Protein AF-A0A5J4KBD7-F1 (afdb_monomer)

InterPro domains:
  IPR021720 Malectin domain [PF11721] (4-125)
  IPR021720 Malectin domain [PF11721] (151-284)
  IPR039155 Malectin [PTHR13460] (153-305)
  IPR059186 Exo-beta-1,3-glucanase [cd23669] (326-865)
  IPR060344 Exo-beta-1,3-glucanase-like domain [PF27525] (569-764)

Sequence (866 aa):
MAPFIADSYYSGGTTASTSNAIDTSGVTNPAPQAVYQSNRYGNFTYTIPNLTAGAAYTVRLHFAETYWNAAGKRVFNVSINGQQVLTNFDIYAAAGGANKAVVKEFSVTASTSGTLTIQFSTVVDNAQVNGLEILPPAGGTPIPTPVAGAVQINAGGPAVAPFIADSYYSGGTTASTSNAIDTSGVTNPAPQAVYQSNRYGNFTYTIPNLTAGAAYTVRLHFAETYWNAAGKRVFNVSINGQQVLTNFDIYAAAGGANKAVVKEFSVTASTSGTLTIQFSTVVDNAQVNGLEILPAAGGTPTPTPTSAPSPTPTPTGTPPAGTPNFGPNVYIFDPSMPSSTIQSTLDAIYSQQQTNQFGTNRYALLFKPGTYNVTVNVGFYTQVLGLGRSPDDVVINGAVNLDAAWMNGNATQNFWRGAENLKIIPSGGWNKWAAAQASPLHRVDIQGNLLLWDGGWASGGFLADSLVTGQTQSGSQQQWFSRNDQLGSWNGGVWNMVFVGVNGAPPPSFPNPPETVVNQTPVIREKPFLYIDQSGNYYVFVPALRSNSQGTTWANGTPAGTSIPISQFYIAHPGDSVATINNALAQGLNLLFTPGVYQLNGTINITRPNTVVLGLGLATLVPQNGVIPMTVADVDGVSIAGLLFDAGPVNSPVLLQVGPSGSSQDHTSNPTVLSDVFFRIGGAGPGQATQSLVINSNNVIGDDLWLWRADHGSGVGWTVNPAANGLVVNGNNVTMYGLFVEHYQQYEVIWNGNGGRTYFFQNEMPYDPPNQAAWMNGSTRGYAAYKVADSVTSHEAWGVGSYCYFNVDPSIVADRAFEVPDTAGVTFHDLVTVSLGGVGTIQHIINNTGGPSNSTTTNAYLVSYP

pLDDT: mean 91.99, std 14.31, range [23.14, 99.0]

Structure (mmCIF, N/CA/C/O backbone):
data_AF-A0A5J4KBD7-F1
#
_entry.id   AF-A0A5J4KBD7-F1
#
loop_
_atom_site.group_PDB
_atom_site.id
_atom_site.type_symbol
_atom_site.label_atom_id
_atom_site.label_alt_id
_atom_site.label_comp_id
_atom_site.label_asym_id
_atom_site.label_entity_id
_atom_site.label_seq_id
_atom_site.pdbx_PDB_ins_code
_atom_site.Cartn_x
_atom_site.Cartn_y
_atom_site.Cartn_z
_atom_site.occupancy
_atom_site.B_iso_or_equiv
_atom_site.auth_seq_id
_atom_site.auth_comp_id
_atom_site.auth_asym_id
_atom_site.auth_atom_id
_atom_site.pdbx_PDB_model_num
ATOM 1 N N . MET A 1 1 ? 28.787 -18.179 13.562 1.00 33.94 1 MET A N 1
ATOM 2 C CA . MET A 1 1 ? 30.127 -18.459 14.144 1.00 33.94 1 MET A CA 1
ATOM 3 C C . MET A 1 1 ? 30.200 -19.925 14.567 1.00 33.94 1 MET A C 1
ATOM 5 O O . MET A 1 1 ? 29.158 -20.568 14.585 1.00 33.94 1 MET A O 1
ATOM 9 N N . ALA A 1 2 ? 31.388 -20.473 14.844 1.00 35.00 2 ALA A N 1
ATOM 10 C CA . ALA A 1 2 ? 31.528 -21.865 15.294 1.00 35.00 2 ALA A CA 1
ATOM 11 C C . ALA A 1 2 ? 31.010 -22.047 16.743 1.00 35.00 2 ALA A C 1
ATOM 13 O O . ALA A 1 2 ? 31.164 -21.122 17.538 1.00 35.00 2 ALA A O 1
ATOM 14 N N . PRO A 1 3 ? 30.426 -23.207 17.110 1.00 62.59 3 PRO A N 1
ATOM 15 C CA . PRO A 1 3 ? 29.710 -23.388 18.383 1.00 62.59 3 PRO A CA 1
ATOM 16 C C . PRO A 1 3 ? 30.587 -23.553 19.642 1.00 62.59 3 PRO A C 1
ATOM 18 O O . PRO A 1 3 ? 30.052 -23.803 20.716 1.00 62.59 3 PRO A O 1
ATOM 21 N N . PHE A 1 4 ? 31.913 -23.413 19.540 1.00 71.62 4 PHE A N 1
ATOM 22 C CA . PHE A 1 4 ? 32.844 -23.532 20.669 1.00 71.62 4 PHE A CA 1
ATOM 23 C C . PHE A 1 4 ? 33.536 -22.193 20.946 1.00 71.62 4 PHE A C 1
ATOM 25 O O . PHE A 1 4 ? 33.925 -21.483 20.019 1.00 71.62 4 PHE A O 1
ATOM 32 N N . ILE A 1 5 ? 33.718 -21.881 22.230 1.00 79.38 5 ILE A N 1
ATOM 33 C CA . ILE A 1 5 ? 34.446 -20.703 22.722 1.00 79.38 5 ILE A CA 1
ATOM 34 C C . ILE A 1 5 ? 35.782 -21.113 23.356 1.00 79.38 5 ILE A C 1
ATOM 36 O O . ILE A 1 5 ? 36.006 -22.291 23.632 1.00 79.38 5 ILE A O 1
ATOM 40 N N . ALA A 1 6 ? 36.661 -20.138 23.606 1.00 82.12 6 ALA A N 1
ATOM 41 C CA . ALA A 1 6 ? 37.846 -20.354 24.433 1.00 82.12 6 ALA A CA 1
ATOM 42 C C . ALA A 1 6 ? 37.442 -20.830 25.839 1.00 82.12 6 ALA A C 1
ATOM 44 O O . ALA A 1 6 ? 36.416 -20.405 26.378 1.00 82.12 6 ALA A O 1
ATOM 45 N N . ASP A 1 7 ? 38.244 -21.718 26.422 1.00 84.00 7 ASP A N 1
ATOM 46 C CA . ASP A 1 7 ? 37.901 -22.350 27.685 1.00 84.00 7 ASP A CA 1
ATOM 47 C C . ASP A 1 7 ? 37.984 -21.372 28.868 1.00 84.00 7 ASP A C 1
ATOM 49 O O . ASP A 1 7 ? 38.777 -20.431 28.892 1.00 84.00 7 ASP A O 1
ATOM 53 N N . SER A 1 8 ? 37.126 -21.579 29.863 1.00 83.00 8 SER A N 1
ATOM 54 C CA . SER A 1 8 ? 37.000 -20.717 31.039 1.00 83.00 8 SER A CA 1
ATOM 55 C C . SER A 1 8 ? 36.609 -21.549 32.264 1.00 83.00 8 SER A C 1
ATOM 57 O O . SER A 1 8 ? 36.413 -22.759 32.163 1.00 83.00 8 SER A O 1
ATOM 59 N N . TYR A 1 9 ? 36.561 -20.927 33.446 1.00 89.62 9 TYR A N 1
ATOM 60 C CA . TYR A 1 9 ? 36.293 -21.599 34.731 1.00 89.62 9 TYR A CA 1
ATOM 61 C C . TYR A 1 9 ? 37.299 -22.704 35.118 1.00 89.62 9 TYR A C 1
ATOM 63 O O . TYR A 1 9 ? 36.990 -23.570 35.938 1.00 89.62 9 TYR A O 1
ATOM 71 N N . TYR A 1 10 ? 38.510 -22.675 34.554 1.00 94.81 10 TYR A N 1
ATOM 72 C CA . TYR A 1 10 ? 39.599 -23.584 34.908 1.00 94.81 10 TYR A CA 1
ATOM 73 C C . TYR A 1 10 ? 40.487 -23.041 36.036 1.00 94.81 10 TYR A C 1
ATOM 75 O O . TYR A 1 10 ? 40.627 -21.835 36.238 1.00 94.81 10 TYR A O 1
ATOM 83 N N . SER A 1 11 ? 41.170 -23.957 36.714 1.00 95.25 11 SER A N 1
ATOM 84 C CA . SER A 1 11 ? 42.335 -23.701 37.555 1.00 95.25 11 SER A CA 1
ATOM 85 C C . SER A 1 11 ? 43.431 -24.710 37.215 1.00 95.25 11 SER A C 1
ATOM 87 O O . SER A 1 11 ? 43.167 -25.910 37.101 1.00 95.25 11 SER A O 1
ATOM 89 N N . GLY A 1 12 ? 44.660 -24.222 37.037 1.00 94.62 12 GLY A N 1
ATOM 90 C CA . GLY A 1 12 ? 45.804 -25.020 36.597 1.00 94.62 12 GLY A CA 1
ATOM 91 C C . GLY A 1 12 ? 45.851 -25.309 35.089 1.00 94.62 12 GLY A C 1
ATOM 92 O O . GLY A 1 12 ? 45.018 -24.854 34.297 1.00 94.62 12 GLY A O 1
ATOM 93 N N . GLY A 1 13 ? 46.861 -26.093 34.709 1.00 95.19 13 GLY A N 1
ATOM 94 C CA . GLY A 1 13 ? 47.163 -26.456 33.326 1.00 95.19 13 GLY A CA 1
ATOM 95 C C . GLY A 1 13 ? 47.719 -25.314 32.466 1.00 95.19 13 GLY A C 1
ATOM 96 O O . GLY A 1 13 ? 47.619 -24.133 32.800 1.00 95.19 13 GLY A O 1
ATOM 97 N N . THR A 1 14 ? 48.275 -25.699 31.325 1.00 95.06 14 THR A N 1
ATOM 98 C CA . THR A 1 14 ? 48.826 -24.832 30.274 1.00 95.06 14 THR A CA 1
ATOM 99 C C . THR A 1 14 ? 48.099 -25.136 28.965 1.00 95.06 14 THR A C 1
ATOM 101 O O . THR A 1 14 ? 47.524 -26.213 28.821 1.00 95.06 14 THR A O 1
ATOM 104 N N . THR A 1 15 ? 48.090 -24.211 28.007 1.00 94.31 15 THR A N 1
ATOM 105 C CA . THR A 1 15 ? 47.504 -24.442 26.680 1.00 94.31 15 THR A CA 1
ATOM 106 C C . THR A 1 15 ? 48.573 -24.707 25.624 1.00 94.31 15 THR A C 1
ATOM 108 O O . THR A 1 15 ? 49.671 -24.154 25.685 1.00 94.31 15 THR A O 1
ATOM 111 N N . ALA A 1 16 ? 48.255 -25.547 24.641 1.00 93.00 16 ALA A N 1
ATOM 112 C CA . ALA A 1 16 ? 49.029 -25.685 23.411 1.00 93.00 16 ALA A CA 1
ATOM 113 C C . ALA A 1 16 ? 48.097 -25.785 22.194 1.00 93.00 16 ALA A C 1
ATOM 115 O O . ALA A 1 16 ? 46.872 -25.889 22.309 1.00 93.00 16 ALA A O 1
ATOM 116 N N . SER A 1 17 ? 48.689 -25.710 21.007 1.00 91.75 17 SER A N 1
ATOM 117 C CA . SER A 1 17 ? 47.992 -25.868 19.736 1.00 91.75 17 SER A CA 1
ATOM 118 C C . SER A 1 17 ? 48.875 -26.559 18.701 1.00 91.75 17 SER A C 1
ATOM 120 O O . SER A 1 17 ? 50.095 -26.641 18.844 1.00 91.75 17 SER A O 1
ATOM 122 N N . THR A 1 18 ? 48.241 -27.088 17.658 1.00 91.25 18 THR A N 1
ATOM 123 C CA . THR A 1 18 ? 48.892 -27.749 16.527 1.00 91.25 18 THR A CA 1
ATOM 124 C C . THR A 1 18 ? 48.198 -27.378 15.221 1.00 91.25 18 THR A C 1
ATOM 126 O O . THR A 1 18 ? 46.994 -27.137 15.190 1.00 91.25 18 THR A O 1
ATOM 129 N N . SER A 1 19 ? 48.948 -27.362 14.122 1.00 91.00 19 SER A N 1
ATOM 130 C CA . SER A 1 19 ? 48.401 -27.232 12.769 1.00 91.00 19 SER A CA 1
ATOM 131 C C . SER A 1 19 ? 48.007 -28.577 12.145 1.00 91.00 19 SER A C 1
ATOM 133 O O . SER A 1 19 ? 47.434 -28.587 11.056 1.00 91.00 19 SER A O 1
ATOM 135 N N . ASN A 1 20 ? 48.276 -29.708 12.815 1.00 90.62 20 ASN A N 1
ATOM 136 C CA . ASN A 1 20 ? 47.924 -31.041 12.317 1.00 90.62 20 ASN A CA 1
ATOM 137 C C . ASN A 1 20 ? 46.423 -31.134 12.000 1.00 90.62 20 ASN A C 1
ATOM 139 O O . ASN A 1 20 ? 45.582 -30.695 12.788 1.00 90.62 20 ASN A O 1
ATOM 143 N N . ALA A 1 21 ? 46.075 -31.739 10.864 1.00 91.81 21 ALA A N 1
ATOM 144 C CA . ALA A 1 21 ? 44.698 -32.136 10.595 1.00 91.81 21 ALA A CA 1
ATOM 145 C C . ALA A 1 21 ? 44.305 -33.281 11.539 1.00 91.81 21 ALA A C 1
ATOM 147 O O . ALA A 1 21 ? 45.095 -34.202 11.746 1.00 91.81 21 ALA A O 1
ATOM 148 N N . ILE A 1 22 ? 43.097 -33.214 12.101 1.00 96.56 22 ILE A N 1
ATOM 149 C CA . ILE A 1 22 ? 42.565 -34.236 13.006 1.00 96.56 22 ILE A CA 1
ATOM 150 C C . ILE A 1 22 ? 41.477 -35.017 12.280 1.00 96.56 22 ILE A C 1
ATOM 152 O O . ILE A 1 22 ? 40.506 -34.431 11.803 1.00 96.56 22 ILE A O 1
ATOM 156 N N . ASP A 1 23 ? 41.634 -36.334 12.216 1.00 94.44 23 ASP A N 1
ATOM 157 C CA . ASP A 1 23 ? 40.619 -37.240 11.693 1.00 94.44 23 ASP A CA 1
ATOM 158 C C . ASP A 1 23 ? 39.469 -37.367 12.702 1.00 94.44 23 ASP A C 1
ATOM 160 O O . ASP A 1 23 ? 39.613 -37.932 13.790 1.00 94.44 23 ASP A O 1
ATOM 164 N N . THR A 1 24 ? 38.324 -36.798 12.334 1.00 92.94 24 THR A N 1
ATOM 165 C CA . THR A 1 24 ? 37.076 -36.826 13.103 1.00 92.94 24 THR A CA 1
ATOM 166 C C . THR A 1 24 ? 36.079 -37.869 12.595 1.00 92.94 24 THR A C 1
ATOM 168 O O . THR A 1 24 ? 35.011 -38.009 13.186 1.00 92.94 24 THR A O 1
ATOM 171 N N . SER A 1 25 ? 36.407 -38.625 11.539 1.00 90.12 25 SER A N 1
ATOM 172 C CA . SER A 1 25 ? 35.468 -39.544 10.871 1.00 90.12 25 SER A CA 1
ATOM 173 C C . SER A 1 25 ? 34.990 -40.700 11.760 1.00 90.12 25 SER A C 1
ATOM 175 O O . SER A 1 25 ? 33.891 -41.215 11.566 1.00 90.12 25 SER A O 1
ATOM 177 N N . GLY A 1 26 ? 35.781 -41.071 12.772 1.00 81.19 26 GLY A N 1
ATOM 178 C CA . GLY A 1 26 ? 35.440 -42.084 13.775 1.00 81.19 26 GLY A CA 1
ATOM 179 C C . GLY A 1 26 ? 34.520 -41.611 14.910 1.00 81.19 26 GLY A C 1
ATOM 180 O O . GLY A 1 26 ? 34.259 -42.390 15.825 1.00 81.19 26 GLY A O 1
ATOM 181 N N . VAL A 1 27 ? 34.049 -40.358 14.896 1.00 84.19 27 VAL A N 1
ATOM 182 C CA . VAL A 1 27 ? 33.235 -39.760 15.968 1.00 84.19 27 VAL A CA 1
ATOM 183 C C . VAL A 1 27 ? 31.913 -39.231 15.411 1.00 84.19 27 VAL A C 1
ATOM 185 O O . VAL A 1 27 ? 31.889 -38.407 14.503 1.00 84.19 27 VAL A O 1
ATOM 188 N N . THR A 1 28 ? 30.793 -39.646 16.004 1.00 74.12 28 THR A N 1
ATOM 189 C CA . THR A 1 28 ? 29.469 -39.062 15.737 1.00 74.12 28 THR A CA 1
ATOM 190 C C . THR A 1 28 ? 29.347 -37.682 16.384 1.00 74.12 28 THR A C 1
ATOM 192 O O . THR A 1 28 ? 29.626 -37.549 17.573 1.00 74.12 28 THR A O 1
ATOM 195 N N . ASN A 1 29 ? 28.877 -36.681 15.632 1.00 72.94 29 ASN A N 1
ATOM 196 C CA . ASN A 1 29 ? 28.770 -35.276 16.061 1.00 72.94 29 ASN A CA 1
ATOM 197 C C . ASN A 1 29 ? 30.099 -34.694 16.600 1.00 72.94 29 ASN A C 1
ATOM 199 O O . ASN A 1 29 ? 30.176 -34.286 17.761 1.00 72.94 29 ASN A O 1
ATOM 203 N N . PRO A 1 30 ? 31.174 -34.666 15.789 1.00 83.25 30 PRO A N 1
ATOM 204 C CA . PRO A 1 30 ? 32.457 -34.137 16.229 1.00 83.25 30 PRO A CA 1
ATOM 205 C C . PRO A 1 30 ? 32.409 -32.611 16.393 1.00 83.25 30 PRO A C 1
ATOM 207 O O . PRO A 1 30 ? 31.766 -31.903 15.617 1.00 83.25 30 PRO A O 1
ATOM 210 N N . ALA A 1 31 ? 33.169 -32.092 17.360 1.00 84.88 31 ALA A N 1
ATOM 211 C CA . ALA A 1 31 ? 33.468 -30.665 17.441 1.00 84.88 31 ALA A CA 1
ATOM 212 C C . ALA A 1 31 ? 34.209 -30.169 16.172 1.00 84.88 31 ALA A C 1
ATOM 214 O O . ALA A 1 31 ? 34.863 -30.967 15.489 1.00 84.88 31 ALA A O 1
ATOM 215 N N . PRO A 1 32 ? 34.162 -28.861 15.847 1.00 89.00 32 PRO A N 1
ATOM 216 C CA . PRO A 1 32 ? 34.929 -28.292 14.739 1.00 89.00 32 PRO A CA 1
ATOM 217 C C . PRO A 1 32 ? 36.429 -28.601 14.847 1.00 89.00 32 PRO A C 1
ATOM 219 O O . PRO A 1 32 ? 36.978 -28.621 15.947 1.00 89.00 32 PRO A O 1
ATOM 222 N N . GLN A 1 33 ? 37.114 -28.766 13.709 1.00 88.50 33 GLN A N 1
ATOM 223 C CA . GLN A 1 33 ? 38.544 -29.119 13.649 1.00 88.50 33 GLN A CA 1
ATOM 224 C C . GLN A 1 33 ? 39.425 -28.254 14.570 1.00 88.50 33 GLN A C 1
ATOM 226 O O . GLN A 1 33 ? 40.278 -28.788 15.275 1.00 88.50 33 GLN A O 1
ATOM 231 N N . ALA A 1 34 ? 39.171 -26.940 14.613 1.00 88.06 34 ALA A N 1
ATOM 232 C CA . ALA A 1 34 ? 39.907 -25.984 15.441 1.00 88.06 34 ALA A CA 1
ATOM 233 C C . ALA A 1 34 ? 39.894 -26.327 16.947 1.00 88.06 34 ALA A C 1
ATOM 235 O O . ALA A 1 34 ? 40.866 -26.046 17.639 1.00 88.06 34 ALA A O 1
ATOM 236 N N . VAL A 1 35 ? 38.837 -26.982 17.444 1.00 92.50 35 VAL A N 1
ATOM 237 C CA . VAL A 1 35 ? 38.736 -27.433 18.843 1.00 92.50 35 VAL A CA 1
ATOM 238 C C . VAL A 1 35 ? 39.751 -28.542 19.108 1.00 92.50 35 VAL A C 1
ATOM 240 O O . VAL A 1 35 ? 40.543 -28.442 20.037 1.00 92.50 35 VAL A O 1
ATOM 243 N N . TYR A 1 36 ? 39.817 -29.556 18.239 1.00 94.88 36 TYR A N 1
ATOM 244 C CA . TYR A 1 36 ? 40.808 -30.635 18.347 1.00 94.88 36 TYR A CA 1
ATOM 245 C C . TYR A 1 36 ? 42.253 -30.190 18.045 1.00 94.88 36 TYR A C 1
ATOM 247 O O . TYR A 1 36 ? 43.197 -30.912 18.361 1.00 94.88 36 TYR A O 1
ATOM 255 N N . GLN A 1 37 ? 42.439 -29.004 17.460 1.00 94.50 37 GLN A N 1
ATOM 256 C CA . GLN A 1 37 ? 43.746 -28.398 17.180 1.00 94.50 37 GLN A CA 1
ATOM 257 C C . GLN A 1 37 ? 44.300 -27.542 18.330 1.00 94.50 37 GLN A C 1
ATOM 259 O O . GLN A 1 37 ? 45.452 -27.115 18.265 1.00 94.50 37 GLN A O 1
ATOM 264 N N . SER A 1 38 ? 43.533 -27.333 19.401 1.00 93.88 38 SER A N 1
ATOM 265 C CA . SER A 1 38 ? 44.002 -26.741 20.660 1.00 93.88 38 SER A CA 1
ATOM 266 C C . SER A 1 38 ? 43.751 -27.684 21.835 1.00 93.88 38 SER A C 1
ATOM 268 O O . SER A 1 38 ? 42.900 -28.566 21.750 1.00 93.88 38 SER A O 1
ATOM 270 N N . ASN A 1 39 ? 44.490 -27.530 22.930 1.00 95.94 39 ASN A N 1
ATOM 271 C CA . ASN A 1 39 ? 44.251 -28.270 24.168 1.00 95.94 39 ASN A CA 1
ATOM 272 C C . ASN A 1 39 ? 44.583 -27.437 25.415 1.00 95.94 39 ASN A C 1
ATOM 274 O O . ASN A 1 39 ? 45.389 -26.505 25.371 1.00 95.94 39 ASN A O 1
ATOM 278 N N . ARG A 1 40 ? 44.004 -27.838 26.551 1.00 97.50 40 ARG A N 1
ATOM 279 C CA . ARG A 1 40 ? 44.580 -27.608 27.881 1.00 97.50 40 ARG A CA 1
ATOM 280 C C . ARG A 1 40 ? 45.248 -28.898 28.336 1.00 97.50 40 ARG A C 1
ATOM 282 O O . ARG A 1 40 ? 44.649 -29.965 28.214 1.00 97.50 40 ARG A O 1
ATOM 289 N N . TYR A 1 41 ? 46.465 -28.803 28.862 1.00 97.31 41 TYR A N 1
ATOM 290 C CA . TYR A 1 41 ? 47.240 -29.934 29.358 1.00 97.31 41 TYR A CA 1
ATOM 291 C C . TYR A 1 41 ? 47.894 -29.658 30.724 1.00 97.31 41 TYR A C 1
ATOM 293 O O . TYR A 1 41 ? 48.075 -28.513 31.133 1.00 97.31 41 TYR A O 1
ATOM 301 N N . GLY A 1 42 ? 48.241 -30.722 31.446 1.00 97.38 42 GLY A N 1
ATOM 302 C CA . GLY A 1 42 ? 48.805 -30.707 32.798 1.00 97.38 42 GLY A CA 1
ATOM 303 C C . GLY A 1 42 ? 47.810 -31.210 33.841 1.00 97.38 42 GLY A C 1
ATOM 304 O O . GLY A 1 42 ? 46.815 -31.842 33.506 1.00 97.38 42 GLY A O 1
ATOM 305 N N . ASN A 1 43 ? 48.053 -30.917 35.118 1.00 97.25 43 ASN A N 1
ATOM 306 C CA . ASN A 1 43 ? 47.037 -31.101 36.156 1.00 97.25 43 ASN A CA 1
ATOM 307 C C . ASN A 1 43 ? 46.168 -29.841 36.224 1.00 97.25 43 ASN A C 1
ATOM 309 O O . ASN A 1 43 ? 46.679 -28.751 36.493 1.00 97.25 43 ASN A O 1
ATOM 313 N N . PHE A 1 44 ? 44.868 -29.986 35.974 1.00 98.00 44 PHE A N 1
ATOM 314 C CA . PHE A 1 44 ? 43.913 -28.877 35.973 1.00 98.00 44 PHE A CA 1
ATOM 315 C C . PHE A 1 44 ? 42.522 -29.328 36.413 1.00 98.00 44 PHE A C 1
ATOM 317 O O . PHE A 1 44 ? 42.213 -30.517 36.488 1.00 98.00 44 PHE A O 1
ATOM 324 N N . THR A 1 45 ? 41.678 -28.364 36.758 1.00 97.38 45 THR A N 1
ATOM 325 C CA . THR A 1 45 ? 40.287 -28.587 37.157 1.00 97.38 45 THR A CA 1
ATOM 326 C C . THR A 1 45 ? 39.406 -27.508 36.553 1.00 97.38 45 THR A C 1
ATOM 328 O O . THR A 1 45 ? 39.713 -26.332 36.712 1.00 97.38 45 THR A O 1
ATOM 331 N N . TYR A 1 46 ? 38.310 -27.891 35.904 1.00 97.50 46 TYR A N 1
ATOM 332 C CA . TYR A 1 46 ? 37.208 -26.983 35.591 1.00 97.50 46 TYR A CA 1
ATOM 333 C C . TYR A 1 46 ? 36.197 -27.010 36.733 1.00 97.50 46 TYR A C 1
ATOM 335 O O . TYR A 1 46 ? 35.766 -28.089 37.131 1.00 97.50 46 TYR A O 1
ATOM 343 N N . THR A 1 47 ? 35.787 -25.847 37.228 1.00 94.56 47 THR A N 1
ATOM 344 C CA . THR A 1 47 ? 34.693 -25.711 38.200 1.00 94.56 47 THR A CA 1
ATOM 345 C C . THR A 1 47 ? 33.580 -24.916 37.537 1.00 94.56 47 THR A C 1
ATOM 347 O O . THR A 1 47 ? 33.516 -23.697 37.668 1.00 94.56 47 THR A O 1
ATOM 350 N N . ILE A 1 48 ? 32.729 -25.608 36.780 1.00 88.62 48 ILE A N 1
ATOM 351 C CA . ILE A 1 48 ? 31.629 -25.008 36.022 1.00 88.62 48 ILE A CA 1
ATOM 352 C C . ILE A 1 48 ? 30.555 -24.519 37.009 1.00 88.62 48 ILE A C 1
ATOM 354 O O . ILE A 1 48 ? 30.018 -25.350 37.749 1.00 88.62 48 ILE A O 1
ATOM 358 N N . PRO A 1 49 ? 30.243 -23.210 37.062 1.00 78.31 49 PRO A N 1
ATOM 359 C CA . PRO A 1 49 ? 29.235 -22.652 37.960 1.00 78.31 49 PRO A CA 1
ATOM 360 C C . PRO A 1 49 ? 27.855 -22.549 37.287 1.00 78.31 49 PRO A C 1
ATOM 362 O O . PRO A 1 49 ? 27.709 -22.808 36.094 1.00 78.31 49 PRO A O 1
ATOM 365 N N . ASN A 1 50 ? 26.860 -22.072 38.043 1.00 70.06 50 ASN A N 1
ATOM 366 C CA . ASN A 1 50 ? 25.535 -21.659 37.552 1.00 70.06 50 ASN A CA 1
ATOM 367 C C . ASN A 1 50 ? 24.697 -22.772 36.891 1.00 70.06 50 ASN A C 1
ATOM 369 O O . ASN A 1 50 ? 23.836 -22.498 36.057 1.00 70.06 50 ASN A O 1
ATOM 373 N N . LEU A 1 51 ? 24.925 -24.026 37.278 1.00 75.00 51 LEU A N 1
ATOM 374 C CA . LEU A 1 51 ? 24.108 -25.166 36.871 1.00 75.00 51 LEU A CA 1
ATOM 375 C C . LEU A 1 51 ? 22.930 -25.355 37.837 1.00 75.00 51 LEU A C 1
ATOM 377 O O . LEU A 1 51 ? 22.997 -24.972 39.005 1.00 75.00 51 LEU A O 1
ATOM 381 N N . THR A 1 52 ? 21.855 -25.991 37.373 1.00 78.00 52 THR A N 1
ATOM 382 C CA . THR A 1 52 ? 20.721 -26.391 38.212 1.00 78.00 52 THR A CA 1
ATOM 383 C C . THR A 1 52 ? 21.207 -27.313 39.323 1.00 78.00 52 THR A C 1
ATOM 385 O O . THR A 1 52 ? 21.598 -28.452 39.062 1.00 78.00 52 THR A O 1
ATOM 388 N N . ALA A 1 53 ? 21.172 -26.838 40.567 1.00 78.69 53 ALA A N 1
ATOM 389 C CA . ALA A 1 53 ? 21.597 -27.624 41.715 1.00 78.69 53 ALA A CA 1
ATOM 390 C C . ALA A 1 53 ? 20.825 -28.953 41.794 1.00 78.69 53 ALA A C 1
ATOM 392 O O . ALA A 1 53 ? 19.596 -28.967 41.763 1.00 78.69 53 ALA A O 1
ATOM 393 N N . GLY A 1 54 ? 21.544 -30.074 41.878 1.00 76.19 54 GLY A N 1
ATOM 394 C CA . GLY A 1 54 ? 20.944 -31.408 41.948 1.00 76.19 54 GLY A CA 1
ATOM 395 C C . GLY A 1 54 ? 20.343 -31.959 40.644 1.00 76.19 54 GLY A C 1
ATOM 396 O O . GLY A 1 54 ? 19.801 -33.062 40.679 1.00 76.19 54 GLY A O 1
ATOM 397 N N . ALA A 1 55 ? 20.439 -31.268 39.501 1.00 77.88 55 ALA A N 1
ATOM 398 C CA . ALA A 1 55 ? 20.009 -31.828 38.214 1.00 77.88 55 ALA A CA 1
ATOM 399 C C . ALA A 1 55 ? 21.113 -32.655 37.540 1.00 77.88 55 ALA A C 1
ATOM 401 O O . ALA A 1 55 ? 22.302 -32.369 37.690 1.00 77.88 55 ALA A O 1
ATOM 402 N N . ALA A 1 56 ? 20.712 -33.662 36.763 1.00 80.12 56 ALA A N 1
ATOM 403 C CA . ALA A 1 56 ? 21.611 -34.412 35.892 1.00 80.12 56 ALA A CA 1
ATOM 404 C C . ALA A 1 56 ? 22.020 -33.585 34.660 1.00 80.12 56 ALA A C 1
ATOM 406 O O . ALA A 1 56 ? 21.222 -32.814 34.145 1.00 80.12 56 ALA A O 1
ATOM 407 N N . TYR A 1 57 ? 23.235 -33.793 34.164 1.00 84.06 57 TYR A N 1
ATOM 408 C CA . TYR A 1 57 ? 23.803 -33.216 32.945 1.00 84.06 57 TYR A CA 1
ATOM 409 C C . TYR A 1 57 ? 24.616 -34.285 32.218 1.00 84.06 57 TYR A C 1
ATOM 411 O O . TYR A 1 57 ? 25.201 -35.153 32.863 1.00 84.06 57 TYR A O 1
ATOM 419 N N . THR A 1 58 ? 24.721 -34.200 30.897 1.00 85.75 58 THR A N 1
ATOM 420 C CA . THR A 1 58 ? 25.698 -34.967 30.118 1.00 85.75 58 THR A CA 1
ATOM 421 C C . THR A 1 58 ? 26.945 -34.112 29.912 1.00 85.75 58 THR A C 1
ATOM 423 O O . THR A 1 58 ? 26.917 -33.119 29.188 1.00 85.75 58 THR A O 1
ATOM 426 N N . VAL A 1 59 ? 28.050 -34.501 30.543 1.00 92.88 59 VAL A N 1
ATOM 427 C CA . VAL A 1 59 ? 29.381 -33.941 30.285 1.00 92.88 59 VAL A CA 1
ATOM 428 C C . VAL A 1 59 ? 30.000 -34.707 29.127 1.00 92.88 59 VAL A C 1
ATOM 430 O O . VAL A 1 59 ? 30.254 -35.906 29.254 1.00 92.88 59 VAL A O 1
ATOM 433 N N . ARG A 1 60 ? 30.270 -34.021 28.016 1.00 93.19 60 ARG A N 1
ATOM 434 C CA . ARG A 1 60 ? 31.004 -34.571 26.874 1.00 93.19 60 ARG A CA 1
ATOM 435 C C . ARG A 1 60 ? 32.415 -33.993 26.850 1.00 93.19 60 ARG A C 1
ATOM 437 O O . ARG A 1 60 ? 32.591 -32.781 26.897 1.00 93.19 60 ARG A O 1
ATOM 444 N N . LEU A 1 61 ? 33.422 -34.858 26.774 1.00 96.25 61 LEU A N 1
ATOM 445 C CA . LEU A 1 61 ? 34.838 -34.498 26.719 1.00 96.25 61 LEU A CA 1
ATOM 446 C C . LEU A 1 61 ? 35.434 -34.932 25.378 1.00 96.25 61 LEU A C 1
ATOM 448 O O . LEU A 1 61 ? 35.284 -36.087 24.972 1.00 96.25 61 LEU A O 1
ATOM 452 N N . HIS A 1 62 ? 36.117 -34.005 24.712 1.00 96.81 62 HIS A N 1
ATOM 453 C CA . HIS A 1 62 ? 36.713 -34.171 23.389 1.00 96.81 62 HIS A CA 1
ATOM 454 C C . HIS A 1 62 ? 38.234 -34.260 23.499 1.00 96.81 62 HIS A C 1
ATOM 456 O O . HIS A 1 62 ? 38.868 -33.417 24.139 1.00 96.81 62 HIS A O 1
ATOM 462 N N . PHE A 1 63 ? 38.820 -35.256 22.837 1.00 97.81 63 PHE A N 1
ATOM 463 C CA . PHE A 1 63 ? 40.249 -35.542 22.889 1.00 97.81 63 PHE A CA 1
ATOM 464 C C . PHE A 1 63 ? 40.818 -35.867 21.503 1.00 97.81 63 PHE A C 1
ATOM 466 O O . PHE A 1 63 ? 40.159 -36.524 20.702 1.00 97.81 63 PHE A O 1
ATOM 473 N N . ALA A 1 64 ? 42.068 -35.480 21.257 1.00 97.44 64 ALA A N 1
ATOM 474 C CA . ALA A 1 64 ? 42.920 -35.988 20.186 1.00 97.44 64 ALA A CA 1
ATOM 475 C C . ALA A 1 64 ? 44.386 -35.967 20.652 1.00 97.44 64 ALA A C 1
ATOM 477 O O . ALA A 1 64 ? 44.867 -34.943 21.139 1.00 97.44 64 ALA A O 1
ATOM 478 N N . GLU A 1 65 ? 45.113 -37.083 20.534 1.00 96.62 65 GLU A N 1
ATOM 479 C CA . GLU A 1 65 ? 46.546 -37.112 20.861 1.00 96.62 65 GLU A CA 1
ATOM 480 C C . GLU A 1 65 ? 47.342 -36.594 19.664 1.00 96.62 65 GLU A C 1
ATOM 482 O O . GLU A 1 65 ? 47.320 -37.197 18.593 1.00 96.62 65 GLU A O 1
ATOM 487 N N . THR A 1 66 ? 48.035 -35.475 19.845 1.00 93.50 66 THR A N 1
ATOM 488 C CA . THR A 1 66 ? 48.730 -34.755 18.766 1.00 93.50 66 THR A CA 1
ATOM 489 C C . THR A 1 66 ? 50.235 -34.629 19.000 1.00 93.50 66 THR A C 1
ATOM 491 O O . THR A 1 66 ? 50.941 -34.129 18.125 1.00 93.50 66 THR A O 1
ATOM 494 N N . TYR A 1 67 ? 50.733 -35.098 20.150 1.00 94.31 67 TYR A N 1
ATOM 495 C CA . TYR A 1 67 ? 52.137 -35.010 20.548 1.00 94.31 67 TYR A CA 1
ATOM 496 C C . TYR A 1 67 ? 52.818 -36.386 20.560 1.00 94.31 67 TYR A C 1
ATOM 498 O O . TYR A 1 67 ? 53.892 -36.554 19.984 1.00 94.31 67 TYR A O 1
ATOM 506 N N . TRP A 1 68 ? 52.187 -37.395 21.170 1.00 95.38 68 TRP A N 1
ATOM 507 C CA . TRP A 1 68 ? 52.729 -38.755 21.223 1.00 95.38 68 TRP A CA 1
ATOM 508 C C . TRP A 1 68 ? 52.230 -39.639 20.077 1.00 95.38 68 TRP A C 1
ATOM 510 O O . TRP A 1 68 ? 51.059 -39.634 19.711 1.00 95.38 68 TRP A O 1
ATOM 520 N N . ASN A 1 69 ? 53.127 -40.464 19.535 1.00 94.44 69 ASN A N 1
ATOM 521 C CA . ASN A 1 69 ? 52.858 -41.357 18.406 1.00 94.44 69 ASN A CA 1
ATOM 522 C C . ASN A 1 69 ? 52.727 -42.844 18.795 1.00 94.44 69 ASN A C 1
ATOM 524 O O . ASN A 1 69 ? 52.741 -43.703 17.911 1.00 94.44 69 ASN A O 1
ATOM 528 N N . ALA A 1 70 ? 52.591 -43.149 20.090 1.00 93.12 70 ALA A N 1
ATOM 529 C CA . ALA A 1 70 ? 52.434 -44.503 20.617 1.00 93.12 70 ALA A CA 1
ATOM 530 C C . ALA A 1 70 ? 51.583 -44.522 21.900 1.00 93.12 70 ALA A C 1
ATOM 532 O O . ALA A 1 70 ? 51.612 -43.572 22.685 1.00 93.12 70 ALA A O 1
ATOM 533 N N . ALA A 1 71 ? 50.893 -45.640 22.134 1.00 94.69 71 ALA A N 1
ATOM 534 C CA . ALA A 1 71 ? 50.151 -45.904 23.366 1.00 94.69 71 ALA A CA 1
ATOM 535 C C . ALA A 1 71 ? 51.070 -45.982 24.606 1.00 94.69 71 ALA A C 1
ATOM 537 O O . ALA A 1 71 ? 52.270 -46.258 24.511 1.00 94.69 71 ALA A O 1
ATOM 538 N N . GLY A 1 72 ? 50.495 -45.740 25.783 1.00 93.12 72 GLY A N 1
ATOM 539 C CA . GLY A 1 72 ? 51.160 -45.732 27.086 1.00 93.12 72 GLY A CA 1
ATOM 540 C C . GLY A 1 72 ? 52.043 -44.508 27.349 1.00 93.12 72 GLY A C 1
ATOM 541 O O . GLY A 1 72 ? 52.747 -44.484 28.357 1.00 93.12 72 GLY A O 1
ATOM 542 N N . LYS A 1 73 ? 52.052 -43.511 26.451 1.00 97.12 73 LYS A N 1
ATOM 543 C CA . LYS A 1 73 ? 52.881 -42.297 26.577 1.00 97.12 73 LYS A CA 1
ATOM 544 C C . LYS A 1 73 ? 52.180 -41.133 27.267 1.00 97.12 73 LYS A C 1
ATOM 546 O O . LYS A 1 73 ? 52.839 -40.437 28.031 1.00 97.12 73 LYS A O 1
ATOM 551 N N . ARG A 1 74 ? 50.870 -40.975 27.048 1.00 96.50 74 ARG A N 1
ATOM 552 C CA . ARG A 1 74 ? 49.996 -40.108 27.844 1.00 96.50 74 ARG A CA 1
ATOM 553 C C . ARG A 1 74 ? 48.896 -40.956 28.467 1.00 96.50 74 ARG A C 1
ATOM 555 O O . ARG A 1 74 ? 48.101 -41.556 27.751 1.00 96.50 74 ARG A O 1
ATOM 562 N N . VAL A 1 75 ? 48.872 -41.012 29.791 1.00 96.25 75 VAL A N 1
ATOM 563 C CA . VAL A 1 75 ? 47.915 -41.778 30.592 1.00 96.25 75 VAL A CA 1
ATOM 564 C C . VAL A 1 75 ? 47.470 -40.891 31.747 1.00 96.25 75 VAL A C 1
ATOM 566 O O . VAL A 1 75 ? 48.305 -40.383 32.495 1.00 96.25 75 VAL A O 1
ATOM 569 N N . PHE A 1 76 ? 46.168 -40.687 31.914 1.00 98.31 76 PHE A N 1
ATOM 570 C CA . PHE A 1 76 ? 45.647 -39.829 32.979 1.00 98.31 76 PHE A CA 1
ATOM 571 C C . PHE A 1 76 ? 44.274 -40.271 33.476 1.00 98.31 76 PHE A C 1
ATOM 573 O O . PHE A 1 76 ? 43.564 -41.027 32.817 1.00 98.31 76 PHE A O 1
ATOM 580 N N . ASN A 1 77 ? 43.894 -39.787 34.651 1.00 97.56 77 ASN A N 1
ATOM 581 C CA . ASN A 1 77 ? 42.559 -39.968 35.197 1.00 97.56 77 ASN A CA 1
ATOM 582 C C . ASN A 1 77 ? 41.721 -38.705 34.975 1.00 97.56 77 ASN A C 1
ATOM 584 O O . ASN A 1 77 ? 42.248 -37.589 34.917 1.00 97.56 77 ASN A O 1
ATOM 588 N N . VAL A 1 78 ? 40.403 -38.884 34.890 1.00 98.25 78 VAL A N 1
ATOM 589 C CA . VAL A 1 78 ? 39.434 -37.782 34.930 1.00 98.25 78 VAL A CA 1
ATOM 590 C C . VAL A 1 78 ? 38.399 -38.087 35.996 1.00 98.25 78 VAL A C 1
ATOM 592 O O . VAL A 1 78 ? 37.820 -39.176 36.002 1.00 98.25 78 VAL A O 1
ATOM 595 N N . SER A 1 79 ? 38.142 -37.117 36.866 1.00 96.38 79 SER A N 1
ATOM 596 C CA . SER A 1 79 ? 37.126 -37.197 37.912 1.00 96.38 79 SER A CA 1
ATOM 597 C C . SER A 1 79 ? 36.103 -36.083 37.758 1.00 96.38 79 SER A C 1
ATOM 599 O O . SER A 1 79 ? 36.477 -34.933 37.552 1.00 96.38 79 SER A O 1
ATOM 601 N N . ILE A 1 80 ? 34.817 -36.401 37.902 1.00 96.56 80 ILE A N 1
ATOM 602 C CA . ILE A 1 80 ? 33.727 -35.420 37.923 1.00 96.56 80 ILE A CA 1
ATOM 603 C C . ILE A 1 80 ? 33.072 -35.458 39.304 1.00 96.56 80 ILE A C 1
ATOM 605 O O . ILE A 1 80 ? 32.718 -36.524 39.802 1.00 96.56 80 ILE A O 1
ATOM 609 N N . ASN A 1 81 ? 32.962 -34.302 39.959 1.00 91.94 81 ASN A N 1
ATOM 610 C CA . ASN A 1 81 ? 32.511 -34.149 41.349 1.00 91.94 81 ASN A CA 1
ATOM 611 C C . ASN A 1 81 ? 33.241 -35.081 42.336 1.00 91.94 81 ASN A C 1
ATOM 613 O O . ASN A 1 81 ? 32.645 -35.635 43.259 1.00 91.94 81 ASN A O 1
ATOM 617 N N . GLY A 1 82 ? 34.542 -35.288 42.116 1.00 89.88 82 GLY A N 1
ATOM 618 C CA . GLY A 1 82 ? 35.379 -36.188 42.917 1.00 89.88 82 GLY A CA 1
ATOM 619 C C . GLY A 1 82 ? 35.204 -37.684 42.618 1.00 89.88 82 GLY A C 1
ATOM 620 O O . GLY A 1 82 ? 35.980 -38.481 43.136 1.00 89.88 82 GLY A O 1
ATOM 621 N N . GLN A 1 83 ? 34.253 -38.083 41.765 1.00 90.56 83 GLN A N 1
ATOM 622 C CA . GLN A 1 83 ? 34.111 -39.464 41.291 1.00 90.56 83 GLN A CA 1
ATOM 623 C C . GLN A 1 83 ? 34.966 -39.683 40.043 1.00 90.56 83 GLN A C 1
ATOM 625 O O . GLN A 1 83 ? 34.813 -38.957 39.064 1.00 90.56 83 GLN A O 1
ATOM 630 N N . GLN A 1 84 ? 35.859 -40.675 40.055 1.00 95.31 84 GLN A N 1
ATOM 631 C CA . GLN A 1 84 ? 36.724 -40.966 38.909 1.00 95.31 84 GLN A CA 1
ATOM 632 C C . GLN A 1 84 ? 35.929 -41.654 37.789 1.00 95.31 84 GLN A C 1
ATOM 634 O O . GLN A 1 84 ? 35.500 -42.795 37.936 1.00 95.31 84 GLN A O 1
ATOM 639 N N . VAL A 1 85 ? 35.730 -40.947 36.673 1.00 94.62 85 VAL A N 1
ATOM 640 C CA . VAL A 1 85 ? 34.947 -41.402 35.508 1.00 94.62 85 VAL A CA 1
ATOM 641 C C . VAL A 1 85 ? 35.817 -41.980 34.389 1.00 94.62 85 VAL A C 1
ATOM 643 O O . VAL A 1 85 ? 35.339 -42.762 33.570 1.00 94.62 85 VAL A O 1
ATOM 646 N N . LEU A 1 86 ? 37.106 -41.631 34.366 1.00 95.75 86 LEU A N 1
ATOM 647 C CA . LEU A 1 86 ? 38.118 -42.235 33.504 1.00 95.75 86 LEU A CA 1
ATOM 648 C C . LEU A 1 86 ? 39.332 -42.631 34.342 1.00 95.75 86 LEU A C 1
ATOM 650 O O . LEU A 1 86 ? 39.876 -41.808 35.078 1.00 95.75 86 LEU A O 1
ATOM 654 N N . THR A 1 87 ? 39.764 -43.881 34.189 1.00 96.75 87 THR A N 1
ATOM 655 C CA . THR A 1 87 ? 40.907 -44.471 34.897 1.00 96.75 87 THR A CA 1
ATOM 656 C C . THR A 1 87 ? 41.963 -44.888 33.885 1.00 96.75 87 THR A C 1
ATOM 658 O O . THR A 1 87 ? 41.651 -45.652 32.975 1.00 96.75 87 THR A O 1
ATOM 661 N N . ASN A 1 88 ? 43.199 -44.417 34.060 1.00 95.81 88 ASN A N 1
ATOM 662 C CA . ASN A 1 88 ? 44.340 -44.677 33.178 1.00 95.81 88 ASN A CA 1
ATOM 663 C C . ASN A 1 88 ? 43.998 -44.482 31.688 1.00 95.81 88 ASN A C 1
ATOM 665 O O . ASN A 1 88 ? 44.306 -45.323 30.844 1.00 95.81 88 ASN A O 1
ATOM 669 N N . PHE A 1 89 ? 43.316 -43.383 31.371 1.00 98.06 89 PHE A N 1
ATOM 670 C CA . PHE A 1 89 ? 42.862 -43.081 30.024 1.00 98.06 89 PHE A CA 1
ATOM 671 C C . PHE A 1 89 ? 44.024 -42.643 29.135 1.00 98.06 89 PHE A C 1
ATOM 673 O O . PHE A 1 89 ? 44.736 -41.686 29.438 1.00 98.06 89 PHE A O 1
ATOM 680 N N . ASP A 1 90 ? 44.175 -43.362 28.028 1.00 98.00 90 ASP A N 1
ATOM 681 C CA . ASP A 1 90 ? 45.132 -43.115 26.957 1.00 98.00 90 ASP A CA 1
ATOM 682 C C . ASP A 1 90 ? 44.350 -42.742 25.694 1.00 98.00 90 ASP A C 1
ATOM 684 O O . ASP A 1 90 ? 43.561 -43.535 25.170 1.00 98.00 90 ASP A O 1
ATOM 688 N N . ILE A 1 91 ? 44.565 -41.517 25.215 1.00 98.00 91 ILE A N 1
ATOM 689 C CA . ILE A 1 91 ? 43.861 -40.967 24.054 1.00 98.00 91 ILE A CA 1
ATOM 690 C C . ILE A 1 91 ? 44.299 -41.674 22.765 1.00 98.00 91 ILE A C 1
ATOM 692 O O . ILE A 1 91 ? 43.450 -41.971 21.927 1.00 98.00 91 ILE A O 1
ATOM 696 N N . TYR A 1 92 ? 45.590 -41.985 22.607 1.00 97.56 92 TYR A N 1
ATOM 697 C CA . TYR A 1 92 ? 46.114 -42.666 21.419 1.00 97.56 92 TYR A CA 1
ATOM 698 C C . TYR A 1 92 ? 45.515 -44.069 21.299 1.00 97.56 92 TYR A C 1
ATOM 700 O O . TYR A 1 92 ? 45.059 -44.467 20.225 1.00 97.56 92 TYR A O 1
ATOM 708 N N . ALA A 1 93 ? 45.485 -44.815 22.408 1.00 95.56 93 ALA A N 1
ATOM 709 C CA . ALA A 1 93 ? 44.880 -46.142 22.451 1.00 95.56 93 ALA A CA 1
ATOM 710 C C . ALA A 1 93 ? 43.362 -46.082 22.211 1.00 95.56 93 ALA A C 1
ATOM 712 O O . ALA A 1 93 ? 42.831 -46.889 21.450 1.00 95.56 93 ALA A O 1
ATOM 713 N N . ALA A 1 94 ? 42.665 -45.109 22.809 1.00 94.88 94 ALA A N 1
ATOM 714 C CA . ALA A 1 94 ? 41.216 -44.968 22.682 1.00 94.88 94 ALA A CA 1
ATOM 715 C C . ALA A 1 94 ? 40.746 -44.464 21.304 1.00 94.88 94 ALA A C 1
ATOM 717 O O . ALA A 1 94 ? 39.641 -44.811 20.892 1.00 94.88 94 ALA A O 1
ATOM 718 N N . ALA A 1 95 ? 41.557 -43.664 20.603 1.00 94.56 95 ALA A N 1
ATOM 719 C CA . ALA A 1 95 ? 41.278 -43.167 19.252 1.00 94.56 95 ALA A CA 1
ATOM 720 C C . ALA A 1 95 ? 41.844 -44.072 18.135 1.00 94.56 95 ALA A C 1
ATOM 722 O O . ALA A 1 95 ? 41.560 -43.865 16.955 1.00 94.56 95 ALA A O 1
ATOM 723 N N . GLY A 1 96 ? 42.665 -45.073 18.477 1.00 94.38 96 GLY A N 1
ATOM 724 C CA . GLY A 1 96 ? 43.313 -45.954 17.501 1.00 94.38 96 GLY A CA 1
ATOM 725 C C . GLY A 1 96 ? 44.377 -45.246 16.651 1.00 94.38 96 GLY A C 1
ATOM 726 O O . GLY A 1 96 ? 44.465 -45.490 15.441 1.00 94.38 96 GLY A O 1
ATOM 727 N N . GLY A 1 97 ? 45.148 -44.338 17.259 1.00 93.62 97 GLY A N 1
ATOM 728 C CA . GLY A 1 97 ? 46.252 -43.610 16.626 1.00 93.62 97 GLY A CA 1
ATOM 729 C C . GLY A 1 97 ? 46.368 -42.140 17.045 1.00 93.62 97 GLY A C 1
ATOM 730 O O . GLY A 1 97 ? 45.488 -41.586 17.700 1.00 93.62 97 GLY A O 1
ATOM 731 N N . ALA A 1 98 ? 47.462 -41.499 16.626 1.00 95.81 98 ALA A N 1
ATOM 732 C CA . ALA A 1 98 ? 47.667 -40.057 16.776 1.00 95.81 98 ALA A CA 1
ATOM 733 C C . ALA A 1 98 ? 46.864 -39.264 15.730 1.00 95.81 98 ALA A C 1
ATOM 735 O O . ALA A 1 98 ? 46.558 -39.776 14.653 1.00 95.81 98 ALA A O 1
ATOM 736 N N . ASN A 1 99 ? 46.570 -38.000 16.040 1.00 96.12 99 ASN A N 1
ATOM 737 C CA . ASN A 1 99 ? 45.759 -37.073 15.245 1.00 96.12 99 ASN A CA 1
ATOM 738 C C . ASN A 1 99 ? 44.355 -37.610 14.895 1.00 96.12 99 ASN A C 1
ATOM 740 O O . ASN A 1 99 ? 43.789 -37.253 13.866 1.00 96.12 99 ASN A O 1
ATOM 744 N N . LYS A 1 100 ? 43.782 -38.451 15.761 1.00 96.88 100 LYS A N 1
ATOM 745 C CA . LYS A 1 100 ? 42.403 -38.943 15.668 1.00 96.88 100 LYS A CA 1
ATOM 746 C C . LYS A 1 100 ? 41.581 -38.440 16.844 1.00 96.88 100 LYS A C 1
ATOM 748 O O . LYS A 1 100 ? 42.077 -38.404 17.971 1.00 96.88 100 LYS A O 1
ATOM 753 N N . ALA A 1 101 ? 40.336 -38.065 16.582 1.00 96.50 101 ALA A N 1
ATOM 754 C CA . ALA A 1 101 ? 39.403 -37.655 17.617 1.00 96.50 101 ALA A CA 1
ATOM 755 C C . ALA A 1 101 ? 38.831 -38.863 18.375 1.00 96.50 101 ALA A C 1
ATOM 757 O O . ALA A 1 101 ? 38.497 -39.891 17.787 1.00 96.50 101 ALA A O 1
ATOM 758 N N . VAL A 1 102 ? 38.639 -38.704 19.681 1.00 96.25 102 VAL A N 1
ATOM 759 C CA . VAL A 1 102 ? 37.807 -39.578 20.512 1.00 96.25 102 VAL A CA 1
ATOM 760 C C . VAL A 1 102 ? 37.012 -38.728 21.496 1.00 96.25 102 VAL A C 1
ATOM 762 O O . VAL A 1 102 ? 37.493 -37.720 22.014 1.00 96.25 102 VAL A O 1
ATOM 765 N N . VAL A 1 103 ? 35.772 -39.137 21.748 1.00 95.81 103 VAL A N 1
ATOM 766 C CA . VAL A 1 103 ? 34.836 -38.444 22.638 1.00 95.81 103 VAL A CA 1
ATOM 767 C C . VAL A 1 103 ? 34.396 -39.385 23.756 1.00 95.81 103 VAL A C 1
ATOM 769 O O . VAL A 1 103 ? 34.262 -40.594 23.546 1.00 95.81 103 VAL A O 1
ATOM 772 N N . LYS A 1 104 ? 34.202 -38.839 24.961 1.00 94.38 104 LYS A N 1
ATOM 773 C CA . LYS A 1 104 ? 33.657 -39.555 26.123 1.00 94.38 104 LYS A CA 1
ATOM 774 C C . LYS A 1 104 ? 32.519 -38.756 26.745 1.00 94.38 104 LYS A C 1
ATOM 776 O O . LYS A 1 104 ? 32.657 -37.553 26.938 1.00 94.38 104 LYS A O 1
ATOM 781 N N . GLU A 1 105 ? 31.419 -39.431 27.058 1.00 90.81 105 GLU A N 1
ATOM 782 C CA . GLU A 1 105 ? 30.207 -38.836 27.627 1.00 90.81 105 GLU A CA 1
ATOM 783 C C . GLU A 1 105 ? 29.898 -39.442 28.995 1.00 90.81 105 GLU A C 1
ATOM 785 O O . GLU A 1 105 ? 30.027 -40.652 29.185 1.00 90.81 105 GLU A O 1
ATOM 790 N N . PHE A 1 106 ? 29.469 -38.600 29.936 1.00 88.75 106 PHE A N 1
ATOM 791 C CA . PHE A 1 106 ? 29.137 -38.988 31.305 1.00 88.75 106 PHE A CA 1
ATOM 792 C C . PHE A 1 106 ? 27.875 -38.265 31.769 1.00 88.75 106 PHE A C 1
ATOM 794 O O . PHE A 1 106 ? 27.842 -37.035 31.776 1.00 88.75 106 PHE A O 1
ATOM 801 N N . SER A 1 107 ? 26.859 -39.005 32.212 1.00 87.06 107 SER A N 1
ATOM 802 C CA . SER A 1 107 ? 25.722 -38.414 32.924 1.00 87.06 107 SER A CA 1
ATOM 803 C C . SER A 1 107 ? 26.099 -38.189 34.391 1.00 87.06 107 SER A C 1
ATOM 805 O O . SER A 1 107 ? 26.430 -39.138 35.099 1.00 87.06 107 SER A O 1
ATOM 807 N N . VAL A 1 108 ? 26.070 -36.938 34.845 1.00 86.69 108 VAL A N 1
ATOM 808 C CA . VAL A 1 108 ? 26.534 -36.505 36.172 1.00 86.69 108 VAL A CA 1
ATOM 809 C C . VAL A 1 108 ? 25.568 -35.499 36.787 1.00 86.69 108 VAL A C 1
ATOM 811 O O . VAL A 1 108 ? 25.008 -34.662 36.088 1.00 86.69 108 VAL A O 1
ATOM 814 N N . THR A 1 109 ? 25.383 -35.544 38.102 1.00 85.69 109 THR A N 1
ATOM 815 C CA . THR A 1 109 ? 24.493 -34.611 38.808 1.00 85.69 109 THR A CA 1
ATOM 816 C C . THR A 1 109 ? 25.273 -33.404 39.315 1.00 85.69 109 THR A C 1
ATOM 818 O O . THR A 1 109 ? 26.274 -33.578 40.009 1.00 85.69 109 THR A O 1
ATOM 821 N N . ALA A 1 110 ? 24.827 -32.186 39.000 1.00 85.50 110 ALA A N 1
ATOM 822 C CA . ALA A 1 110 ? 25.406 -30.957 39.540 1.00 85.50 110 ALA A CA 1
ATOM 823 C C . ALA A 1 110 ? 25.254 -30.895 41.070 1.00 85.50 110 ALA A C 1
ATOM 825 O O . ALA A 1 110 ? 24.278 -31.385 41.639 1.00 85.50 110 ALA A O 1
ATOM 826 N N . SER A 1 111 ? 26.233 -30.293 41.744 1.00 85.88 111 SER A N 1
ATOM 827 C CA . SER A 1 111 ? 26.273 -30.184 43.204 1.00 85.88 111 SER A CA 1
ATOM 828 C C . SER A 1 111 ? 25.064 -29.421 43.767 1.00 85.88 111 SER A C 1
ATOM 830 O O . SER A 1 111 ? 24.350 -28.718 43.049 1.00 85.88 111 SER A O 1
ATOM 832 N N . THR A 1 112 ? 24.850 -29.493 45.081 1.00 79.44 112 THR A N 1
ATOM 833 C CA . THR A 1 112 ? 23.806 -28.709 45.768 1.00 79.44 112 THR A CA 1
ATOM 834 C C . THR A 1 112 ? 24.036 -27.194 45.713 1.00 79.44 112 THR A C 1
ATOM 836 O O . THR A 1 112 ? 23.100 -26.441 45.959 1.00 79.44 112 THR A O 1
ATOM 839 N N . SER A 1 113 ? 25.241 -26.737 45.356 1.00 74.06 113 SER A N 1
ATOM 840 C CA . SER A 1 113 ? 25.559 -25.331 45.080 1.00 74.06 113 SER A CA 1
ATOM 841 C C . SER A 1 113 ? 25.546 -24.981 43.585 1.00 74.06 113 SER A C 1
ATOM 843 O O . SER A 1 113 ? 25.988 -23.896 43.213 1.00 74.06 113 SER A O 1
ATOM 845 N N . GLY A 1 114 ? 25.047 -25.872 42.719 1.00 80.94 114 GLY A N 1
ATOM 846 C CA . GLY A 1 114 ? 24.920 -25.611 41.283 1.00 80.94 114 GLY A CA 1
ATOM 847 C C . GLY A 1 114 ? 26.250 -25.633 40.527 1.00 80.94 114 GLY A C 1
ATOM 848 O O . GLY A 1 114 ? 26.447 -24.856 39.594 1.00 80.94 114 GLY A O 1
ATOM 849 N N . THR A 1 115 ? 27.184 -26.496 40.938 1.00 86.31 115 THR A N 1
ATOM 850 C CA . THR A 1 115 ? 28.516 -26.613 40.321 1.00 86.31 115 THR A CA 1
ATOM 851 C C . THR A 1 115 ? 28.814 -28.018 39.793 1.00 86.31 115 THR A C 1
ATOM 853 O O . THR A 1 115 ? 28.354 -29.017 40.350 1.00 86.31 115 THR A O 1
ATOM 856 N N . LEU A 1 116 ? 29.625 -28.105 38.735 1.00 93.12 116 LEU A N 1
ATOM 857 C CA . LEU A 1 116 ? 30.290 -29.340 38.304 1.00 93.12 116 LEU A CA 1
ATOM 858 C C . LEU A 1 116 ? 31.807 -29.149 38.329 1.00 93.12 116 LEU A C 1
ATOM 860 O O . LEU A 1 116 ? 32.333 -28.255 37.669 1.00 93.12 116 LEU A O 1
ATOM 864 N N . THR A 1 117 ? 32.510 -30.014 39.057 1.00 96.38 117 THR A N 1
ATOM 865 C CA . THR A 1 117 ? 33.975 -29.982 39.166 1.00 96.38 117 THR A CA 1
ATOM 866 C C . THR A 1 117 ? 34.579 -31.124 38.355 1.00 96.38 117 THR A C 1
ATOM 868 O O . THR A 1 117 ? 34.456 -32.278 38.753 1.00 96.38 117 THR A O 1
ATOM 871 N N . ILE A 1 118 ? 35.240 -30.822 37.236 1.00 97.69 118 ILE A N 1
ATOM 872 C CA . ILE A 1 118 ? 35.892 -31.794 36.345 1.00 97.69 118 ILE A CA 1
ATOM 873 C C . ILE A 1 118 ? 37.409 -31.671 36.517 1.00 97.69 118 ILE A C 1
ATOM 875 O O . ILE A 1 118 ? 38.020 -30.716 36.041 1.00 97.69 118 ILE A O 1
ATOM 879 N N . GLN A 1 119 ? 38.023 -32.632 37.201 1.00 98.25 119 GLN A N 1
ATOM 880 C CA . GLN A 1 119 ? 39.454 -32.678 37.491 1.00 98.25 119 GLN A CA 1
ATOM 881 C C . GLN A 1 119 ? 40.178 -33.648 36.554 1.00 98.25 119 GLN A C 1
ATOM 883 O O . GLN A 1 119 ? 39.770 -34.799 36.411 1.00 98.25 119 GLN A O 1
ATOM 888 N N . PHE A 1 120 ? 41.295 -33.201 35.986 1.00 98.31 120 PHE A N 1
ATOM 889 C CA . PHE A 1 120 ? 42.204 -33.997 35.165 1.00 98.31 120 PHE A CA 1
ATOM 890 C C . PHE A 1 120 ? 43.517 -34.199 35.928 1.00 98.31 120 PHE A C 1
ATOM 892 O O . PHE A 1 120 ? 44.150 -33.224 36.348 1.00 98.31 120 PHE A O 1
ATOM 899 N N . SER A 1 121 ? 43.918 -35.456 36.134 1.00 96.44 121 SER A N 1
ATOM 900 C CA . SER A 1 121 ? 45.105 -35.809 36.920 1.00 96.44 121 SER A CA 1
ATOM 901 C C . SER A 1 121 ? 46.032 -36.775 36.179 1.00 96.44 121 SER A C 1
ATOM 903 O O . SER A 1 121 ? 45.675 -37.889 35.802 1.00 96.44 121 SER A O 1
ATOM 905 N N . THR A 1 122 ? 47.258 -36.309 35.968 1.00 97.38 122 THR A N 1
ATOM 906 C CA . THR A 1 122 ? 48.362 -36.993 35.285 1.00 97.38 122 THR A CA 1
ATOM 907 C C . THR A 1 122 ? 48.740 -38.303 35.979 1.00 97.38 122 THR A C 1
ATOM 909 O O . THR A 1 122 ? 48.936 -38.314 37.193 1.00 97.38 122 THR A O 1
ATOM 912 N N . VAL A 1 123 ? 48.912 -39.382 35.204 1.00 96.81 123 VAL A N 1
ATOM 913 C CA . VAL A 1 123 ? 49.503 -40.654 35.670 1.00 96.81 123 VAL A CA 1
ATOM 914 C C . VAL A 1 123 ? 50.835 -40.917 34.956 1.00 96.81 123 VAL A C 1
ATOM 916 O O . VAL A 1 123 ? 51.846 -41.153 35.612 1.00 96.81 123 VAL A O 1
ATOM 919 N N . VAL A 1 124 ? 50.862 -40.809 33.624 1.00 92.69 124 VAL A N 1
ATOM 920 C CA . VAL A 1 124 ? 52.066 -40.853 32.777 1.00 92.69 124 VAL A CA 1
ATOM 921 C C . VAL A 1 124 ? 51.966 -39.711 31.769 1.00 92.69 124 VAL A C 1
ATOM 923 O O . VAL A 1 124 ? 51.117 -39.765 30.890 1.00 92.69 124 VAL A O 1
ATOM 926 N N . ASP A 1 125 ? 52.817 -38.692 31.908 1.00 95.69 125 ASP A N 1
ATOM 927 C CA . ASP A 1 125 ? 52.732 -37.397 31.206 1.00 95.69 125 ASP A CA 1
ATOM 928 C C . ASP A 1 125 ? 51.393 -36.639 31.379 1.00 95.69 125 ASP A C 1
ATOM 930 O O . ASP A 1 125 ? 50.343 -37.182 31.714 1.00 95.69 125 ASP A O 1
ATOM 934 N N . ASN A 1 126 ? 51.472 -35.327 31.186 1.00 96.31 126 ASN A N 1
ATOM 935 C CA . ASN A 1 126 ? 50.414 -34.347 31.375 1.00 96.31 126 ASN A CA 1
ATOM 936 C C . ASN A 1 126 ? 49.045 -34.823 30.859 1.00 96.31 126 ASN A C 1
ATOM 938 O O . ASN A 1 126 ? 48.892 -35.080 29.663 1.00 96.31 126 ASN A O 1
ATOM 942 N N . ALA A 1 127 ? 48.036 -34.860 31.734 1.00 97.12 127 ALA A N 1
ATOM 943 C CA . ALA A 1 127 ? 46.639 -35.024 31.324 1.00 97.12 127 ALA A CA 1
ATOM 944 C C . ALA A 1 127 ? 46.238 -33.933 30.315 1.00 97.12 127 ALA A C 1
ATOM 946 O O . ALA A 1 127 ? 46.831 -32.858 30.335 1.00 97.12 127 ALA A O 1
ATOM 947 N N . GLN A 1 128 ? 45.256 -34.166 29.438 1.00 97.69 128 GLN A N 1
ATOM 948 C CA . GLN A 1 128 ? 44.798 -33.124 28.506 1.00 97.69 128 GLN A CA 1
ATOM 949 C C . GLN A 1 128 ? 43.318 -33.232 28.139 1.00 97.69 128 GLN A C 1
ATOM 951 O O . GLN A 1 128 ? 42.736 -34.309 28.233 1.00 97.69 128 GLN A O 1
ATOM 956 N N . VAL A 1 129 ? 42.745 -32.137 27.637 1.00 97.94 129 VAL A N 1
ATOM 957 C CA . VAL A 1 129 ? 41.450 -32.104 26.941 1.00 97.94 129 VAL A CA 1
ATOM 958 C C . VAL A 1 129 ? 41.484 -31.064 25.818 1.00 97.94 129 VAL A C 1
ATOM 960 O O . VAL A 1 129 ? 42.147 -30.034 25.949 1.00 97.94 129 VAL A O 1
ATOM 963 N N . ASN A 1 130 ? 40.793 -31.333 24.710 1.00 97.31 130 ASN A N 1
ATOM 964 C CA . ASN A 1 130 ? 40.716 -30.436 23.552 1.00 97.31 130 ASN A CA 1
ATOM 965 C C . ASN A 1 130 ? 39.440 -29.581 23.554 1.00 97.31 130 ASN A C 1
ATOM 967 O O . ASN A 1 130 ? 39.456 -28.433 23.124 1.00 97.31 130 ASN A O 1
ATOM 971 N N . GLY A 1 131 ? 38.337 -30.121 24.073 1.00 94.62 131 GLY A N 1
ATOM 972 C CA . GLY A 1 131 ? 37.080 -29.398 24.249 1.00 94.62 131 GLY A CA 1
ATOM 973 C C . GLY A 1 131 ? 36.156 -30.101 25.239 1.00 94.62 131 GLY A C 1
ATOM 974 O O . GLY A 1 131 ? 36.319 -31.291 25.513 1.00 94.62 131 GLY A O 1
ATOM 975 N N . LEU A 1 132 ? 35.184 -29.369 25.777 1.00 93.56 132 LEU A N 1
ATOM 976 C CA . LEU A 1 132 ? 34.177 -29.900 26.693 1.00 93.56 132 LEU A CA 1
ATOM 977 C C . LEU A 1 132 ? 32.806 -29.273 26.414 1.00 93.56 132 LEU A C 1
ATOM 979 O O . LEU A 1 132 ? 32.722 -28.079 26.140 1.00 93.56 132 LEU A O 1
ATOM 983 N N . GLU A 1 133 ? 31.748 -30.073 26.517 1.00 91.31 133 GLU A N 1
ATOM 984 C CA . GLU A 1 133 ? 30.352 -29.627 26.473 1.00 91.31 133 GLU A CA 1
ATOM 985 C C . GLU A 1 133 ? 29.640 -30.052 27.766 1.00 91.31 133 GLU A C 1
ATOM 987 O O . GLU A 1 133 ? 29.862 -31.155 28.273 1.00 91.31 133 GLU A O 1
ATOM 992 N N . ILE A 1 134 ? 28.763 -29.191 28.291 1.00 86.00 134 ILE A N 1
ATOM 993 C CA . ILE A 1 134 ? 27.908 -29.475 29.452 1.00 86.00 134 ILE A CA 1
ATOM 994 C C . ILE A 1 134 ? 26.457 -29.371 28.979 1.00 86.00 134 ILE A C 1
ATOM 996 O O . ILE A 1 134 ? 25.932 -28.274 28.799 1.00 86.00 134 ILE A O 1
ATOM 1000 N N . LEU A 1 135 ? 25.823 -30.513 28.727 1.00 78.12 135 LEU A N 1
ATOM 1001 C CA . LEU A 1 135 ? 24.504 -30.594 28.101 1.00 78.12 135 LEU A CA 1
ATOM 1002 C C . LEU A 1 135 ? 23.430 -30.916 29.159 1.00 78.12 135 LEU A C 1
ATOM 1004 O O . LEU A 1 135 ? 23.660 -31.796 29.991 1.00 78.12 135 LEU A O 1
ATOM 1008 N N . PRO A 1 136 ? 22.262 -30.246 29.170 1.00 60.56 136 PRO A N 1
ATOM 1009 C CA . PRO A 1 136 ? 21.159 -30.596 30.069 1.00 60.56 136 PRO A CA 1
ATOM 1010 C C . PRO A 1 136 ? 20.591 -31.997 29.752 1.00 60.56 136 PRO A C 1
ATOM 1012 O O . PRO A 1 136 ? 20.824 -32.532 28.663 1.00 60.56 136 PRO A O 1
ATOM 1015 N N . PRO A 1 137 ? 19.843 -32.622 30.678 1.00 52.25 137 PRO A N 1
ATOM 1016 C CA . PRO A 1 137 ? 19.366 -33.984 30.505 1.00 52.25 137 PRO A CA 1
ATOM 1017 C C . PRO A 1 137 ? 18.169 -33.992 29.548 1.00 52.25 137 PRO A C 1
ATOM 1019 O O . PRO A 1 137 ? 17.237 -33.195 29.680 1.00 52.25 137 PRO A O 1
ATOM 1022 N N . ALA A 1 138 ? 18.166 -34.912 28.585 1.00 45.72 138 ALA A N 1
ATOM 1023 C CA . ALA A 1 138 ? 17.075 -35.030 27.626 1.00 45.72 138 ALA A CA 1
ATOM 1024 C C . ALA A 1 138 ? 15.794 -35.553 28.309 1.00 45.72 138 ALA A C 1
ATOM 1026 O O . ALA A 1 138 ? 15.645 -36.758 28.500 1.00 45.72 138 ALA A O 1
ATOM 1027 N N . GLY A 1 139 ? 14.867 -34.652 28.664 1.00 45.44 139 GLY A N 1
ATOM 1028 C CA . GLY A 1 139 ? 13.498 -35.026 29.054 1.00 45.44 139 GLY A CA 1
ATOM 1029 C C . GLY A 1 139 ? 12.841 -34.305 30.240 1.00 45.44 139 GLY A C 1
ATOM 1030 O O . GLY A 1 139 ? 11.765 -34.739 30.639 1.00 45.44 139 GLY A O 1
ATOM 1031 N N . GLY A 1 140 ? 13.416 -33.239 30.817 1.00 26.84 140 GLY A N 1
ATOM 1032 C CA . GLY A 1 140 ? 12.770 -32.522 31.931 1.00 26.84 140 GLY A CA 1
ATOM 1033 C C . GLY A 1 140 ? 13.156 -31.044 32.062 1.00 26.84 140 GLY A C 1
ATOM 1034 O O . GLY A 1 140 ? 14.334 -30.703 32.078 1.00 26.84 140 GLY A O 1
ATOM 1035 N N . THR A 1 141 ? 12.153 -30.172 32.183 1.00 30.77 141 THR A N 1
ATOM 1036 C CA . THR A 1 141 ? 12.270 -28.707 32.347 1.00 30.77 141 THR A CA 1
ATOM 1037 C C . THR A 1 141 ? 11.852 -28.246 33.754 1.00 30.77 141 THR A C 1
ATOM 1039 O O . THR A 1 141 ? 11.050 -28.953 34.365 1.00 30.77 141 THR A O 1
ATOM 1042 N N . PRO A 1 142 ? 12.239 -27.042 34.245 1.00 35.44 142 PRO A N 1
ATOM 1043 C CA . PRO A 1 142 ? 13.095 -26.025 33.615 1.00 35.44 142 PRO A CA 1
ATOM 1044 C C . PRO A 1 142 ? 14.254 -25.499 34.500 1.00 35.44 142 PRO A C 1
ATOM 1046 O O . PRO A 1 142 ? 14.081 -25.191 35.676 1.00 35.44 142 PRO A O 1
ATOM 1049 N N . ILE A 1 143 ? 15.392 -25.198 33.874 1.00 27.77 143 ILE A N 1
ATOM 1050 C CA . ILE A 1 143 ? 16.122 -23.951 34.153 1.00 27.77 143 ILE A CA 1
ATOM 1051 C C . ILE A 1 143 ? 16.253 -23.215 32.820 1.00 27.77 143 ILE A C 1
ATOM 1053 O O . ILE A 1 143 ? 16.437 -23.887 31.801 1.00 27.77 143 ILE A O 1
ATOM 1057 N N . PRO A 1 144 ? 16.143 -21.874 32.791 1.00 28.02 144 PRO A N 1
ATOM 1058 C CA . PRO A 1 144 ? 16.344 -21.103 31.575 1.00 28.02 144 PRO A CA 1
ATOM 1059 C C . PRO A 1 144 ? 17.829 -21.108 31.190 1.00 28.02 144 PRO A C 1
ATOM 1061 O O . PRO A 1 144 ? 18.561 -20.143 31.385 1.00 28.02 144 PRO A O 1
ATOM 1064 N N . THR A 1 145 ? 18.262 -22.192 30.545 1.00 27.98 145 THR A N 1
ATOM 1065 C CA . THR A 1 145 ? 19.088 -22.002 29.355 1.00 27.98 145 THR A CA 1
ATOM 1066 C C . THR A 1 145 ? 18.303 -21.065 28.438 1.00 27.98 145 THR A C 1
ATOM 1068 O O . THR A 1 145 ? 17.092 -21.272 28.295 1.00 27.98 145 THR A O 1
ATOM 1071 N N . PRO A 1 146 ? 18.939 -20.059 27.820 1.00 28.30 146 PRO A N 1
ATOM 1072 C CA . PRO A 1 146 ? 18.344 -19.356 26.702 1.00 28.30 146 PRO A CA 1
ATOM 1073 C C . PRO A 1 146 ? 17.609 -20.335 25.780 1.00 28.30 146 PRO A C 1
ATOM 1075 O O . PRO A 1 146 ? 18.232 -21.227 25.199 1.00 28.30 146 PRO A O 1
ATOM 1078 N N . VAL A 1 147 ? 16.291 -20.148 25.613 1.00 33.38 147 VAL A N 1
ATOM 1079 C CA . VAL A 1 147 ? 15.608 -20.544 24.366 1.00 33.38 147 VAL A CA 1
ATOM 1080 C C . VAL A 1 147 ? 16.507 -20.071 23.228 1.00 33.38 147 VAL A C 1
ATOM 1082 O O . VAL A 1 147 ? 17.138 -19.034 23.404 1.00 33.38 147 VAL A O 1
ATOM 1085 N N . ALA A 1 148 ? 16.606 -20.779 22.100 1.00 41.28 148 ALA A N 1
ATOM 1086 C CA . ALA A 1 148 ? 17.435 -20.334 20.976 1.00 41.28 148 ALA A CA 1
ATOM 1087 C C . ALA A 1 148 ? 17.140 -18.851 20.639 1.00 41.28 148 ALA A C 1
ATOM 1089 O O . ALA A 1 148 ? 16.134 -18.544 19.997 1.00 41.28 148 ALA A O 1
ATOM 1090 N N . GLY A 1 149 ? 17.979 -17.935 21.159 1.00 49.66 149 GLY A N 1
ATOM 1091 C CA . GLY A 1 149 ? 17.706 -16.497 21.213 1.00 49.66 149 GLY A CA 1
ATOM 1092 C C . GLY A 1 149 ? 17.254 -15.776 22.522 1.00 49.66 149 GLY A C 1
ATOM 1093 O O . GLY A 1 149 ? 16.806 -14.645 22.396 1.00 49.66 149 GLY A O 1
ATOM 1094 N N . ALA A 1 150 ? 17.324 -16.323 23.747 1.00 62.28 150 ALA A N 1
ATOM 1095 C CA . ALA A 1 150 ? 16.825 -15.653 24.977 1.00 62.28 150 ALA A CA 1
ATOM 1096 C C . ALA A 1 150 ? 17.902 -15.339 26.049 1.00 62.28 150 ALA A C 1
ATOM 1098 O O . ALA A 1 150 ? 18.119 -16.164 26.932 1.00 62.28 150 ALA A O 1
ATOM 1099 N N . VAL A 1 151 ? 18.559 -14.170 26.050 1.00 82.81 151 VAL A N 1
ATOM 1100 C CA . VAL A 1 151 ? 19.577 -13.808 27.072 1.00 82.81 151 VAL A CA 1
ATOM 1101 C C . VAL A 1 151 ? 19.180 -12.601 27.928 1.00 82.81 151 VAL A C 1
ATOM 1103 O O . VAL A 1 151 ? 18.676 -11.611 27.415 1.00 82.81 151 VAL A O 1
ATOM 1106 N N . GLN A 1 152 ? 19.430 -12.665 29.238 1.00 89.88 152 GLN A N 1
ATOM 1107 C CA . GLN A 1 152 ? 19.124 -11.605 30.210 1.00 89.88 152 GLN A CA 1
ATOM 1108 C C . GLN A 1 152 ? 20.376 -11.325 31.057 1.00 89.88 152 GLN A C 1
ATOM 1110 O O . GLN A 1 152 ? 20.945 -12.266 31.599 1.00 89.88 152 GLN A O 1
ATOM 1115 N N . ILE A 1 153 ? 20.842 -10.076 31.157 1.00 93.00 153 ILE A N 1
ATOM 1116 C CA . ILE A 1 153 ? 22.167 -9.687 31.687 1.00 93.00 153 ILE A CA 1
ATOM 1117 C C . ILE A 1 153 ? 22.024 -8.597 32.754 1.00 93.00 153 ILE A C 1
ATOM 1119 O O . ILE A 1 153 ? 21.447 -7.545 32.482 1.00 93.00 153 ILE A O 1
ATOM 1123 N N . ASN A 1 154 ? 22.577 -8.820 33.948 1.00 95.75 154 ASN A N 1
ATOM 1124 C CA . ASN A 1 154 ? 22.705 -7.797 34.984 1.00 95.75 154 ASN A CA 1
ATOM 1125 C C . ASN A 1 154 ? 23.943 -6.927 34.703 1.00 95.75 154 ASN A C 1
ATOM 1127 O O . ASN A 1 154 ? 25.073 -7.387 34.869 1.00 95.75 154 ASN A O 1
ATOM 1131 N N . ALA A 1 155 ? 23.751 -5.687 34.254 1.00 96.19 155 ALA A N 1
ATOM 1132 C CA . ALA A 1 155 ? 24.849 -4.836 33.807 1.00 96.19 155 ALA A CA 1
ATOM 1133 C C . ALA A 1 155 ? 25.663 -4.310 35.000 1.00 96.19 155 ALA A C 1
ATOM 1135 O O . ALA A 1 155 ? 25.128 -3.768 35.964 1.00 96.19 155 ALA A O 1
ATOM 1136 N N . GLY A 1 156 ? 26.981 -4.492 34.941 1.00 88.56 156 GLY A N 1
ATOM 1137 C CA . GLY A 1 156 ? 27.920 -4.246 36.034 1.00 88.56 156 GLY A CA 1
ATOM 1138 C C . GLY A 1 156 ? 27.709 -5.063 37.312 1.00 88.56 156 GLY A C 1
ATOM 1139 O O . GLY A 1 156 ? 28.360 -4.768 38.315 1.00 88.56 156 GLY A O 1
ATOM 1140 N N . GLY A 1 157 ? 26.824 -6.064 37.302 1.00 84.62 157 GLY A N 1
ATOM 1141 C CA . GLY A 1 157 ? 26.430 -6.820 38.488 1.00 84.62 157 GLY A CA 1
ATOM 1142 C C . GLY A 1 157 ? 26.725 -8.324 38.426 1.00 84.62 157 GLY A C 1
ATOM 1143 O O . GLY A 1 157 ? 26.993 -8.882 37.356 1.00 84.62 157 GLY A O 1
ATOM 1144 N N . PRO A 1 158 ? 26.662 -9.016 39.581 1.00 81.19 158 PRO A N 1
ATOM 1145 C CA . PRO A 1 158 ? 26.672 -10.475 39.638 1.00 81.19 158 PRO A CA 1
ATOM 1146 C C . PRO A 1 158 ? 25.366 -11.058 39.070 1.00 81.19 158 PRO A C 1
ATOM 1148 O O . PRO A 1 158 ? 24.381 -10.345 38.877 1.00 81.19 158 PRO A O 1
ATOM 1151 N N . ALA A 1 159 ? 25.338 -12.371 38.835 1.00 72.31 159 ALA A N 1
ATOM 1152 C CA . ALA A 1 159 ? 24.131 -13.057 38.376 1.00 72.31 159 ALA A CA 1
ATOM 1153 C C . ALA A 1 159 ? 23.004 -12.961 39.420 1.00 72.31 159 ALA A C 1
ATOM 1155 O O . ALA A 1 159 ? 23.225 -13.192 40.609 1.00 72.31 159 ALA A O 1
ATOM 1156 N N . VAL A 1 160 ? 21.793 -12.648 38.960 1.00 77.25 160 VAL A N 1
ATOM 1157 C CA . VAL A 1 160 ? 20.574 -12.544 39.769 1.00 77.25 160 VAL A CA 1
ATOM 1158 C C . VAL A 1 160 ? 19.438 -13.140 38.949 1.00 77.25 160 VAL A C 1
ATOM 1160 O O . VAL A 1 160 ? 18.912 -12.486 38.052 1.00 77.25 160 VAL A O 1
ATOM 1163 N N . ALA A 1 161 ? 19.077 -14.393 39.236 1.00 69.12 161 ALA A N 1
ATOM 1164 C CA . ALA A 1 161 ? 18.152 -15.159 38.405 1.00 69.12 161 ALA A CA 1
ATOM 1165 C C . ALA A 1 161 ? 16.844 -14.384 38.104 1.00 69.12 161 ALA A C 1
ATOM 1167 O O . ALA A 1 161 ? 16.232 -13.849 39.032 1.00 69.12 161 ALA A O 1
ATOM 1168 N N . PRO A 1 162 ? 16.399 -14.327 36.833 1.00 77.94 162 PRO A N 1
ATOM 1169 C CA . PRO A 1 162 ? 16.919 -15.078 35.681 1.00 77.94 162 PRO A CA 1
ATOM 1170 C C . PRO A 1 162 ? 18.107 -14.423 34.933 1.00 77.94 162 PRO A C 1
ATOM 1172 O O . PRO A 1 162 ? 18.632 -15.016 33.996 1.00 77.94 162 PRO A O 1
ATOM 1175 N N . PHE A 1 163 ? 18.578 -13.247 35.357 1.00 85.31 163 PHE A N 1
ATOM 1176 C CA . PHE A 1 163 ? 19.671 -12.512 34.712 1.00 85.31 163 PHE A CA 1
ATOM 1177 C C . PHE A 1 163 ? 21.048 -13.122 35.040 1.00 85.31 163 PHE A C 1
ATOM 1179 O O . PHE A 1 163 ? 21.386 -13.349 36.206 1.00 85.31 163 PHE A O 1
ATOM 1186 N N . ILE A 1 164 ? 21.881 -13.337 34.018 1.00 79.75 164 ILE A N 1
ATOM 1187 C CA . ILE A 1 164 ? 23.292 -13.716 34.180 1.00 79.75 164 ILE A CA 1
ATOM 1188 C C . ILE A 1 164 ? 24.138 -12.518 34.642 1.00 79.75 164 ILE A C 1
ATOM 1190 O O . ILE A 1 164 ? 23.707 -11.369 34.565 1.00 79.75 164 ILE A O 1
ATOM 1194 N N . ALA A 1 165 ? 25.354 -12.786 35.124 1.00 78.94 165 ALA A N 1
ATOM 1195 C CA . ALA A 1 165 ? 26.321 -11.739 35.459 1.00 78.94 165 ALA A CA 1
ATOM 1196 C C . ALA A 1 165 ? 26.742 -10.946 34.211 1.00 78.94 165 ALA A C 1
ATOM 1198 O O . ALA A 1 165 ? 26.683 -11.474 33.096 1.00 78.94 165 ALA A O 1
ATOM 1199 N N . ASP A 1 166 ? 27.210 -9.712 34.404 1.00 87.44 166 ASP A N 1
ATOM 1200 C CA . ASP A 1 166 ? 27.594 -8.823 33.305 1.00 87.44 166 ASP A CA 1
ATOM 1201 C C . ASP A 1 166 ? 28.549 -9.498 32.304 1.00 87.44 166 ASP A C 1
ATOM 1203 O O . ASP A 1 166 ? 29.626 -9.973 32.669 1.00 87.44 166 ASP A O 1
ATOM 1207 N N . SER A 1 167 ? 28.128 -9.573 31.042 1.00 79.00 167 SER A N 1
ATOM 1208 C CA . SER A 1 167 ? 28.736 -10.406 29.998 1.00 79.00 167 SER A CA 1
ATOM 1209 C C . SER A 1 167 ? 28.577 -9.762 28.622 1.00 79.00 167 SER A C 1
ATOM 1211 O O . SER A 1 167 ? 27.703 -8.928 28.419 1.00 79.00 167 SER A O 1
ATOM 1213 N N . TYR A 1 168 ? 29.395 -10.183 27.652 1.00 82.88 168 TYR A N 1
ATOM 1214 C CA . TYR A 1 168 ? 29.342 -9.741 26.245 1.00 82.88 168 TYR A CA 1
ATOM 1215 C C . TYR A 1 168 ? 29.622 -8.247 25.989 1.00 82.88 168 TYR A C 1
ATOM 1217 O O . TYR A 1 168 ? 29.394 -7.771 24.877 1.00 82.88 168 TYR A O 1
ATOM 1225 N N . TYR A 1 169 ? 30.129 -7.506 26.977 1.00 90.50 169 TYR A N 1
ATOM 1226 C CA . TYR A 1 169 ? 30.451 -6.086 26.839 1.00 90.50 169 TYR A CA 1
ATOM 1227 C C . TYR A 1 169 ? 31.891 -5.823 26.362 1.00 90.50 169 TYR A C 1
ATOM 1229 O O . TYR A 1 169 ? 32.800 -6.635 26.534 1.00 90.50 169 TYR A O 1
ATOM 1237 N N . SER A 1 170 ? 32.110 -4.618 25.841 1.00 83.56 170 SER A N 1
ATOM 1238 C CA . SER A 1 170 ? 33.409 -3.979 25.644 1.00 83.56 170 SER A CA 1
ATOM 1239 C C . SER A 1 170 ? 33.319 -2.508 26.060 1.00 83.56 170 SER A C 1
ATOM 1241 O O . SER A 1 170 ? 32.340 -1.829 25.745 1.00 83.56 170 SER A O 1
ATOM 1243 N N . GLY A 1 171 ? 34.330 -2.014 26.777 1.00 87.94 171 GLY A N 1
ATOM 1244 C CA . GLY A 1 171 ? 34.343 -0.666 27.352 1.00 87.94 171 GLY A CA 1
ATOM 1245 C C . GLY A 1 171 ? 33.465 -0.493 28.601 1.00 87.94 171 GLY A C 1
ATOM 1246 O O . GLY A 1 171 ? 32.809 -1.423 29.079 1.00 87.94 171 GLY A O 1
ATOM 1247 N N . GLY A 1 172 ? 33.465 0.733 29.128 1.00 94.81 172 GLY A N 1
ATOM 1248 C CA . GLY A 1 172 ? 32.727 1.129 30.329 1.00 94.81 172 GLY A CA 1
ATOM 1249 C C . GLY A 1 172 ? 33.290 0.604 31.658 1.00 94.81 172 GLY A C 1
ATOM 1250 O O . GLY A 1 172 ? 34.096 -0.327 31.712 1.00 94.81 172 GLY A O 1
ATOM 1251 N N . THR A 1 173 ? 32.807 1.205 32.739 1.00 94.19 173 THR A N 1
ATOM 1252 C CA . THR A 1 173 ? 33.114 0.900 34.145 1.00 94.19 173 THR A CA 1
ATOM 1253 C C . THR A 1 173 ? 31.831 0.444 34.850 1.00 94.19 173 THR A C 1
ATOM 1255 O O . THR A 1 173 ? 30.742 0.591 34.302 1.00 94.19 173 THR A O 1
ATOM 1258 N N . THR A 1 174 ? 31.932 -0.136 36.044 1.00 95.44 174 THR A N 1
ATOM 1259 C CA . THR A 1 174 ? 30.784 -0.650 36.809 1.00 95.44 174 THR A CA 1
ATOM 1260 C C . THR A 1 174 ? 30.593 0.109 38.116 1.00 95.44 174 THR A C 1
ATOM 1262 O O . THR A 1 174 ? 31.577 0.367 38.811 1.00 95.44 174 THR A O 1
ATOM 1265 N N . ALA A 1 175 ? 29.352 0.416 38.491 1.00 94.69 175 ALA A N 1
ATOM 1266 C CA . ALA A 1 175 ? 29.013 0.923 39.821 1.00 94.69 175 ALA A CA 1
ATOM 1267 C C . ALA A 1 175 ? 27.809 0.177 40.412 1.00 94.69 175 ALA A C 1
ATOM 1269 O O . ALA A 1 175 ? 27.091 -0.543 39.717 1.00 94.69 175 ALA A O 1
ATOM 1270 N N . SER A 1 176 ? 27.603 0.340 41.717 1.00 93.62 176 SER A N 1
ATOM 1271 C CA . SER A 1 176 ? 26.479 -0.244 42.445 1.00 93.62 176 SER A CA 1
ATOM 1272 C C . SER A 1 176 ? 25.989 0.669 43.568 1.00 93.62 176 SER A C 1
ATOM 1274 O O . SER A 1 176 ? 26.700 1.570 44.018 1.00 93.62 176 SER A O 1
ATOM 1276 N N . THR A 1 177 ? 24.756 0.444 44.017 1.00 93.31 177 THR A N 1
ATOM 1277 C CA . THR A 1 177 ? 24.121 1.160 45.129 1.00 93.31 177 THR A CA 1
ATOM 1278 C C . THR A 1 177 ? 23.364 0.197 46.041 1.00 93.31 177 THR A C 1
ATOM 1280 O O . THR A 1 177 ? 22.898 -0.852 45.609 1.00 93.31 177 THR A O 1
ATOM 1283 N N . SER A 1 178 ? 23.210 0.564 47.312 1.00 92.81 178 SER A N 1
ATOM 1284 C CA . SER A 1 178 ? 22.323 -0.120 48.262 1.00 92.81 178 SER A CA 1
ATOM 1285 C C . SER A 1 178 ? 20.926 0.511 48.345 1.00 92.81 178 SER A C 1
ATOM 1287 O O . SER A 1 178 ? 20.067 -0.014 49.055 1.00 92.81 178 SER A O 1
ATOM 1289 N N . ASN A 1 179 ? 20.676 1.615 47.629 1.00 90.69 179 ASN A N 1
ATOM 1290 C CA . ASN A 1 179 ? 19.367 2.270 47.602 1.00 90.69 179 ASN A CA 1
ATOM 1291 C C . ASN A 1 179 ? 18.284 1.315 47.087 1.00 90.69 179 ASN A C 1
ATOM 1293 O O . ASN A 1 179 ? 18.501 0.560 46.138 1.00 90.69 179 ASN A O 1
ATOM 1297 N N . ALA A 1 180 ? 17.089 1.390 47.672 1.00 93.44 180 ALA A N 1
ATOM 1298 C CA . ALA A 1 180 ? 15.914 0.776 47.073 1.00 93.44 180 ALA A CA 1
ATOM 1299 C C . ALA A 1 180 ? 15.523 1.553 45.808 1.00 93.44 180 ALA A C 1
ATOM 1301 O O . ALA A 1 180 ? 15.394 2.776 45.848 1.00 93.44 180 ALA A O 1
ATOM 1302 N N . ILE A 1 181 ? 15.327 0.828 44.710 1.00 97.69 181 ILE A N 1
ATOM 1303 C CA . ILE A 1 181 ? 14.771 1.351 43.466 1.00 97.69 181 ILE A CA 1
ATOM 1304 C C . ILE A 1 181 ? 13.261 1.113 43.477 1.00 97.69 181 ILE A C 1
ATOM 1306 O O . ILE A 1 181 ? 12.801 0.020 43.811 1.00 97.69 181 ILE A O 1
ATOM 1310 N N . ASP A 1 182 ? 12.488 2.135 43.136 1.00 95.00 182 ASP A N 1
ATOM 1311 C CA . ASP A 1 182 ? 11.053 2.027 42.911 1.00 95.00 182 ASP A CA 1
ATOM 1312 C C . ASP A 1 182 ? 10.799 1.462 41.507 1.00 95.00 182 ASP A C 1
ATOM 1314 O O . ASP A 1 182 ? 11.088 2.098 40.490 1.00 95.00 182 ASP A O 1
ATOM 1318 N N . THR A 1 183 ? 10.284 0.236 41.466 1.00 93.81 183 THR A N 1
ATOM 1319 C CA . THR A 1 183 ? 9.934 -0.501 40.245 1.00 93.81 183 THR A CA 1
ATOM 1320 C C . THR A 1 183 ? 8.436 -0.473 39.938 1.00 93.81 183 THR A C 1
ATOM 1322 O O . THR A 1 183 ? 8.017 -1.052 38.939 1.00 93.81 183 THR A O 1
ATOM 1325 N N . SER A 1 184 ? 7.617 0.218 40.744 1.00 88.94 184 SER A N 1
ATOM 1326 C CA . SER A 1 184 ? 6.149 0.209 40.614 1.00 88.94 184 SER A CA 1
ATOM 1327 C C . SER A 1 184 ? 5.629 0.814 39.303 1.00 88.94 184 SER A C 1
ATOM 1329 O O . SER A 1 184 ? 4.545 0.455 38.849 1.00 88.94 184 SER A O 1
ATOM 1331 N N . GLY A 1 185 ? 6.417 1.686 38.665 1.00 80.69 185 GLY A N 1
ATOM 1332 C CA . GLY A 1 185 ? 6.129 2.265 37.349 1.00 80.69 185 GLY A CA 1
ATOM 1333 C C . GLY A 1 185 ? 6.528 1.400 36.145 1.00 80.69 185 GLY A C 1
ATOM 1334 O O . GLY A 1 185 ? 6.384 1.857 35.014 1.00 80.69 185 GLY A O 1
ATOM 1335 N N . VAL A 1 186 ? 7.053 0.184 36.351 1.00 83.50 186 VAL A N 1
ATOM 1336 C CA . VAL A 1 186 ? 7.555 -0.696 35.281 1.00 83.50 186 VAL A CA 1
ATOM 1337 C C . VAL A 1 186 ? 6.759 -1.999 35.221 1.00 83.50 186 VAL A C 1
ATOM 1339 O O . VAL A 1 186 ? 6.630 -2.715 36.210 1.00 83.50 186 VAL A O 1
ATOM 1342 N N . THR A 1 187 ? 6.282 -2.360 34.028 1.00 77.12 187 THR A N 1
ATOM 1343 C CA . THR A 1 187 ? 5.682 -3.675 33.762 1.00 77.12 187 THR A CA 1
ATOM 1344 C C . THR A 1 187 ? 6.770 -4.737 33.582 1.00 77.12 187 THR A C 1
ATOM 1346 O O . THR A 1 187 ? 7.745 -4.524 32.862 1.00 77.12 187 THR A O 1
ATOM 1349 N N . ASN A 1 188 ? 6.600 -5.897 34.227 1.00 76.50 188 ASN A N 1
ATOM 1350 C CA . ASN A 1 1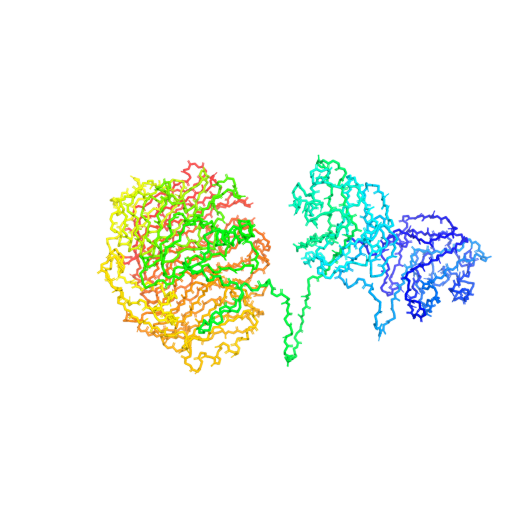88 ? 7.589 -6.984 34.267 1.00 76.50 188 ASN A CA 1
ATOM 1351 C C . ASN A 1 188 ? 9.006 -6.477 34.624 1.00 76.50 188 ASN A C 1
ATOM 1353 O O . ASN A 1 188 ? 9.917 -6.587 33.799 1.00 76.50 188 ASN A O 1
ATOM 1357 N N . PRO A 1 189 ? 9.209 -5.857 35.803 1.00 85.50 189 PRO A N 1
ATOM 1358 C CA . PRO A 1 189 ? 10.513 -5.333 36.186 1.00 85.50 189 PRO A CA 1
ATOM 1359 C C . PRO A 1 189 ? 11.515 -6.468 36.425 1.00 85.50 189 PRO A C 1
ATOM 1361 O O . PRO A 1 189 ? 11.157 -7.552 36.890 1.00 85.50 189 PRO A O 1
ATOM 1364 N N . ALA A 1 190 ? 12.790 -6.192 36.156 1.00 88.12 190 ALA A N 1
ATOM 1365 C CA . ALA A 1 190 ? 13.881 -7.069 36.570 1.00 88.12 190 ALA A CA 1
ATOM 1366 C C . ALA A 1 190 ? 13.953 -7.168 38.115 1.00 88.12 190 ALA A C 1
ATOM 1368 O O . ALA A 1 190 ? 13.449 -6.279 38.812 1.00 88.12 190 ALA A O 1
ATOM 1369 N N . PRO A 1 191 ? 14.601 -8.204 38.684 1.00 92.19 191 PRO A N 1
ATOM 1370 C CA . PRO A 1 191 ? 14.863 -8.269 40.120 1.00 92.19 191 PRO A CA 1
ATOM 1371 C C . PRO A 1 191 ? 15.545 -6.996 40.641 1.00 92.19 191 PRO A C 1
ATOM 1373 O O . PRO A 1 191 ? 16.386 -6.419 39.956 1.00 92.19 191 PRO A O 1
ATOM 1376 N N . GLN A 1 192 ? 15.246 -6.592 41.880 1.00 91.75 192 GLN A N 1
ATOM 1377 C CA . GLN A 1 192 ? 15.742 -5.338 42.474 1.00 91.75 192 GLN A CA 1
ATOM 1378 C C . GLN A 1 192 ? 17.261 -5.149 42.333 1.00 91.75 192 GLN A C 1
ATOM 1380 O O . GLN A 1 192 ? 17.727 -4.059 42.007 1.00 91.75 192 GLN A O 1
ATOM 1385 N N . ALA A 1 193 ? 18.023 -6.230 42.516 1.00 91.31 193 ALA A N 1
ATOM 1386 C CA . ALA A 1 193 ? 19.478 -6.216 42.425 1.00 91.31 193 ALA A CA 1
ATOM 1387 C C . ALA A 1 193 ? 20.021 -5.941 41.005 1.00 91.31 193 ALA A C 1
ATOM 1389 O O . ALA A 1 193 ? 21.179 -5.559 40.884 1.00 91.31 193 ALA A O 1
ATOM 1390 N N . VAL A 1 194 ? 19.204 -6.068 39.950 1.00 96.19 194 VAL A N 1
ATOM 1391 C CA . VAL A 1 194 ? 19.566 -5.639 38.586 1.00 96.19 194 VAL A CA 1
ATOM 1392 C C . VAL A 1 194 ? 19.583 -4.114 38.491 1.00 96.19 194 VAL A C 1
ATOM 1394 O O . VAL A 1 194 ? 20.530 -3.536 37.977 1.00 96.19 194 VAL A O 1
ATOM 1397 N N . TYR A 1 195 ? 18.597 -3.426 39.074 1.00 97.31 195 TYR A N 1
ATOM 1398 C CA . TYR A 1 195 ? 18.584 -1.957 39.115 1.00 97.31 195 TYR A CA 1
ATOM 1399 C C . TYR A 1 195 ? 19.590 -1.352 40.116 1.00 97.31 195 TYR A C 1
ATOM 1401 O O . TYR A 1 195 ? 19.800 -0.140 40.120 1.00 97.31 195 TYR A O 1
ATOM 1409 N N . GLN A 1 196 ? 20.220 -2.177 40.958 1.00 97.31 196 GLN A N 1
ATOM 1410 C CA . GLN A 1 196 ? 21.213 -1.761 41.958 1.00 97.31 196 GLN A CA 1
ATOM 1411 C C . GLN A 1 196 ? 22.669 -1.857 41.475 1.00 97.31 196 GLN A C 1
ATOM 1413 O O . GLN A 1 196 ? 23.568 -1.412 42.189 1.00 97.31 196 GLN A O 1
ATOM 1418 N N . SER A 1 197 ? 22.912 -2.374 40.270 1.00 95.25 197 SER A N 1
ATOM 1419 C CA . SER A 1 197 ? 24.196 -2.308 39.560 1.00 95.25 197 SER A CA 1
ATOM 1420 C C . SER A 1 197 ? 24.027 -1.629 38.202 1.00 95.25 197 SER A C 1
ATOM 1422 O O . SER A 1 197 ? 22.919 -1.559 37.673 1.00 95.25 197 SER A O 1
ATOM 1424 N N . ASN A 1 198 ? 25.108 -1.071 37.655 1.00 97.38 198 ASN A N 1
ATOM 1425 C CA . ASN A 1 198 ? 25.138 -0.563 36.287 1.00 97.38 198 ASN A CA 1
ATOM 1426 C C . ASN A 1 198 ? 26.501 -0.772 35.614 1.00 97.38 198 ASN A C 1
ATOM 1428 O O . ASN A 1 198 ? 27.546 -0.854 36.267 1.00 97.38 198 ASN A O 1
ATOM 1432 N N . ARG A 1 199 ? 26.484 -0.778 34.278 1.00 98.19 199 ARG A N 1
ATOM 1433 C CA . ARG A 1 199 ? 27.644 -0.449 33.443 1.00 98.19 199 ARG A CA 1
ATOM 1434 C C . ARG A 1 199 ? 27.482 0.980 32.938 1.00 98.19 199 ARG A C 1
ATOM 1436 O O . ARG A 1 199 ? 26.400 1.333 32.470 1.00 98.19 199 ARG A O 1
ATOM 1443 N N . TYR A 1 200 ? 28.536 1.789 33.032 1.00 97.69 200 TYR A N 1
ATOM 1444 C CA . TYR A 1 200 ? 28.522 3.203 32.661 1.00 97.69 200 TYR A CA 1
ATOM 1445 C C . TYR A 1 200 ? 29.765 3.652 31.869 1.00 97.69 200 TYR A C 1
ATOM 1447 O O . TYR A 1 200 ? 30.811 3.005 31.895 1.00 97.69 200 TYR A O 1
ATOM 1455 N N . GLY A 1 201 ? 29.650 4.773 31.156 1.00 96.94 201 GLY A N 1
ATOM 1456 C CA . GLY A 1 201 ? 30.655 5.333 30.246 1.00 96.94 201 GLY A CA 1
ATOM 1457 C C . GLY A 1 201 ? 30.297 5.079 28.782 1.00 96.94 201 GLY A C 1
ATOM 1458 O O . GLY A 1 201 ? 29.142 4.828 28.461 1.00 96.94 201 GLY A O 1
ATOM 1459 N N . ASN A 1 202 ? 31.279 5.111 27.880 1.00 93.44 202 ASN A N 1
ATOM 1460 C CA . ASN A 1 202 ? 31.080 4.638 26.506 1.00 93.44 202 ASN A CA 1
ATOM 1461 C C . ASN A 1 202 ? 31.393 3.137 26.442 1.00 93.44 202 ASN A C 1
ATOM 1463 O O . ASN A 1 202 ? 32.506 2.722 26.777 1.00 93.44 202 ASN A O 1
ATOM 1467 N N . PHE A 1 203 ? 30.416 2.328 26.033 1.00 97.19 203 PHE A N 1
ATOM 1468 C CA . PHE A 1 203 ? 30.535 0.868 25.980 1.00 97.19 203 PHE A CA 1
ATOM 1469 C C . PHE A 1 203 ? 29.620 0.254 24.918 1.00 97.19 203 PHE A C 1
ATOM 1471 O O . PHE A 1 203 ? 28.807 0.927 24.281 1.00 97.19 203 PHE A O 1
ATOM 1478 N N . THR A 1 204 ? 29.781 -1.042 24.676 1.00 87.81 204 THR A N 1
ATOM 1479 C CA . THR A 1 204 ? 28.993 -1.801 23.701 1.00 87.81 204 THR A CA 1
ATOM 1480 C C . THR A 1 204 ? 28.787 -3.227 24.189 1.00 87.81 204 THR A C 1
ATOM 1482 O O . THR A 1 204 ? 29.747 -3.844 24.632 1.00 87.81 204 THR A O 1
ATOM 1485 N N . TYR A 1 205 ? 27.571 -3.758 24.083 1.00 96.31 205 TYR A N 1
ATOM 1486 C CA . TYR A 1 205 ? 27.268 -5.183 24.237 1.00 96.31 205 TYR A CA 1
ATOM 1487 C C . TYR A 1 205 ? 27.168 -5.834 22.857 1.00 96.31 205 TYR A C 1
ATOM 1489 O O . TYR A 1 205 ? 26.406 -5.357 22.023 1.00 96.31 205 TYR A O 1
ATOM 1497 N N . THR A 1 206 ? 27.886 -6.928 22.613 1.00 88.56 206 THR A N 1
ATOM 1498 C CA . THR A 1 206 ? 27.802 -7.705 21.365 1.00 88.56 206 THR A CA 1
ATOM 1499 C C . THR A 1 206 ? 27.272 -9.094 21.684 1.00 88.56 206 THR A C 1
ATOM 1501 O O . THR A 1 206 ? 28.032 -10.015 21.979 1.00 88.56 206 THR A O 1
ATOM 1504 N N . ILE A 1 207 ? 25.951 -9.233 21.650 1.00 87.94 207 ILE A N 1
ATOM 1505 C CA . ILE A 1 207 ? 25.230 -10.456 21.993 1.00 87.94 207 ILE A CA 1
ATOM 1506 C C . ILE A 1 207 ? 25.425 -11.495 20.877 1.00 87.94 207 ILE A C 1
ATOM 1508 O O . ILE A 1 207 ? 25.048 -11.212 19.737 1.00 87.94 207 ILE A O 1
ATOM 1512 N N . PRO A 1 208 ? 26.010 -12.675 21.155 1.00 78.38 208 PRO A N 1
ATOM 1513 C CA . PRO A 1 208 ? 26.232 -13.721 20.163 1.00 78.38 208 PRO A CA 1
ATOM 1514 C C . PRO A 1 208 ? 25.122 -14.784 20.186 1.00 78.38 208 PRO A C 1
ATOM 1516 O O . PRO A 1 208 ? 24.276 -14.807 21.078 1.00 78.38 208 PRO A O 1
ATOM 1519 N N . ASN A 1 209 ? 25.204 -15.738 19.254 1.00 68.75 209 ASN A N 1
ATOM 1520 C CA . ASN A 1 209 ? 24.420 -16.982 19.239 1.00 68.75 209 ASN A CA 1
ATOM 1521 C C . ASN A 1 209 ? 22.895 -16.783 19.202 1.00 68.75 209 ASN A C 1
ATOM 1523 O O . ASN A 1 209 ? 22.132 -17.644 19.642 1.00 68.75 209 ASN A O 1
ATOM 1527 N N . LEU A 1 210 ? 22.457 -15.663 18.633 1.00 77.81 210 LEU A N 1
ATOM 1528 C CA . LEU A 1 210 ? 21.075 -15.463 18.226 1.00 77.81 210 LEU A CA 1
ATOM 1529 C C . LEU A 1 210 ? 20.833 -16.186 16.893 1.00 77.81 210 LEU A C 1
ATOM 1531 O O . LEU A 1 210 ? 21.748 -16.349 16.082 1.00 77.81 210 LEU A O 1
ATOM 1535 N N . THR A 1 211 ? 19.595 -16.602 16.643 1.00 78.44 211 THR A N 1
ATOM 1536 C CA . THR A 1 211 ? 19.185 -17.150 15.348 1.00 78.44 211 THR A CA 1
ATOM 1537 C C . THR A 1 211 ? 19.336 -16.051 14.298 1.00 78.44 211 THR A C 1
ATOM 1539 O O . THR A 1 211 ? 18.694 -15.005 14.387 1.00 78.44 211 THR A O 1
ATOM 1542 N N . ALA A 1 212 ? 20.223 -16.259 13.324 1.00 72.25 212 ALA A N 1
ATOM 1543 C CA . ALA A 1 212 ? 20.538 -15.257 12.311 1.00 72.25 212 ALA A CA 1
ATOM 1544 C C . ALA A 1 212 ? 19.281 -14.840 11.531 1.00 72.25 212 ALA A C 1
ATOM 1546 O O . ALA A 1 212 ? 18.538 -15.695 11.055 1.00 72.25 212 ALA A O 1
ATOM 1547 N N . GLY A 1 213 ? 19.033 -13.532 11.418 1.00 68.94 213 GLY A N 1
ATOM 1548 C CA . GLY A 1 213 ? 17.836 -13.002 10.761 1.00 68.94 213 GLY A CA 1
ATOM 1549 C C . GLY A 1 213 ? 16.517 -13.184 11.528 1.00 68.94 213 GLY A C 1
ATOM 1550 O O . GLY A 1 213 ? 15.481 -12.765 11.019 1.00 68.94 213 GLY A O 1
ATOM 1551 N N . ALA A 1 214 ? 16.514 -13.764 12.735 1.00 78.50 214 ALA A N 1
ATOM 1552 C CA . ALA A 1 214 ? 15.315 -13.819 13.573 1.00 78.50 214 ALA A CA 1
ATOM 1553 C C . ALA A 1 214 ? 15.090 -12.501 14.333 1.00 78.50 214 ALA A C 1
ATOM 1555 O O . ALA A 1 214 ? 16.035 -11.759 14.617 1.00 78.50 214 ALA A O 1
ATOM 1556 N N . ALA A 1 215 ? 13.830 -12.228 14.674 1.00 78.44 215 ALA A N 1
ATOM 1557 C CA . ALA A 1 215 ? 13.428 -11.059 15.447 1.00 78.44 215 ALA A CA 1
ATOM 1558 C C . ALA A 1 215 ? 13.549 -11.294 16.963 1.00 78.44 215 ALA A C 1
ATOM 1560 O O . ALA A 1 215 ? 13.250 -12.378 17.473 1.00 78.44 215 ALA A O 1
ATOM 1561 N N . TYR A 1 216 ? 13.948 -10.238 17.669 1.00 85.88 216 TYR A N 1
ATOM 1562 C CA . TYR A 1 216 ? 14.238 -10.207 19.096 1.00 85.88 216 TYR A CA 1
ATOM 1563 C C . TYR A 1 216 ? 13.621 -8.983 19.765 1.00 85.88 216 TYR A C 1
ATOM 1565 O O . TYR A 1 216 ? 13.765 -7.870 19.264 1.00 85.88 216 TYR A O 1
ATOM 1573 N N . THR A 1 217 ? 13.017 -9.167 20.935 1.00 87.62 217 THR A N 1
ATOM 1574 C CA . THR A 1 217 ? 12.657 -8.071 21.839 1.00 87.62 217 THR A CA 1
ATOM 1575 C C . THR A 1 217 ? 13.846 -7.764 22.742 1.00 87.62 217 THR A C 1
ATOM 1577 O O . THR A 1 217 ? 14.205 -8.571 23.599 1.00 87.62 217 THR A O 1
ATOM 1580 N N . VAL A 1 218 ? 14.452 -6.593 22.562 1.00 93.88 218 VAL A N 1
ATOM 1581 C CA . VAL A 1 218 ? 15.494 -6.040 23.432 1.00 93.88 218 VAL A CA 1
ATOM 1582 C C . VAL A 1 218 ? 14.845 -5.158 24.488 1.00 93.88 218 VAL A C 1
ATOM 1584 O O . VAL A 1 218 ? 14.292 -4.119 24.144 1.00 93.88 218 VAL A O 1
ATOM 1587 N N . ARG A 1 219 ? 14.948 -5.522 25.765 1.00 95.44 219 ARG A N 1
ATOM 1588 C CA . ARG A 1 219 ? 14.557 -4.684 26.907 1.00 95.44 219 ARG A CA 1
ATOM 1589 C C . ARG A 1 219 ? 15.817 -4.096 27.533 1.00 95.44 219 ARG A C 1
ATOM 1591 O O . ARG A 1 219 ? 16.721 -4.835 27.910 1.00 95.44 219 ARG A O 1
ATOM 1598 N N . LEU A 1 220 ? 15.894 -2.776 27.650 1.00 97.69 220 LEU A N 1
ATOM 1599 C CA . LEU A 1 220 ? 16.972 -2.069 28.341 1.00 97.69 220 LEU A CA 1
ATOM 1600 C C . LEU A 1 220 ? 16.433 -1.485 29.645 1.00 97.69 220 LEU A C 1
ATOM 1602 O O . LEU A 1 220 ? 15.481 -0.704 29.635 1.00 97.69 220 LEU A O 1
ATOM 1606 N N . HIS A 1 221 ? 17.043 -1.874 30.760 1.00 98.19 221 HIS A N 1
ATOM 1607 C CA . HIS A 1 221 ? 16.638 -1.511 32.113 1.00 98.19 221 HIS A CA 1
ATOM 1608 C C . HIS A 1 221 ? 17.537 -0.396 32.634 1.00 98.19 221 HIS A C 1
ATOM 1610 O O . HIS A 1 221 ? 18.764 -0.508 32.588 1.00 98.19 221 HIS A O 1
ATOM 1616 N N . PHE A 1 222 ? 16.927 0.659 33.170 1.00 98.50 222 PHE A N 1
ATOM 1617 C CA . PHE A 1 222 ? 17.623 1.830 33.689 1.00 98.50 222 PHE A CA 1
ATOM 1618 C C . PHE A 1 222 ? 17.054 2.258 35.045 1.00 98.50 222 PHE A C 1
ATOM 1620 O O . PHE A 1 222 ? 15.850 2.164 35.271 1.00 98.50 222 PHE A O 1
ATOM 1627 N N . ALA A 1 223 ? 17.907 2.787 35.919 1.00 97.69 223 ALA A N 1
ATOM 1628 C CA . ALA A 1 223 ? 17.533 3.549 37.104 1.00 97.69 223 ALA A CA 1
ATOM 1629 C C . ALA A 1 223 ? 18.602 4.615 37.385 1.00 97.69 223 ALA A C 1
ATOM 1631 O O . ALA A 1 223 ? 19.791 4.303 37.461 1.00 97.69 223 ALA A O 1
ATOM 1632 N N . GLU A 1 224 ? 18.204 5.881 37.529 1.00 97.44 224 GLU A N 1
ATOM 1633 C CA . GLU A 1 224 ? 19.148 6.958 37.848 1.00 97.44 224 GLU A CA 1
ATOM 1634 C C . GLU A 1 224 ? 19.440 6.959 39.351 1.00 97.44 224 GLU A C 1
ATOM 1636 O O . GLU A 1 224 ? 18.564 7.276 40.152 1.00 97.44 224 GLU A O 1
ATOM 1641 N N . THR A 1 225 ? 20.660 6.598 39.744 1.00 95.62 225 THR A N 1
ATOM 1642 C CA . THR A 1 225 ? 21.050 6.425 41.156 1.00 95.62 225 THR A CA 1
ATOM 1643 C C . THR A 1 225 ? 22.140 7.392 41.616 1.00 95.62 225 THR A C 1
ATOM 1645 O O . THR A 1 225 ? 22.568 7.311 42.766 1.00 95.62 225 THR A O 1
ATOM 1648 N N . TYR A 1 226 ? 22.616 8.281 40.738 1.00 95.44 226 TYR A N 1
ATOM 1649 C CA . TYR A 1 226 ? 23.716 9.210 41.007 1.00 95.44 226 TYR A CA 1
ATOM 1650 C C . TYR A 1 226 ? 23.257 10.674 40.957 1.00 95.44 226 TYR A C 1
ATOM 1652 O O . TYR A 1 226 ? 23.535 11.445 41.875 1.00 95.44 226 TYR A O 1
ATOM 1660 N N . TRP A 1 227 ? 22.523 11.058 39.911 1.00 96.62 227 TRP A N 1
ATOM 1661 C CA . TRP A 1 227 ? 21.999 12.411 39.746 1.00 96.62 227 TRP A CA 1
ATOM 1662 C C . TRP A 1 227 ? 20.587 12.565 40.311 1.00 96.62 227 TRP A C 1
ATOM 1664 O O . TRP A 1 227 ? 19.759 11.662 40.254 1.00 96.62 227 TRP A O 1
ATOM 1674 N N . ASN A 1 228 ? 20.292 13.757 40.826 1.00 94.75 228 ASN A N 1
ATOM 1675 C CA . ASN A 1 228 ? 19.009 14.120 41.430 1.00 94.75 228 ASN A CA 1
ATOM 1676 C C . ASN A 1 228 ? 18.241 15.190 40.628 1.00 94.75 228 ASN A C 1
ATOM 1678 O O . ASN A 1 228 ? 17.371 15.863 41.177 1.00 94.75 228 ASN A O 1
ATOM 1682 N N . ALA A 1 229 ? 18.579 15.372 39.348 1.00 90.81 229 ALA A N 1
ATOM 1683 C CA . ALA A 1 229 ? 17.937 16.327 38.452 1.00 90.81 229 ALA A CA 1
ATOM 1684 C C . ALA A 1 229 ? 18.070 15.894 36.983 1.00 90.81 229 ALA A C 1
ATOM 1686 O O . ALA A 1 229 ? 19.063 15.270 36.602 1.00 90.81 229 ALA A O 1
ATOM 1687 N N . ALA A 1 230 ? 17.100 16.301 36.163 1.00 92.75 230 ALA A N 1
ATOM 1688 C CA . ALA A 1 230 ? 17.131 16.132 34.713 1.00 92.75 230 ALA A CA 1
ATOM 1689 C C . ALA A 1 230 ? 18.273 16.938 34.056 1.00 92.75 230 ALA A C 1
ATOM 1691 O O . ALA A 1 230 ? 18.785 17.913 34.617 1.00 92.75 230 ALA A O 1
ATOM 1692 N N . GLY A 1 231 ? 18.677 16.524 32.856 1.00 91.06 231 GLY A N 1
ATOM 1693 C CA . GLY A 1 231 ? 19.742 17.122 32.049 1.00 91.06 231 GLY A CA 1
ATOM 1694 C C . GLY A 1 231 ? 21.160 16.881 32.576 1.00 91.06 231 GLY A C 1
ATOM 1695 O O . GLY A 1 231 ? 22.108 17.447 32.036 1.00 91.06 231 GLY A O 1
ATOM 1696 N N . LYS A 1 232 ? 21.329 16.083 33.641 1.00 96.31 232 LYS A N 1
ATOM 1697 C CA . LYS A 1 232 ? 22.644 15.771 34.233 1.00 96.31 232 LYS A CA 1
ATOM 1698 C C . LYS A 1 232 ? 23.311 14.542 33.632 1.00 96.31 232 LYS A C 1
ATOM 1700 O O . LYS A 1 232 ? 24.534 14.530 33.541 1.00 96.31 232 LYS A O 1
ATOM 1705 N N . ARG A 1 233 ? 22.512 13.569 33.192 1.00 97.38 233 ARG A N 1
ATOM 1706 C CA . ARG A 1 233 ? 22.944 12.430 32.385 1.00 97.38 233 ARG A CA 1
ATOM 1707 C C . ARG A 1 233 ? 22.074 12.345 31.141 1.00 97.38 233 ARG A C 1
ATOM 1709 O O . ARG A 1 233 ? 20.861 12.212 31.248 1.00 97.38 233 ARG A O 1
ATOM 1716 N N . VAL A 1 234 ? 22.708 12.451 29.981 1.00 94.75 234 VAL A N 1
ATOM 1717 C CA . VAL A 1 234 ? 22.084 12.457 28.657 1.00 94.75 234 VAL A CA 1
ATOM 1718 C C . VAL A 1 234 ? 22.967 11.624 27.737 1.00 94.75 234 VAL A C 1
ATOM 1720 O O . VAL A 1 234 ? 24.165 11.885 27.627 1.00 94.75 234 VAL A O 1
ATOM 1723 N N . PHE A 1 235 ? 22.414 10.615 27.075 1.00 98.44 235 PHE A N 1
ATOM 1724 C CA . PHE A 1 235 ? 23.193 9.746 26.191 1.00 98.44 235 PHE A CA 1
ATOM 1725 C C . PHE A 1 235 ? 22.364 9.163 25.051 1.00 98.44 235 PHE A C 1
ATOM 1727 O O . PHE A 1 235 ? 21.138 9.122 25.112 1.00 98.44 235 PHE A O 1
ATOM 1734 N N . ASN A 1 236 ? 23.041 8.687 24.012 1.00 96.19 236 ASN A N 1
ATOM 1735 C CA . ASN A 1 236 ? 22.410 7.947 22.929 1.00 96.19 236 ASN A CA 1
ATOM 1736 C C . ASN A 1 236 ? 22.611 6.441 23.129 1.00 96.19 236 ASN A C 1
ATOM 1738 O O . ASN A 1 236 ? 23.599 5.998 23.725 1.00 96.19 236 ASN A O 1
ATOM 1742 N N . VAL A 1 237 ? 21.685 5.652 22.588 1.00 98.06 237 VAL A N 1
ATOM 1743 C CA . VAL A 1 237 ? 21.829 4.198 22.456 1.00 98.06 237 VAL A CA 1
ATOM 1744 C C . VAL A 1 237 ? 21.539 3.816 21.015 1.00 98.06 237 VAL A C 1
ATOM 1746 O O . VAL A 1 237 ? 20.541 4.266 20.453 1.00 98.06 237 VAL A O 1
ATOM 1749 N N . SER A 1 238 ? 22.378 2.972 20.423 1.00 90.69 238 SER A N 1
ATOM 1750 C CA . SER A 1 238 ? 22.131 2.365 19.116 1.00 90.69 238 SER A CA 1
ATOM 1751 C C . SER A 1 238 ? 22.126 0.841 19.193 1.00 90.69 238 SER A C 1
ATOM 1753 O O . SER A 1 238 ? 22.851 0.246 19.989 1.00 90.69 238 SER A O 1
ATOM 1755 N N . ILE A 1 239 ? 21.295 0.200 18.370 1.00 96.00 239 ILE A N 1
ATOM 1756 C CA . ILE A 1 239 ? 21.234 -1.253 18.201 1.00 96.00 239 ILE A CA 1
ATOM 1757 C C . ILE A 1 239 ? 21.496 -1.574 16.728 1.00 96.00 239 ILE A C 1
ATOM 1759 O O . ILE A 1 239 ? 20.871 -1.000 15.841 1.00 96.00 239 ILE A O 1
ATOM 1763 N N . ASN A 1 240 ? 22.453 -2.463 16.454 1.00 90.88 240 ASN A N 1
ATOM 1764 C CA . ASN A 1 240 ? 22.937 -2.806 15.112 1.00 90.88 240 ASN A CA 1
ATOM 1765 C C . ASN A 1 240 ? 23.285 -1.570 14.251 1.00 90.88 240 ASN A C 1
ATOM 1767 O O . ASN A 1 240 ? 23.073 -1.556 13.042 1.00 90.88 240 ASN A O 1
ATOM 1771 N N . GLY A 1 241 ? 23.819 -0.522 14.888 1.00 80.00 241 GLY A N 1
ATOM 1772 C CA . GLY A 1 241 ? 24.175 0.752 14.251 1.00 80.00 241 GLY A CA 1
ATOM 1773 C C . GLY A 1 241 ? 23.020 1.751 14.094 1.00 80.00 241 GLY A C 1
ATOM 1774 O O . GLY A 1 241 ? 23.284 2.917 13.819 1.00 80.00 241 GLY A O 1
ATOM 1775 N N . GLN A 1 242 ? 21.767 1.348 14.326 1.00 80.75 242 GLN A N 1
ATOM 1776 C CA . GLN A 1 242 ? 20.598 2.235 14.294 1.00 80.75 242 GLN A CA 1
ATOM 1777 C C . GLN A 1 242 ? 20.381 2.891 15.656 1.00 80.75 242 GLN A C 1
ATOM 1779 O O . GLN A 1 242 ? 20.315 2.193 16.665 1.00 80.75 242 GLN A O 1
ATOM 1784 N N . GLN A 1 243 ? 20.273 4.219 15.719 1.00 88.38 243 GLN A N 1
ATOM 1785 C CA . GLN A 1 243 ? 20.072 4.934 16.984 1.00 88.38 243 GLN A CA 1
ATOM 1786 C C . GLN A 1 243 ? 18.625 4.771 17.477 1.00 88.38 243 GLN A C 1
ATOM 1788 O O . GLN A 1 243 ? 17.694 5.278 16.861 1.00 88.38 243 GLN A O 1
ATOM 1793 N N . VAL A 1 244 ? 18.446 4.060 18.594 1.00 90.50 244 VAL A N 1
ATOM 1794 C CA . VAL A 1 244 ? 17.135 3.721 19.180 1.00 90.50 244 VAL A CA 1
ATOM 1795 C C . VAL A 1 244 ? 16.741 4.622 20.352 1.00 90.50 244 VAL A C 1
ATOM 1797 O O . VAL A 1 244 ? 15.569 4.706 20.708 1.00 90.50 244 VAL A O 1
ATOM 1800 N N . LEU A 1 245 ? 17.711 5.315 20.954 1.00 92.44 245 LEU A N 1
ATOM 1801 C CA . LEU A 1 245 ? 17.492 6.356 21.955 1.00 92.44 245 LEU A CA 1
ATOM 1802 C C . LEU A 1 245 ? 18.385 7.555 21.632 1.00 92.44 245 LEU A C 1
ATOM 1804 O O . LEU A 1 245 ? 19.592 7.397 21.444 1.00 92.44 245 LEU A O 1
ATOM 1808 N N . THR A 1 246 ? 17.788 8.746 21.606 1.00 95.56 246 THR A N 1
ATOM 1809 C CA . THR A 1 246 ? 18.455 10.021 21.307 1.00 95.56 246 THR A CA 1
ATOM 1810 C C . THR A 1 246 ? 18.321 10.952 22.501 1.00 95.56 246 THR A C 1
ATOM 1812 O O . THR A 1 246 ? 17.205 11.182 22.962 1.00 95.56 246 THR A O 1
ATOM 1815 N N . ASN A 1 247 ? 19.439 11.500 22.982 1.00 93.38 247 ASN A N 1
ATOM 1816 C CA . ASN A 1 247 ? 19.510 12.398 24.137 1.00 93.38 247 ASN A CA 1
ATOM 1817 C C . ASN A 1 247 ? 18.708 11.881 25.349 1.00 93.38 247 ASN A C 1
ATOM 1819 O O . ASN A 1 247 ? 17.958 12.619 25.986 1.00 93.38 247 ASN A O 1
ATOM 1823 N N . PHE A 1 248 ? 18.842 10.589 25.648 1.00 98.06 248 PHE A N 1
ATOM 1824 C CA . PHE A 1 248 ? 18.064 9.917 26.674 1.00 98.06 248 PHE A CA 1
ATOM 1825 C C . PHE A 1 248 ? 18.550 10.273 28.079 1.00 98.06 248 PHE A C 1
ATOM 1827 O O . PHE A 1 248 ? 19.719 10.089 28.417 1.00 98.06 248 PHE A O 1
ATOM 1834 N N . ASP A 1 249 ? 17.609 10.756 28.886 1.00 97.88 249 ASP A N 1
ATOM 1835 C CA . ASP A 1 249 ? 17.771 11.106 30.291 1.00 97.88 249 ASP A CA 1
ATOM 1836 C C . ASP A 1 249 ? 16.913 10.161 31.141 1.00 97.88 249 ASP A C 1
ATOM 1838 O O . ASP A 1 249 ? 15.682 10.141 31.042 1.00 97.88 249 ASP A O 1
ATOM 1842 N N . ILE A 1 250 ? 17.578 9.370 31.985 1.00 98.31 250 ILE A N 1
ATOM 1843 C CA . ILE A 1 250 ? 16.933 8.374 32.846 1.00 98.31 250 ILE A CA 1
ATOM 1844 C C . ILE A 1 250 ? 16.117 9.052 33.955 1.00 98.31 250 ILE A C 1
ATOM 1846 O O . ILE A 1 250 ? 15.022 8.586 34.264 1.00 98.31 250 ILE A O 1
ATOM 1850 N N . TYR A 1 251 ? 16.604 10.158 34.531 1.00 97.75 251 TYR A N 1
ATOM 1851 C CA . TYR A 1 251 ? 15.900 10.891 35.588 1.00 97.75 251 TYR A CA 1
ATOM 1852 C C . TYR A 1 251 ? 14.578 11.452 35.063 1.00 97.75 251 TYR A C 1
ATOM 1854 O O . TYR A 1 251 ? 13.535 11.310 35.707 1.00 97.75 251 TYR A O 1
ATOM 1862 N N . ALA A 1 252 ? 14.618 12.075 33.881 1.00 93.94 252 ALA A N 1
ATOM 1863 C CA . ALA A 1 252 ? 13.430 12.606 33.223 1.00 93.94 252 ALA A CA 1
ATOM 1864 C C . ALA A 1 252 ? 12.457 11.483 32.830 1.00 93.94 252 ALA A C 1
ATOM 1866 O O . ALA A 1 252 ? 11.265 11.581 33.114 1.00 93.94 252 ALA A O 1
ATOM 1867 N N . ALA A 1 253 ? 12.960 10.393 32.239 1.00 92.69 253 ALA A N 1
ATOM 1868 C CA . ALA A 1 253 ? 12.132 9.282 31.775 1.00 92.69 253 ALA A CA 1
ATOM 1869 C C . ALA A 1 253 ? 11.501 8.446 32.905 1.00 92.69 253 ALA A C 1
ATOM 1871 O O . ALA A 1 253 ? 10.409 7.916 32.716 1.00 92.69 253 ALA A O 1
ATOM 1872 N N . ALA A 1 254 ? 12.163 8.326 34.060 1.00 93.31 254 ALA A N 1
ATOM 1873 C CA . ALA A 1 254 ? 11.646 7.624 35.238 1.00 93.31 254 ALA A CA 1
ATOM 1874 C C . ALA A 1 254 ? 10.860 8.541 36.201 1.00 93.31 254 ALA A C 1
ATOM 1876 O O . ALA A 1 254 ? 10.262 8.070 37.169 1.00 93.31 254 ALA A O 1
ATOM 1877 N N . GLY A 1 255 ? 10.859 9.861 35.973 1.00 92.56 255 GLY A N 1
ATOM 1878 C CA . GLY A 1 255 ? 10.199 10.833 36.848 1.00 92.56 255 GLY A CA 1
ATOM 1879 C C . GLY A 1 255 ? 10.847 10.950 38.235 1.00 92.56 255 GLY A C 1
ATOM 1880 O O . GLY A 1 255 ? 10.137 11.088 39.239 1.00 92.56 255 GLY A O 1
ATOM 1881 N N . GLY A 1 256 ? 12.178 10.841 38.310 1.00 93.44 256 GLY A N 1
ATOM 1882 C CA . GLY A 1 256 ? 12.960 10.973 39.542 1.00 93.44 256 GLY A CA 1
ATOM 1883 C C . GLY A 1 256 ? 14.149 10.012 39.658 1.00 93.44 256 GLY A C 1
ATOM 1884 O O . GLY A 1 256 ? 14.284 9.058 38.898 1.00 93.44 256 GLY A O 1
ATOM 1885 N N . ALA A 1 257 ? 14.997 10.258 40.659 1.00 95.75 257 ALA A N 1
ATOM 1886 C CA . ALA A 1 257 ? 16.091 9.365 41.037 1.00 95.75 257 ALA A CA 1
ATOM 1887 C C . ALA A 1 257 ? 15.580 8.145 41.821 1.00 95.75 257 ALA A C 1
ATOM 1889 O O . ALA A 1 257 ? 14.548 8.209 42.490 1.00 95.75 257 ALA A O 1
ATOM 1890 N N . ASN A 1 258 ? 16.341 7.050 41.776 1.00 96.56 258 ASN A N 1
ATOM 1891 C CA . ASN A 1 258 ? 16.014 5.734 42.329 1.00 96.56 258 ASN A CA 1
ATOM 1892 C C . ASN A 1 258 ? 14.656 5.188 41.845 1.00 96.56 258 ASN A C 1
ATOM 1894 O O . ASN A 1 258 ? 13.977 4.472 42.576 1.00 96.56 258 ASN A O 1
ATOM 1898 N N . LYS A 1 259 ? 14.263 5.508 40.609 1.00 97.00 259 LYS A N 1
ATOM 1899 C CA . LYS A 1 259 ? 13.097 4.936 39.928 1.00 97.00 259 LYS A CA 1
ATOM 1900 C C . LYS A 1 259 ? 13.543 4.158 38.701 1.00 97.00 259 LYS A C 1
ATOM 1902 O O . LYS A 1 259 ? 14.450 4.594 37.992 1.00 97.00 259 LYS A O 1
ATOM 1907 N N . ALA A 1 260 ? 12.914 3.016 38.463 1.00 95.94 260 ALA A N 1
ATOM 1908 C CA . ALA A 1 260 ? 13.171 2.204 37.287 1.00 95.94 260 ALA A CA 1
ATOM 1909 C C . ALA A 1 260 ? 12.428 2.746 36.057 1.00 95.94 260 ALA A C 1
ATOM 1911 O O . ALA A 1 260 ? 11.287 3.193 36.143 1.00 95.94 260 ALA A O 1
ATOM 1912 N N . VAL A 1 261 ? 13.054 2.624 34.890 1.00 96.44 261 VAL A N 1
ATOM 1913 C CA . VAL A 1 261 ? 12.412 2.759 33.580 1.00 96.44 261 VAL A CA 1
ATOM 1914 C C . VAL A 1 261 ? 12.975 1.695 32.642 1.00 96.44 261 VAL A C 1
ATOM 1916 O O . VAL A 1 261 ? 14.163 1.370 32.691 1.00 96.44 261 VAL A O 1
ATOM 1919 N N . VAL A 1 262 ? 12.117 1.123 31.800 1.00 96.62 262 VAL A N 1
ATOM 1920 C CA . VAL A 1 262 ? 12.499 0.132 30.786 1.00 96.62 262 VAL A CA 1
ATOM 1921 C C . VAL A 1 262 ? 12.180 0.691 29.404 1.00 96.62 262 VAL A C 1
ATOM 1923 O O . VAL A 1 262 ? 11.174 1.380 29.224 1.00 96.62 262 VAL A O 1
ATOM 1926 N N . LYS A 1 263 ? 13.059 0.432 28.436 1.00 95.38 263 LYS A N 1
ATOM 1927 C CA . LYS A 1 263 ? 12.849 0.746 27.019 1.00 95.38 263 LYS A CA 1
ATOM 1928 C C . LYS A 1 263 ? 12.959 -0.534 26.207 1.00 95.38 263 LYS A C 1
ATOM 1930 O O . LYS A 1 263 ? 13.937 -1.259 26.353 1.00 95.38 263 LYS A O 1
ATOM 1935 N N . GLU A 1 264 ? 11.944 -0.811 25.399 1.00 90.62 264 GLU A N 1
ATOM 1936 C CA . GLU A 1 264 ? 11.816 -2.060 24.649 1.00 90.62 264 GLU A CA 1
ATOM 1937 C C . GLU A 1 264 ? 11.885 -1.787 23.146 1.00 90.62 264 GLU A C 1
ATOM 1939 O O . GLU A 1 264 ? 11.301 -0.818 22.662 1.00 90.62 264 GLU A O 1
ATOM 1944 N N . PHE A 1 265 ? 12.607 -2.635 22.415 1.00 88.44 265 PHE A N 1
ATOM 1945 C CA . PHE A 1 265 ? 12.854 -2.495 20.981 1.00 88.44 265 PHE A CA 1
ATOM 1946 C C . PHE A 1 265 ? 12.741 -3.856 20.299 1.00 88.44 265 PHE A C 1
ATOM 1948 O O . PHE A 1 265 ? 13.394 -4.808 20.721 1.00 88.44 265 PHE A O 1
ATOM 1955 N N . SER A 1 266 ? 11.975 -3.948 19.215 1.00 86.56 266 SER A N 1
ATOM 1956 C CA . SER A 1 266 ? 11.997 -5.123 18.339 1.00 86.56 266 SER A CA 1
ATOM 1957 C C . SER A 1 266 ? 13.104 -4.957 17.303 1.00 86.56 266 SER A C 1
ATOM 1959 O O . SER A 1 266 ? 13.085 -3.999 16.533 1.00 86.56 266 SER A O 1
ATOM 1961 N N . VAL A 1 267 ? 14.074 -5.870 17.278 1.00 85.00 267 VAL A N 1
ATOM 1962 C CA . VAL A 1 267 ? 15.234 -5.811 16.377 1.00 85.00 267 VAL A CA 1
ATOM 1963 C C . VAL A 1 267 ? 15.550 -7.181 15.794 1.00 85.00 267 VAL A C 1
ATOM 1965 O O . VAL A 1 267 ? 15.390 -8.208 16.448 1.00 85.00 267 VAL A O 1
ATOM 1968 N N . THR A 1 268 ? 16.054 -7.207 14.568 1.00 86.31 268 THR A N 1
ATOM 1969 C CA . THR A 1 268 ? 16.486 -8.446 13.915 1.00 86.31 268 THR A CA 1
ATOM 1970 C C . THR A 1 268 ? 17.959 -8.711 14.221 1.00 86.31 268 THR A C 1
ATOM 1972 O O . THR A 1 268 ? 18.792 -7.809 14.093 1.00 86.31 268 THR A O 1
ATOM 1975 N N . ALA A 1 269 ? 18.304 -9.936 14.624 1.00 81.38 269 ALA A N 1
ATOM 1976 C CA . ALA A 1 269 ? 19.702 -10.339 14.754 1.00 81.38 269 ALA A CA 1
ATOM 1977 C C . ALA A 1 269 ? 20.383 -10.354 13.379 1.00 81.38 269 ALA A C 1
ATOM 1979 O O . ALA A 1 269 ? 19.775 -10.708 12.369 1.00 81.38 269 ALA A O 1
ATOM 1980 N N . SER A 1 270 ? 21.666 -9.999 13.343 1.00 79.19 270 SER A N 1
ATOM 1981 C CA . SER A 1 270 ? 22.464 -9.965 12.118 1.00 79.19 270 SER A CA 1
ATOM 1982 C C . SER A 1 270 ? 22.466 -11.315 11.385 1.00 79.19 270 SER A C 1
ATOM 1984 O O . SER A 1 270 ? 22.200 -12.375 11.960 1.00 79.19 270 SER A O 1
ATOM 1986 N N . THR A 1 271 ? 22.877 -11.304 10.117 1.00 70.00 271 THR A N 1
ATOM 1987 C CA . THR A 1 271 ? 23.095 -12.524 9.320 1.00 70.00 271 THR A CA 1
ATOM 1988 C C . THR A 1 271 ? 24.170 -13.457 9.898 1.00 70.00 271 THR A C 1
ATOM 1990 O O . THR A 1 271 ? 24.238 -14.619 9.509 1.00 70.00 271 THR A O 1
ATOM 1993 N N . SER A 1 272 ? 24.988 -12.994 10.853 1.00 67.56 272 SER A N 1
ATOM 1994 C CA . SER A 1 272 ? 25.963 -13.813 11.585 1.00 67.56 272 SER A CA 1
ATOM 1995 C C . SER A 1 272 ? 25.468 -14.307 12.954 1.00 67.56 272 SER A C 1
ATOM 1997 O O . SER A 1 272 ? 26.216 -15.013 13.641 1.00 67.56 272 SER A O 1
ATOM 1999 N N . GLY A 1 273 ? 24.223 -13.987 13.333 1.00 78.25 273 GLY A N 1
ATOM 2000 C CA . GLY A 1 273 ? 23.610 -14.374 14.607 1.00 78.25 273 GLY A CA 1
ATOM 2001 C C . GLY A 1 273 ? 24.024 -13.487 15.783 1.00 78.25 273 GLY A C 1
ATOM 2002 O O . GLY A 1 273 ? 24.204 -13.984 16.896 1.00 78.25 273 GLY A O 1
ATOM 2003 N N . THR A 1 274 ? 24.237 -12.190 15.538 1.00 81.19 274 THR A N 1
ATOM 2004 C CA . THR A 1 274 ? 24.706 -11.227 16.548 1.00 81.19 274 THR A CA 1
ATOM 2005 C C . THR A 1 274 ? 23.808 -10.002 16.671 1.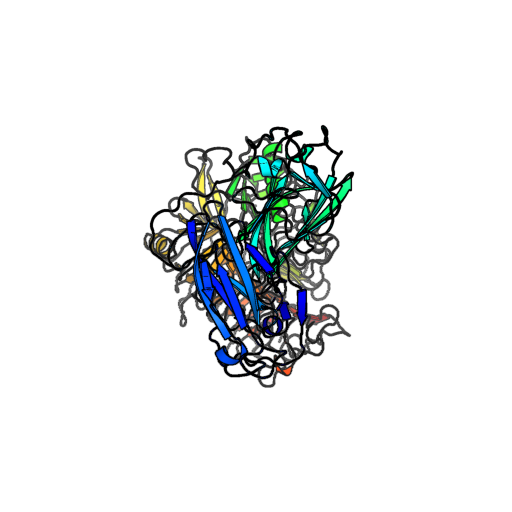00 81.19 274 THR A C 1
ATOM 2007 O O . THR A 1 274 ? 23.137 -9.607 15.719 1.00 81.19 274 THR A O 1
ATOM 2010 N N . LEU A 1 275 ? 23.848 -9.347 17.828 1.00 89.31 275 LEU A N 1
ATOM 2011 C CA . LEU A 1 275 ? 23.146 -8.090 18.082 1.00 89.31 275 LEU A CA 1
ATOM 2012 C C . LEU A 1 275 ? 24.061 -7.161 18.887 1.00 89.31 275 LEU A C 1
ATOM 2014 O O . LEU A 1 275 ? 24.500 -7.507 19.982 1.00 89.31 275 LEU A O 1
ATOM 2018 N N . THR A 1 276 ? 24.372 -5.996 18.324 1.00 93.12 276 THR A N 1
ATOM 2019 C CA . THR A 1 276 ? 25.327 -5.030 18.886 1.00 93.12 276 THR A CA 1
ATOM 2020 C C . THR A 1 276 ? 24.580 -3.833 19.466 1.00 93.12 276 THR A C 1
ATOM 2022 O O . THR A 1 276 ? 23.901 -3.138 18.721 1.00 93.12 276 THR A O 1
ATOM 2025 N N . ILE A 1 277 ? 24.713 -3.564 20.765 1.00 97.56 277 ILE A N 1
ATOM 2026 C CA . ILE A 1 277 ? 24.057 -2.461 21.485 1.00 97.56 277 ILE A CA 1
ATOM 2027 C C . ILE A 1 277 ? 25.133 -1.501 21.990 1.00 97.56 277 ILE A C 1
ATOM 2029 O O . ILE A 1 277 ? 25.877 -1.846 22.906 1.00 97.56 277 ILE A O 1
ATOM 2033 N N . GLN A 1 278 ? 25.235 -0.310 21.410 1.00 97.56 278 GLN A N 1
ATOM 2034 C CA . GLN A 1 278 ? 26.242 0.694 21.753 1.00 97.56 278 GLN A CA 1
ATOM 2035 C C . GLN A 1 278 ? 25.622 1.839 22.560 1.00 97.56 278 GLN A C 1
ATOM 2037 O O . GLN A 1 278 ? 24.560 2.348 22.215 1.00 97.56 278 GLN A O 1
ATOM 2042 N N . PHE A 1 279 ? 26.321 2.271 23.608 1.00 98.31 279 PHE A N 1
ATOM 2043 C CA . PHE A 1 279 ? 25.938 3.377 24.482 1.00 98.31 279 PHE A CA 1
ATOM 2044 C C . PHE A 1 279 ? 26.977 4.495 24.355 1.00 98.31 279 PHE A C 1
ATOM 2046 O O . PHE A 1 279 ? 28.176 4.251 24.534 1.00 98.31 279 PHE A O 1
ATOM 2053 N N . SER A 1 280 ? 26.533 5.711 24.026 1.00 95.31 280 SER A N 1
ATOM 2054 C CA . SER A 1 280 ? 27.413 6.860 23.781 1.00 95.31 280 SER A CA 1
ATOM 2055 C C . SER A 1 280 ? 26.976 8.111 24.548 1.00 95.31 280 SER A C 1
ATOM 2057 O O . SER A 1 280 ? 25.875 8.634 24.402 1.00 95.31 280 SER A O 1
ATOM 2059 N N . THR A 1 281 ? 27.888 8.588 25.389 1.00 97.19 281 THR A N 1
ATOM 2060 C CA . THR A 1 281 ? 27.772 9.785 26.233 1.00 97.19 281 THR A CA 1
ATOM 2061 C C . THR A 1 281 ? 27.499 11.045 25.408 1.00 97.19 281 THR A C 1
ATOM 2063 O O . THR A 1 281 ? 28.217 11.307 24.444 1.00 97.19 281 THR A O 1
ATOM 2066 N N . VAL A 1 282 ? 26.523 11.857 25.834 1.00 93.50 282 VAL A N 1
ATOM 2067 C CA . VAL A 1 282 ? 26.301 13.229 25.331 1.00 93.50 282 VAL A CA 1
ATOM 2068 C C . VAL A 1 282 ? 26.562 14.252 26.448 1.00 93.50 282 VAL A C 1
ATOM 2070 O O . VAL A 1 282 ? 27.349 15.176 26.262 1.00 93.50 282 VAL A O 1
ATOM 2073 N N . VAL A 1 283 ? 25.975 14.052 27.632 1.00 92.94 283 VAL A N 1
ATOM 2074 C CA . VAL A 1 283 ? 26.240 14.803 28.872 1.00 92.94 283 VAL A CA 1
ATOM 2075 C C . VAL A 1 283 ? 26.372 13.798 30.014 1.00 92.94 283 VAL A C 1
ATOM 2077 O O . VAL A 1 283 ? 25.398 13.129 30.334 1.00 92.94 283 VAL A O 1
ATOM 2080 N N . ASP A 1 284 ? 27.556 13.703 30.624 1.00 96.12 284 ASP A N 1
ATOM 2081 C CA . ASP A 1 284 ? 27.943 12.627 31.556 1.00 96.12 284 ASP A CA 1
ATOM 2082 C C . ASP A 1 284 ? 27.797 11.198 30.982 1.00 96.12 284 ASP A C 1
ATOM 2084 O O . ASP A 1 284 ? 27.136 10.932 29.981 1.00 96.12 284 ASP A O 1
ATOM 2088 N N . ASN A 1 285 ? 28.486 10.263 31.623 1.00 95.81 285 ASN A N 1
ATOM 2089 C CA . ASN A 1 285 ? 28.549 8.855 31.275 1.00 95.81 285 ASN A CA 1
ATOM 2090 C C . ASN A 1 285 ? 27.168 8.254 30.963 1.00 95.81 285 ASN A C 1
ATOM 2092 O O . ASN A 1 285 ? 26.290 8.236 31.827 1.00 95.81 285 ASN A O 1
ATOM 2096 N N . ALA A 1 286 ? 27.013 7.680 29.767 1.00 97.25 286 ALA A N 1
ATOM 2097 C CA . ALA A 1 286 ? 25.895 6.786 29.463 1.00 97.25 286 ALA A CA 1
ATOM 2098 C C . ALA A 1 286 ? 25.850 5.618 30.464 1.00 97.25 286 ALA A C 1
ATOM 2100 O O . ALA A 1 286 ? 26.897 5.243 30.988 1.00 97.25 286 ALA A O 1
ATOM 2101 N N . GLN A 1 287 ? 24.686 5.017 30.729 1.00 98.12 287 GLN A N 1
ATOM 2102 C CA . GLN A 1 287 ? 24.614 3.817 31.577 1.00 98.12 287 GLN A CA 1
ATOM 2103 C C . GLN A 1 287 ? 23.486 2.861 31.180 1.00 98.12 287 GLN A C 1
ATOM 2105 O O . GLN A 1 287 ? 22.514 3.275 30.556 1.00 98.12 287 GLN A O 1
ATOM 2110 N N . VAL A 1 288 ? 23.578 1.609 31.629 1.00 98.56 288 VAL A N 1
ATOM 2111 C CA . VAL A 1 288 ? 22.471 0.639 31.659 1.00 98.56 288 VAL A CA 1
ATOM 2112 C C . VAL A 1 288 ? 22.591 -0.236 32.909 1.00 98.56 288 VAL A C 1
ATOM 2114 O O . VAL A 1 288 ? 23.702 -0.508 33.363 1.00 98.56 288 VAL A O 1
ATOM 2117 N N . ASN A 1 289 ? 21.459 -0.650 33.478 1.00 98.50 289 ASN A N 1
ATOM 2118 C CA . ASN A 1 289 ? 21.382 -1.488 34.680 1.00 98.50 289 ASN A CA 1
ATOM 2119 C C . ASN A 1 289 ? 21.119 -2.966 34.345 1.00 98.50 289 ASN A C 1
ATOM 2121 O O . ASN A 1 289 ? 21.615 -3.866 35.013 1.00 98.50 289 ASN A O 1
ATOM 2125 N N . GLY A 1 290 ? 20.398 -3.243 33.260 1.00 97.12 290 GLY A N 1
ATOM 2126 C CA . GLY A 1 290 ? 20.203 -4.608 32.779 1.00 97.12 290 GLY A CA 1
ATOM 2127 C C . GLY A 1 290 ? 19.713 -4.665 31.342 1.00 97.12 290 GLY A C 1
ATOM 2128 O O . GLY A 1 290 ? 19.220 -3.674 30.802 1.00 97.12 290 GLY A O 1
ATOM 2129 N N . LEU A 1 291 ? 19.860 -5.830 30.723 1.00 97.44 291 LEU A N 1
ATOM 2130 C CA . LEU A 1 291 ? 19.429 -6.095 29.356 1.00 97.44 291 LEU A CA 1
ATOM 2131 C C . LEU A 1 291 ? 18.638 -7.401 29.314 1.00 97.44 291 LEU A C 1
ATOM 2133 O O . LEU A 1 291 ? 19.026 -8.365 29.964 1.00 97.44 291 LEU A O 1
ATOM 2137 N N . GLU A 1 292 ? 17.592 -7.466 28.503 1.00 93.25 292 GLU A N 1
ATOM 2138 C CA . GLU A 1 292 ? 16.957 -8.713 28.079 1.00 93.25 292 GLU A CA 1
ATOM 2139 C C . GLU A 1 292 ? 16.893 -8.738 26.555 1.00 93.25 292 GLU A C 1
ATOM 2141 O O . GLU A 1 292 ? 16.629 -7.714 25.939 1.00 93.25 292 GLU A O 1
ATOM 2146 N N . ILE A 1 293 ? 17.133 -9.891 25.946 1.00 92.81 293 ILE A N 1
ATOM 2147 C CA . ILE A 1 293 ? 17.099 -10.136 24.506 1.00 92.81 293 ILE A CA 1
ATOM 2148 C C . ILE A 1 293 ? 16.273 -11.406 24.350 1.00 92.81 293 ILE A C 1
ATOM 2150 O O . ILE A 1 293 ? 16.762 -12.480 24.681 1.00 92.81 293 ILE A O 1
ATOM 2154 N N . LEU A 1 294 ? 15.011 -11.296 23.949 1.00 84.81 294 LEU A N 1
ATOM 2155 C CA . LEU A 1 294 ? 14.047 -12.401 23.968 1.00 84.81 294 LEU A CA 1
ATOM 2156 C C . LEU A 1 294 ? 13.616 -12.741 22.532 1.00 84.81 294 LEU A C 1
ATOM 2158 O O . LEU A 1 294 ? 13.381 -11.809 21.766 1.00 84.81 294 LEU A O 1
ATOM 2162 N N . PRO A 1 295 ? 13.486 -14.018 22.126 1.00 75.62 295 PRO A N 1
ATOM 2163 C CA . PRO A 1 295 ? 13.054 -14.355 20.777 1.00 75.62 295 PRO A CA 1
ATOM 2164 C C . PRO A 1 295 ? 11.596 -13.944 20.583 1.00 75.62 295 PRO A C 1
ATOM 2166 O O . PRO A 1 295 ? 10.759 -14.186 21.456 1.00 75.62 295 PRO A O 1
ATOM 2169 N N . ALA A 1 296 ? 11.272 -13.380 19.419 1.00 66.06 296 ALA A N 1
ATOM 2170 C CA . ALA A 1 296 ? 9.883 -13.220 19.012 1.00 66.06 296 ALA A CA 1
ATOM 2171 C C . ALA A 1 296 ? 9.221 -14.610 18.933 1.00 66.06 296 ALA A C 1
ATOM 2173 O O . ALA A 1 296 ? 9.723 -15.508 18.255 1.00 66.06 296 ALA A O 1
ATOM 2174 N N . ALA A 1 297 ? 8.124 -14.811 19.668 1.00 45.72 297 ALA A N 1
ATOM 2175 C CA . ALA A 1 297 ? 7.517 -16.129 19.831 1.00 45.72 297 ALA A CA 1
ATOM 2176 C C . ALA A 1 297 ? 6.967 -16.683 18.500 1.00 45.72 297 ALA A C 1
ATOM 2178 O O . ALA A 1 297 ? 6.125 -16.056 17.861 1.00 45.72 297 ALA A O 1
ATOM 2179 N N . GLY A 1 298 ? 7.424 -17.876 18.108 1.00 35.25 298 GLY A N 1
ATOM 2180 C CA . GLY A 1 298 ? 6.940 -18.615 16.937 1.00 35.25 298 GLY A CA 1
ATOM 2181 C C . GLY A 1 298 ? 6.073 -19.819 17.319 1.00 35.25 298 GLY A C 1
ATOM 2182 O O . GLY A 1 298 ? 6.184 -20.338 18.430 1.00 35.25 298 GLY A O 1
ATOM 2183 N N . GLY A 1 299 ? 5.231 -20.289 16.394 1.00 28.20 299 GLY A N 1
ATOM 2184 C CA . GLY A 1 299 ? 4.349 -21.438 16.614 1.00 28.20 299 GLY A CA 1
ATOM 2185 C C . GLY A 1 299 ? 4.101 -22.286 15.363 1.00 28.20 299 GLY A C 1
ATOM 2186 O O . GLY A 1 299 ? 4.239 -21.815 14.236 1.00 28.20 299 GLY A O 1
ATOM 2187 N N . THR A 1 300 ? 3.699 -23.536 15.590 1.00 27.69 300 THR A N 1
ATOM 2188 C CA . THR A 1 300 ? 3.232 -24.516 14.592 1.00 27.69 300 THR A CA 1
ATOM 2189 C C . THR A 1 300 ? 1.910 -25.166 15.077 1.00 27.69 300 THR A C 1
ATOM 2191 O O . THR A 1 300 ? 1.646 -25.158 16.280 1.00 27.69 300 THR A O 1
ATOM 2194 N N . PRO A 1 301 ? 1.033 -25.655 14.171 1.00 34.69 301 PRO A N 1
ATOM 2195 C CA . PRO A 1 301 ? -0.403 -25.921 14.434 1.00 34.69 301 PRO A CA 1
ATOM 2196 C C . PRO A 1 301 ? -0.718 -27.262 15.145 1.00 34.69 301 PRO A C 1
ATOM 2198 O O . PRO A 1 301 ? 0.104 -28.171 15.092 1.00 34.69 301 PRO A O 1
ATOM 2201 N N . THR A 1 302 ? -1.907 -27.553 15.717 1.00 33.84 302 THR A N 1
ATOM 2202 C CA . THR A 1 302 ? -3.113 -26.778 16.149 1.00 33.84 302 THR A CA 1
ATOM 2203 C C . THR A 1 302 ? -4.068 -27.757 16.885 1.00 33.84 302 THR A C 1
ATOM 2205 O O . THR A 1 302 ? -4.305 -28.843 16.353 1.00 33.84 302 THR A O 1
ATOM 2208 N N . PRO A 1 303 ? -4.617 -27.444 18.085 1.00 25.39 303 PRO A N 1
ATOM 2209 C CA . PRO A 1 303 ? -6.053 -27.109 18.163 1.00 25.39 303 PRO A CA 1
ATOM 2210 C C . PRO A 1 303 ? -6.421 -25.996 19.171 1.00 25.39 303 PRO A C 1
ATOM 2212 O O . PRO A 1 303 ? -5.907 -25.924 20.283 1.00 25.39 303 PRO A O 1
ATOM 2215 N N . THR A 1 304 ? -7.383 -25.160 18.777 1.00 35.50 304 THR A N 1
ATOM 2216 C CA . THR A 1 304 ? -8.018 -24.074 19.553 1.00 35.50 304 THR A CA 1
ATOM 2217 C C . THR A 1 304 ? -8.680 -24.619 20.833 1.00 35.50 304 THR A C 1
ATOM 2219 O O . THR A 1 304 ? -9.432 -25.593 20.732 1.00 35.50 304 THR A O 1
ATOM 2222 N N . PRO A 1 305 ? -8.457 -24.016 22.026 1.00 27.77 305 PRO A N 1
ATOM 2223 C CA . PRO A 1 305 ? -9.334 -22.912 22.443 1.00 27.77 305 PRO A CA 1
ATOM 2224 C C . PRO A 1 305 ? -8.705 -21.773 23.282 1.00 27.77 305 PRO A C 1
ATOM 2226 O O . PRO A 1 305 ? -7.965 -21.998 24.233 1.00 27.77 305 PRO A O 1
ATOM 2229 N N . THR A 1 306 ? -9.199 -20.552 23.027 1.00 26.27 306 THR A N 1
ATOM 2230 C CA . THR A 1 306 ? -9.151 -19.338 23.885 1.00 26.27 306 THR A CA 1
ATOM 2231 C C . THR A 1 306 ? -7.787 -18.706 24.201 1.00 26.27 306 THR A C 1
ATOM 2233 O O . THR A 1 306 ? -7.058 -19.122 25.096 1.00 26.27 306 THR A O 1
ATOM 2236 N N . SER A 1 307 ? -7.518 -17.576 23.545 1.00 26.89 307 SER A N 1
ATOM 2237 C CA . SER A 1 307 ? -6.477 -16.608 23.901 1.00 26.89 307 SER A CA 1
ATOM 2238 C C . SER A 1 307 ? -6.851 -15.780 25.139 1.00 26.89 307 SER A C 1
ATOM 2240 O O . SER A 1 307 ? -7.909 -15.149 25.159 1.00 26.89 307 SER A O 1
ATOM 2242 N N . ALA A 1 308 ? -5.951 -15.694 26.122 1.00 26.36 308 ALA A N 1
ATOM 2243 C CA . ALA A 1 308 ? -5.956 -14.614 27.114 1.00 26.36 308 ALA A CA 1
ATOM 2244 C C . ALA A 1 308 ? -5.207 -13.385 26.543 1.00 26.36 308 ALA A C 1
ATOM 2246 O O . ALA A 1 308 ? -4.228 -13.572 25.817 1.00 26.36 308 ALA A O 1
ATOM 2247 N N . PRO A 1 309 ? -5.654 -12.143 26.809 1.00 28.47 309 PRO A N 1
ATOM 2248 C CA . PRO A 1 309 ? -5.186 -10.968 26.074 1.00 28.47 309 PRO A CA 1
ATOM 2249 C C . PRO A 1 309 ? -3.804 -10.466 26.524 1.00 28.47 309 PRO A C 1
ATOM 2251 O O . PRO A 1 309 ? -3.512 -10.383 27.717 1.00 28.47 309 PRO A O 1
ATOM 2254 N N . SER A 1 310 ? -2.993 -10.045 25.549 1.00 26.78 310 SER A N 1
ATOM 2255 C CA . SER A 1 310 ? -1.846 -9.151 25.769 1.00 26.78 310 SER A CA 1
ATOM 2256 C C . SER A 1 310 ? -2.355 -7.764 26.205 1.00 26.78 310 SER A C 1
ATOM 2258 O O . SER A 1 310 ? -3.420 -7.362 25.725 1.00 26.78 310 SER A O 1
ATOM 2260 N N . PRO A 1 311 ? -1.673 -7.026 27.105 1.00 25.72 311 PRO A N 1
ATOM 2261 C CA . PRO A 1 311 ? -2.197 -5.772 27.635 1.00 25.72 311 PRO A CA 1
ATOM 2262 C C . PRO A 1 311 ? -2.347 -4.707 26.544 1.00 25.72 311 PRO A C 1
ATOM 2264 O O . PRO A 1 311 ? -1.371 -4.188 26.004 1.00 25.72 311 PRO A O 1
ATOM 2267 N N . THR A 1 312 ? -3.600 -4.353 26.267 1.00 28.09 312 THR A N 1
ATOM 2268 C CA . THR A 1 312 ? -3.988 -3.166 25.506 1.00 28.09 312 THR A CA 1
ATOM 2269 C C . THR A 1 312 ? -3.317 -1.926 26.111 1.00 28.09 312 THR A C 1
ATOM 2271 O O . THR A 1 312 ? -3.314 -1.808 27.343 1.00 28.09 312 THR A O 1
ATOM 2274 N N . PRO A 1 313 ? -2.830 -0.948 25.319 1.00 27.50 313 PRO A N 1
ATOM 2275 C CA . PRO A 1 313 ? -2.685 0.405 25.848 1.00 27.50 313 PRO A CA 1
ATOM 2276 C C . PRO A 1 313 ? -4.045 0.816 26.420 1.00 27.50 313 PRO A C 1
ATOM 2278 O O . PRO A 1 313 ? -5.056 0.655 25.736 1.00 27.50 313 PRO A O 1
ATOM 2281 N N . THR A 1 314 ? -4.088 1.259 27.681 1.00 23.14 314 THR A N 1
ATOM 2282 C CA . THR A 1 314 ? -5.340 1.525 28.406 1.00 23.14 314 THR A CA 1
ATOM 2283 C C . THR A 1 314 ? -6.310 2.316 27.529 1.00 23.14 314 THR A C 1
ATOM 2285 O O . THR A 1 314 ? -6.016 3.477 27.230 1.00 23.14 314 THR A O 1
ATOM 2288 N N . PRO A 1 315 ? -7.461 1.740 27.128 1.00 30.12 315 PRO A N 1
ATOM 2289 C CA . PRO A 1 315 ? -8.466 2.499 26.412 1.00 30.12 315 PRO A CA 1
ATOM 2290 C C . PRO A 1 315 ? -8.898 3.661 27.297 1.00 30.12 315 PRO A C 1
ATOM 2292 O O . PRO A 1 315 ? -9.340 3.459 28.434 1.00 30.12 315 PRO A O 1
ATOM 2295 N N . THR A 1 316 ? -8.782 4.884 26.787 1.00 35.56 316 THR A N 1
ATOM 2296 C CA . THR A 1 316 ? -9.455 6.046 27.363 1.00 35.56 316 THR A CA 1
ATOM 2297 C C . THR A 1 316 ? -10.960 5.876 27.173 1.00 35.56 316 THR A C 1
ATOM 2299 O O . THR A 1 316 ? -11.552 6.408 26.240 1.00 35.56 316 THR A O 1
ATOM 2302 N N . GLY A 1 317 ? -11.557 5.103 28.083 1.00 33.25 317 GLY A N 1
ATOM 2303 C CA . GLY A 1 317 ? -12.971 4.755 28.119 1.00 33.25 317 GLY A CA 1
ATOM 2304 C C . GLY A 1 317 ? -13.308 3.427 27.436 1.00 33.25 317 GLY A C 1
ATOM 2305 O O . GLY A 1 317 ? -12.806 3.094 26.365 1.00 33.25 317 GLY A O 1
ATOM 2306 N N . THR A 1 318 ? -14.244 2.694 28.042 1.00 33.62 318 THR A N 1
ATOM 2307 C CA . THR A 1 318 ? -15.133 1.793 27.296 1.00 33.62 318 THR A CA 1
ATOM 2308 C C . THR A 1 318 ? -15.769 2.595 26.153 1.00 33.62 318 THR A C 1
ATOM 2310 O O . THR A 1 318 ? -16.216 3.716 26.420 1.00 33.62 318 THR A O 1
ATOM 2313 N N . PRO A 1 319 ? -15.863 2.069 24.915 1.00 46.53 319 PRO A N 1
ATOM 2314 C CA . PRO A 1 319 ? -16.590 2.749 23.849 1.00 46.53 319 PRO A CA 1
ATOM 2315 C C . PRO A 1 319 ? -18.003 3.127 24.327 1.00 46.53 319 PRO A C 1
ATOM 2317 O O . PRO A 1 319 ? -18.654 2.292 24.967 1.00 46.53 319 PRO A O 1
ATOM 2320 N N . PRO A 1 320 ? -18.495 4.352 24.057 1.00 53.00 320 PRO A N 1
ATOM 2321 C CA . PRO A 1 320 ? -19.842 4.752 24.446 1.00 53.00 320 PRO A CA 1
ATOM 2322 C C . PRO A 1 320 ? -20.873 3.726 23.969 1.00 53.00 320 PRO A C 1
ATOM 2324 O O . PRO A 1 320 ? -20.778 3.232 22.840 1.00 53.00 320 PRO A O 1
ATOM 2327 N N . ALA A 1 321 ? -21.838 3.394 24.830 1.00 49.34 321 ALA A N 1
ATOM 2328 C CA . ALA A 1 321 ? -22.831 2.358 24.556 1.00 49.34 321 ALA A CA 1
ATOM 2329 C C . ALA A 1 321 ? -23.509 2.587 23.190 1.00 49.34 321 ALA A C 1
ATOM 2331 O O . ALA A 1 321 ? -24.029 3.668 22.931 1.00 49.34 321 ALA A O 1
ATOM 2332 N N . GLY A 1 322 ? -23.470 1.570 22.322 1.00 65.25 322 GLY A N 1
ATOM 2333 C CA . GLY A 1 322 ? -23.920 1.654 20.924 1.00 65.25 322 GLY A CA 1
ATOM 2334 C C . GLY A 1 322 ? -22.794 1.755 19.884 1.00 65.25 322 GLY A C 1
ATOM 2335 O O . GLY A 1 322 ? -23.051 1.541 18.703 1.00 65.25 322 GLY A O 1
ATOM 2336 N N . THR A 1 323 ? -21.544 2.004 20.290 1.00 77.75 323 THR A N 1
ATOM 2337 C CA . THR A 1 323 ? -20.391 2.003 19.368 1.00 77.75 323 THR A CA 1
ATOM 2338 C C . THR A 1 323 ? -19.993 0.564 18.990 1.00 77.75 323 THR A C 1
ATOM 2340 O O . THR A 1 323 ? -19.761 -0.242 19.896 1.00 77.75 323 THR A O 1
ATOM 2343 N N . PRO A 1 324 ? -19.874 0.213 17.694 1.00 90.31 324 PRO A N 1
ATOM 2344 C CA . PRO A 1 324 ? -19.365 -1.091 17.265 1.00 90.31 324 PRO A CA 1
ATOM 2345 C C . PRO A 1 324 ? -17.913 -1.323 17.704 1.00 90.31 324 PRO A C 1
ATOM 2347 O O . PRO A 1 324 ? -17.119 -0.386 17.797 1.00 90.31 324 PRO A O 1
ATOM 2350 N N . ASN A 1 325 ? -17.536 -2.582 17.939 1.00 92.00 325 ASN A N 1
ATOM 2351 C CA . ASN A 1 325 ? -16.154 -2.924 18.269 1.00 92.00 325 ASN A CA 1
ATOM 2352 C C . ASN A 1 325 ? -15.263 -2.882 17.017 1.00 92.00 325 ASN A C 1
ATOM 2354 O O . ASN A 1 325 ? -15.103 -3.891 16.337 1.00 92.00 325 ASN A O 1
ATOM 2358 N N . PHE A 1 326 ? -14.634 -1.740 16.753 1.00 94.62 326 PHE A N 1
ATOM 2359 C CA . PHE A 1 326 ? -13.642 -1.583 15.684 1.00 94.62 326 PHE A CA 1
ATOM 2360 C C . PHE A 1 326 ? -12.200 -1.947 16.102 1.00 94.62 326 PHE A C 1
ATOM 2362 O O . PHE A 1 326 ? -11.260 -1.728 15.342 1.00 94.62 326 PHE A O 1
ATOM 2369 N N . GLY A 1 327 ? -12.007 -2.540 17.286 1.00 91.94 327 GLY A N 1
ATOM 2370 C CA . GLY A 1 327 ? -10.685 -2.902 17.805 1.00 91.94 327 GLY A CA 1
ATOM 2371 C C . GLY A 1 327 ? -9.875 -1.708 18.346 1.00 91.94 327 GLY A C 1
ATOM 2372 O O . GLY A 1 327 ? -10.306 -0.560 18.252 1.00 91.94 327 GLY A O 1
ATOM 2373 N N . PRO A 1 328 ? -8.691 -1.963 18.936 1.00 89.56 328 PRO A N 1
ATOM 2374 C CA . PRO A 1 328 ? -7.900 -0.945 19.642 1.00 89.56 328 PRO A CA 1
ATOM 2375 C C . PRO A 1 328 ? -7.175 0.046 18.718 1.00 89.56 328 PRO A C 1
ATOM 2377 O O . PRO A 1 328 ? -6.698 1.075 19.183 1.00 89.56 328 PRO A O 1
ATOM 2380 N N . ASN A 1 329 ? -7.089 -0.257 17.421 1.00 94.69 329 ASN A N 1
ATOM 2381 C CA . ASN A 1 329 ? -6.339 0.520 16.431 1.00 94.69 329 ASN A CA 1
ATOM 2382 C C . ASN A 1 329 ? -7.190 1.597 15.726 1.00 94.69 329 ASN A C 1
ATOM 2384 O O . ASN A 1 329 ? -6.732 2.246 14.781 1.00 94.69 329 ASN A O 1
ATOM 2388 N N . VAL A 1 330 ? -8.441 1.766 16.164 1.00 97.88 330 VAL A N 1
ATOM 2389 C CA . VAL A 1 330 ? -9.390 2.752 15.643 1.00 97.88 330 VAL A CA 1
ATOM 2390 C C . VAL A 1 330 ? -9.643 3.809 16.707 1.00 97.88 330 VAL A C 1
ATOM 2392 O O . VAL A 1 330 ? -10.239 3.537 17.748 1.00 97.88 330 VAL A O 1
ATOM 2395 N N . TYR A 1 331 ? -9.201 5.031 16.427 1.00 97.62 331 TYR A N 1
ATOM 2396 C CA . TYR A 1 331 ? -9.360 6.178 17.312 1.00 97.62 331 TYR A CA 1
ATOM 2397 C C . TYR A 1 331 ? -10.539 7.009 16.822 1.00 97.62 331 TYR A C 1
ATOM 2399 O O . TYR A 1 331 ? -10.493 7.537 15.716 1.00 97.62 331 TYR A O 1
ATOM 2407 N N . ILE A 1 332 ? -11.602 7.102 17.626 1.00 97.12 332 ILE A N 1
ATOM 2408 C CA . ILE A 1 332 ? -12.818 7.849 17.278 1.00 97.12 332 ILE A CA 1
ATOM 2409 C C . ILE A 1 332 ? -12.856 9.142 18.088 1.00 97.12 332 ILE A C 1
ATOM 2411 O O . ILE A 1 332 ? -13.134 9.125 19.288 1.00 97.12 332 ILE A O 1
ATOM 2415 N N . PHE A 1 333 ? -12.596 10.260 17.421 1.00 97.88 333 PHE A N 1
ATOM 2416 C CA . PHE A 1 333 ? -12.655 11.595 17.993 1.00 97.88 333 PHE A CA 1
ATOM 2417 C C . PHE A 1 333 ? -14.076 12.161 17.920 1.00 97.88 333 PHE A C 1
ATOM 2419 O O . PHE A 1 333 ? -14.817 11.938 16.960 1.00 97.88 333 PHE A O 1
ATOM 2426 N N . ASP A 1 334 ? -14.452 12.892 18.964 1.00 93.69 334 ASP A N 1
ATOM 2427 C CA . ASP A 1 334 ? -15.751 13.542 19.130 1.00 93.69 334 ASP A CA 1
ATOM 2428 C C . ASP A 1 334 ? -15.523 15.047 19.362 1.00 93.69 334 ASP A C 1
ATOM 2430 O O . ASP A 1 334 ? -14.549 15.386 20.043 1.00 93.69 334 ASP A O 1
ATOM 2434 N N . PRO A 1 335 ? -16.371 15.965 18.857 1.00 94.25 335 PRO A N 1
ATOM 2435 C CA . PRO A 1 335 ? -16.138 17.407 18.997 1.00 94.25 335 PRO A CA 1
ATOM 2436 C C . PRO A 1 335 ? -16.142 17.907 20.450 1.00 94.25 335 PRO A C 1
ATOM 2438 O O . PRO A 1 335 ? -15.676 19.011 20.719 1.00 94.25 335 PRO A O 1
ATOM 2441 N N . SER A 1 336 ? -16.662 17.116 21.398 1.00 93.94 336 SER A N 1
ATOM 2442 C CA . SER A 1 336 ? -16.578 17.413 22.834 1.00 93.94 336 SER A CA 1
ATOM 2443 C C . SER A 1 336 ? -15.202 17.128 23.457 1.00 93.94 336 SER A C 1
ATOM 2445 O O . SER A 1 336 ? -14.942 17.560 24.582 1.00 93.94 336 SER A O 1
ATOM 2447 N N . MET A 1 337 ? -14.306 16.419 22.758 1.00 95.06 337 MET A N 1
ATOM 2448 C CA . MET A 1 337 ? -12.950 16.148 23.240 1.00 95.06 337 MET A CA 1
ATOM 2449 C C . MET A 1 337 ? -12.065 17.405 23.134 1.00 95.06 337 MET A C 1
ATOM 2451 O O . MET A 1 337 ? -12.076 18.076 22.100 1.00 95.06 337 MET A O 1
ATOM 2455 N N . PRO A 1 338 ? -11.233 17.724 24.147 1.00 95.38 338 PRO A N 1
ATOM 2456 C CA . PRO A 1 338 ? -10.308 18.851 24.059 1.00 95.38 338 PRO A CA 1
ATOM 2457 C C . PRO A 1 338 ? -9.337 18.695 22.883 1.00 95.38 338 PRO A C 1
ATOM 2459 O O . PRO A 1 338 ? -8.693 17.654 22.744 1.00 95.38 338 PRO A O 1
ATOM 2462 N N . SER A 1 339 ? -9.161 19.746 22.073 1.00 94.62 339 SER A N 1
ATOM 2463 C CA . SER A 1 339 ? -8.261 19.703 20.907 1.00 94.62 339 SER A CA 1
ATOM 2464 C C . SER A 1 339 ? -6.823 19.326 21.271 1.00 94.62 339 SER A C 1
ATOM 2466 O O . SER A 1 339 ? -6.168 18.645 20.495 1.00 94.62 339 SER A O 1
ATOM 2468 N N . SER A 1 340 ? -6.347 19.684 22.469 1.00 90.19 340 SER A N 1
ATOM 2469 C CA . SER A 1 340 ? -5.037 19.259 22.978 1.00 90.19 340 SER A CA 1
ATOM 2470 C C . SER A 1 340 ? -4.944 17.749 23.218 1.00 90.19 340 SER A C 1
ATOM 2472 O O . SER A 1 340 ? -3.895 17.162 22.968 1.00 90.19 340 SER A O 1
ATOM 2474 N N . THR A 1 341 ? -6.024 17.100 23.662 1.00 90.81 341 THR A N 1
ATOM 2475 C CA . THR A 1 341 ? -6.085 15.641 23.837 1.00 90.81 341 THR A CA 1
ATOM 2476 C C . THR A 1 341 ? -6.083 14.936 22.485 1.00 90.81 341 THR A C 1
ATOM 2478 O O . THR A 1 341 ? -5.296 14.010 22.300 1.00 90.81 341 THR A O 1
ATOM 2481 N N . ILE A 1 342 ? -6.888 15.422 21.531 1.00 96.50 342 ILE A N 1
ATOM 2482 C CA . ILE A 1 342 ? -6.897 14.917 20.150 1.00 96.50 342 ILE A CA 1
ATOM 2483 C C . ILE A 1 342 ? -5.496 15.062 19.544 1.00 96.50 342 ILE A C 1
ATOM 2485 O O . ILE A 1 342 ? -4.898 14.062 19.164 1.00 96.50 342 ILE A O 1
ATOM 2489 N N . GLN A 1 343 ? -4.933 16.276 19.538 1.00 97.94 343 GLN A N 1
ATOM 2490 C CA . GLN A 1 343 ? -3.602 16.562 18.994 1.00 97.94 343 GLN A CA 1
ATOM 2491 C C . GLN A 1 343 ? -2.523 15.660 19.606 1.00 97.94 343 GLN A C 1
ATOM 2493 O O . GLN A 1 343 ? -1.761 15.049 18.868 1.00 97.94 343 GLN A O 1
ATOM 2498 N N . SER A 1 344 ? -2.522 15.477 20.932 1.00 89.50 344 SER A N 1
ATOM 2499 C CA . SER A 1 344 ? -1.565 14.581 21.604 1.00 89.50 344 SER A CA 1
ATOM 2500 C C . SER A 1 344 ? -1.669 13.129 21.117 1.00 89.50 344 SER A C 1
ATOM 2502 O O . SER A 1 344 ? -0.658 12.437 21.030 1.00 89.50 344 SER A O 1
ATOM 2504 N N . THR A 1 345 ? -2.877 12.646 20.795 1.00 94.81 345 THR A N 1
ATOM 2505 C CA . THR A 1 345 ? -3.080 11.312 20.200 1.00 94.81 345 THR A CA 1
ATOM 2506 C C . THR A 1 345 ? -2.584 11.258 18.754 1.00 94.81 345 THR A C 1
ATOM 2508 O O . THR A 1 345 ? -1.904 10.302 18.386 1.00 94.81 345 THR A O 1
ATOM 2511 N N . LEU A 1 346 ? -2.872 12.287 17.950 1.00 97.88 346 LEU A N 1
ATOM 2512 C CA . LEU A 1 346 ? -2.398 12.392 16.565 1.00 97.88 346 LEU A CA 1
ATOM 2513 C C . LEU A 1 346 ? -0.862 12.404 16.503 1.00 97.88 346 LEU A C 1
ATOM 2515 O O . LEU A 1 346 ? -0.278 11.621 15.760 1.00 97.88 346 LEU A O 1
ATOM 2519 N N . ASP A 1 347 ? -0.209 13.211 17.339 1.00 95.62 347 ASP A N 1
ATOM 2520 C CA . ASP A 1 347 ? 1.253 13.325 17.413 1.00 95.62 347 ASP A CA 1
ATOM 2521 C C . ASP A 1 347 ? 1.906 12.015 17.894 1.00 95.62 347 ASP A C 1
ATOM 2523 O O . ASP A 1 347 ? 2.950 11.598 17.381 1.00 95.62 347 ASP A O 1
ATOM 2527 N N . ALA A 1 348 ? 1.278 11.319 18.848 1.00 87.44 348 ALA A N 1
ATOM 2528 C CA . ALA A 1 348 ? 1.745 10.021 19.334 1.00 87.44 348 ALA A CA 1
ATOM 2529 C C . ALA A 1 348 ? 1.657 8.923 18.260 1.00 87.44 348 ALA A C 1
ATOM 2531 O O . ALA A 1 348 ? 2.522 8.051 18.203 1.00 87.44 348 ALA A O 1
ATOM 2532 N N . ILE A 1 349 ? 0.639 8.954 17.396 1.00 91.31 349 ILE A N 1
ATOM 2533 C CA . ILE A 1 349 ? 0.505 8.007 16.278 1.00 91.31 349 ILE A CA 1
ATOM 2534 C C . ILE A 1 349 ? 1.450 8.398 15.137 1.00 91.31 349 ILE A C 1
ATOM 2536 O O . ILE A 1 349 ? 2.154 7.538 14.609 1.00 91.31 349 ILE A O 1
ATOM 2540 N N . TYR A 1 350 ? 1.556 9.691 14.812 1.00 97.19 350 TYR A N 1
ATOM 2541 C CA . TYR A 1 350 ? 2.486 10.179 13.794 1.00 97.19 350 TYR A CA 1
ATOM 2542 C C . TYR A 1 350 ? 3.937 9.834 14.132 1.00 97.19 350 TYR A C 1
ATOM 2544 O O . TYR A 1 350 ? 4.628 9.256 13.302 1.00 97.19 350 TYR A O 1
ATOM 2552 N N . SER A 1 351 ? 4.387 10.086 15.363 1.00 92.62 351 SER A N 1
ATOM 2553 C CA . SER A 1 351 ? 5.759 9.762 15.788 1.00 92.62 351 SER A CA 1
ATOM 2554 C C . SER A 1 351 ? 6.086 8.262 15.757 1.00 92.62 351 SER A C 1
ATOM 2556 O O . SER A 1 351 ? 7.242 7.904 15.546 1.00 92.62 351 SER A O 1
ATOM 2558 N N . GLN A 1 352 ? 5.089 7.381 15.902 1.00 91.12 352 GLN A N 1
ATOM 2559 C CA . GLN A 1 352 ? 5.256 5.937 15.691 1.00 91.12 352 GLN A CA 1
ATOM 2560 C C . GLN A 1 352 ? 5.292 5.552 14.210 1.00 91.12 352 GLN A C 1
ATOM 2562 O O . GLN A 1 352 ? 5.978 4.600 13.853 1.00 91.12 352 GLN A O 1
ATOM 2567 N N . GLN A 1 353 ? 4.542 6.253 13.356 1.00 96.25 353 GLN A N 1
ATOM 2568 C CA . GLN A 1 353 ? 4.307 5.856 11.968 1.00 96.25 353 GLN A CA 1
ATOM 2569 C C . GLN A 1 353 ? 5.106 6.639 10.925 1.00 96.25 353 GLN A C 1
ATOM 2571 O O . GLN A 1 353 ? 5.137 6.213 9.776 1.00 96.25 353 GLN A O 1
ATOM 2576 N N . GLN A 1 354 ? 5.747 7.755 11.272 1.00 95.62 354 GLN A N 1
ATOM 2577 C CA . GLN A 1 354 ? 6.429 8.640 10.320 1.00 95.62 354 GLN A CA 1
ATOM 2578 C C . GLN A 1 354 ? 7.512 7.905 9.508 1.00 95.62 354 GLN A C 1
ATOM 2580 O O . GLN A 1 354 ? 7.577 8.062 8.294 1.00 95.62 354 GLN A O 1
ATOM 2585 N N . THR A 1 355 ? 8.318 7.067 10.163 1.00 91.94 355 THR A N 1
ATOM 2586 C CA . THR A 1 355 ? 9.405 6.273 9.554 1.00 91.94 355 THR A CA 1
ATOM 2587 C C . THR A 1 355 ? 9.064 4.784 9.414 1.00 91.94 355 THR A C 1
ATOM 2589 O O . THR A 1 355 ? 9.904 3.988 8.994 1.00 91.94 355 THR A O 1
ATOM 2592 N N . ASN A 1 356 ? 7.845 4.369 9.774 1.00 90.94 356 ASN A N 1
ATOM 2593 C CA . ASN A 1 356 ? 7.484 2.958 9.944 1.00 90.94 356 ASN A CA 1
ATOM 2594 C C . ASN A 1 356 ? 7.061 2.270 8.637 1.00 90.94 356 ASN A C 1
ATOM 2596 O O . ASN A 1 356 ? 5.999 1.651 8.559 1.00 90.94 356 ASN A O 1
ATOM 2600 N N . GLN A 1 357 ? 7.893 2.389 7.602 1.00 92.44 357 GLN A N 1
ATOM 2601 C CA . GLN A 1 357 ? 7.573 1.970 6.238 1.00 92.44 357 GLN A CA 1
ATOM 2602 C C . GLN A 1 357 ? 7.142 0.499 6.136 1.00 92.44 357 GLN A C 1
ATOM 2604 O O . GLN A 1 357 ? 6.171 0.196 5.454 1.00 92.44 357 GLN A O 1
ATOM 2609 N N . PHE A 1 358 ? 7.803 -0.424 6.840 1.00 95.00 358 PHE A N 1
ATOM 2610 C CA . PHE A 1 358 ? 7.532 -1.869 6.742 1.00 95.00 358 PHE A CA 1
ATOM 2611 C C . PHE A 1 358 ? 6.970 -2.501 8.027 1.00 95.00 358 PHE A C 1
ATOM 2613 O O . PHE A 1 358 ? 6.877 -3.724 8.121 1.00 95.00 358 PHE A O 1
ATOM 2620 N N . GLY A 1 359 ? 6.579 -1.697 9.021 1.00 83.81 359 GLY A N 1
ATOM 2621 C CA . GLY A 1 359 ? 6.018 -2.211 10.270 1.00 83.81 359 GLY A CA 1
ATOM 2622 C C . GLY A 1 359 ? 4.622 -2.818 10.132 1.00 83.81 359 GLY A C 1
ATOM 2623 O O . GLY A 1 359 ? 3.927 -2.659 9.127 1.00 83.81 359 GLY A O 1
ATOM 2624 N N . THR A 1 360 ? 4.188 -3.498 11.193 1.00 89.56 360 THR A N 1
ATOM 2625 C CA . THR A 1 360 ? 2.877 -4.166 11.297 1.00 89.56 360 THR A CA 1
ATOM 2626 C C . THR A 1 360 ? 1.771 -3.282 11.875 1.00 89.56 360 THR A C 1
ATOM 2628 O O . THR A 1 360 ? 0.598 -3.647 11.795 1.00 89.56 360 THR A O 1
ATOM 2631 N N . ASN A 1 361 ? 2.115 -2.123 12.441 1.00 90.75 361 ASN A N 1
ATOM 2632 C CA . ASN A 1 361 ? 1.145 -1.173 12.983 1.00 90.75 361 ASN A CA 1
ATOM 2633 C C . ASN A 1 361 ? 0.261 -0.602 11.864 1.00 90.75 361 ASN A C 1
ATOM 2635 O O . ASN A 1 361 ? 0.748 -0.282 10.777 1.00 90.75 361 ASN A O 1
ATOM 2639 N N . ARG A 1 362 ? -1.035 -0.475 12.152 1.00 97.88 362 ARG A N 1
ATOM 2640 C CA . ARG A 1 362 ? -2.101 0.015 11.268 1.00 97.88 362 ARG A CA 1
ATOM 2641 C C . ARG A 1 362 ? -3.022 0.895 12.100 1.00 97.88 362 ARG A C 1
ATOM 2643 O O . ARG A 1 362 ? -3.350 0.487 13.210 1.00 97.88 362 ARG A O 1
ATOM 2650 N N . TYR A 1 363 ? -3.462 2.040 11.585 1.00 98.56 363 TYR A N 1
ATOM 2651 C CA . TYR A 1 363 ? -4.331 2.956 12.331 1.00 98.56 363 TYR A CA 1
ATOM 2652 C C . TYR A 1 363 ? -5.416 3.582 11.457 1.00 98.56 363 TYR A C 1
ATOM 2654 O O . TYR A 1 363 ? -5.171 3.968 10.313 1.00 98.56 363 TYR A O 1
ATOM 2662 N N . ALA A 1 364 ? -6.606 3.750 12.033 1.00 98.75 364 ALA A N 1
ATOM 2663 C CA . ALA A 1 364 ? -7.649 4.596 11.462 1.00 98.75 364 ALA A CA 1
ATOM 2664 C C . ALA A 1 364 ? -8.050 5.685 12.468 1.00 98.75 364 ALA A C 1
ATOM 2666 O O . ALA A 1 364 ? -8.349 5.403 13.631 1.00 98.75 364 ALA A O 1
ATOM 2667 N N . LEU A 1 365 ? -8.024 6.933 12.005 1.00 98.81 365 LEU A N 1
ATOM 2668 C CA . LEU A 1 365 ? -8.276 8.150 12.768 1.00 98.81 365 LEU A CA 1
ATOM 2669 C C . LEU A 1 365 ? -9.627 8.709 12.320 1.00 98.81 365 LEU A C 1
ATOM 2671 O O . LEU A 1 365 ? -9.722 9.378 11.294 1.00 98.81 365 LEU A O 1
ATOM 2675 N N . LEU A 1 366 ? -10.679 8.360 13.053 1.00 98.75 366 LEU A N 1
ATOM 2676 C CA . LEU A 1 366 ? -12.067 8.639 12.704 1.00 98.75 366 LEU A CA 1
ATOM 2677 C C . LEU A 1 366 ? -12.541 9.897 13.431 1.00 98.75 366 LEU A C 1
ATOM 2679 O O . LEU A 1 366 ? -12.459 9.980 14.653 1.00 98.75 366 LEU A O 1
ATOM 2683 N N . PHE A 1 367 ? -13.103 10.849 12.699 1.00 98.75 367 PHE A N 1
ATOM 2684 C CA . PHE A 1 367 ? -13.649 12.087 13.247 1.00 98.75 367 PHE A CA 1
ATOM 2685 C C . PHE A 1 367 ? -15.167 12.088 13.074 1.00 98.75 367 PHE A C 1
ATOM 2687 O O . PHE A 1 367 ? -15.670 12.021 11.953 1.00 98.75 367 PHE A O 1
ATOM 2694 N N . LYS A 1 368 ? -15.921 12.161 14.174 1.00 98.25 368 LYS A N 1
ATOM 2695 C CA . LYS A 1 368 ? -17.380 12.344 14.113 1.00 98.25 368 LYS A CA 1
ATOM 2696 C C . LYS A 1 368 ? -17.752 13.711 13.516 1.00 98.25 368 LYS A C 1
ATOM 2698 O O . LYS A 1 368 ? -16.937 14.630 13.614 1.00 98.25 368 LYS A O 1
ATOM 2703 N N . PRO A 1 369 ? -18.976 13.890 12.985 1.00 98.38 369 PRO A N 1
ATOM 2704 C CA . PRO A 1 369 ? -19.476 15.193 12.555 1.00 98.38 369 PRO A CA 1
ATOM 2705 C C . PRO A 1 369 ? -19.279 16.301 13.600 1.00 98.38 369 PRO A C 1
ATOM 2707 O O . PRO A 1 369 ? -19.577 16.107 14.779 1.00 98.38 369 PRO A O 1
ATOM 2710 N N . GLY A 1 370 ? -18.777 17.454 13.160 1.00 97.94 370 GLY A N 1
ATOM 2711 C CA . GLY A 1 370 ? -18.442 18.626 13.966 1.00 97.94 370 GLY A CA 1
ATOM 2712 C C . GLY A 1 370 ? -17.125 19.284 13.544 1.00 97.94 370 GLY A C 1
ATOM 2713 O O . GLY A 1 370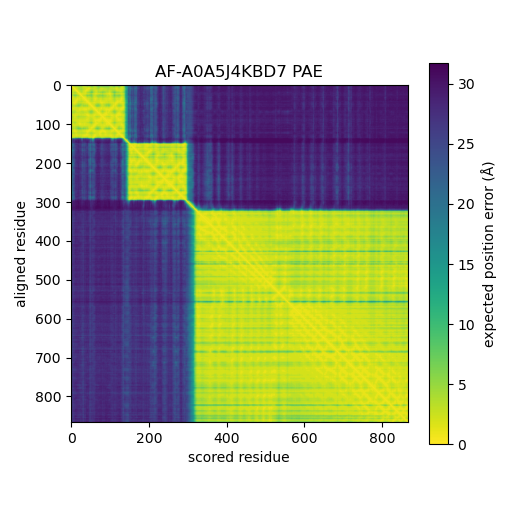 ? -16.565 18.977 12.493 1.00 97.94 370 GLY A O 1
ATOM 2714 N N . THR A 1 371 ? -16.630 20.217 14.362 1.00 98.50 371 THR A N 1
ATOM 2715 C CA . THR A 1 371 ? -15.439 21.030 14.058 1.00 98.50 371 THR A CA 1
ATOM 2716 C C . THR A 1 371 ? -14.301 20.767 15.042 1.00 98.50 371 THR A C 1
ATOM 2718 O O . THR A 1 371 ? -14.506 20.772 16.254 1.00 98.50 371 THR A O 1
ATOM 2721 N N . TYR A 1 372 ? -13.086 20.617 14.517 1.00 98.56 372 TYR A N 1
ATOM 2722 C CA . TYR A 1 372 ? -11.869 20.294 15.257 1.00 98.56 372 TYR A CA 1
ATOM 2723 C C . TYR A 1 372 ? -10.764 21.295 14.920 1.00 98.56 372 TYR A C 1
ATOM 2725 O O . TYR A 1 372 ? -10.507 21.556 13.751 1.00 98.56 372 TYR A O 1
ATOM 2733 N N . ASN A 1 373 ? -10.078 21.833 15.929 1.00 97.69 373 ASN A N 1
ATOM 2734 C CA . ASN A 1 373 ? -8.946 22.746 15.736 1.00 97.69 373 ASN A CA 1
ATOM 2735 C C . ASN A 1 373 ? -7.634 21.979 15.979 1.00 97.69 373 ASN A C 1
ATOM 2737 O O . ASN A 1 373 ? -7.104 21.999 17.089 1.00 97.69 373 ASN A O 1
ATOM 2741 N N . VAL A 1 374 ? -7.171 21.229 14.974 1.00 98.06 374 VAL A N 1
ATOM 2742 C CA . VAL A 1 374 ? -6.031 20.292 15.058 1.00 98.06 374 VAL A CA 1
ATOM 2743 C C . VAL A 1 374 ? -5.240 20.251 13.747 1.00 98.06 374 VAL A C 1
ATOM 2745 O O . VAL A 1 374 ? -5.777 20.556 12.686 1.00 98.06 374 VAL A O 1
ATOM 2748 N N . THR A 1 375 ? -3.975 19.832 13.809 1.00 97.56 375 THR A N 1
ATOM 2749 C CA . THR A 1 375 ? -3.169 19.468 12.632 1.00 97.56 375 THR A CA 1
ATOM 2750 C C . THR A 1 375 ? -2.910 17.966 12.643 1.00 97.56 375 THR A C 1
ATOM 2752 O O . THR A 1 375 ? -2.298 17.446 13.571 1.00 97.56 375 THR A O 1
ATOM 2755 N N . VAL A 1 376 ? -3.365 17.261 11.614 1.00 98.38 376 VAL A N 1
ATOM 2756 C CA . VAL A 1 376 ? -3.199 15.814 11.465 1.00 98.38 376 VAL A CA 1
ATOM 2757 C C . VAL A 1 376 ? -1.999 15.549 10.557 1.00 98.38 376 VAL A C 1
ATOM 2759 O O . VAL A 1 376 ? -2.116 15.691 9.347 1.00 98.38 376 VAL A O 1
ATOM 2762 N N . ASN A 1 377 ? -0.848 15.164 11.109 1.00 98.31 377 ASN A N 1
ATOM 2763 C CA . ASN A 1 377 ? 0.271 14.675 10.295 1.00 98.31 377 ASN A CA 1
ATOM 2764 C C . ASN A 1 377 ? 0.108 13.161 10.066 1.00 98.31 377 ASN A C 1
ATOM 2766 O O . ASN A 1 377 ? -0.123 12.411 11.017 1.00 98.31 377 ASN A O 1
ATOM 2770 N N . VAL A 1 378 ? 0.196 12.704 8.815 1.00 98.56 378 VAL A N 1
ATOM 2771 C CA . VAL A 1 378 ? -0.177 11.339 8.408 1.00 98.56 378 VAL A CA 1
ATOM 2772 C C . VAL A 1 378 ? 1.065 10.505 8.085 1.00 98.56 378 VAL A C 1
ATOM 2774 O O . VAL A 1 378 ? 1.729 10.699 7.064 1.00 98.56 378 VAL A O 1
ATOM 2777 N N . GLY A 1 379 ? 1.378 9.556 8.971 1.00 98.06 379 GLY A N 1
ATOM 2778 C CA . GLY A 1 379 ? 2.472 8.592 8.806 1.00 98.06 379 GLY A CA 1
ATOM 2779 C C . GLY A 1 379 ? 2.071 7.381 7.958 1.00 98.06 379 GLY A C 1
ATOM 2780 O O . GLY A 1 379 ? 0.955 7.310 7.442 1.00 98.06 379 GLY A O 1
ATOM 2781 N N . PHE A 1 380 ? 2.967 6.399 7.842 1.00 98.56 380 PHE A N 1
ATOM 2782 C CA . PHE A 1 380 ? 2.669 5.129 7.176 1.00 98.56 380 PHE A CA 1
ATOM 2783 C C . PHE A 1 380 ? 1.456 4.421 7.804 1.00 98.56 380 PHE A C 1
ATOM 2785 O O . PHE A 1 380 ? 1.179 4.545 9.000 1.00 98.56 380 PHE A O 1
ATOM 2792 N N . TYR A 1 381 ? 0.722 3.666 6.993 1.00 98.50 381 TYR A N 1
ATOM 2793 C CA . TYR A 1 381 ? -0.445 2.857 7.364 1.00 98.50 381 TYR A CA 1
ATOM 2794 C C . TYR A 1 381 ? -1.483 3.559 8.247 1.00 98.50 381 TYR A C 1
ATOM 2796 O O . TYR A 1 381 ? -2.012 2.979 9.200 1.00 98.50 381 TYR A O 1
ATOM 2804 N N . THR A 1 382 ? -1.747 4.825 7.941 1.00 98.81 382 THR A N 1
ATOM 2805 C CA . THR A 1 382 ? -2.670 5.669 8.698 1.00 98.81 382 THR A CA 1
ATOM 2806 C C . THR A 1 382 ? -3.725 6.223 7.746 1.00 98.81 382 THR A C 1
ATOM 2808 O O . THR A 1 382 ? -3.385 6.859 6.752 1.00 98.81 382 THR A O 1
ATOM 2811 N N . GLN A 1 383 ? -5.005 5.985 8.039 1.00 98.56 383 GLN A N 1
ATOM 2812 C CA . GLN A 1 383 ? -6.124 6.627 7.339 1.00 98.56 383 GLN A CA 1
ATOM 2813 C C . GLN A 1 383 ? -6.795 7.668 8.234 1.00 98.56 383 GLN A C 1
ATOM 2815 O O . GLN A 1 383 ? -7.056 7.396 9.406 1.00 98.56 383 GLN A O 1
ATOM 2820 N N . VAL A 1 384 ? -7.108 8.835 7.673 1.00 98.88 384 VAL A N 1
ATOM 2821 C CA . VAL A 1 384 ? -7.842 9.922 8.337 1.00 98.88 384 VAL A CA 1
ATOM 2822 C C . VAL A 1 384 ? -9.244 9.990 7.743 1.00 98.88 384 VAL A C 1
ATOM 2824 O O . VAL A 1 384 ? -9.392 10.307 6.570 1.00 98.88 384 VAL A O 1
ATOM 2827 N N . LEU A 1 385 ? -10.275 9.662 8.518 1.00 98.81 385 LEU A N 1
ATOM 2828 C CA . LEU A 1 385 ? -11.624 9.423 8.002 1.00 98.81 385 LEU A CA 1
ATOM 2829 C C . LEU A 1 385 ? -12.641 10.328 8.702 1.00 98.81 385 LEU A C 1
ATOM 2831 O O . LEU A 1 385 ? -12.794 10.269 9.923 1.00 98.81 385 LEU A O 1
ATOM 2835 N N . GLY A 1 386 ? -13.382 11.134 7.948 1.00 98.75 386 GLY A N 1
ATOM 2836 C CA . GLY A 1 386 ? -14.574 11.795 8.469 1.00 98.75 386 GLY A CA 1
ATOM 2837 C C . GLY A 1 386 ? -15.777 10.850 8.456 1.00 98.75 386 GLY A C 1
ATOM 2838 O O . GLY A 1 386 ? -16.084 10.232 7.441 1.00 98.75 386 GLY A O 1
ATOM 2839 N N . LEU A 1 387 ? -16.501 10.759 9.573 1.00 98.50 387 LEU A N 1
ATOM 2840 C CA . LEU A 1 387 ? -17.734 9.971 9.712 1.00 98.50 387 LEU A CA 1
ATOM 2841 C C . LEU A 1 387 ? -18.997 10.757 9.306 1.00 98.50 387 LEU A C 1
ATOM 2843 O O . LEU A 1 387 ? -20.099 10.448 9.763 1.00 98.50 387 LEU A O 1
ATOM 2847 N N . GLY A 1 388 ? -18.830 11.787 8.476 1.00 96.81 388 GLY A N 1
ATOM 2848 C CA . GLY A 1 388 ? -19.908 12.571 7.880 1.00 96.81 388 GLY A CA 1
ATOM 2849 C C . GLY A 1 388 ? -20.661 11.827 6.784 1.00 96.81 388 GLY A C 1
ATOM 2850 O O . GLY A 1 388 ? -20.162 10.870 6.197 1.00 96.81 388 GLY A O 1
ATOM 2851 N N . ARG A 1 389 ? -21.857 12.292 6.432 1.00 93.81 389 ARG A N 1
ATOM 2852 C CA . ARG A 1 389 ? -22.505 11.899 5.173 1.00 93.81 389 ARG A CA 1
ATOM 2853 C C . ARG A 1 389 ? -21.955 12.729 4.001 1.00 93.81 389 ARG A C 1
ATOM 2855 O O . ARG A 1 389 ? -21.879 12.229 2.873 1.00 93.81 389 ARG A O 1
ATOM 2862 N N . SER A 1 390 ? -21.554 13.965 4.286 1.00 95.75 390 SER A N 1
ATOM 2863 C CA . SER A 1 390 ? -20.818 14.900 3.433 1.00 95.75 390 SER A CA 1
ATOM 2864 C C . SER A 1 390 ? -19.459 15.247 4.069 1.00 95.75 390 SER A C 1
ATOM 2866 O O . SER A 1 390 ? -19.368 15.233 5.298 1.00 95.75 390 SER A O 1
ATOM 2868 N N . PRO A 1 391 ? -18.432 15.642 3.292 1.00 97.50 391 PRO A N 1
ATOM 2869 C CA . PRO A 1 391 ? -17.176 16.171 3.840 1.00 97.50 391 PRO A CA 1
ATOM 2870 C C . PRO A 1 391 ? -17.385 17.399 4.729 1.00 97.50 391 PRO A C 1
ATOM 2872 O O . PRO A 1 391 ? -16.719 17.542 5.751 1.00 97.50 391 PRO A O 1
ATOM 2875 N N . ASP A 1 392 ? -18.367 18.240 4.386 1.00 96.19 392 ASP A N 1
ATOM 2876 C CA . ASP A 1 392 ? -18.786 19.408 5.172 1.00 96.19 392 ASP A CA 1
ATOM 2877 C C . ASP A 1 392 ? -19.215 19.086 6.610 1.00 96.19 392 ASP A C 1
ATOM 2879 O O . ASP A 1 392 ? -19.146 19.960 7.475 1.00 96.19 392 ASP A O 1
ATOM 2883 N N . ASP A 1 393 ? -19.648 17.851 6.885 1.00 97.50 393 ASP A N 1
ATOM 2884 C CA . ASP A 1 393 ? -20.078 17.460 8.227 1.00 97.50 393 ASP A CA 1
ATOM 2885 C C . ASP A 1 393 ? -18.889 17.374 9.202 1.00 97.50 393 ASP A C 1
ATOM 2887 O O . ASP A 1 393 ? -19.098 17.459 10.410 1.00 97.50 393 ASP A O 1
ATOM 2891 N N . VAL A 1 394 ? -17.652 17.200 8.714 1.00 98.62 394 VAL A N 1
ATOM 2892 C CA . VAL A 1 394 ? -16.433 17.019 9.522 1.00 98.62 394 VAL A CA 1
ATOM 2893 C C . VAL A 1 394 ? -15.396 18.069 9.134 1.00 98.62 394 VAL A C 1
ATOM 2895 O O . VAL A 1 394 ? -14.726 17.944 8.114 1.00 98.62 394 VAL A O 1
ATOM 2898 N N . VAL A 1 395 ? -15.228 19.097 9.966 1.00 98.81 395 VAL A N 1
ATOM 2899 C CA . VAL A 1 395 ? -14.381 20.261 9.661 1.00 98.81 395 VAL A CA 1
ATOM 2900 C C . VAL A 1 395 ? -13.097 20.257 10.487 1.00 98.81 395 VAL A C 1
ATOM 2902 O O . VAL A 1 395 ? -13.136 20.394 11.710 1.00 98.81 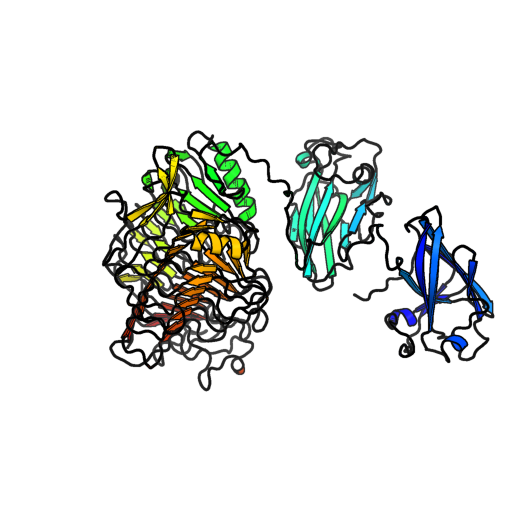395 VAL A O 1
ATOM 2905 N N . ILE A 1 396 ? -11.950 20.175 9.818 1.00 98.75 396 ILE A N 1
ATOM 2906 C CA . ILE A 1 396 ? -10.615 20.351 10.395 1.00 98.75 396 ILE A CA 1
ATOM 2907 C C . ILE A 1 396 ? -10.150 21.795 10.153 1.00 98.75 396 ILE A C 1
ATOM 2909 O O . ILE A 1 396 ? -9.723 22.155 9.058 1.00 98.75 396 ILE A O 1
ATOM 2913 N N . ASN A 1 397 ? -10.210 22.628 11.192 1.00 98.12 397 ASN A N 1
ATOM 2914 C CA . ASN A 1 397 ? -9.583 23.950 11.234 1.00 98.12 397 ASN A CA 1
ATOM 2915 C C . ASN A 1 397 ? -8.086 23.776 11.528 1.00 98.12 397 ASN A C 1
ATOM 2917 O O . ASN A 1 397 ? -7.663 23.694 12.684 1.00 98.12 397 ASN A O 1
ATOM 2921 N N . GLY A 1 398 ? -7.295 23.679 10.468 1.00 96.69 398 GLY A N 1
ATOM 2922 C CA . GLY A 1 398 ? -5.926 23.186 10.489 1.00 96.69 398 GLY A CA 1
ATOM 2923 C C . GLY A 1 398 ? -5.655 22.405 9.208 1.00 96.69 398 GLY A C 1
ATOM 2924 O O . GLY A 1 398 ? -6.293 22.658 8.191 1.00 96.69 398 GLY A O 1
ATOM 2925 N N . ALA A 1 399 ? -4.709 21.474 9.232 1.00 96.25 399 ALA A N 1
ATOM 2926 C CA . ALA A 1 399 ? -4.302 20.730 8.039 1.00 96.25 399 ALA A CA 1
ATOM 2927 C C . ALA A 1 399 ? -4.340 19.214 8.265 1.00 96.25 399 ALA A C 1
ATOM 2929 O O . ALA A 1 399 ? -4.183 18.750 9.395 1.00 96.25 399 ALA A O 1
ATOM 2930 N N . VAL A 1 400 ? -4.501 18.456 7.181 1.00 98.50 400 VAL A N 1
ATOM 2931 C CA . VAL A 1 400 ? -4.262 17.009 7.122 1.00 98.50 400 VAL A CA 1
ATOM 2932 C C . VAL A 1 400 ? -3.055 16.807 6.213 1.00 98.50 400 VAL A C 1
ATOM 2934 O O . VAL A 1 400 ? -3.171 16.746 4.989 1.00 98.50 400 VAL A O 1
ATOM 2937 N N . ASN A 1 401 ? -1.878 16.822 6.831 1.00 97.44 401 ASN A N 1
ATOM 2938 C CA . ASN A 1 401 ? -0.595 16.916 6.160 1.00 97.44 401 ASN A CA 1
ATOM 2939 C C . ASN A 1 401 ? 0.058 15.553 5.960 1.00 97.44 401 ASN A C 1
ATOM 2941 O O . ASN A 1 401 ? 0.161 14.743 6.880 1.00 97.44 401 ASN A O 1
ATOM 2945 N N . LEU A 1 402 ? 0.637 15.381 4.782 1.00 97.31 402 LEU A N 1
ATOM 2946 C CA . LEU A 1 402 ? 1.622 14.360 4.481 1.00 97.31 402 LEU A CA 1
ATOM 2947 C C . LEU A 1 402 ? 2.898 15.104 4.053 1.00 97.31 402 LEU A C 1
ATOM 2949 O O . LEU A 1 402 ? 2.899 15.821 3.048 1.00 97.31 402 LEU A O 1
ATOM 2953 N N . ASP A 1 403 ? 3.957 14.975 4.856 1.00 93.06 403 ASP A N 1
ATOM 2954 C CA . ASP A 1 403 ? 5.279 15.576 4.630 1.00 93.06 403 ASP A CA 1
ATOM 2955 C C . ASP A 1 403 ? 6.334 14.520 4.250 1.00 93.06 403 ASP A C 1
ATOM 2957 O O . ASP A 1 403 ? 6.097 13.315 4.356 1.00 93.06 403 ASP A O 1
ATOM 2961 N N . ALA A 1 404 ? 7.502 14.967 3.790 1.00 94.31 404 ALA A N 1
ATOM 2962 C CA . ALA A 1 404 ? 8.641 14.093 3.491 1.00 94.31 404 ALA A CA 1
ATOM 2963 C C . ALA A 1 404 ? 9.866 14.376 4.382 1.00 94.31 404 ALA A C 1
ATOM 2965 O O . ALA A 1 404 ? 10.997 14.030 4.032 1.00 94.31 404 ALA A O 1
ATOM 2966 N N . ALA A 1 405 ? 9.673 14.999 5.549 1.00 92.12 405 ALA A N 1
ATOM 2967 C CA . ALA A 1 405 ? 10.762 15.402 6.440 1.00 92.12 405 ALA A CA 1
ATOM 2968 C C . ALA A 1 405 ? 11.604 14.204 6.912 1.00 92.12 405 ALA A C 1
ATOM 2970 O O . ALA A 1 405 ? 12.822 14.318 7.053 1.00 92.12 405 ALA A O 1
ATOM 2971 N N . TRP A 1 406 ? 10.971 13.038 7.079 1.00 92.31 406 TRP A N 1
ATOM 2972 C CA . TRP A 1 406 ? 11.620 11.784 7.481 1.00 92.31 406 TRP A CA 1
ATOM 2973 C C . TRP A 1 406 ? 12.696 11.293 6.501 1.00 92.31 406 TRP A C 1
ATOM 2975 O O . TRP A 1 406 ? 13.625 10.600 6.911 1.00 92.31 406 TRP A O 1
ATOM 2985 N N . MET A 1 407 ? 12.597 11.692 5.228 1.00 93.62 407 MET A N 1
ATOM 2986 C CA . MET A 1 407 ? 13.548 11.372 4.162 1.00 93.62 407 MET A CA 1
ATOM 2987 C C . MET A 1 407 ? 14.138 12.648 3.526 1.00 93.62 407 MET A C 1
ATOM 2989 O O . MET A 1 407 ? 14.476 12.676 2.345 1.00 93.62 407 MET A O 1
ATOM 2993 N N . ASN A 1 408 ? 14.289 13.719 4.318 1.00 93.50 408 ASN A N 1
ATOM 2994 C CA . ASN A 1 408 ? 14.901 14.996 3.918 1.00 93.50 408 ASN A CA 1
ATOM 2995 C C . ASN A 1 408 ? 14.232 15.679 2.705 1.00 93.50 408 ASN A C 1
ATOM 2997 O O . ASN A 1 408 ? 14.910 16.253 1.854 1.00 93.50 408 ASN A O 1
ATOM 3001 N N . GLY A 1 409 ? 12.902 15.609 2.617 1.00 93.12 409 GLY A N 1
ATOM 3002 C CA . GLY A 1 409 ? 12.116 16.180 1.520 1.00 93.12 409 GLY A CA 1
ATOM 3003 C C . GLY A 1 409 ? 11.898 15.231 0.338 1.00 93.12 409 GLY A C 1
ATOM 3004 O O . GLY A 1 409 ? 11.137 15.567 -0.569 1.00 93.12 409 GLY A O 1
ATOM 3005 N N . ASN A 1 410 ? 12.521 14.045 0.332 1.00 94.38 410 ASN A N 1
ATOM 3006 C CA . ASN A 1 410 ? 12.250 13.025 -0.677 1.00 94.38 410 ASN A CA 1
ATOM 3007 C C . ASN A 1 410 ? 10.931 12.291 -0.387 1.00 94.38 410 ASN A C 1
ATOM 3009 O O . ASN A 1 410 ? 10.845 11.477 0.529 1.00 94.38 410 ASN A O 1
ATOM 3013 N N . ALA A 1 411 ? 9.909 12.555 -1.189 1.00 97.31 411 ALA A N 1
ATOM 3014 C CA . ALA A 1 411 ? 8.590 11.957 -1.061 1.00 97.31 411 ALA A CA 1
ATOM 3015 C C . ALA A 1 411 ? 8.443 10.604 -1.779 1.00 97.31 411 ALA A C 1
ATOM 3017 O O . ALA A 1 411 ? 7.400 9.982 -1.619 1.00 97.31 411 ALA A O 1
ATOM 3018 N N . THR A 1 412 ? 9.438 10.100 -2.527 1.00 96.12 412 THR A N 1
ATOM 3019 C CA . THR A 1 412 ? 9.296 8.865 -3.344 1.00 96.12 412 THR A CA 1
ATOM 3020 C C . THR A 1 412 ? 9.031 7.576 -2.557 1.00 96.12 412 THR A C 1
ATOM 3022 O O . THR A 1 412 ? 8.849 6.530 -3.164 1.00 96.12 412 THR A O 1
ATOM 3025 N N . GLN A 1 413 ? 9.027 7.621 -1.222 1.00 97.69 413 GLN A N 1
ATOM 3026 C CA . GLN A 1 413 ? 8.666 6.491 -0.358 1.00 97.69 413 GLN A CA 1
ATOM 3027 C C . GLN A 1 413 ? 7.456 6.780 0.545 1.00 97.69 413 GLN A C 1
ATOM 3029 O O . GLN A 1 413 ? 7.160 6.014 1.461 1.00 97.69 413 GLN A O 1
ATOM 3034 N N . ASN A 1 414 ? 6.725 7.874 0.309 1.00 97.94 414 ASN A N 1
ATOM 3035 C CA . ASN A 1 414 ? 5.534 8.236 1.075 1.00 97.94 414 ASN A CA 1
ATOM 3036 C C . ASN A 1 414 ? 4.303 7.421 0.647 1.00 97.94 414 ASN A C 1
ATOM 3038 O O . ASN A 1 414 ? 3.397 7.934 -0.006 1.00 97.94 414 ASN A O 1
ATOM 3042 N N . PHE A 1 415 ? 4.291 6.149 1.045 1.00 98.19 415 PHE A N 1
ATOM 3043 C CA . PHE A 1 415 ? 3.268 5.165 0.684 1.00 98.19 415 PHE A CA 1
ATOM 3044 C C . PHE A 1 415 ? 2.209 4.918 1.773 1.00 98.19 415 PHE A C 1
ATOM 3046 O O . PHE A 1 415 ? 2.374 5.312 2.938 1.00 98.19 415 PHE A O 1
ATOM 3053 N N . TRP A 1 416 ? 1.195 4.135 1.386 1.00 98.19 416 TRP A N 1
ATOM 3054 C CA . TRP A 1 416 ? 0.262 3.376 2.230 1.00 98.19 416 TRP A CA 1
ATOM 3055 C C . TRP A 1 416 ? -0.437 4.211 3.301 1.00 98.19 416 TRP A C 1
ATOM 3057 O O . TRP A 1 416 ? -0.333 3.918 4.490 1.00 98.19 416 TRP A O 1
ATOM 3067 N N . ARG A 1 417 ? -1.151 5.261 2.910 1.00 97.44 417 ARG A N 1
ATOM 3068 C CA . ARG A 1 417 ? -1.933 6.106 3.830 1.00 97.44 417 ARG A CA 1
ATOM 3069 C C . ARG A 1 417 ? -3.103 6.749 3.092 1.00 97.44 417 ARG A C 1
ATOM 3071 O O . ARG A 1 417 ? -3.321 6.437 1.934 1.00 97.44 417 ARG A O 1
ATOM 3078 N N . GLY A 1 418 ? -3.895 7.600 3.733 1.00 98.06 418 GLY A N 1
ATOM 3079 C CA . GLY A 1 418 ? -4.975 8.287 3.019 1.00 98.06 418 GLY A CA 1
ATOM 3080 C C . GLY A 1 418 ? -5.790 9.228 3.888 1.00 98.06 418 GLY A C 1
ATOM 3081 O O . GLY A 1 418 ? -5.726 9.155 5.120 1.00 98.06 418 GLY A O 1
ATOM 3082 N N . ALA A 1 419 ? -6.581 10.085 3.250 1.00 98.75 419 ALA A N 1
ATOM 3083 C CA . ALA A 1 419 ? -7.617 10.856 3.929 1.00 98.75 419 ALA A CA 1
ATOM 3084 C C . ALA A 1 419 ? -8.928 10.847 3.133 1.00 98.75 419 ALA A C 1
ATOM 3086 O O . ALA A 1 419 ? -8.912 10.890 1.902 1.00 98.75 419 ALA A O 1
ATOM 3087 N N . GLU A 1 420 ? -10.056 10.775 3.843 1.00 98.69 420 GLU A N 1
ATOM 3088 C CA . GLU A 1 420 ? -11.375 10.608 3.238 1.00 98.69 420 GLU A CA 1
ATOM 3089 C C . GLU A 1 420 ? -12.489 11.395 3.947 1.00 98.69 420 GLU A C 1
ATOM 3091 O O . GLU A 1 420 ? -12.566 11.415 5.179 1.00 98.69 420 GLU A O 1
ATOM 3096 N N . ASN A 1 421 ? -13.406 11.961 3.151 1.00 98.62 421 ASN A N 1
ATOM 3097 C CA . ASN A 1 421 ? -14.728 12.445 3.582 1.00 98.62 421 ASN A CA 1
ATOM 3098 C C . ASN A 1 421 ? -14.684 13.507 4.700 1.00 98.62 421 ASN A C 1
ATOM 3100 O O . ASN A 1 421 ? -15.401 13.419 5.696 1.00 98.62 421 ASN A O 1
ATOM 3104 N N . LEU A 1 422 ? -13.827 14.518 4.535 1.00 98.38 422 LEU A N 1
ATOM 3105 C CA . LEU A 1 422 ? -13.630 15.599 5.505 1.00 98.38 422 LEU A CA 1
ATOM 3106 C C . LEU A 1 422 ? -13.301 16.942 4.835 1.00 98.38 422 LEU A C 1
ATOM 3108 O O . LEU A 1 422 ? -12.723 16.993 3.747 1.00 98.38 422 LEU A O 1
ATOM 3112 N N . LYS A 1 423 ? -13.666 18.037 5.501 1.00 98.81 423 LYS A N 1
ATOM 3113 C CA . LYS A 1 423 ? -13.358 19.417 5.119 1.00 98.81 423 LYS A CA 1
ATOM 3114 C C . LYS A 1 423 ? -12.101 19.890 5.846 1.00 98.81 423 LYS A C 1
ATOM 3116 O O . LYS A 1 423 ? -11.995 19.752 7.062 1.00 98.81 423 LYS A O 1
ATOM 3121 N N . ILE A 1 424 ? -11.160 20.483 5.120 1.00 98.81 424 ILE A N 1
ATOM 3122 C CA . ILE A 1 424 ? -9.888 21.003 5.631 1.00 98.81 424 ILE A CA 1
ATOM 3123 C C . ILE A 1 424 ? -9.844 22.510 5.389 1.00 98.81 424 ILE A C 1
ATOM 3125 O O . ILE A 1 424 ? -9.978 22.971 4.256 1.00 98.81 424 ILE A O 1
ATOM 3129 N N . ILE A 1 425 ? -9.612 23.281 6.448 1.00 98.50 425 ILE A N 1
ATOM 3130 C CA . ILE A 1 425 ? -9.441 24.735 6.396 1.00 98.50 425 ILE A CA 1
ATOM 3131 C C . ILE A 1 425 ? -8.009 25.059 6.858 1.00 98.50 425 ILE A C 1
ATOM 3133 O O . ILE A 1 425 ? -7.794 25.334 8.045 1.00 98.50 425 ILE A O 1
ATOM 3137 N N . PRO A 1 426 ? -7.006 24.991 5.955 1.00 96.75 426 PRO A N 1
ATOM 3138 C CA . PRO A 1 426 ? -5.603 25.166 6.313 1.00 96.75 426 PRO A CA 1
ATOM 3139 C C . PRO A 1 426 ? -5.322 26.585 6.806 1.00 96.75 426 PRO A C 1
ATOM 3141 O O . PRO A 1 426 ? -5.478 27.562 6.076 1.00 96.75 426 PRO A O 1
ATOM 3144 N N . SER A 1 427 ? -4.828 26.702 8.040 1.00 89.25 427 SER A N 1
ATOM 3145 C CA . SER A 1 427 ? -4.546 27.988 8.700 1.00 89.25 427 SER A CA 1
ATOM 3146 C C . SER A 1 427 ? -3.506 28.851 7.969 1.00 89.25 427 SER A C 1
ATOM 3148 O O . SER A 1 427 ? -3.574 30.076 8.032 1.00 89.25 427 SER A O 1
ATOM 3150 N N . GLY A 1 428 ? -2.569 28.223 7.250 1.00 88.44 428 GLY A N 1
ATOM 3151 C CA . GLY A 1 428 ? -1.606 28.884 6.359 1.00 88.44 428 GLY A CA 1
ATOM 3152 C C . GLY A 1 428 ? -2.057 28.999 4.896 1.00 88.44 428 GLY A C 1
ATOM 3153 O O . GLY A 1 428 ? -1.246 29.341 4.040 1.00 88.44 428 GLY A O 1
ATOM 3154 N N . GLY A 1 429 ? -3.309 28.654 4.577 1.00 93.88 429 GLY A N 1
ATOM 3155 C CA . GLY A 1 429 ? -3.847 28.643 3.213 1.00 93.88 429 GLY A CA 1
ATOM 3156 C C . GLY A 1 429 ? -3.364 27.493 2.320 1.00 93.88 429 GLY A C 1
ATOM 3157 O O . GLY A 1 429 ? -3.776 27.432 1.165 1.00 93.88 429 GLY A O 1
ATOM 3158 N N . TRP A 1 430 ? -2.526 26.585 2.829 1.00 97.19 430 TRP A N 1
ATOM 3159 C CA . TRP A 1 430 ? -2.009 25.411 2.119 1.00 97.19 430 TRP A CA 1
ATOM 3160 C C . TRP A 1 430 ? -2.174 24.143 2.959 1.00 97.19 430 TRP A C 1
ATOM 3162 O O . TRP A 1 430 ? -1.728 24.105 4.106 1.00 97.19 430 TRP A O 1
ATOM 3172 N N . ASN A 1 431 ? -2.758 23.101 2.371 1.00 98.50 431 ASN A N 1
ATOM 3173 C CA . ASN A 1 431 ? -2.645 21.729 2.859 1.00 98.50 431 ASN A CA 1
ATOM 3174 C C . ASN A 1 431 ? -1.516 21.022 2.093 1.00 98.50 431 ASN A C 1
ATOM 3176 O O . ASN A 1 431 ? -1.468 21.131 0.866 1.00 98.50 431 ASN A O 1
ATOM 3180 N N . LYS A 1 432 ? -0.611 20.306 2.770 1.00 98.00 432 LYS A N 1
ATOM 3181 C CA . LYS A 1 432 ? 0.469 19.562 2.098 1.00 98.00 432 LYS A CA 1
ATOM 3182 C C . LYS A 1 432 ? 0.100 18.088 1.965 1.00 98.00 432 LYS A C 1
ATOM 3184 O O . LYS A 1 432 ? -0.205 17.440 2.959 1.00 98.00 432 LYS A O 1
ATOM 3189 N N . TRP A 1 433 ? 0.191 17.544 0.759 1.00 98.50 433 TRP A N 1
ATOM 3190 C CA . TRP A 1 433 ? 0.037 16.119 0.494 1.00 98.50 433 TRP A CA 1
ATOM 3191 C C . TRP A 1 433 ? 1.163 15.613 -0.417 1.00 98.50 433 TRP A C 1
ATOM 3193 O O . TRP A 1 433 ? 0.957 15.315 -1.592 1.00 98.50 433 TRP A O 1
ATOM 3203 N N . ALA A 1 434 ? 2.386 15.565 0.123 1.00 97.50 434 ALA A N 1
ATOM 3204 C CA . ALA A 1 434 ? 3.601 15.155 -0.587 1.00 97.50 434 ALA A CA 1
ATOM 3205 C C . ALA A 1 434 ? 3.680 13.625 -0.780 1.00 97.50 434 ALA A C 1
ATOM 3207 O O . ALA A 1 434 ? 4.563 12.956 -0.245 1.00 97.50 434 ALA A O 1
ATOM 3208 N N . ALA A 1 435 ? 2.688 13.074 -1.474 1.00 94.25 435 ALA A N 1
ATOM 3209 C CA . ALA A 1 435 ? 2.441 11.646 -1.628 1.00 94.25 435 ALA A CA 1
ATOM 3210 C C . ALA A 1 435 ? 3.354 10.955 -2.656 1.00 94.25 435 ALA A C 1
ATOM 3212 O O . ALA A 1 435 ? 3.806 11.572 -3.622 1.00 94.25 435 ALA A O 1
ATOM 3213 N N . ALA A 1 436 ? 3.530 9.646 -2.473 1.00 97.19 436 ALA A N 1
ATOM 3214 C CA . ALA A 1 436 ? 3.844 8.700 -3.540 1.00 97.19 436 ALA A CA 1
ATOM 3215 C C . ALA A 1 436 ? 2.618 7.794 -3.812 1.00 97.19 436 ALA A C 1
ATOM 3217 O O . ALA A 1 436 ? 1.490 8.171 -3.476 1.00 97.19 436 ALA A O 1
ATOM 3218 N N . GLN A 1 437 ? 2.811 6.624 -4.421 1.00 98.31 437 GLN A N 1
ATOM 3219 C CA . GLN A 1 437 ? 1.763 5.638 -4.707 1.00 98.31 437 GLN A CA 1
ATOM 3220 C C . GLN A 1 437 ? 0.998 5.187 -3.436 1.00 98.31 437 GLN A C 1
ATOM 3222 O O . GLN A 1 437 ? 1.499 5.281 -2.308 1.00 98.31 437 GLN A O 1
ATOM 3227 N N . ALA A 1 438 ? -0.236 4.690 -3.614 1.00 98.38 438 ALA A N 1
ATOM 3228 C CA . ALA A 1 438 ? -1.128 4.211 -2.543 1.00 98.38 438 ALA A CA 1
ATOM 3229 C C . ALA A 1 438 ? -1.302 5.194 -1.365 1.00 98.38 438 ALA A C 1
ATOM 3231 O O . ALA A 1 438 ? -1.272 4.809 -0.188 1.00 98.38 438 ALA A O 1
ATOM 3232 N N . SER A 1 439 ? -1.449 6.478 -1.696 1.00 98.19 439 SER A N 1
ATOM 3233 C CA . SER A 1 439 ? -1.701 7.565 -0.744 1.00 98.19 439 SER A CA 1
ATOM 3234 C C . SER A 1 439 ? -2.874 8.463 -1.178 1.00 98.19 439 SER A C 1
ATOM 3236 O O . SER A 1 439 ? -2.677 9.673 -1.340 1.00 98.19 439 SER A O 1
ATOM 3238 N N . PRO A 1 440 ? -4.079 7.908 -1.417 1.00 98.50 440 PRO A N 1
ATOM 3239 C CA . PRO A 1 440 ? -5.189 8.645 -2.009 1.00 98.50 440 PRO A CA 1
ATOM 3240 C C . PRO A 1 440 ? -5.792 9.714 -1.090 1.00 98.50 440 PRO A C 1
ATOM 3242 O O . PRO A 1 440 ? -5.864 9.576 0.138 1.00 98.50 440 PRO A O 1
ATOM 3245 N N . LEU A 1 441 ? -6.299 10.766 -1.732 1.00 98.75 441 LEU A N 1
ATOM 3246 C CA . LEU A 1 441 ? -7.279 11.692 -1.174 1.00 98.75 441 LEU A CA 1
ATOM 3247 C C . LEU A 1 441 ? -8.629 11.447 -1.853 1.00 98.75 441 LEU A C 1
ATOM 3249 O O . LEU A 1 441 ? -8.797 11.751 -3.035 1.00 98.75 441 LEU A O 1
ATOM 3253 N N . HIS A 1 442 ? -9.597 10.932 -1.098 1.00 98.25 442 HIS A N 1
ATOM 3254 C CA . HIS A 1 442 ? -10.969 10.745 -1.572 1.00 98.25 442 HIS A CA 1
ATOM 3255 C C . HIS A 1 442 ? -11.895 11.741 -0.906 1.00 98.25 442 HIS A C 1
ATOM 3257 O O . HIS A 1 442 ? -11.891 11.879 0.314 1.00 98.25 442 HIS A O 1
ATOM 3263 N N . ARG A 1 443 ? -12.792 12.357 -1.673 1.00 98.44 443 ARG A N 1
ATOM 3264 C CA . ARG A 1 443 ? -13.953 13.043 -1.104 1.00 98.44 443 ARG A CA 1
ATOM 3265 C C . ARG A 1 443 ? -13.564 14.103 -0.053 1.00 98.44 443 ARG A C 1
ATOM 3267 O O . ARG A 1 443 ? -14.209 14.210 0.985 1.00 98.44 443 ARG A O 1
ATOM 3274 N N . VAL A 1 444 ? -12.479 14.849 -0.269 1.00 98.69 444 VAL A N 1
ATOM 3275 C CA . VAL A 1 444 ? -12.037 15.918 0.646 1.00 98.69 444 VAL A CA 1
ATOM 3276 C C . VAL A 1 444 ? -12.472 17.290 0.144 1.00 98.69 444 VAL A C 1
ATOM 3278 O O . VAL A 1 444 ? -12.538 17.523 -1.060 1.00 98.69 444 VAL A O 1
ATOM 3281 N N . ASP A 1 445 ? -12.752 18.210 1.065 1.00 98.62 445 ASP A N 1
ATOM 3282 C CA . ASP A 1 445 ? -13.020 19.618 0.753 1.00 98.62 445 ASP A CA 1
ATOM 3283 C C . ASP A 1 445 ? -11.920 20.517 1.326 1.00 98.62 445 ASP A C 1
ATOM 3285 O O . ASP A 1 445 ? -11.935 20.874 2.504 1.00 98.62 445 ASP A O 1
ATOM 3289 N N . ILE A 1 446 ? -10.950 20.881 0.495 1.00 98.81 446 ILE A N 1
ATOM 3290 C CA . ILE A 1 446 ? -9.834 21.749 0.858 1.00 98.81 446 ILE A CA 1
ATOM 3291 C C . ILE A 1 446 ? -10.217 23.199 0.558 1.00 98.81 446 ILE A C 1
ATOM 3293 O O . ILE A 1 446 ? -10.152 23.674 -0.578 1.00 98.81 446 ILE A O 1
ATOM 3297 N N . GLN A 1 447 ? -10.553 23.935 1.616 1.00 98.44 447 GLN A N 1
ATOM 3298 C CA . GLN A 1 447 ? -10.830 25.371 1.585 1.00 98.44 447 GLN A CA 1
ATOM 3299 C C . GLN A 1 447 ? -9.520 26.175 1.574 1.00 98.44 447 GLN A C 1
ATOM 3301 O O . GLN A 1 447 ? -9.207 26.931 2.495 1.00 98.44 447 GLN A O 1
ATOM 3306 N N . GLY A 1 448 ? -8.720 25.964 0.534 1.00 98.06 448 GLY A N 1
ATOM 3307 C CA . GLY A 1 448 ? -7.402 26.553 0.353 1.00 98.06 448 GLY A CA 1
ATOM 3308 C C . GLY A 1 448 ? -6.667 25.922 -0.824 1.00 98.06 448 GLY A C 1
ATOM 3309 O O . GLY A 1 448 ? -7.276 25.352 -1.727 1.00 98.06 448 GLY A O 1
ATOM 3310 N N . ASN A 1 449 ? -5.345 26.033 -0.808 1.00 98.62 449 ASN A N 1
ATOM 3311 C CA . ASN A 1 449 ? -4.457 25.460 -1.813 1.00 98.62 449 ASN A CA 1
ATOM 3312 C C . ASN A 1 449 ? -3.963 24.064 -1.386 1.00 98.62 449 ASN A C 1
ATOM 3314 O O . ASN A 1 449 ? -3.920 23.751 -0.191 1.00 98.62 449 ASN A O 1
ATOM 3318 N N . LEU A 1 450 ? -3.531 23.251 -2.350 1.00 98.75 450 LEU A N 1
ATOM 3319 C CA . LEU A 1 450 ? -3.005 21.899 -2.141 1.00 98.75 450 LEU A CA 1
ATOM 3320 C C . LEU A 1 450 ? -1.578 21.792 -2.702 1.00 98.75 450 LEU A C 1
ATOM 3322 O O . LEU A 1 450 ? -1.359 22.000 -3.892 1.00 98.75 450 LEU A O 1
ATOM 3326 N N . LEU A 1 451 ? -0.599 21.471 -1.854 1.00 98.06 451 LEU A N 1
ATOM 3327 C CA . LEU A 1 451 ? 0.810 21.321 -2.235 1.00 98.06 451 LEU A CA 1
ATOM 3328 C C . LEU A 1 451 ? 1.185 19.840 -2.308 1.00 98.06 451 LEU A C 1
ATOM 3330 O O . LEU A 1 451 ? 1.158 19.161 -1.285 1.00 98.06 451 LEU A O 1
ATOM 3334 N N . LEU A 1 452 ? 1.577 19.346 -3.480 1.00 98.31 452 LEU A N 1
ATOM 3335 C CA . LEU A 1 452 ? 1.797 17.912 -3.705 1.00 98.31 452 LEU A CA 1
ATOM 3336 C C . LEU A 1 452 ? 3.258 17.457 -3.544 1.00 98.31 452 LEU A C 1
ATOM 3338 O O . LEU A 1 452 ? 3.587 16.326 -3.880 1.00 98.31 452 LEU A O 1
ATOM 3342 N N . TRP A 1 453 ? 4.150 18.303 -3.027 1.00 95.38 453 TRP A N 1
ATOM 3343 C CA . TRP A 1 453 ? 5.587 18.020 -2.904 1.00 95.38 453 TRP A CA 1
ATOM 3344 C C . TRP A 1 453 ? 6.192 18.670 -1.651 1.00 95.38 453 TRP A C 1
ATOM 3346 O O . TRP A 1 453 ? 5.534 19.464 -0.975 1.00 95.38 453 TRP A O 1
ATOM 3356 N N . ASP A 1 454 ? 7.450 18.337 -1.337 1.00 95.00 454 ASP A N 1
ATOM 3357 C CA . ASP A 1 454 ? 8.140 18.829 -0.134 1.00 95.00 454 ASP A CA 1
ATOM 3358 C C . ASP A 1 454 ? 9.648 19.087 -0.333 1.00 95.00 454 ASP A C 1
ATOM 3360 O O . ASP A 1 454 ? 10.491 18.671 0.458 1.00 95.00 454 ASP A O 1
ATOM 3364 N N . GLY A 1 455 ? 10.014 19.755 -1.429 1.00 89.25 455 GLY A N 1
ATOM 3365 C CA . GLY A 1 455 ? 11.398 20.164 -1.707 1.00 89.25 455 GLY A CA 1
ATOM 3366 C C . GLY A 1 455 ? 12.254 19.150 -2.480 1.00 89.25 455 GLY A C 1
ATOM 3367 O O . GLY A 1 455 ? 13.118 19.574 -3.244 1.00 89.25 455 GLY A O 1
ATOM 3368 N N . GLY A 1 456 ? 12.020 17.843 -2.317 1.00 93.38 456 GLY A N 1
ATOM 3369 C CA . GLY A 1 456 ? 12.731 16.762 -3.021 1.00 93.38 456 GLY A CA 1
ATOM 3370 C C . GLY A 1 456 ? 11.932 16.128 -4.166 1.00 93.38 456 GLY A C 1
ATOM 3371 O O . GLY A 1 456 ? 11.011 16.743 -4.700 1.00 93.38 456 GLY A O 1
ATOM 3372 N N . TRP A 1 457 ? 12.285 14.902 -4.568 1.00 90.50 457 TRP A N 1
ATOM 3373 C CA . TRP A 1 457 ? 11.531 14.127 -5.567 1.00 90.50 457 TRP A CA 1
ATOM 3374 C C . TRP A 1 457 ? 10.181 13.652 -5.014 1.00 90.50 457 TRP A C 1
ATOM 3376 O O . TRP A 1 457 ? 10.051 13.451 -3.809 1.00 90.50 457 TRP A O 1
ATOM 3386 N N . ALA A 1 458 ? 9.187 13.446 -5.880 1.00 95.62 458 ALA A N 1
ATOM 3387 C CA . ALA A 1 458 ? 7.882 12.896 -5.516 1.00 95.62 458 ALA A CA 1
ATOM 3388 C C . ALA A 1 458 ? 7.304 12.070 -6.683 1.00 95.62 458 ALA A C 1
ATOM 3390 O O . ALA A 1 458 ? 7.517 12.430 -7.841 1.00 95.62 458 ALA A O 1
ATOM 3391 N N . SER A 1 459 ? 6.617 10.963 -6.379 1.00 96.38 459 SER A N 1
ATOM 3392 C CA . SER A 1 459 ? 6.086 10.010 -7.374 1.00 96.38 459 SER A CA 1
ATOM 3393 C C . SER A 1 459 ? 4.669 9.544 -7.006 1.00 96.38 459 SER A C 1
ATOM 3395 O O . SER A 1 459 ? 4.369 8.367 -6.836 1.00 96.38 459 SER A O 1
ATOM 3397 N N . GLY A 1 460 ? 3.794 10.513 -6.764 1.00 87.56 460 GLY A N 1
ATOM 3398 C CA . GLY A 1 460 ? 2.367 10.312 -6.553 1.00 87.56 460 GLY A CA 1
ATOM 3399 C C . GLY A 1 460 ? 1.623 10.077 -7.871 1.00 87.56 460 GLY A C 1
ATOM 3400 O O . GLY A 1 460 ? 2.212 9.844 -8.918 1.00 87.56 460 GLY A O 1
ATOM 3401 N N . GLY A 1 461 ? 0.301 10.112 -7.872 1.00 88.94 461 GLY A N 1
ATOM 3402 C CA . GLY A 1 461 ? -0.578 10.221 -6.714 1.00 88.94 461 GLY A CA 1
ATOM 3403 C C . GLY A 1 461 ? -2.021 10.381 -7.171 1.00 88.94 461 GLY A C 1
ATOM 3404 O O . GLY A 1 461 ? -2.278 10.536 -8.366 1.00 88.94 461 GLY A O 1
ATOM 3405 N N . PHE A 1 462 ? -2.951 10.301 -6.224 1.00 98.75 462 PHE A N 1
ATOM 3406 C CA . PHE A 1 462 ? -4.361 10.092 -6.522 1.00 98.75 462 PHE A CA 1
ATOM 3407 C C . PHE A 1 462 ? -5.254 11.075 -5.755 1.00 98.75 462 PHE A C 1
ATOM 3409 O O . PHE A 1 462 ? -5.181 11.179 -4.526 1.00 98.75 462 PHE A O 1
ATOM 3416 N N . LEU A 1 463 ? -6.110 11.784 -6.492 1.00 98.88 463 LEU A N 1
ATOM 3417 C CA . LEU A 1 463 ? -7.183 12.631 -5.975 1.00 98.88 463 LEU A CA 1
ATOM 3418 C C . LEU A 1 463 ? -8.501 12.225 -6.651 1.00 98.88 463 LEU A C 1
ATOM 3420 O O . LEU A 1 463 ? -8.538 12.055 -7.873 1.00 98.88 463 LEU A O 1
ATOM 3424 N N . ALA A 1 464 ? -9.568 12.055 -5.871 1.00 98.81 464 ALA A N 1
ATOM 3425 C CA . ALA A 1 464 ? -10.884 11.749 -6.421 1.00 98.81 464 ALA A CA 1
ATOM 3426 C C . ALA A 1 464 ? -12.053 12.303 -5.606 1.00 98.81 464 ALA A C 1
ATOM 3428 O O . ALA A 1 464 ? -11.981 12.430 -4.381 1.00 98.81 464 ALA A O 1
ATOM 3429 N N . ASP A 1 465 ? -13.169 12.572 -6.291 1.00 98.75 465 ASP A N 1
ATOM 3430 C CA . ASP A 1 465 ? -14.436 13.063 -5.721 1.00 98.75 465 ASP A CA 1
ATOM 3431 C C . ASP A 1 465 ? -14.269 14.314 -4.832 1.00 98.75 465 ASP A C 1
ATOM 3433 O O . ASP A 1 465 ? -15.080 14.558 -3.943 1.00 98.75 465 ASP A O 1
ATOM 3437 N N . SER A 1 466 ? -13.207 15.097 -5.021 1.00 98.88 466 SER A N 1
ATOM 3438 C CA . SER A 1 466 ? -12.727 16.109 -4.074 1.00 98.88 466 SER A CA 1
ATOM 3439 C C . SER A 1 466 ? -12.860 17.537 -4.598 1.00 98.88 466 SER A C 1
ATOM 3441 O O . SER A 1 466 ? -12.967 17.790 -5.797 1.00 98.88 466 SER A O 1
ATOM 3443 N N . LEU A 1 467 ? -12.850 18.503 -3.684 1.00 98.75 467 LEU A N 1
ATOM 3444 C CA . LEU A 1 467 ? -12.911 19.928 -3.986 1.00 98.75 467 LEU A CA 1
ATOM 3445 C C . LEU A 1 467 ? -11.681 20.626 -3.398 1.00 98.75 467 LEU A C 1
ATOM 3447 O O . LEU A 1 467 ? -11.375 20.464 -2.222 1.00 98.75 467 LEU A O 1
ATOM 3451 N N . VAL A 1 468 ? -10.980 21.416 -4.210 1.00 98.81 468 VAL A N 1
ATOM 3452 C CA . VAL A 1 468 ? -9.882 22.295 -3.783 1.00 98.81 468 VAL A CA 1
ATOM 3453 C C . VAL A 1 468 ? -10.220 23.702 -4.260 1.00 98.81 468 VAL A C 1
ATOM 3455 O O . VAL A 1 468 ? -10.210 23.962 -5.462 1.00 98.81 468 VAL A O 1
ATOM 3458 N N . THR A 1 469 ? -10.564 24.618 -3.350 1.00 98.38 469 THR A N 1
ATOM 3459 C CA . THR A 1 469 ? -11.033 25.963 -3.748 1.00 98.38 469 THR A CA 1
ATOM 3460 C C . THR A 1 469 ? -9.928 26.847 -4.323 1.00 98.38 469 THR A C 1
ATOM 3462 O O . THR A 1 469 ? -10.216 27.753 -5.106 1.00 98.38 469 THR A O 1
ATOM 3465 N N . GLY A 1 470 ? -8.677 26.610 -3.924 1.00 98.31 470 GLY A N 1
ATOM 3466 C CA . GLY A 1 470 ? -7.498 27.337 -4.380 1.00 98.31 470 GLY A CA 1
ATOM 3467 C C . GLY A 1 470 ? -6.757 26.645 -5.524 1.00 98.31 470 GLY A C 1
ATOM 3468 O O . GLY A 1 470 ? -7.335 25.967 -6.373 1.00 98.31 470 GLY A O 1
ATOM 3469 N N . GLN A 1 471 ? -5.445 26.852 -5.557 1.00 98.31 471 GLN A N 1
ATOM 3470 C CA . GLN A 1 471 ? -4.534 26.212 -6.495 1.00 98.31 471 GLN A CA 1
ATOM 3471 C C . GLN A 1 471 ? -4.036 24.869 -5.955 1.00 98.31 471 GLN A C 1
ATOM 3473 O O . GLN A 1 471 ? -3.581 24.784 -4.814 1.00 98.31 471 GLN A O 1
ATOM 3478 N N . THR A 1 472 ? -4.032 23.846 -6.802 1.00 98.69 472 THR A N 1
ATOM 3479 C CA . THR A 1 472 ? -3.224 22.643 -6.589 1.00 98.69 472 THR A CA 1
ATOM 3480 C C . THR A 1 472 ? -1.886 22.811 -7.304 1.00 98.69 472 THR A C 1
ATOM 3482 O O . THR A 1 472 ? -1.858 23.142 -8.488 1.00 98.69 472 THR A O 1
ATOM 3485 N N . GLN A 1 473 ? -0.776 22.604 -6.594 1.00 98.25 473 GLN A N 1
ATOM 3486 C CA . GLN A 1 473 ? 0.581 22.730 -7.124 1.00 98.25 473 GLN A CA 1
ATOM 3487 C C . GLN A 1 473 ? 1.303 21.376 -7.080 1.00 98.25 473 GLN A C 1
ATOM 3489 O O . GLN A 1 473 ? 1.593 20.862 -5.995 1.00 98.25 473 GLN A O 1
ATOM 3494 N N . SER A 1 474 ? 1.649 20.836 -8.253 1.00 97.69 474 SER A N 1
ATOM 3495 C CA . SER A 1 474 ? 2.363 19.558 -8.393 1.00 97.69 474 SER A CA 1
ATOM 3496 C C . SER A 1 474 ? 3.812 19.641 -7.895 1.00 97.69 474 SER A C 1
ATOM 3498 O O . SER A 1 474 ? 4.326 18.709 -7.280 1.00 97.69 474 SER A O 1
ATOM 3500 N N . GLY A 1 475 ? 4.477 20.772 -8.155 1.00 96.38 475 GLY A N 1
ATOM 3501 C CA . GLY A 1 475 ? 5.903 20.954 -7.898 1.00 96.38 475 GLY A CA 1
ATOM 3502 C C . GLY A 1 475 ? 6.753 19.911 -8.621 1.00 96.38 475 GLY A C 1
ATOM 3503 O O . GLY A 1 475 ? 6.767 19.867 -9.848 1.00 96.38 475 GLY A O 1
ATOM 3504 N N . SER A 1 476 ? 7.472 19.094 -7.854 1.00 96.75 476 SER A N 1
ATOM 3505 C CA . SER A 1 476 ? 8.362 18.036 -8.348 1.00 96.75 476 SER A CA 1
ATOM 3506 C C . SER A 1 476 ? 7.686 16.680 -8.575 1.00 96.75 476 SER A C 1
ATOM 3508 O O . SER A 1 476 ? 8.388 15.723 -8.904 1.00 96.75 476 SER A O 1
ATOM 3510 N N . GLN A 1 477 ? 6.361 16.579 -8.400 1.00 97.81 477 GLN A N 1
ATOM 3511 C CA . GLN A 1 477 ? 5.615 15.358 -8.711 1.00 97.81 477 GLN A CA 1
ATOM 3512 C C . GLN A 1 477 ? 5.861 14.922 -10.153 1.00 97.81 477 GLN A C 1
ATOM 3514 O O . GLN A 1 477 ? 5.551 15.666 -11.082 1.00 97.81 477 GLN A O 1
ATOM 3519 N N . GLN A 1 478 ? 6.407 13.720 -10.322 1.00 98.19 478 GLN A N 1
ATOM 3520 C CA . GLN A 1 478 ? 6.704 13.117 -11.622 1.00 98.19 478 GLN A CA 1
ATOM 3521 C C . GLN A 1 478 ? 5.430 12.955 -12.470 1.00 98.19 478 GLN A C 1
ATOM 3523 O O . GLN A 1 478 ? 5.384 13.361 -13.637 1.00 98.19 478 GLN A O 1
ATOM 3528 N N . GLN A 1 479 ? 4.368 12.451 -11.843 1.00 98.62 479 GLN A N 1
ATOM 3529 C CA . GLN A 1 479 ? 3.051 12.257 -12.435 1.00 98.62 479 GLN A CA 1
ATOM 3530 C C . GLN A 1 479 ? 1.938 12.496 -11.400 1.00 98.62 479 GLN A C 1
ATOM 3532 O O . GLN A 1 479 ? 2.211 12.607 -10.203 1.00 98.62 479 GLN A O 1
ATOM 3537 N N . TRP A 1 480 ? 0.688 12.612 -11.853 1.00 98.81 480 TRP A N 1
ATOM 3538 C CA . TRP A 1 480 ? -0.485 12.707 -10.975 1.00 98.81 480 TRP A CA 1
ATOM 3539 C C . TRP A 1 480 ? -1.776 12.295 -11.691 1.00 98.81 480 TRP A C 1
ATOM 3541 O O . TRP A 1 480 ? -1.924 12.536 -12.891 1.00 98.81 480 TRP A O 1
ATOM 3551 N N . PHE A 1 481 ? -2.733 11.748 -10.939 1.00 98.88 481 PHE A N 1
ATOM 3552 C CA . PHE A 1 481 ? -4.088 11.459 -11.400 1.00 98.88 481 PHE A CA 1
ATOM 3553 C C . PHE A 1 481 ? -5.147 12.161 -10.539 1.00 98.88 481 PHE A C 1
ATOM 3555 O O . PHE A 1 481 ? -5.112 12.122 -9.308 1.00 98.88 481 PHE A O 1
ATOM 3562 N N . SER A 1 482 ? -6.105 12.809 -11.200 1.00 98.88 482 SER A N 1
ATOM 3563 C CA . SER A 1 482 ? -7.226 13.524 -10.581 1.00 98.88 482 SER A CA 1
ATOM 3564 C C . SER A 1 482 ? -8.517 13.183 -11.327 1.00 98.88 482 SER A C 1
ATOM 3566 O O . SER A 1 482 ? -8.554 13.249 -12.562 1.00 98.88 482 SER A O 1
ATOM 3568 N N . ARG A 1 483 ? -9.586 12.803 -10.612 1.00 98.81 483 ARG A N 1
ATOM 3569 C CA . ARG A 1 483 ? -10.861 12.443 -11.254 1.00 98.81 483 ARG A CA 1
ATOM 3570 C C . ARG A 1 483 ? -12.127 12.828 -10.493 1.00 98.81 483 ARG A C 1
ATOM 3572 O O . ARG A 1 483 ? -12.246 12.652 -9.287 1.00 98.81 483 ARG A O 1
ATOM 3579 N N . ASN A 1 484 ? -13.152 13.265 -11.227 1.00 98.75 484 ASN A N 1
ATOM 3580 C CA . ASN A 1 484 ? -14.401 13.788 -10.648 1.00 98.75 484 ASN A CA 1
ATOM 3581 C C . ASN A 1 484 ? -14.171 14.904 -9.604 1.00 98.75 484 ASN A C 1
ATOM 3583 O O . ASN A 1 484 ? -14.986 15.093 -8.702 1.00 98.75 484 ASN A O 1
ATOM 3587 N N . ASP A 1 485 ? -13.075 15.650 -9.725 1.00 98.81 485 ASP A N 1
ATOM 3588 C CA . ASP A 1 485 ? -12.717 16.707 -8.783 1.00 98.81 485 ASP A CA 1
ATOM 3589 C C . ASP A 1 485 ? -13.253 18.075 -9.224 1.00 98.81 485 ASP A C 1
ATOM 3591 O O . ASP A 1 485 ? -13.683 18.276 -10.365 1.00 98.81 485 ASP A O 1
ATOM 3595 N N . GLN A 1 486 ? -13.203 19.044 -8.316 1.00 98.56 486 GLN A N 1
ATOM 3596 C CA . GLN A 1 486 ? -13.364 20.462 -8.609 1.00 98.56 486 GLN A CA 1
ATOM 3597 C C . GLN A 1 486 ? -12.159 21.235 -8.070 1.00 98.56 486 GLN A C 1
ATOM 3599 O O . GLN A 1 486 ? -11.996 21.376 -6.861 1.00 98.56 486 GLN A O 1
ATOM 3604 N N . LEU A 1 487 ? -11.331 21.757 -8.971 1.00 98.62 487 LEU A N 1
ATOM 3605 C CA . LEU A 1 487 ? -10.113 22.500 -8.658 1.00 98.62 487 LEU A CA 1
ATOM 3606 C C . LEU A 1 487 ? -10.304 23.987 -8.982 1.00 98.62 487 LEU A C 1
ATOM 3608 O O . LEU A 1 487 ? -10.865 24.333 -10.021 1.00 98.62 487 LEU A O 1
ATOM 3612 N N . GLY A 1 488 ? -9.823 24.884 -8.120 1.00 98.50 488 GLY A N 1
ATOM 3613 C CA . GLY A 1 488 ? -9.801 26.322 -8.401 1.00 98.50 488 GLY A CA 1
ATOM 3614 C C . GLY A 1 488 ? -8.784 26.678 -9.490 1.00 98.50 488 GLY A C 1
ATOM 3615 O O . GLY A 1 488 ? -9.068 27.487 -10.371 1.00 98.50 488 GLY A O 1
ATOM 3616 N N . SER A 1 489 ? -7.602 26.053 -9.452 1.00 98.44 489 SER A N 1
ATOM 3617 C CA . SER A 1 489 ? -6.643 25.999 -10.566 1.00 98.44 489 SER A CA 1
ATOM 3618 C C . SER A 1 489 ? -5.604 24.890 -10.358 1.00 98.44 489 SER A C 1
ATOM 3620 O O . SER A 1 489 ? -5.435 24.391 -9.246 1.00 98.44 489 SER A O 1
ATOM 3622 N N . TRP A 1 490 ? -4.865 24.552 -11.414 1.00 98.56 490 TRP A N 1
ATOM 3623 C CA . TRP A 1 490 ? -3.717 23.642 -11.374 1.00 98.56 490 TRP A CA 1
ATOM 3624 C C . TRP A 1 490 ? -2.414 24.371 -11.740 1.00 98.56 490 TRP A C 1
ATOM 3626 O O . TRP A 1 490 ? -2.427 25.309 -12.543 1.00 98.56 490 TRP A O 1
ATOM 3636 N N . ASN A 1 491 ? -1.285 23.954 -11.162 1.00 97.81 491 ASN A N 1
ATOM 3637 C CA . ASN A 1 491 ? 0.040 24.481 -11.479 1.00 97.81 491 ASN A CA 1
ATOM 3638 C C . ASN A 1 491 ? 1.145 23.411 -11.418 1.00 97.81 491 ASN A C 1
ATOM 3640 O O . ASN A 1 491 ? 1.337 22.758 -10.392 1.00 97.81 491 ASN A O 1
ATOM 3644 N N . GLY A 1 492 ? 1.938 23.339 -12.489 1.00 96.56 492 GLY A N 1
ATOM 3645 C CA . GLY A 1 492 ? 3.081 22.434 -12.620 1.00 96.56 492 GLY A CA 1
ATOM 3646 C C . GLY A 1 492 ? 2.745 21.135 -13.356 1.00 96.56 492 GLY A C 1
ATOM 3647 O O . GLY A 1 492 ? 1.587 20.768 -13.500 1.00 96.56 492 GLY A O 1
ATOM 3648 N N . GLY A 1 493 ? 3.782 20.456 -13.836 1.00 96.38 493 GLY A N 1
ATOM 3649 C CA . GLY A 1 493 ? 3.690 19.219 -14.606 1.00 96.38 493 GLY A CA 1
ATOM 3650 C C . GLY A 1 493 ? 5.099 18.763 -14.973 1.00 96.38 493 GLY A C 1
ATOM 3651 O O . GLY A 1 493 ? 5.920 19.597 -15.356 1.00 96.38 493 GLY A O 1
ATOM 3652 N N . VAL A 1 494 ? 5.409 17.476 -14.792 1.00 97.50 494 VAL A N 1
ATOM 3653 C CA . VAL A 1 494 ? 6.768 16.934 -14.996 1.00 97.50 494 VAL A CA 1
ATOM 3654 C C . VAL A 1 494 ? 6.788 15.930 -16.149 1.00 97.50 494 VAL A C 1
ATOM 3656 O O . VAL A 1 494 ? 7.382 16.232 -17.185 1.00 97.50 494 VAL A O 1
ATOM 3659 N N . TRP A 1 495 ? 6.114 14.780 -16.027 1.00 98.00 495 TRP A N 1
ATOM 3660 C CA . TRP A 1 495 ? 6.050 13.774 -17.100 1.00 98.00 495 TRP A CA 1
ATOM 3661 C C . TRP A 1 495 ? 4.635 13.408 -17.547 1.00 98.00 495 TRP A C 1
ATOM 3663 O O . TRP A 1 495 ? 4.444 13.218 -18.745 1.00 98.00 495 TRP A O 1
ATOM 3673 N N . ASN A 1 496 ? 3.669 13.293 -16.627 1.00 98.25 496 ASN A N 1
ATOM 3674 C CA . ASN A 1 496 ? 2.322 12.803 -16.946 1.00 98.25 496 ASN A CA 1
ATOM 3675 C C . ASN A 1 496 ? 1.269 13.293 -15.929 1.00 98.25 496 ASN A C 1
ATOM 3677 O O . ASN A 1 496 ? 1.176 12.755 -14.828 1.00 98.25 496 ASN A O 1
ATOM 3681 N N . MET A 1 497 ? 0.487 14.318 -16.266 1.00 98.81 497 MET A N 1
ATOM 3682 C CA . MET A 1 497 ? -0.565 14.864 -15.396 1.00 98.81 497 MET A CA 1
ATOM 3683 C C . MET A 1 497 ? -1.931 14.605 -16.030 1.00 98.81 497 MET A C 1
ATOM 3685 O O . MET A 1 497 ? -2.200 15.086 -17.128 1.00 98.81 497 MET A O 1
ATOM 3689 N N . VAL A 1 498 ? -2.784 13.813 -15.376 1.00 98.94 498 VAL A N 1
ATOM 3690 C CA . VAL A 1 498 ? -3.995 13.256 -16.001 1.00 98.94 498 VAL A CA 1
ATOM 3691 C C . VAL A 1 498 ? -5.256 13.632 -15.226 1.00 98.94 498 VAL A C 1
ATOM 3693 O O . VAL A 1 498 ? -5.382 13.349 -14.034 1.00 98.94 498 VAL A O 1
ATOM 3696 N N . PHE A 1 499 ? -6.221 14.223 -15.935 1.00 98.94 499 PHE A N 1
ATOM 3697 C CA . PHE A 1 499 ? -7.480 14.724 -15.382 1.00 98.94 499 PHE A CA 1
ATOM 3698 C C . PHE A 1 499 ? -8.677 14.080 -16.079 1.00 98.94 499 PHE A C 1
ATOM 3700 O O . PHE A 1 499 ? -8.808 14.176 -17.300 1.00 98.94 499 PHE A O 1
ATOM 3707 N N . VAL A 1 500 ? -9.587 13.464 -15.318 1.00 98.94 500 VAL A N 1
ATOM 3708 C CA . VAL A 1 500 ? -10.767 12.776 -15.874 1.00 98.94 500 VAL A CA 1
ATOM 3709 C C . VAL A 1 500 ? -12.046 13.239 -15.183 1.00 98.94 500 VAL A C 1
ATOM 3711 O O . VAL A 1 500 ? -12.241 13.034 -13.990 1.00 98.94 500 VAL A O 1
ATOM 3714 N N . GLY A 1 501 ? -12.935 13.913 -15.911 1.00 98.75 501 GLY A N 1
ATOM 3715 C CA . GLY A 1 501 ? -14.147 14.480 -15.311 1.00 98.75 501 GLY A CA 1
ATOM 3716 C C . GLY A 1 501 ? -13.866 15.576 -14.273 1.00 98.75 501 GLY A C 1
ATOM 3717 O O . GLY A 1 501 ? -14.676 15.786 -13.374 1.00 98.75 501 GLY A O 1
ATOM 3718 N N . VAL A 1 502 ? -12.728 16.267 -14.358 1.00 98.88 502 VAL A N 1
ATOM 3719 C CA . VAL A 1 502 ? -12.330 17.305 -13.394 1.00 98.88 502 VAL A CA 1
ATOM 3720 C C . VAL A 1 502 ? -12.822 18.680 -13.847 1.00 98.88 502 VAL A C 1
ATOM 3722 O O . VAL A 1 502 ? -12.503 19.147 -14.941 1.00 98.88 502 VAL A O 1
ATOM 3725 N N . ASN A 1 503 ? -13.573 19.361 -12.984 1.00 98.19 503 ASN A N 1
ATOM 3726 C CA . ASN A 1 503 ? -13.916 20.769 -13.155 1.00 98.19 503 ASN A CA 1
ATOM 3727 C C . ASN A 1 503 ? -12.714 21.638 -12.766 1.00 98.19 503 ASN A C 1
ATOM 3729 O O . ASN A 1 503 ? -12.166 21.475 -11.680 1.00 98.19 503 ASN A O 1
ATOM 3733 N N . GLY A 1 504 ? -12.316 22.574 -13.632 1.00 97.19 504 GLY A N 1
ATOM 3734 C CA . GLY A 1 504 ? -11.148 23.436 -13.388 1.00 97.19 504 GLY A CA 1
ATOM 3735 C C . GLY A 1 504 ? -9.789 22.780 -13.667 1.00 97.19 504 GLY A C 1
ATOM 3736 O O . GLY A 1 504 ? -8.759 23.317 -13.259 1.00 97.19 504 GLY A O 1
ATOM 3737 N N . ALA A 1 505 ? -9.776 21.648 -14.381 1.00 98.19 505 ALA A N 1
ATOM 3738 C CA . ALA A 1 505 ? -8.564 21.090 -14.977 1.00 98.19 505 ALA A CA 1
ATOM 3739 C C . ALA A 1 505 ? -7.856 22.114 -15.895 1.00 98.19 505 ALA A C 1
ATOM 3741 O O . ALA A 1 505 ? -8.525 22.981 -16.477 1.00 98.19 505 ALA A O 1
ATOM 3742 N N . PRO A 1 506 ? -6.524 22.019 -16.071 1.00 97.75 506 PRO A N 1
ATOM 3743 C CA . PRO A 1 506 ? -5.833 22.773 -17.113 1.00 97.75 506 PRO A CA 1
ATOM 3744 C C . PRO A 1 506 ? -6.334 22.348 -18.510 1.00 97.75 506 PRO A C 1
ATOM 3746 O O . PRO A 1 506 ? -6.917 21.275 -18.654 1.00 97.75 506 PRO A O 1
ATOM 3749 N N . PRO A 1 507 ? -6.122 23.150 -19.569 1.00 97.69 507 PRO A N 1
ATOM 3750 C CA . PRO A 1 507 ? -6.357 22.693 -20.937 1.00 97.69 507 PRO A CA 1
ATOM 3751 C C . PRO A 1 507 ? -5.414 21.532 -21.315 1.00 97.69 507 PRO A C 1
ATOM 3753 O O . PRO A 1 507 ? -4.244 21.566 -20.919 1.00 97.69 507 PRO A O 1
ATOM 3756 N N . PRO A 1 508 ? -5.863 20.551 -22.125 1.00 98.19 508 PRO A N 1
ATOM 3757 C CA . PRO A 1 508 ? -4.981 19.506 -22.642 1.00 98.19 508 PRO A CA 1
ATOM 3758 C C . PRO A 1 508 ? -3.839 20.136 -23.443 1.00 98.19 508 PRO A C 1
ATOM 3760 O O . PRO A 1 508 ? -4.069 21.002 -24.292 1.00 98.19 508 PRO A O 1
ATOM 3763 N N . SER A 1 509 ? -2.606 19.737 -23.134 1.00 98.31 509 SER A N 1
ATOM 3764 C CA . SER A 1 509 ? -1.396 20.365 -23.690 1.00 98.31 509 SER A CA 1
ATOM 3765 C C . SER A 1 509 ? -0.196 19.424 -23.852 1.00 98.31 509 SER A C 1
ATOM 3767 O O . SER A 1 509 ? 0.881 19.872 -24.261 1.00 98.31 509 SER A O 1
ATOM 3769 N N . PHE A 1 510 ? -0.387 18.122 -23.609 1.00 98.62 510 PHE A N 1
ATOM 3770 C CA . PHE A 1 510 ? 0.642 17.104 -23.795 1.00 98.62 510 PHE A CA 1
ATOM 3771 C C . PHE A 1 510 ? 1.298 17.204 -25.195 1.00 98.62 510 PHE A C 1
ATOM 3773 O O . PHE A 1 510 ? 0.604 17.403 -26.197 1.00 98.62 510 PHE A O 1
ATOM 3780 N N . PRO A 1 511 ? 2.640 17.109 -25.304 1.00 97.75 511 PRO A N 1
ATOM 3781 C CA . PRO A 1 511 ? 3.591 16.694 -24.269 1.00 97.75 511 PRO A CA 1
ATOM 3782 C C . PRO A 1 511 ? 4.134 17.820 -23.373 1.00 97.75 511 PRO A C 1
ATOM 3784 O O . PRO A 1 511 ? 4.924 17.526 -22.478 1.00 97.75 511 PRO A O 1
ATOM 3787 N N . ASN A 1 512 ? 3.802 19.096 -23.609 1.00 96.00 512 ASN A N 1
ATOM 3788 C CA . ASN A 1 512 ? 4.409 20.201 -22.859 1.00 96.00 512 ASN A CA 1
ATOM 3789 C C . ASN A 1 512 ? 3.504 21.453 -22.751 1.00 96.00 512 ASN A C 1
ATOM 3791 O O . ASN A 1 512 ? 3.413 22.209 -23.726 1.00 96.00 512 ASN A O 1
ATOM 3795 N N . PRO A 1 513 ? 2.942 21.754 -21.561 1.00 96.88 513 PRO A N 1
ATOM 3796 C CA . PRO A 1 513 ? 2.995 20.946 -20.333 1.00 96.88 513 PRO A CA 1
ATOM 3797 C C . PRO A 1 513 ? 2.330 19.561 -20.501 1.00 96.88 513 PRO A C 1
ATOM 3799 O O . PRO A 1 513 ? 1.511 19.391 -21.401 1.00 96.88 513 PRO A O 1
ATOM 3802 N N . PRO A 1 514 ? 2.693 18.539 -19.709 1.00 97.88 514 PRO A N 1
ATOM 3803 C CA . PRO A 1 514 ? 2.283 17.149 -19.938 1.00 97.88 514 PRO A CA 1
ATOM 3804 C C . PRO A 1 514 ? 0.852 16.844 -19.447 1.00 97.88 514 PRO A C 1
ATOM 3806 O O . PRO A 1 514 ? 0.622 15.844 -18.766 1.00 97.88 514 PRO A O 1
ATOM 3809 N N . GLU A 1 515 ? -0.113 17.705 -19.778 1.00 98.69 515 GLU A N 1
ATOM 3810 C CA . GLU A 1 515 ? -1.494 17.614 -19.291 1.00 98.69 515 GLU A CA 1
ATOM 3811 C C . GLU A 1 515 ? -2.379 16.810 -20.262 1.00 98.69 515 GLU A C 1
ATOM 3813 O O . GLU A 1 515 ? -2.673 17.264 -21.375 1.00 98.69 515 GLU A O 1
ATOM 3818 N N . THR A 1 516 ? -2.836 15.642 -19.806 1.00 98.88 516 THR A N 1
ATOM 3819 C CA . THR A 1 516 ? -3.838 14.771 -20.444 1.00 98.88 516 THR A CA 1
ATOM 3820 C C . THR A 1 516 ? -5.210 15.066 -19.838 1.00 98.88 516 THR A C 1
ATOM 3822 O O . THR A 1 516 ? -5.372 14.997 -18.618 1.00 98.88 516 THR A O 1
ATOM 3825 N N . VAL A 1 517 ? -6.226 15.371 -20.651 1.00 98.81 517 VAL A N 1
ATOM 3826 C CA . VAL A 1 517 ? -7.545 15.793 -20.135 1.00 98.81 517 VAL A CA 1
ATOM 3827 C C . VAL A 1 517 ? -8.685 15.069 -20.841 1.00 98.81 517 VAL A C 1
ATOM 3829 O O . VAL A 1 517 ? -8.897 15.230 -22.042 1.00 98.81 517 VAL A O 1
ATOM 3832 N N . VAL A 1 518 ? -9.473 14.323 -20.068 1.00 98.81 518 VAL A N 1
ATOM 3833 C CA . VAL A 1 518 ? -10.696 13.648 -20.513 1.00 98.81 518 VAL A CA 1
ATOM 3834 C C . VAL A 1 518 ? -11.893 14.307 -19.827 1.00 98.81 518 VAL A C 1
ATOM 3836 O O . VAL A 1 518 ? -12.024 14.288 -18.605 1.00 98.81 518 VAL A O 1
ATOM 3839 N N . ASN A 1 519 ? -12.796 14.901 -20.610 1.00 98.25 519 ASN A N 1
ATOM 3840 C CA . ASN A 1 519 ? -13.851 15.789 -20.093 1.00 98.25 519 ASN A CA 1
ATOM 3841 C C . ASN A 1 519 ? -14.809 15.151 -19.070 1.00 98.25 519 ASN A C 1
ATOM 3843 O O . ASN A 1 519 ? -15.384 15.867 -18.253 1.00 98.25 519 ASN A O 1
ATOM 3847 N N . GLN A 1 520 ? -15.021 13.835 -19.135 1.00 98.50 520 GLN A N 1
ATOM 3848 C CA . GLN A 1 520 ? -15.981 13.099 -18.311 1.00 98.50 520 GLN A CA 1
ATOM 3849 C C . GLN A 1 520 ? -15.419 11.728 -17.937 1.00 98.50 520 GLN A C 1
ATOM 3851 O O . GLN A 1 520 ? -14.808 11.068 -18.774 1.00 98.50 520 GLN A O 1
ATOM 3856 N N . THR A 1 521 ? -15.691 11.271 -16.717 1.00 98.69 521 THR A N 1
ATOM 3857 C CA . THR A 1 521 ? -15.403 9.904 -16.262 1.00 98.69 521 THR A CA 1
ATOM 3858 C C . THR A 1 521 ? -16.493 8.968 -16.799 1.00 98.69 521 THR A C 1
ATOM 3860 O O . THR A 1 521 ? -17.646 9.098 -16.370 1.00 98.69 521 THR A O 1
ATOM 3863 N N . PRO A 1 522 ? -16.212 8.053 -17.752 1.00 98.31 522 PRO A N 1
ATOM 3864 C CA . PRO A 1 522 ? -17.279 7.374 -1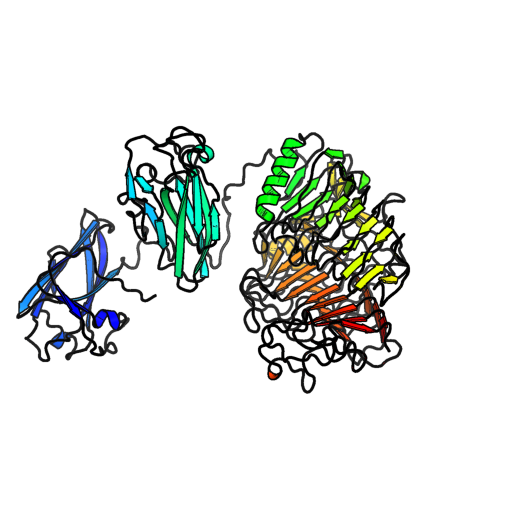8.497 1.00 98.31 522 PRO A CA 1
ATOM 3865 C C . PRO A 1 522 ? -18.166 6.466 -17.647 1.00 98.31 522 PRO A C 1
ATOM 3867 O O . PRO A 1 522 ? -19.379 6.435 -17.852 1.00 98.31 522 PRO A O 1
ATOM 3870 N N . VAL A 1 523 ? -17.584 5.750 -16.684 1.00 98.56 523 VAL A N 1
ATOM 3871 C CA . VAL A 1 523 ? -18.316 4.916 -15.722 1.00 98.56 523 VAL A CA 1
ATOM 3872 C C . VAL A 1 523 ? -17.506 4.753 -14.440 1.00 98.56 523 VAL A C 1
ATOM 3874 O O . VAL A 1 523 ? -16.333 4.401 -14.500 1.00 98.56 523 VAL A O 1
ATOM 3877 N N . ILE A 1 524 ? -18.109 5.033 -13.286 1.00 98.50 524 ILE A N 1
ATOM 3878 C CA . ILE A 1 524 ? -17.440 4.946 -11.980 1.00 98.50 524 ILE A CA 1
ATOM 3879 C C . ILE A 1 524 ? -18.464 4.834 -10.852 1.00 98.50 524 ILE A C 1
ATOM 3881 O O . ILE A 1 524 ? -19.579 5.352 -10.936 1.00 98.50 524 ILE A O 1
ATOM 3885 N N . ARG A 1 525 ? -18.075 4.168 -9.771 1.00 98.06 525 ARG A N 1
ATOM 3886 C CA . ARG A 1 525 ? -18.763 4.187 -8.482 1.00 98.06 525 ARG A CA 1
ATOM 3887 C C . ARG A 1 525 ? -17.726 4.617 -7.460 1.00 98.06 525 ARG A C 1
ATOM 3889 O O . ARG A 1 525 ? -16.689 3.971 -7.370 1.00 98.06 525 ARG A O 1
ATOM 3896 N N . GLU A 1 526 ? -17.987 5.701 -6.738 1.00 98.56 526 GLU A N 1
ATOM 3897 C CA . GLU A 1 526 ? -17.041 6.165 -5.718 1.00 98.56 526 GLU A CA 1
ATOM 3898 C C . GLU A 1 526 ? -16.916 5.138 -4.581 1.00 98.56 526 GLU A C 1
ATOM 3900 O O . GLU A 1 526 ? -17.822 4.323 -4.354 1.00 98.56 526 GLU A O 1
ATOM 3905 N N . LYS A 1 527 ? -15.792 5.189 -3.863 1.00 98.56 527 LYS A N 1
ATOM 3906 C CA . LYS A 1 527 ? -15.443 4.239 -2.805 1.00 98.56 527 LYS A CA 1
ATOM 3907 C C . LYS A 1 527 ? -16.526 4.158 -1.711 1.00 98.56 527 LYS A C 1
ATOM 3909 O O . LYS A 1 527 ? -17.048 5.193 -1.287 1.00 98.56 527 LYS A O 1
ATOM 3914 N N . PRO A 1 528 ? -16.878 2.957 -1.209 1.00 98.75 528 PRO A N 1
ATOM 3915 C CA . PRO A 1 528 ? -17.708 2.840 -0.016 1.00 98.75 528 PRO A CA 1
ATOM 3916 C C . PRO A 1 528 ? -16.995 3.395 1.224 1.00 98.75 528 PRO A C 1
ATOM 3918 O O . PRO A 1 528 ? -15.805 3.137 1.422 1.00 98.75 528 PRO A O 1
ATOM 3921 N N . PHE A 1 529 ? -17.727 4.102 2.088 1.00 98.69 529 PHE A N 1
ATOM 3922 C CA . PHE A 1 529 ? -17.165 4.732 3.289 1.00 98.69 529 PHE A CA 1
ATOM 3923 C C . PHE A 1 529 ? -18.055 4.579 4.526 1.00 98.69 529 PHE A C 1
ATOM 3925 O O . PHE A 1 529 ? -19.283 4.497 4.435 1.00 98.69 529 PHE A O 1
ATOM 3932 N N . LEU A 1 530 ? -17.423 4.535 5.701 1.00 98.44 530 LEU A N 1
ATOM 3933 C CA . LEU A 1 530 ? -18.091 4.468 7.001 1.00 98.44 530 LEU A CA 1
ATOM 3934 C C . LEU A 1 530 ? -18.569 5.867 7.421 1.00 98.44 530 LEU A C 1
ATOM 3936 O O . LEU A 1 530 ? -17.796 6.819 7.379 1.00 98.44 530 LEU A O 1
ATOM 3940 N N . TYR A 1 531 ? -19.813 5.989 7.882 1.00 98.06 531 TYR A N 1
ATOM 3941 C CA . TYR A 1 531 ? -20.347 7.230 8.451 1.00 98.06 531 TYR A CA 1
ATOM 3942 C C . TYR A 1 531 ? -21.292 6.963 9.630 1.00 98.06 531 TYR A C 1
ATOM 3944 O O . TYR A 1 531 ? -21.716 5.823 9.849 1.00 98.06 531 TYR A O 1
ATOM 3952 N N . ILE A 1 532 ? -21.635 8.014 10.385 1.00 96.25 532 ILE A N 1
ATOM 3953 C CA . ILE A 1 532 ? -22.680 7.963 11.417 1.00 96.25 532 ILE A CA 1
ATOM 3954 C C . ILE A 1 532 ? -23.860 8.881 11.097 1.00 96.25 532 ILE A C 1
ATOM 3956 O O . ILE A 1 532 ? -23.689 9.984 10.582 1.00 96.25 532 ILE A O 1
ATOM 3960 N N . ASP A 1 533 ? -25.074 8.427 11.408 1.00 93.69 533 ASP A N 1
ATOM 3961 C CA . ASP A 1 533 ? -26.266 9.274 11.334 1.00 93.69 533 ASP A CA 1
ATOM 3962 C C . ASP A 1 533 ? -26.384 10.228 12.542 1.00 93.69 533 ASP A C 1
ATOM 3964 O O . ASP A 1 533 ? -25.628 10.159 13.513 1.00 93.69 533 ASP A O 1
ATOM 3968 N N . GLN A 1 534 ? -27.382 11.116 12.501 1.00 90.81 534 GLN A N 1
ATOM 3969 C CA . GLN A 1 534 ? -27.670 12.074 13.580 1.00 90.81 534 GLN A CA 1
ATOM 3970 C C . GLN A 1 534 ? -28.088 11.416 14.911 1.00 90.81 534 GLN A C 1
ATOM 3972 O O . GLN A 1 534 ? -28.101 12.084 15.941 1.00 90.81 534 GLN A O 1
ATOM 3977 N N . SER A 1 535 ? -28.439 10.126 14.901 1.00 90.75 535 SER A N 1
ATOM 3978 C CA . SER A 1 535 ? -28.753 9.331 16.096 1.00 90.75 535 SER A CA 1
ATOM 3979 C C . SER A 1 535 ? -27.540 8.542 16.617 1.00 90.75 535 SER A C 1
ATOM 3981 O O . SER A 1 535 ? -27.652 7.854 17.630 1.00 90.75 535 SER A O 1
ATOM 3983 N N . GLY A 1 536 ? -26.379 8.644 15.957 1.00 90.44 536 GLY A N 1
ATOM 3984 C CA . GLY A 1 536 ? -25.148 7.935 16.307 1.00 90.44 536 GLY A CA 1
ATOM 3985 C C . GLY A 1 536 ? -25.054 6.502 15.769 1.00 90.44 536 GLY A C 1
ATOM 3986 O O . GLY A 1 536 ? -24.131 5.782 16.150 1.00 90.44 536 GLY A O 1
ATOM 3987 N N . ASN A 1 537 ? -25.969 6.070 14.894 1.00 94.50 537 ASN A N 1
ATOM 3988 C CA . ASN A 1 537 ? -25.906 4.744 14.280 1.00 94.50 537 ASN A CA 1
ATOM 3989 C C . ASN A 1 537 ? -24.863 4.726 13.156 1.00 94.50 537 ASN A C 1
ATOM 3991 O O . ASN A 1 537 ? -24.826 5.632 12.323 1.00 94.50 537 ASN A O 1
ATOM 3995 N N . TYR A 1 538 ? -24.054 3.667 13.098 1.00 97.06 538 TYR A N 1
ATOM 3996 C CA . TYR A 1 538 ? -23.030 3.487 12.067 1.00 97.06 538 TYR A CA 1
ATOM 3997 C C . TYR A 1 538 ? -23.589 2.789 10.822 1.00 97.06 538 TYR A C 1
ATOM 3999 O O . TYR A 1 538 ? -24.309 1.788 10.913 1.00 97.06 538 TYR A O 1
ATOM 4007 N N . TYR A 1 539 ? -23.167 3.271 9.657 1.00 98.44 539 TYR A N 1
ATOM 4008 C CA . TYR A 1 539 ? -23.484 2.715 8.345 1.00 98.44 539 TYR A CA 1
ATOM 4009 C C . TYR A 1 539 ? -22.244 2.730 7.456 1.00 98.44 539 TYR A C 1
ATOM 4011 O O . TYR A 1 539 ? -21.397 3.611 7.583 1.00 98.44 539 TYR A O 1
ATOM 4019 N N . VAL A 1 540 ? -22.185 1.818 6.490 1.00 98.81 540 VAL A N 1
ATOM 4020 C CA . VAL A 1 540 ? -21.339 1.993 5.306 1.00 98.81 540 VAL A CA 1
ATOM 4021 C C . VAL A 1 540 ? -22.224 2.521 4.185 1.00 98.81 540 VAL A C 1
ATOM 4023 O O . VAL A 1 540 ? -23.225 1.894 3.828 1.00 98.81 540 VAL A O 1
ATOM 4026 N N . PHE A 1 541 ? -21.883 3.686 3.642 1.00 98.75 541 PHE A N 1
ATOM 4027 C CA . PHE A 1 541 ? -22.513 4.188 2.432 1.00 98.75 541 PHE A CA 1
ATOM 4028 C C . PHE A 1 541 ? -21.839 3.578 1.205 1.00 98.75 541 PHE A C 1
ATOM 4030 O O . PHE A 1 541 ? -20.618 3.604 1.091 1.00 98.75 541 PHE A O 1
ATOM 4037 N N . VAL A 1 542 ? -22.647 3.063 0.282 1.00 98.69 542 VAL A N 1
ATOM 4038 C CA . VAL A 1 542 ? -22.231 2.583 -1.036 1.00 98.69 542 VAL A CA 1
ATOM 4039 C C . VAL A 1 542 ? -22.773 3.570 -2.074 1.00 98.69 542 VAL A C 1
ATOM 4041 O O . VAL A 1 542 ? -23.987 3.575 -2.317 1.00 98.69 542 VAL A O 1
ATOM 4044 N N . PRO A 1 543 ? -21.922 4.427 -2.667 1.00 98.38 543 PRO A N 1
ATOM 4045 C CA . PRO A 1 543 ? -22.316 5.336 -3.739 1.00 98.38 543 PRO A CA 1
ATOM 4046 C C . PRO A 1 543 ? -22.970 4.607 -4.920 1.00 98.38 543 PRO A C 1
ATOM 4048 O O . PRO A 1 543 ? -22.675 3.446 -5.203 1.00 98.38 543 PRO A O 1
ATOM 4051 N N . ALA A 1 544 ? -23.877 5.283 -5.622 1.00 98.12 544 ALA A N 1
ATOM 4052 C CA . ALA A 1 544 ? -24.460 4.766 -6.855 1.00 98.12 544 ALA A CA 1
ATOM 4053 C C . ALA A 1 544 ? -23.437 4.785 -8.004 1.00 98.12 544 ALA A C 1
ATOM 4055 O O . ALA A 1 544 ? -22.541 5.629 -8.048 1.00 98.12 544 ALA A O 1
ATOM 4056 N N . LEU A 1 545 ? -23.608 3.874 -8.966 1.00 98.50 545 LEU A N 1
ATOM 4057 C CA . LEU A 1 545 ? -22.885 3.928 -10.235 1.00 98.50 545 LEU A CA 1
ATOM 4058 C C . LEU A 1 545 ? -23.266 5.216 -10.985 1.00 98.50 545 LEU A C 1
ATOM 4060 O O . LEU A 1 545 ? -24.451 5.508 -11.155 1.00 98.50 545 LEU A O 1
ATOM 4064 N N . ARG A 1 546 ? -22.267 5.971 -11.443 1.00 97.75 546 ARG A N 1
ATOM 4065 C CA . ARG A 1 546 ? -22.418 7.125 -12.334 1.00 97.75 546 ARG A CA 1
ATOM 4066 C C . ARG A 1 546 ? -21.840 6.791 -13.706 1.00 97.75 546 ARG A C 1
ATOM 4068 O O . ARG A 1 546 ? -20.886 6.022 -13.815 1.00 97.75 546 ARG A O 1
ATOM 4075 N N . SER A 1 547 ? -22.381 7.429 -14.738 1.00 97.88 547 SER A N 1
ATOM 4076 C CA . SER A 1 547 ? -21.816 7.421 -16.088 1.00 97.88 547 SER A CA 1
ATOM 4077 C C . SER A 1 547 ? -21.615 8.847 -16.579 1.00 97.88 547 SER A C 1
ATOM 4079 O O . SER A 1 547 ? -22.421 9.721 -16.258 1.00 97.88 547 SER A O 1
ATOM 4081 N N . ASN A 1 548 ? -20.561 9.065 -17.365 1.00 98.19 548 ASN A N 1
ATOM 4082 C CA . ASN A 1 548 ? -20.175 10.364 -17.924 1.00 98.19 548 ASN A CA 1
ATOM 4083 C C . ASN A 1 548 ? -20.126 11.485 -16.863 1.00 98.19 548 ASN A C 1
ATOM 4085 O O . ASN A 1 548 ? -20.593 12.602 -17.097 1.00 98.19 548 ASN A O 1
ATOM 4089 N N . SER A 1 549 ? -19.613 11.175 -15.668 1.00 98.00 549 SER A N 1
ATOM 4090 C CA . SER A 1 549 ? -19.614 12.109 -14.542 1.00 98.00 549 SER A CA 1
ATOM 4091 C C . SER A 1 549 ? -18.532 13.176 -14.674 1.00 98.00 549 SER A C 1
ATOM 4093 O O . SER A 1 549 ? -17.479 12.955 -15.272 1.00 98.00 549 SER A O 1
ATOM 4095 N N . GLN A 1 550 ? -18.796 14.333 -14.076 1.00 97.44 550 GLN A N 1
ATOM 4096 C CA . GLN A 1 550 ? -17.847 15.427 -13.945 1.00 97.44 550 GLN A CA 1
ATOM 4097 C C . GLN A 1 550 ? -18.069 16.100 -12.586 1.00 97.44 550 GLN A C 1
ATOM 4099 O O . GLN A 1 550 ? -19.217 16.311 -12.188 1.00 97.44 550 GLN A O 1
ATOM 4104 N N . GLY A 1 551 ? -16.989 16.417 -11.876 1.00 97.19 551 GLY A N 1
ATOM 4105 C CA . GLY A 1 551 ? -17.037 16.965 -10.524 1.00 97.19 551 GLY A CA 1
ATOM 4106 C C . GLY A 1 551 ? -17.628 16.024 -9.464 1.00 97.19 551 GLY A C 1
ATOM 4107 O O . GLY A 1 551 ? -18.034 14.876 -9.722 1.00 97.19 551 GLY A O 1
ATOM 4108 N N . THR A 1 552 ? -17.659 16.538 -8.235 1.00 98.06 552 THR A N 1
ATOM 4109 C CA . THR A 1 552 ? -17.923 15.718 -7.051 1.00 98.06 552 THR A CA 1
ATOM 4110 C C . THR A 1 552 ? -19.372 15.229 -6.981 1.00 98.06 552 THR A C 1
ATOM 4112 O O . THR A 1 552 ? -20.304 15.823 -7.529 1.00 98.06 552 THR A O 1
ATOM 4115 N N . THR A 1 553 ? -19.586 14.116 -6.286 1.00 96.81 553 THR A N 1
ATOM 4116 C CA . THR A 1 553 ? -20.901 13.533 -6.002 1.00 96.81 553 THR A CA 1
ATOM 4117 C C . THR A 1 553 ? -21.728 14.353 -5.015 1.00 96.81 553 THR A C 1
ATOM 4119 O O . THR A 1 553 ? -22.932 14.121 -4.916 1.00 96.81 553 THR A O 1
ATOM 4122 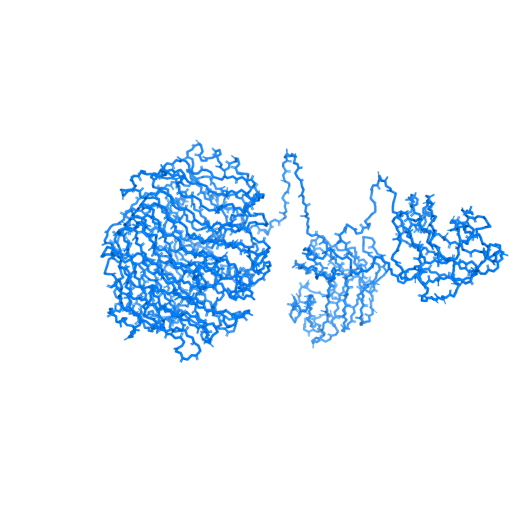N N . TRP A 1 554 ? -21.094 15.243 -4.242 1.00 96.12 554 TRP A N 1
ATOM 4123 C CA . TRP A 1 554 ? -21.632 15.743 -2.972 1.00 96.12 554 TRP A CA 1
ATOM 4124 C C . TRP A 1 554 ? -21.761 17.267 -2.874 1.00 96.12 554 TRP A C 1
ATOM 4126 O O . TRP A 1 554 ? -22.610 17.743 -2.124 1.00 96.12 554 TRP A O 1
ATOM 4136 N N . ALA A 1 555 ? -21.000 18.048 -3.650 1.00 90.50 555 ALA A N 1
ATOM 4137 C CA . ALA A 1 555 ? -21.057 19.514 -3.567 1.00 90.50 555 ALA A CA 1
ATOM 4138 C C . ALA A 1 555 ? -22.431 20.087 -3.978 1.00 90.50 555 ALA A C 1
ATOM 4140 O O . ALA A 1 555 ? -22.815 21.170 -3.547 1.00 90.50 555 ALA A O 1
ATOM 4141 N N . ASN A 1 556 ? -23.196 19.339 -4.783 1.00 87.44 556 ASN A N 1
ATOM 4142 C CA . ASN A 1 556 ? -24.531 19.717 -5.259 1.00 87.44 556 ASN A CA 1
ATOM 4143 C C . ASN A 1 556 ? -25.678 18.980 -4.530 1.00 87.44 556 ASN A C 1
ATOM 4145 O O . ASN A 1 556 ? -26.798 18.925 -5.039 1.00 87.44 556 ASN A O 1
ATOM 4149 N N . GLY A 1 557 ? -25.416 18.414 -3.344 1.00 83.81 557 GLY A N 1
ATOM 4150 C CA . GLY A 1 557 ? -26.418 17.772 -2.487 1.00 83.81 557 GLY A CA 1
ATOM 4151 C C . GLY A 1 557 ? -26.079 16.327 -2.111 1.00 83.81 557 GLY A C 1
ATOM 4152 O O . GLY A 1 557 ? -24.980 15.836 -2.346 1.00 83.81 557 GLY A O 1
ATOM 4153 N N . THR A 1 558 ? -27.035 15.625 -1.499 1.00 85.69 558 THR A N 1
ATOM 4154 C CA . THR A 1 558 ? -26.818 14.253 -1.015 1.00 85.69 558 THR A CA 1
ATOM 4155 C C . THR A 1 558 ? -26.510 13.294 -2.173 1.00 85.69 558 THR A C 1
ATOM 4157 O O . THR A 1 558 ? -27.357 13.136 -3.057 1.00 85.69 558 THR A O 1
ATOM 4160 N N . PRO A 1 559 ? -25.367 12.582 -2.162 1.00 90.38 559 PRO A N 1
ATOM 4161 C CA . PRO A 1 559 ? -25.029 11.651 -3.230 1.00 90.38 559 PRO A CA 1
ATOM 4162 C C . PRO A 1 559 ? -25.978 10.448 -3.221 1.00 90.38 559 PRO A C 1
ATOM 4164 O O . PRO A 1 559 ? -26.258 9.865 -2.163 1.00 90.38 559 PRO A O 1
ATOM 4167 N N . ALA A 1 560 ? -26.439 10.055 -4.410 1.00 95.62 560 ALA A N 1
ATOM 4168 C CA . ALA A 1 560 ? -27.232 8.848 -4.611 1.00 95.62 560 ALA A CA 1
ATOM 4169 C C . ALA A 1 560 ? -26.423 7.586 -4.265 1.00 95.62 560 ALA A C 1
ATOM 4171 O O . ALA A 1 560 ? -25.218 7.524 -4.511 1.00 95.62 560 ALA A O 1
ATOM 4172 N N . GLY A 1 561 ? -27.088 6.581 -3.695 1.00 97.06 561 GLY A N 1
ATOM 4173 C CA . GLY A 1 561 ? -26.482 5.330 -3.237 1.00 97.06 561 GLY A CA 1
ATOM 4174 C C . GLY A 1 561 ? -27.281 4.703 -2.093 1.00 97.06 561 GLY A C 1
ATOM 4175 O O . GLY A 1 561 ? -28.384 5.158 -1.786 1.00 97.06 561 GLY A O 1
ATOM 4176 N N . THR A 1 562 ? -26.722 3.680 -1.447 1.00 97.81 562 THR A N 1
ATOM 4177 C CA . THR A 1 562 ? -27.385 2.908 -0.380 1.00 97.81 562 THR A CA 1
ATOM 4178 C C . THR A 1 562 ? -26.580 2.952 0.915 1.00 97.81 562 THR A C 1
ATOM 4180 O O . THR A 1 562 ? -25.376 2.718 0.899 1.00 97.81 562 THR A O 1
ATOM 4183 N N . SER A 1 563 ? -27.239 3.198 2.049 1.00 98.31 563 SER A N 1
ATOM 4184 C CA . SER A 1 563 ? -26.626 3.067 3.378 1.00 98.31 563 SER A CA 1
ATOM 4185 C C . SER A 1 563 ? -26.915 1.688 3.962 1.00 98.31 563 SER A C 1
ATOM 4187 O O . SER A 1 563 ? -28.061 1.378 4.288 1.00 98.31 563 SER A O 1
ATOM 4189 N N . ILE A 1 564 ? -25.880 0.867 4.121 1.00 98.62 564 ILE A N 1
ATOM 4190 C CA . ILE A 1 564 ? -25.973 -0.455 4.744 1.00 98.62 564 ILE A CA 1
ATOM 4191 C C . ILE A 1 564 ? -25.652 -0.293 6.241 1.00 98.62 564 ILE A C 1
ATOM 4193 O O . ILE A 1 564 ? -24.572 0.205 6.565 1.00 98.62 564 ILE A O 1
ATOM 4197 N N . PRO A 1 565 ? -26.549 -0.668 7.174 1.00 98.12 565 PRO A N 1
ATOM 4198 C CA . PRO A 1 565 ? -26.281 -0.535 8.605 1.00 98.12 565 PRO A CA 1
ATOM 4199 C C . PRO A 1 565 ? -25.135 -1.455 9.025 1.00 98.12 565 PRO A C 1
ATOM 4201 O O . PRO A 1 565 ? -25.022 -2.578 8.532 1.00 98.12 565 PRO A O 1
ATOM 4204 N N . ILE A 1 566 ? -24.312 -1.013 9.979 1.00 97.62 566 ILE A N 1
ATOM 4205 C CA . ILE A 1 566 ? -23.128 -1.768 10.424 1.00 97.62 566 ILE A CA 1
ATOM 4206 C C . ILE A 1 566 ? -23.465 -3.172 10.961 1.00 97.62 566 ILE A C 1
ATOM 4208 O O . ILE A 1 566 ? -22.635 -4.070 10.914 1.00 97.62 566 ILE A O 1
ATOM 4212 N N . SER A 1 567 ? -24.702 -3.398 11.413 1.00 96.44 567 SER A N 1
ATOM 4213 C CA . SER A 1 567 ? -25.206 -4.711 11.840 1.00 96.44 567 SER A CA 1
ATOM 4214 C C . SER A 1 567 ? -25.310 -5.748 10.712 1.00 96.44 567 SER A C 1
ATOM 4216 O O . SER A 1 567 ? -25.473 -6.931 10.997 1.00 96.44 567 SER A O 1
ATOM 4218 N N . GLN A 1 568 ? -25.200 -5.331 9.446 1.00 98.50 568 GLN A N 1
ATOM 4219 C CA . GLN A 1 568 ? -25.067 -6.213 8.280 1.00 98.50 568 GLN A CA 1
ATOM 4220 C C . GLN A 1 568 ? -23.601 -6.416 7.853 1.00 98.50 568 GLN A C 1
ATOM 4222 O O . GLN A 1 568 ? -23.346 -6.918 6.757 1.00 98.50 568 GLN A O 1
ATOM 4227 N N . PHE A 1 569 ? -22.635 -6.039 8.694 1.00 98.75 569 PHE A N 1
ATOM 4228 C CA . PHE A 1 569 ? -21.214 -6.321 8.508 1.00 98.75 569 PHE A CA 1
ATOM 4229 C C . PHE A 1 569 ? -20.706 -7.255 9.603 1.00 98.75 569 PHE A C 1
ATOM 4231 O O . PHE A 1 569 ? -20.974 -7.066 10.788 1.00 98.75 569 PHE A O 1
ATOM 4238 N N . TYR A 1 570 ? -19.899 -8.230 9.202 1.00 98.75 570 TYR A N 1
ATOM 4239 C CA . TYR A 1 570 ? -18.952 -8.865 10.097 1.00 98.75 570 TYR A CA 1
ATOM 4240 C C . TYR A 1 570 ? -17.727 -7.960 10.211 1.00 98.75 570 TYR A C 1
ATOM 4242 O O . TYR A 1 570 ? -17.033 -7.713 9.221 1.00 98.75 570 TYR A O 1
ATOM 4250 N N . ILE A 1 571 ? -17.497 -7.436 11.414 1.00 98.62 571 ILE A N 1
ATOM 4251 C CA . ILE A 1 571 ? -16.312 -6.639 11.724 1.00 98.62 571 ILE A CA 1
ATOM 4252 C C . ILE A 1 571 ? -15.200 -7.623 12.077 1.00 98.62 571 ILE A C 1
ATOM 4254 O O . ILE A 1 571 ? -15.207 -8.190 13.165 1.00 98.62 571 ILE A O 1
ATOM 4258 N N . ALA A 1 572 ? -14.300 -7.854 11.127 1.00 98.44 572 ALA A N 1
ATOM 4259 C CA . ALA A 1 572 ? -13.176 -8.758 11.277 1.00 98.44 572 ALA A CA 1
ATOM 4260 C C . ALA A 1 572 ? -12.040 -8.109 12.076 1.00 98.44 572 ALA A C 1
ATOM 4262 O O . ALA A 1 572 ? -11.746 -6.915 11.919 1.00 98.44 572 ALA A O 1
ATOM 4263 N N . HIS A 1 573 ? -11.361 -8.925 12.882 1.00 97.69 573 HIS A N 1
ATOM 4264 C CA . HIS A 1 573 ? -10.195 -8.537 13.680 1.00 97.69 573 HIS A CA 1
ATOM 4265 C C . HIS A 1 573 ? -8.993 -9.450 13.395 1.00 97.69 573 HIS A C 1
ATOM 4267 O O . HIS A 1 573 ? -9.172 -10.623 13.053 1.00 97.69 573 HIS A O 1
ATOM 4273 N N . PRO A 1 574 ? -7.746 -8.962 13.545 1.00 92.25 574 PRO A N 1
ATOM 4274 C CA . PRO A 1 574 ? -6.563 -9.808 13.423 1.00 92.25 574 PRO A CA 1
ATOM 4275 C C . PRO A 1 574 ? -6.636 -11.011 14.374 1.00 92.25 574 PRO A C 1
ATOM 4277 O O . PRO A 1 574 ? -6.832 -10.850 15.578 1.00 92.25 574 PRO A O 1
ATOM 4280 N N . GLY A 1 575 ? -6.472 -12.215 13.824 1.00 85.19 575 GLY A N 1
ATOM 4281 C CA . GLY A 1 575 ? -6.665 -13.484 14.537 1.00 85.19 575 GLY A CA 1
ATOM 4282 C C . GLY A 1 575 ? -7.950 -14.228 14.156 1.00 85.19 575 GLY A C 1
ATOM 4283 O O . GLY A 1 575 ? -8.041 -15.430 14.411 1.00 85.19 575 GLY A O 1
ATOM 4284 N N . ASP A 1 576 ? -8.900 -13.569 13.486 1.00 93.50 576 ASP A N 1
ATOM 4285 C CA . ASP A 1 576 ? -10.069 -14.241 12.922 1.00 93.50 576 ASP A CA 1
ATOM 4286 C C . ASP A 1 576 ? -9.679 -15.281 11.871 1.00 93.50 576 ASP A C 1
ATOM 4288 O O . ASP A 1 576 ? -8.854 -15.047 10.984 1.00 93.50 576 ASP A O 1
ATOM 4292 N N . SER A 1 577 ? -10.315 -16.451 11.946 1.00 95.88 577 SER A N 1
ATOM 4293 C CA . SER A 1 577 ? -10.081 -17.512 10.973 1.00 95.88 577 SER A CA 1
ATOM 4294 C C . SER A 1 577 ? -10.815 -17.234 9.660 1.00 95.88 577 SER A C 1
ATOM 4296 O O . SER A 1 577 ? -11.949 -16.751 9.648 1.00 95.88 577 SER A O 1
ATOM 4298 N N . VAL A 1 578 ? -10.219 -17.654 8.542 1.00 97.94 578 VAL A N 1
ATOM 4299 C CA . VAL A 1 578 ? -10.865 -17.627 7.216 1.00 97.94 578 VAL A CA 1
ATOM 4300 C C . VAL A 1 578 ? -12.208 -18.373 7.223 1.00 97.94 578 VAL A C 1
ATOM 4302 O O . VAL A 1 578 ? -13.148 -17.958 6.551 1.00 97.94 578 VAL A O 1
ATOM 4305 N N . ALA A 1 579 ? -12.339 -19.439 8.022 1.00 97.19 579 ALA A N 1
ATOM 4306 C CA . ALA A 1 579 ? -13.604 -20.151 8.194 1.00 97.19 579 ALA A CA 1
ATOM 4307 C C . ALA A 1 579 ? -14.671 -19.279 8.883 1.00 97.19 579 ALA A C 1
ATOM 4309 O O . ALA A 1 579 ? -15.822 -19.285 8.456 1.00 97.19 579 ALA A O 1
ATOM 4310 N N . THR A 1 580 ? -14.298 -18.487 9.894 1.00 98.25 580 THR A N 1
ATOM 4311 C CA . THR A 1 580 ? -15.191 -17.515 10.551 1.00 98.25 580 THR A CA 1
ATOM 4312 C C . THR A 1 580 ? -15.688 -16.470 9.548 1.00 98.25 580 THR A C 1
ATOM 4314 O O . THR A 1 580 ? -16.893 -16.259 9.427 1.00 98.25 580 THR A O 1
ATOM 4317 N N . ILE A 1 581 ? -14.767 -15.886 8.775 1.00 98.75 581 ILE A N 1
ATOM 4318 C CA . ILE A 1 581 ? -15.056 -14.863 7.758 1.00 98.75 581 ILE A CA 1
ATOM 4319 C C . ILE A 1 581 ? -15.984 -15.425 6.664 1.00 98.75 581 ILE A C 1
ATOM 4321 O O . ILE A 1 581 ? -17.010 -14.825 6.344 1.00 98.75 581 ILE A O 1
ATOM 4325 N N . ASN A 1 582 ? -15.685 -16.616 6.135 1.00 98.81 582 ASN A N 1
ATOM 4326 C CA . ASN A 1 582 ? -16.521 -17.277 5.126 1.00 98.81 582 ASN A CA 1
ATOM 4327 C C . ASN A 1 582 ? -17.904 -17.680 5.666 1.00 98.81 582 ASN A C 1
ATOM 4329 O O . ASN A 1 582 ? -18.893 -17.573 4.942 1.00 98.81 582 ASN A O 1
ATOM 4333 N N . ASN A 1 583 ? -18.007 -18.091 6.934 1.00 98.62 583 ASN A N 1
ATOM 4334 C CA . ASN A 1 583 ? -19.299 -18.378 7.562 1.00 98.62 583 ASN A CA 1
ATOM 4335 C C . ASN A 1 583 ? -20.164 -17.114 7.684 1.00 98.62 583 ASN A C 1
ATOM 4337 O O . ASN A 1 583 ? -21.366 -17.178 7.436 1.00 98.62 583 ASN A O 1
ATOM 4341 N N . ALA A 1 584 ? -19.570 -15.963 8.009 1.00 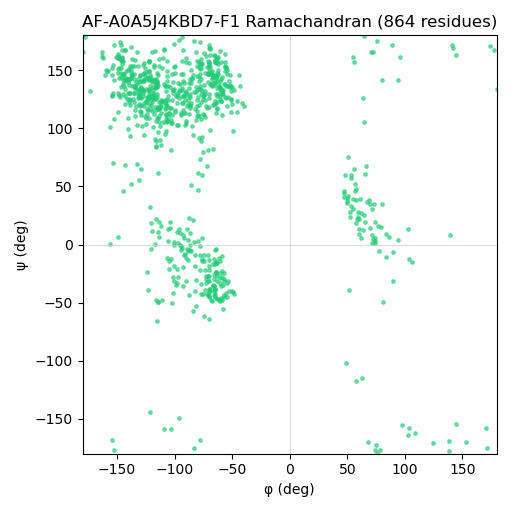98.56 584 ALA A N 1
ATOM 4342 C CA . ALA A 1 584 ? -20.281 -14.688 8.047 1.00 98.56 584 ALA A CA 1
ATOM 4343 C C . ALA A 1 584 ? -20.776 -14.246 6.655 1.00 98.56 584 ALA A C 1
ATOM 4345 O O . ALA A 1 584 ? -21.935 -13.854 6.501 1.00 98.56 584 ALA A O 1
ATOM 4346 N N . LEU A 1 585 ? -19.937 -14.388 5.622 1.00 98.69 585 LEU A N 1
ATOM 4347 C CA . LEU A 1 585 ? -20.325 -14.162 4.224 1.00 98.69 585 LEU A CA 1
ATOM 4348 C C . LEU A 1 585 ? -21.506 -15.053 3.804 1.00 98.69 585 LEU A C 1
ATOM 4350 O O . LEU A 1 585 ? -22.476 -14.564 3.217 1.00 98.69 585 LEU A O 1
ATOM 4354 N N . ALA A 1 586 ? -21.457 -16.343 4.155 1.00 98.31 586 ALA A N 1
ATOM 4355 C CA . ALA A 1 586 ? -22.520 -17.311 3.881 1.00 98.31 586 ALA A CA 1
ATOM 4356 C C . ALA A 1 586 ? -23.831 -17.011 4.636 1.00 98.31 586 ALA A C 1
ATOM 4358 O O . ALA A 1 586 ? -24.908 -17.349 4.150 1.00 98.31 586 ALA A O 1
ATOM 4359 N N . GLN A 1 587 ? -23.761 -16.332 5.786 1.00 98.31 587 GLN A N 1
ATOM 4360 C CA . GLN A 1 587 ? -24.925 -15.837 6.537 1.00 98.31 587 GLN A CA 1
ATOM 4361 C C . GLN A 1 587 ? -25.538 -14.550 5.951 1.00 98.31 587 GLN A C 1
ATOM 4363 O O . GLN A 1 587 ? -26.539 -14.062 6.471 1.00 98.31 587 GLN A O 1
ATOM 4368 N N . GLY A 1 588 ? -24.970 -13.998 4.874 1.00 98.00 588 GLY A N 1
ATOM 4369 C CA . GLY A 1 588 ? -25.467 -12.781 4.227 1.00 98.00 588 GLY A CA 1
ATOM 4370 C C . GLY A 1 588 ? -24.808 -11.484 4.704 1.00 98.00 588 GLY A C 1
ATOM 4371 O O . GLY A 1 588 ? -25.199 -10.416 4.238 1.00 98.00 588 GLY A O 1
ATOM 4372 N N . LEU A 1 589 ? -23.798 -11.546 5.581 1.00 98.81 589 LEU A N 1
ATOM 4373 C CA . LEU A 1 589 ? -23.077 -10.358 6.045 1.00 98.81 589 LEU A CA 1
ATOM 4374 C C . LEU A 1 589 ? -22.064 -9.859 5.005 1.00 98.81 589 LEU A C 1
ATOM 4376 O O . LEU A 1 589 ? -21.528 -10.618 4.192 1.00 98.81 589 LEU A O 1
ATOM 4380 N N . ASN A 1 590 ? -21.812 -8.557 5.024 1.00 98.94 590 ASN A N 1
ATOM 4381 C CA . ASN A 1 590 ? -20.676 -7.897 4.380 1.00 98.94 590 ASN A CA 1
ATOM 4382 C C . ASN A 1 590 ? -19.436 -7.983 5.289 1.00 98.94 590 ASN A C 1
ATOM 4384 O O . ASN A 1 590 ? -19.543 -8.450 6.423 1.00 98.94 590 ASN A O 1
ATOM 4388 N N . LEU A 1 591 ? -18.269 -7.530 4.828 1.00 98.88 591 LEU A N 1
ATOM 4389 C CA . LEU A 1 591 ? -17.031 -7.540 5.616 1.00 98.88 591 LEU A CA 1
ATOM 4390 C C . LEU A 1 591 ? -16.508 -6.128 5.871 1.00 98.88 591 LEU A C 1
ATOM 4392 O O . LEU A 1 591 ? -16.427 -5.313 4.952 1.00 98.88 591 LEU A O 1
ATOM 4396 N N . LEU A 1 592 ? -16.106 -5.866 7.113 1.00 98.88 592 LEU A N 1
ATOM 4397 C CA . LEU A 1 592 ? -15.285 -4.714 7.469 1.00 98.88 592 LEU A CA 1
ATOM 4398 C C . LEU A 1 592 ? -14.029 -5.208 8.189 1.00 98.88 592 LEU A C 1
ATOM 4400 O O . LEU A 1 592 ? -14.131 -5.787 9.266 1.00 98.88 592 LEU A O 1
ATOM 4404 N N . PHE A 1 593 ? -12.852 -4.986 7.613 1.00 98.94 593 PHE A N 1
ATOM 4405 C CA . PHE A 1 593 ? -11.572 -5.316 8.234 1.00 98.94 593 PHE A CA 1
ATOM 4406 C C . PHE A 1 593 ? -11.080 -4.140 9.075 1.00 98.94 593 PHE A C 1
ATOM 4408 O O . PHE A 1 593 ? -10.833 -3.048 8.562 1.00 98.94 593 PHE A O 1
ATOM 4415 N N . THR A 1 594 ? -10.916 -4.368 10.376 1.00 98.75 594 THR A N 1
ATOM 4416 C CA . THR A 1 594 ? -10.301 -3.388 11.284 1.00 98.75 594 THR A CA 1
ATOM 4417 C C . THR A 1 594 ? -8.789 -3.265 11.029 1.00 98.75 594 THR A C 1
ATOM 4419 O O . THR A 1 594 ? -8.194 -4.198 10.475 1.00 98.75 594 THR A O 1
ATOM 4422 N N . PRO A 1 595 ? -8.130 -2.152 11.412 1.00 98.69 595 PRO A N 1
ATOM 4423 C CA . PRO A 1 595 ? -6.722 -1.931 11.093 1.00 98.69 595 PRO A CA 1
ATOM 4424 C C . PRO A 1 595 ? -5.819 -2.982 11.746 1.00 98.69 595 PRO A C 1
ATOM 4426 O O . PRO A 1 595 ? -5.721 -3.076 12.971 1.00 98.69 595 PRO A O 1
ATOM 4429 N N . GLY A 1 596 ? -5.124 -3.762 10.921 1.00 97.31 596 GLY A N 1
ATOM 4430 C CA . GLY A 1 596 ? -4.163 -4.770 11.361 1.00 97.31 596 GLY A CA 1
ATOM 4431 C C . GLY A 1 596 ? -3.666 -5.652 10.217 1.00 97.31 596 GLY A C 1
ATOM 4432 O O . GLY A 1 596 ? -4.003 -5.425 9.054 1.00 97.31 596 GLY A O 1
ATOM 4433 N N . VAL A 1 597 ? -2.861 -6.659 10.559 1.00 97.62 597 VAL A N 1
ATOM 4434 C CA . VAL A 1 597 ? -2.305 -7.641 9.615 1.00 97.62 597 VAL A CA 1
ATOM 4435 C C . VAL A 1 597 ? -2.949 -9.006 9.865 1.00 97.62 597 VAL A C 1
ATOM 4437 O O . VAL A 1 597 ? -2.897 -9.531 10.977 1.00 97.62 597 VAL A O 1
ATOM 4440 N N . TYR A 1 598 ? -3.557 -9.580 8.830 1.00 98.38 598 TYR A N 1
ATOM 4441 C CA . TYR A 1 598 ? -4.363 -10.796 8.879 1.00 98.38 598 TYR A CA 1
ATOM 4442 C C . TYR A 1 598 ? -3.607 -11.946 8.215 1.00 98.38 598 TYR A C 1
ATOM 4444 O O . TYR A 1 598 ? -3.337 -11.906 7.018 1.00 98.38 598 TYR A O 1
ATOM 4452 N N . GLN A 1 599 ? -3.281 -12.980 8.991 1.00 95.06 599 GLN A N 1
ATOM 4453 C CA . GLN A 1 599 ? -2.558 -14.159 8.508 1.00 95.06 599 GLN A CA 1
ATOM 4454 C C . GLN A 1 599 ? -3.551 -15.220 8.014 1.00 95.06 599 GLN A C 1
ATOM 4456 O O . GLN A 1 599 ? -4.240 -15.862 8.809 1.00 95.06 599 GLN A O 1
ATOM 4461 N N . LEU A 1 600 ? -3.650 -15.397 6.696 1.00 95.69 600 LEU A N 1
ATOM 4462 C CA . LEU A 1 600 ? -4.706 -16.178 6.053 1.00 95.69 600 LEU A CA 1
ATOM 4463 C C . LEU A 1 600 ? -4.207 -17.564 5.630 1.00 95.69 600 LEU A C 1
ATOM 4465 O O . LEU A 1 600 ? -3.536 -17.724 4.617 1.00 95.69 600 LEU A O 1
ATOM 4469 N N . ASN A 1 601 ? -4.596 -18.598 6.379 1.00 93.81 601 ASN A N 1
ATOM 4470 C CA . ASN A 1 601 ? -4.316 -20.007 6.054 1.00 93.81 601 ASN A CA 1
ATOM 4471 C C . ASN A 1 601 ? -5.334 -20.628 5.065 1.00 93.81 601 ASN A C 1
ATOM 4473 O O . ASN A 1 601 ? -5.516 -21.843 5.036 1.00 93.81 601 ASN A O 1
ATOM 4477 N N . GLY A 1 602 ? -6.045 -19.807 4.290 1.00 95.62 602 GLY A N 1
ATOM 4478 C CA . GLY A 1 602 ? -7.063 -20.238 3.334 1.00 95.62 602 GLY A CA 1
ATOM 4479 C C . GLY A 1 602 ? -7.664 -19.061 2.567 1.00 95.62 602 GLY A C 1
ATOM 4480 O O . GLY A 1 602 ? -7.335 -17.907 2.833 1.00 95.62 602 GLY A O 1
ATOM 4481 N N . THR A 1 603 ? -8.576 -19.364 1.647 1.00 98.75 603 THR A N 1
ATOM 4482 C CA . THR A 1 603 ? -9.214 -18.382 0.759 1.00 98.75 603 THR A CA 1
ATOM 4483 C C . THR A 1 603 ? -10.504 -17.813 1.344 1.00 98.75 603 THR A C 1
ATOM 4485 O O . THR A 1 603 ? -11.392 -18.566 1.753 1.00 98.75 603 THR A O 1
ATOM 4488 N N . ILE A 1 604 ? -10.632 -16.487 1.339 1.00 98.94 604 ILE A N 1
ATOM 4489 C CA . ILE A 1 604 ? -11.890 -15.771 1.571 1.00 98.94 604 ILE A CA 1
ATOM 4490 C C . ILE A 1 604 ? -12.687 -15.776 0.259 1.00 98.94 604 ILE A C 1
ATOM 4492 O O . ILE A 1 604 ? -12.169 -15.345 -0.767 1.00 98.94 604 ILE A O 1
ATOM 4496 N N . ASN A 1 605 ? -13.925 -16.275 0.277 1.00 98.75 605 ASN A N 1
ATOM 4497 C CA . ASN A 1 605 ? -14.713 -16.526 -0.935 1.00 98.75 605 ASN A CA 1
ATOM 4498 C C . ASN A 1 605 ? -15.914 -15.575 -1.017 1.00 98.75 605 ASN A C 1
ATOM 4500 O O . ASN A 1 605 ? -16.941 -15.800 -0.374 1.00 98.75 605 ASN A O 1
ATOM 4504 N N . ILE A 1 606 ? -15.812 -14.529 -1.837 1.00 98.88 606 ILE A N 1
ATOM 4505 C CA . ILE A 1 606 ? -16.899 -13.574 -2.070 1.00 98.88 606 ILE A CA 1
ATOM 4506 C C . ILE A 1 606 ? -17.835 -14.126 -3.152 1.00 98.88 606 ILE A C 1
ATOM 4508 O O . ILE A 1 606 ? -17.599 -13.966 -4.347 1.00 98.88 606 ILE A O 1
ATOM 4512 N N . THR A 1 607 ? -18.901 -14.813 -2.736 1.00 98.75 607 THR A N 1
ATOM 4513 C CA . THR A 1 607 ? -19.832 -15.513 -3.647 1.00 98.75 607 THR A CA 1
ATOM 4514 C C . THR A 1 607 ? -21.194 -14.838 -3.812 1.00 98.75 607 THR A C 1
ATOM 4516 O O . THR A 1 607 ? -21.960 -15.217 -4.695 1.00 98.75 607 THR A O 1
ATOM 4519 N N . ARG A 1 608 ? -21.522 -13.849 -2.973 1.00 98.69 608 ARG A N 1
ATOM 4520 C CA . ARG A 1 608 ? -22.820 -13.163 -2.978 1.00 98.69 608 ARG A CA 1
ATOM 4521 C C . ARG A 1 608 ? -22.730 -11.834 -3.751 1.00 98.69 608 ARG A C 1
ATOM 4523 O O . ARG A 1 608 ? -21.846 -11.036 -3.424 1.00 98.69 608 ARG A O 1
ATOM 4530 N N . PRO A 1 609 ? -23.649 -11.548 -4.696 1.00 98.81 609 PRO A N 1
ATOM 4531 C CA . PRO A 1 609 ? -23.729 -10.241 -5.348 1.00 98.81 609 PRO A CA 1
ATOM 4532 C C . PRO A 1 609 ? -23.866 -9.091 -4.340 1.00 98.81 609 PRO A C 1
ATOM 4534 O O . PRO A 1 609 ? -24.445 -9.267 -3.265 1.00 98.81 609 PRO A O 1
ATOM 4537 N N . ASN A 1 610 ? -23.384 -7.903 -4.704 1.00 98.75 610 ASN A N 1
ATOM 4538 C CA . ASN A 1 610 ? -23.419 -6.683 -3.884 1.00 98.75 610 ASN A CA 1
ATOM 4539 C C . ASN A 1 610 ? -22.716 -6.797 -2.517 1.00 98.75 610 ASN A C 1
ATOM 4541 O O . ASN A 1 610 ? -23.025 -6.042 -1.594 1.00 98.75 610 ASN A O 1
ATOM 4545 N N . THR A 1 611 ? -21.786 -7.744 -2.353 1.00 98.94 611 THR A N 1
ATOM 4546 C CA . THR A 1 611 ? -20.990 -7.834 -1.123 1.00 98.94 611 THR A CA 1
ATOM 4547 C C . THR A 1 611 ? -20.015 -6.669 -1.037 1.00 98.94 611 THR A C 1
ATOM 4549 O O . THR A 1 611 ? -19.203 -6.462 -1.937 1.00 98.94 611 THR A O 1
ATOM 4552 N N . VAL A 1 612 ? -20.060 -5.945 0.078 1.00 98.94 612 VAL A N 1
ATOM 4553 C CA . VAL A 1 612 ? -19.060 -4.927 0.411 1.00 98.94 612 VAL A CA 1
ATOM 4554 C C . VAL A 1 612 ? -17.967 -5.553 1.273 1.00 98.94 612 VAL A C 1
ATOM 4556 O O . VAL A 1 612 ? -18.253 -6.278 2.228 1.00 98.94 612 VAL A O 1
ATOM 4559 N N . VAL A 1 613 ? -16.717 -5.252 0.939 1.00 98.94 613 VAL A N 1
ATOM 4560 C CA . VAL A 1 613 ? -15.516 -5.616 1.688 1.00 98.94 613 VAL A CA 1
ATOM 4561 C C . VAL A 1 613 ? -14.698 -4.343 1.893 1.00 98.94 613 VAL A C 1
ATOM 4563 O O . VAL A 1 613 ? -14.049 -3.873 0.964 1.00 98.94 613 VAL A O 1
ATOM 4566 N N . LEU A 1 614 ? -14.750 -3.764 3.093 1.00 98.94 614 LEU A N 1
ATOM 4567 C CA . LEU A 1 614 ? -14.104 -2.484 3.408 1.00 98.94 614 LEU A CA 1
ATOM 4568 C C . LEU A 1 614 ? -12.971 -2.673 4.424 1.00 98.94 614 LEU A C 1
ATOM 4570 O O . LEU A 1 614 ? -13.207 -3.157 5.526 1.00 98.94 614 LEU A O 1
ATOM 4574 N N . GLY A 1 615 ? -11.751 -2.273 4.083 1.00 98.81 615 GLY A N 1
ATOM 4575 C CA . GLY A 1 615 ? -10.628 -2.169 5.009 1.00 98.81 615 GLY A CA 1
ATOM 4576 C C . GLY A 1 615 ? -10.513 -0.774 5.617 1.00 98.81 615 GLY A C 1
ATOM 4577 O O . GLY A 1 615 ? -10.668 0.230 4.926 1.00 98.81 615 GLY A O 1
ATOM 4578 N N . LEU A 1 616 ? -10.220 -0.716 6.917 1.00 98.62 616 LEU A N 1
ATOM 4579 C CA . LEU A 1 616 ? -9.841 0.510 7.619 1.00 98.62 616 LEU A CA 1
ATOM 4580 C C . LEU A 1 616 ? -8.340 0.496 7.930 1.00 98.62 616 LEU A C 1
ATOM 4582 O O . LEU A 1 616 ? -7.792 -0.528 8.335 1.00 98.62 616 LEU A O 1
ATOM 4586 N N . GLY A 1 617 ? -7.683 1.647 7.796 1.00 97.12 617 GLY A N 1
ATOM 4587 C CA . GLY A 1 617 ? -6.289 1.853 8.194 1.00 97.12 617 GLY A CA 1
ATOM 4588 C C . GLY A 1 617 ? -5.285 0.961 7.461 1.00 97.12 617 GLY A C 1
ATOM 4589 O O . GLY A 1 617 ? -4.354 0.469 8.095 1.00 97.12 617 GLY A O 1
ATOM 4590 N N . LEU A 1 618 ? -5.479 0.726 6.154 1.00 95.88 618 LEU A N 1
ATOM 4591 C CA . LEU A 1 618 ? -4.643 -0.170 5.331 1.00 95.88 618 LEU A CA 1
ATOM 4592 C C . LEU A 1 618 ? -4.593 -1.605 5.904 1.00 95.88 618 LEU A C 1
ATOM 4594 O O . LEU A 1 618 ? -3.526 -2.221 6.028 1.00 95.88 618 LEU A O 1
ATOM 4598 N N . ALA A 1 619 ? -5.761 -2.145 6.275 1.00 98.75 619 ALA A N 1
ATOM 4599 C CA . ALA A 1 619 ? -5.896 -3.531 6.715 1.00 98.75 619 ALA A CA 1
ATOM 4600 C C . ALA A 1 619 ? -5.239 -4.482 5.695 1.00 98.75 619 ALA A C 1
ATOM 4602 O O . ALA A 1 619 ? -5.505 -4.425 4.494 1.00 98.75 619 ALA A O 1
ATOM 4603 N N . THR A 1 620 ? -4.306 -5.302 6.179 1.00 98.88 620 THR A N 1
ATOM 4604 C CA . THR A 1 620 ? -3.352 -6.033 5.336 1.00 98.88 620 THR A CA 1
ATOM 4605 C C . THR A 1 620 ? -3.629 -7.531 5.376 1.00 98.88 620 THR A C 1
ATOM 4607 O O . THR A 1 620 ? -3.634 -8.119 6.455 1.00 98.88 620 THR A O 1
ATOM 4610 N N . LEU A 1 621 ? -3.831 -8.159 4.220 1.00 98.81 621 LEU A N 1
ATOM 4611 C CA . LEU A 1 621 ? -4.114 -9.586 4.076 1.00 98.81 621 LEU A CA 1
ATOM 4612 C C . LEU A 1 621 ? -2.857 -10.324 3.597 1.00 98.81 621 LEU A C 1
ATOM 4614 O O . LEU A 1 621 ? -2.375 -10.065 2.496 1.00 98.81 621 LEU A O 1
ATOM 4618 N N . VAL A 1 622 ? -2.348 -11.253 4.411 1.00 98.50 622 VAL A N 1
ATOM 4619 C CA . VAL A 1 622 ? -1.120 -12.017 4.139 1.00 98.50 622 VAL A CA 1
ATOM 4620 C C . VAL A 1 622 ? -1.460 -13.501 3.956 1.00 98.50 622 VAL A C 1
ATOM 4622 O O . VAL A 1 622 ? -1.809 -14.162 4.942 1.00 98.50 622 VAL A O 1
ATOM 4625 N N . PRO A 1 623 ? -1.384 -14.068 2.737 1.00 96.94 623 PRO A N 1
ATOM 4626 C CA . PRO A 1 623 ? -1.603 -15.493 2.531 1.00 96.94 623 PRO A CA 1
ATOM 4627 C C . PRO A 1 623 ? -0.469 -16.323 3.129 1.00 96.94 623 PRO A C 1
ATOM 4629 O O . PRO A 1 623 ? 0.713 -16.018 2.979 1.00 96.94 623 PRO A O 1
ATOM 4632 N N . GLN A 1 624 ? -0.841 -17.424 3.767 1.00 93.38 624 GLN A N 1
ATOM 4633 C CA . GLN A 1 624 ? 0.071 -18.435 4.287 1.00 93.38 624 GLN A CA 1
ATOM 4634 C C . GLN A 1 624 ? 0.010 -19.689 3.413 1.00 93.38 624 GLN A C 1
ATOM 4636 O O . GLN A 1 624 ? -1.032 -20.017 2.851 1.00 93.38 624 GLN A O 1
ATOM 4641 N N . ASN A 1 625 ? 1.117 -20.429 3.316 1.00 92.31 625 ASN A N 1
ATOM 4642 C CA . ASN A 1 625 ? 1.197 -21.699 2.574 1.00 92.31 625 ASN A CA 1
ATOM 4643 C C . ASN A 1 625 ? 0.850 -21.606 1.065 1.00 92.31 625 ASN A C 1
ATOM 4645 O O . ASN A 1 625 ? 0.463 -22.609 0.470 1.00 92.31 625 ASN A O 1
ATOM 4649 N N . GLY A 1 626 ? 0.978 -20.426 0.444 1.00 94.44 626 GLY A N 1
ATOM 4650 C CA . GLY A 1 626 ? 0.728 -20.226 -0.992 1.00 94.44 626 GLY A CA 1
ATOM 4651 C C . GLY A 1 626 ? -0.751 -20.237 -1.403 1.00 94.44 626 GLY A C 1
ATOM 4652 O O . GLY A 1 626 ? -1.061 -20.469 -2.571 1.00 94.44 626 GLY A O 1
ATOM 4653 N N . VAL A 1 627 ? -1.679 -20.031 -0.462 1.00 97.56 627 VAL A N 1
ATOM 4654 C CA . VAL A 1 627 ? -3.115 -19.920 -0.775 1.00 97.56 627 VAL A CA 1
ATOM 4655 C C . VAL A 1 627 ? -3.420 -18.634 -1.543 1.00 97.56 627 VAL A C 1
ATOM 4657 O O . VAL A 1 627 ? -2.771 -17.615 -1.338 1.00 97.56 627 VAL A O 1
ATOM 4660 N N . ILE A 1 628 ? -4.479 -18.643 -2.352 1.00 98.50 628 ILE A N 1
ATOM 4661 C CA . ILE A 1 628 ? -5.102 -17.397 -2.818 1.00 98.50 628 ILE A CA 1
ATOM 4662 C C . ILE A 1 628 ? -5.839 -16.794 -1.609 1.00 98.50 628 ILE A C 1
ATOM 4664 O O . ILE A 1 628 ? -6.745 -17.459 -1.100 1.00 98.50 628 ILE A O 1
ATOM 4668 N N . PRO A 1 629 ? -5.491 -15.599 -1.099 1.00 98.50 629 PRO A N 1
ATOM 4669 C CA . PRO A 1 629 ? -6.120 -15.054 0.103 1.00 98.50 629 PRO A CA 1
ATOM 4670 C C . PRO A 1 629 ? -7.573 -14.618 -0.129 1.00 98.50 629 PRO A C 1
ATOM 4672 O O . PRO A 1 629 ? -8.388 -14.754 0.784 1.00 98.50 629 PRO A O 1
ATOM 4675 N N . MET A 1 630 ? -7.936 -14.155 -1.334 1.00 98.94 630 MET A N 1
ATOM 4676 C CA . MET A 1 630 ? -9.321 -13.799 -1.670 1.00 98.94 630 MET A CA 1
ATOM 4677 C C . MET A 1 630 ? -9.694 -14.124 -3.122 1.00 98.94 630 MET A C 1
ATOM 4679 O O . MET A 1 630 ? -8.940 -13.849 -4.055 1.00 98.94 630 MET A O 1
ATOM 4683 N N . THR A 1 631 ? -10.898 -14.665 -3.308 1.00 98.94 631 THR A N 1
ATOM 4684 C CA . THR A 1 631 ? -11.542 -14.862 -4.612 1.00 98.94 631 THR A CA 1
ATOM 4685 C C . THR A 1 631 ? -12.921 -14.206 -4.628 1.00 98.94 631 THR A C 1
ATOM 4687 O O . THR A 1 631 ? -13.620 -14.160 -3.612 1.00 98.94 631 THR A O 1
ATOM 4690 N N . VAL A 1 632 ? -13.334 -13.720 -5.797 1.00 98.94 632 VAL A N 1
ATOM 4691 C CA . VAL A 1 632 ? -14.696 -13.252 -6.079 1.00 98.94 632 VAL A CA 1
ATOM 4692 C C . VAL A 1 632 ? -15.304 -14.161 -7.143 1.00 98.94 632 VAL A C 1
ATOM 4694 O O . VAL A 1 632 ? -14.636 -14.512 -8.116 1.00 98.94 632 VAL A O 1
ATOM 4697 N N . ALA A 1 633 ? -16.558 -14.567 -6.961 1.00 98.88 633 ALA A N 1
ATOM 4698 C CA . ALA A 1 633 ? -17.316 -15.274 -7.989 1.00 98.88 633 ALA A CA 1
ATOM 4699 C C . ALA A 1 633 ? -17.665 -14.344 -9.170 1.00 98.88 633 ALA A C 1
ATOM 4701 O O . ALA A 1 633 ? -17.519 -13.129 -9.080 1.00 98.88 633 ALA A O 1
ATOM 4702 N N . ASP A 1 634 ? -18.164 -14.912 -10.269 1.00 98.81 634 ASP A N 1
ATOM 4703 C CA . ASP A 1 634 ? -18.697 -14.139 -11.399 1.00 98.81 634 ASP A CA 1
ATOM 4704 C C . ASP A 1 634 ? -20.083 -13.582 -11.012 1.00 98.81 634 ASP A C 1
ATOM 4706 O O . ASP A 1 634 ? -21.110 -14.208 -11.276 1.00 98.81 634 ASP A O 1
ATOM 4710 N N . VAL A 1 635 ? -20.109 -12.483 -10.248 1.00 98.81 635 VAL A N 1
ATOM 4711 C CA . VAL A 1 635 ? -21.321 -11.901 -9.646 1.00 98.81 635 VAL A CA 1
ATOM 4712 C C . VAL A 1 635 ? -21.307 -10.372 -9.657 1.00 98.81 635 VAL A C 1
ATOM 4714 O O . VAL A 1 635 ? -20.261 -9.736 -9.530 1.00 98.81 635 VAL A O 1
ATOM 4717 N N . ASP A 1 636 ? -22.500 -9.785 -9.747 1.00 98.81 636 ASP A N 1
ATOM 4718 C CA . ASP A 1 636 ? -22.692 -8.334 -9.781 1.00 98.81 636 ASP A CA 1
ATOM 4719 C C . ASP A 1 636 ? -22.233 -7.614 -8.504 1.00 98.81 636 ASP A C 1
ATOM 4721 O O . ASP A 1 636 ? -22.446 -8.074 -7.377 1.00 98.81 636 ASP A O 1
ATOM 4725 N N . GLY A 1 637 ? -21.750 -6.386 -8.688 1.00 98.62 637 GLY A N 1
ATOM 4726 C CA . GLY A 1 637 ? -21.839 -5.315 -7.699 1.00 98.62 637 GLY A CA 1
ATOM 4727 C C . GLY A 1 637 ? -20.962 -5.436 -6.461 1.00 98.62 637 GLY A C 1
ATOM 4728 O O . GLY A 1 637 ? -21.147 -4.644 -5.538 1.00 98.62 637 GLY A O 1
ATOM 4729 N N . VAL A 1 638 ? -20.040 -6.400 -6.403 1.00 98.94 638 VAL A N 1
ATOM 4730 C CA . VAL A 1 638 ? -19.091 -6.518 -5.288 1.00 98.94 638 VAL A CA 1
ATOM 4731 C C . VAL A 1 638 ? -18.234 -5.251 -5.213 1.00 98.94 638 VAL A C 1
ATOM 4733 O O . VAL A 1 638 ? -17.839 -4.688 -6.230 1.00 98.94 638 VAL A O 1
ATOM 4736 N N . SER A 1 639 ? -17.948 -4.767 -4.009 1.00 98.88 639 SER A N 1
ATOM 4737 C CA . SER A 1 639 ? -17.073 -3.608 -3.806 1.00 98.88 639 SER A CA 1
ATOM 4738 C C . SER A 1 639 ? -16.009 -3.953 -2.778 1.00 98.88 639 SER A C 1
ATOM 4740 O O . SER A 1 639 ? -16.332 -4.146 -1.608 1.00 98.88 639 SER A O 1
ATOM 4742 N N . ILE A 1 640 ? -14.755 -4.048 -3.222 1.00 98.94 640 ILE A N 1
ATOM 4743 C CA . ILE A 1 640 ? -13.585 -4.288 -2.371 1.00 98.94 640 ILE A CA 1
ATOM 4744 C C . ILE A 1 640 ? -12.821 -2.973 -2.269 1.00 98.94 640 ILE A C 1
ATOM 4746 O O . ILE A 1 640 ? -12.469 -2.400 -3.300 1.00 98.94 640 ILE A O 1
ATOM 4750 N N . ALA A 1 641 ? -12.574 -2.491 -1.050 1.00 98.88 641 ALA A N 1
ATOM 4751 C CA . ALA A 1 641 ? -11.902 -1.215 -0.864 1.00 98.88 641 ALA A CA 1
ATOM 4752 C C . ALA A 1 641 ? -10.991 -1.120 0.362 1.00 98.88 641 ALA A C 1
ATOM 4754 O O . ALA A 1 641 ? -11.293 -1.702 1.403 1.00 98.88 641 ALA A O 1
ATOM 4755 N N . GLY A 1 642 ? -9.911 -0.338 0.258 1.00 98.56 642 GLY A N 1
ATOM 4756 C CA . GLY A 1 642 ? -9.029 0.020 1.379 1.00 98.56 642 GLY A CA 1
ATOM 4757 C C . GLY A 1 642 ? -8.176 -1.130 1.929 1.00 98.56 642 GLY A C 1
ATOM 4758 O O . GLY A 1 642 ? -7.954 -1.201 3.142 1.00 98.56 642 GLY A O 1
ATOM 4759 N N . LEU A 1 643 ? -7.727 -2.049 1.067 1.00 98.88 643 LEU A N 1
ATOM 4760 C CA . LEU A 1 643 ? -6.987 -3.258 1.452 1.00 98.88 643 LEU A CA 1
ATOM 4761 C C . LEU A 1 643 ? -5.592 -3.318 0.825 1.00 98.88 643 LEU A C 1
ATOM 4763 O O . LEU A 1 643 ? -5.413 -3.009 -0.349 1.00 98.88 643 LEU A O 1
ATOM 4767 N N . LEU A 1 644 ? -4.627 -3.822 1.597 1.00 98.94 644 LEU A N 1
ATOM 4768 C CA . LEU A 1 644 ? -3.306 -4.216 1.105 1.00 98.94 644 LEU A CA 1
ATOM 4769 C C . LEU A 1 644 ? -3.196 -5.748 1.089 1.00 98.94 644 LEU A C 1
ATOM 4771 O O . LEU A 1 644 ? -3.284 -6.386 2.134 1.00 98.94 644 LEU A O 1
ATOM 4775 N N . PHE A 1 645 ? -2.962 -6.344 -0.073 1.00 98.94 645 PHE A N 1
ATOM 4776 C CA . PHE A 1 645 ? -2.593 -7.749 -0.223 1.00 98.94 645 PHE A CA 1
ATOM 4777 C C . PHE A 1 645 ? -1.065 -7.871 -0.196 1.00 98.94 645 PHE A C 1
ATOM 4779 O O . PHE A 1 645 ? -0.381 -7.387 -1.092 1.00 98.94 645 PHE A O 1
ATOM 4786 N N . ASP A 1 646 ? -0.512 -8.498 0.835 1.00 98.69 646 ASP A N 1
ATOM 4787 C CA . ASP A 1 646 ? 0.934 -8.544 1.078 1.00 98.69 646 ASP A CA 1
ATOM 4788 C C . ASP A 1 646 ? 1.417 -9.994 1.020 1.00 98.69 646 ASP A C 1
ATOM 4790 O O . ASP A 1 646 ? 1.017 -10.818 1.840 1.00 98.69 646 ASP A O 1
ATOM 4794 N N . ALA A 1 647 ? 2.209 -10.342 0.006 1.00 98.50 647 ALA A N 1
ATOM 4795 C CA . ALA A 1 647 ? 2.535 -11.730 -0.300 1.00 98.50 647 ALA A CA 1
ATOM 4796 C C . ALA A 1 647 ? 3.327 -12.409 0.827 1.00 98.50 647 ALA A C 1
ATOM 4798 O O . ALA A 1 647 ? 4.377 -11.928 1.253 1.00 98.50 647 ALA A O 1
ATOM 4799 N N . GLY A 1 648 ? 2.864 -13.585 1.254 1.00 93.00 648 GLY A N 1
ATOM 4800 C CA . GLY A 1 648 ? 3.608 -14.431 2.182 1.00 93.00 648 GLY A CA 1
ATOM 4801 C C . GLY A 1 648 ? 4.863 -15.062 1.554 1.00 93.00 648 GLY A C 1
ATOM 4802 O O . GLY A 1 648 ? 5.054 -15.019 0.337 1.00 93.00 648 GLY A O 1
ATOM 4803 N N . PRO A 1 649 ? 5.708 -15.720 2.368 1.00 87.12 649 PRO A N 1
ATOM 4804 C CA . PRO A 1 649 ? 6.991 -16.282 1.930 1.00 87.12 649 PRO A CA 1
ATOM 4805 C C . PRO A 1 649 ? 6.872 -17.509 1.014 1.00 87.12 649 PRO A C 1
ATOM 4807 O O . PRO A 1 649 ? 7.875 -17.972 0.478 1.00 87.12 649 PRO A O 1
ATOM 4810 N N . VAL A 1 650 ? 5.667 -18.063 0.853 1.00 93.56 650 VAL A N 1
ATOM 4811 C CA . VAL A 1 650 ? 5.378 -19.196 -0.034 1.00 93.56 650 VAL A CA 1
ATOM 4812 C C . VAL A 1 650 ? 4.591 -18.677 -1.230 1.00 93.56 650 VAL A C 1
ATOM 4814 O O . VAL A 1 650 ? 3.525 -18.091 -1.040 1.00 93.56 650 VAL A O 1
ATOM 4817 N N . ASN A 1 651 ? 5.096 -18.929 -2.443 1.00 98.00 651 ASN A N 1
ATOM 4818 C CA . ASN A 1 651 ? 4.500 -18.442 -3.687 1.00 98.00 651 ASN A CA 1
ATOM 4819 C C . ASN A 1 651 ? 3.002 -18.759 -3.785 1.00 98.00 651 ASN A C 1
ATOM 4821 O O . ASN A 1 651 ? 2.612 -19.918 -3.942 1.00 98.00 651 ASN A O 1
ATOM 4825 N N . SER A 1 652 ? 2.185 -17.708 -3.770 1.00 98.75 652 SER A N 1
ATOM 4826 C CA . SER A 1 652 ? 0.755 -17.793 -4.082 1.00 98.75 652 SER A CA 1
ATOM 4827 C C . SER A 1 652 ? 0.554 -17.692 -5.602 1.00 98.75 652 SER A C 1
ATOM 4829 O O . SER A 1 652 ? 1.232 -16.886 -6.240 1.00 98.75 652 SER A O 1
ATOM 4831 N N . PRO A 1 653 ? -0.341 -18.472 -6.236 1.00 98.50 653 PRO A N 1
ATOM 4832 C CA . PRO A 1 653 ? -0.535 -18.385 -7.686 1.00 98.50 653 PRO A CA 1
ATOM 4833 C C . PRO A 1 653 ? -1.147 -17.037 -8.097 1.00 98.50 653 PRO A C 1
ATOM 4835 O O . PRO A 1 653 ? -0.763 -16.479 -9.120 1.00 98.50 653 PRO A O 1
ATOM 4838 N N . VAL A 1 654 ? -2.048 -16.496 -7.272 1.00 98.81 654 VAL A N 1
ATOM 4839 C CA . VAL A 1 654 ? -2.617 -15.149 -7.394 1.00 98.81 654 VAL A CA 1
ATOM 4840 C C . VAL A 1 654 ? -2.950 -14.595 -6.000 1.00 98.81 654 VAL A C 1
ATOM 4842 O O . VAL A 1 654 ? -3.298 -15.379 -5.115 1.00 98.81 654 VAL A O 1
ATOM 4845 N N . LEU A 1 655 ? -2.844 -13.277 -5.780 1.00 98.94 655 LEU A N 1
ATOM 4846 C CA . LEU A 1 655 ? -3.246 -12.639 -4.514 1.00 98.94 655 LEU A CA 1
ATOM 4847 C C . LEU A 1 655 ? -4.737 -12.246 -4.498 1.00 98.94 655 LEU A C 1
ATOM 4849 O O . LEU A 1 655 ? -5.431 -12.534 -3.527 1.00 98.94 655 LEU A O 1
ATOM 4853 N N . LEU A 1 656 ? -5.273 -11.668 -5.574 1.00 98.94 656 LEU A N 1
ATOM 4854 C CA . LEU A 1 656 ? -6.717 -11.447 -5.733 1.00 98.94 656 LEU A CA 1
ATOM 4855 C C . LEU A 1 656 ? -7.198 -11.940 -7.100 1.00 98.94 656 LEU A C 1
ATOM 4857 O O . LEU A 1 656 ? -6.683 -11.531 -8.139 1.00 98.94 656 LEU A O 1
ATOM 4861 N N . GLN A 1 657 ? -8.220 -12.795 -7.096 1.00 98.94 657 GLN A N 1
ATOM 4862 C CA . GLN A 1 657 ? -8.890 -13.258 -8.310 1.00 98.94 657 GLN A CA 1
ATOM 4863 C C . GLN A 1 657 ? -10.337 -12.755 -8.349 1.00 98.94 657 GLN A C 1
ATOM 4865 O O . GLN A 1 657 ? -11.143 -13.127 -7.495 1.00 98.94 657 GLN A O 1
ATOM 4870 N N . VAL A 1 658 ? -10.681 -11.950 -9.356 1.00 98.94 658 VAL A N 1
ATOM 4871 C CA . VAL A 1 658 ? -12.041 -11.441 -9.585 1.00 98.94 658 VAL A CA 1
ATOM 4872 C C . VAL A 1 658 ? -12.691 -12.213 -10.730 1.00 98.94 658 VAL A C 1
ATOM 4874 O O . VAL A 1 658 ? -12.317 -12.043 -11.890 1.00 98.94 658 VAL A O 1
ATOM 4877 N N . GLY A 1 659 ? -13.640 -13.083 -10.398 1.00 98.81 659 GLY A N 1
ATOM 4878 C CA . GLY A 1 659 ? -14.225 -14.058 -11.314 1.00 98.81 659 GLY A CA 1
ATOM 4879 C C . GLY A 1 659 ? -13.337 -15.304 -11.487 1.00 98.81 659 GLY A C 1
ATOM 4880 O O . GLY A 1 659 ? -12.108 -15.187 -11.543 1.00 98.81 659 GLY A O 1
ATOM 4881 N N . PRO A 1 660 ? -13.902 -16.521 -11.580 1.00 98.56 660 PRO A N 1
ATOM 4882 C CA . PRO A 1 660 ? -13.162 -17.717 -11.978 1.00 98.56 660 PRO A CA 1
ATOM 4883 C C . PRO A 1 660 ? -12.676 -17.632 -13.437 1.00 98.56 660 PRO A C 1
ATOM 4885 O O . PRO A 1 660 ? -13.173 -16.850 -14.244 1.00 98.56 660 PRO A O 1
ATOM 4888 N N . SER A 1 661 ? -11.716 -18.480 -13.815 1.00 97.88 661 SER A N 1
ATOM 4889 C CA . SER A 1 661 ? -11.332 -18.610 -15.229 1.00 97.88 661 SER A CA 1
ATOM 4890 C C . SER A 1 661 ? -12.533 -19.066 -16.070 1.00 97.88 661 SER A C 1
ATOM 4892 O O . SER A 1 661 ? -13.251 -19.984 -15.671 1.00 97.88 661 SER A O 1
ATOM 4894 N N . GLY A 1 662 ? -12.763 -18.419 -17.216 1.00 96.62 662 GLY A N 1
ATOM 4895 C CA . GLY A 1 662 ? -13.955 -18.635 -18.047 1.00 96.62 662 GLY A CA 1
ATOM 4896 C C . GLY A 1 662 ? -15.187 -17.803 -17.658 1.00 96.62 662 GLY A C 1
ATOM 4897 O O . GLY A 1 662 ? -16.248 -18.002 -18.254 1.00 96.62 662 GLY A O 1
ATOM 4898 N N . SER A 1 663 ? -15.061 -16.870 -16.703 1.00 98.31 663 SER A N 1
ATOM 4899 C CA . SER A 1 663 ? -16.026 -15.780 -16.489 1.00 98.31 663 SER A CA 1
ATOM 4900 C C . SER A 1 663 ? -16.482 -15.153 -17.807 1.00 98.31 663 SER A C 1
ATOM 4902 O O . SER A 1 663 ? -15.682 -14.928 -18.717 1.00 98.31 663 SER A O 1
ATOM 4904 N N . SER A 1 664 ? -17.783 -14.896 -17.918 1.00 96.25 664 SER A N 1
ATOM 4905 C CA . SER A 1 664 ? -18.390 -14.420 -19.170 1.00 96.25 664 SER A CA 1
ATOM 4906 C C . SER A 1 664 ? -19.701 -13.652 -18.992 1.00 96.25 664 SER A C 1
ATOM 4908 O O . SER A 1 664 ? -20.258 -13.189 -19.987 1.00 96.25 664 SER A O 1
ATOM 4910 N N . GLN A 1 665 ? -20.188 -13.467 -17.760 1.00 98.25 665 GLN A N 1
ATOM 4911 C CA . GLN A 1 665 ? -21.374 -12.649 -17.499 1.00 98.25 665 GLN A CA 1
ATOM 4912 C C . GLN A 1 665 ? -21.118 -11.167 -17.796 1.00 98.25 665 GLN A C 1
ATOM 4914 O O . GLN A 1 665 ? -20.010 -10.665 -17.621 1.00 98.25 665 GLN A O 1
ATOM 4919 N N . ASP A 1 666 ? -22.147 -10.469 -18.274 1.00 98.38 666 ASP A N 1
ATOM 4920 C CA . ASP A 1 666 ? -22.137 -9.015 -18.431 1.00 98.38 666 ASP A CA 1
ATOM 4921 C C . ASP A 1 666 ? -22.560 -8.364 -17.110 1.00 98.38 666 ASP A C 1
ATOM 4923 O O . ASP A 1 666 ? -23.658 -8.621 -16.617 1.00 98.38 666 ASP A O 1
ATOM 4927 N N . HIS A 1 667 ? -21.695 -7.512 -16.561 1.00 98.75 667 HIS A N 1
ATOM 4928 C CA . HIS A 1 667 ? -21.930 -6.787 -15.313 1.00 98.75 667 HIS A CA 1
ATOM 4929 C C . HIS A 1 667 ? -22.095 -5.272 -15.542 1.00 98.75 667 HIS A C 1
ATOM 4931 O O . HIS A 1 667 ? -22.016 -4.497 -14.592 1.00 98.75 667 HIS A O 1
ATOM 4937 N N . THR A 1 668 ? -22.332 -4.813 -16.782 1.00 98.56 668 THR A N 1
ATOM 4938 C CA . THR A 1 668 ? -22.384 -3.380 -17.163 1.00 98.56 668 THR A CA 1
ATOM 4939 C C . THR A 1 668 ? -23.270 -2.519 -16.251 1.00 98.56 668 THR A C 1
ATOM 4941 O O . THR A 1 668 ? -22.906 -1.391 -15.921 1.00 98.56 668 THR A O 1
ATOM 4944 N N . SER A 1 669 ? -24.436 -3.021 -15.833 1.00 98.19 669 SER A N 1
ATOM 4945 C CA . SER A 1 669 ? -25.387 -2.276 -14.992 1.00 98.19 669 SER A CA 1
ATOM 4946 C C . SER A 1 669 ? -24.995 -2.220 -13.511 1.00 98.19 669 SER A C 1
ATOM 4948 O O . SER A 1 669 ? -25.456 -1.336 -12.786 1.00 98.19 669 SER A O 1
ATOM 4950 N N . ASN A 1 670 ? -24.162 -3.152 -13.047 1.00 98.69 670 ASN A N 1
ATOM 4951 C CA . ASN A 1 670 ? -23.753 -3.273 -11.655 1.00 98.69 670 ASN A CA 1
ATOM 4952 C C . ASN A 1 670 ? -22.371 -3.949 -11.550 1.00 98.69 670 ASN A C 1
ATOM 4954 O O . ASN A 1 670 ? -22.276 -5.094 -11.104 1.00 98.69 670 ASN A O 1
ATOM 4958 N N . PRO A 1 671 ? -21.292 -3.268 -11.970 1.00 98.88 671 PRO A N 1
ATOM 4959 C CA . PRO A 1 671 ? -19.969 -3.870 -12.033 1.00 98.88 671 PRO A CA 1
ATOM 4960 C C . PRO A 1 671 ? -19.395 -4.128 -10.640 1.00 98.88 671 PRO A C 1
ATOM 4962 O O . PRO A 1 671 ? -19.736 -3.442 -9.670 1.00 98.88 671 PRO A O 1
ATOM 4965 N N . THR A 1 672 ? -18.482 -5.095 -10.560 1.00 98.94 672 THR A N 1
ATOM 4966 C CA . THR A 1 672 ? -17.580 -5.219 -9.410 1.00 98.94 672 THR A CA 1
ATOM 4967 C C . THR A 1 672 ? -16.556 -4.080 -9.438 1.00 98.94 672 THR A C 1
ATOM 4969 O O . THR A 1 672 ? -16.064 -3.710 -10.504 1.00 98.94 672 THR A O 1
ATOM 4972 N N . VAL A 1 673 ? -16.249 -3.514 -8.270 1.00 98.94 673 VAL A N 1
ATOM 4973 C CA . VAL A 1 673 ? -15.383 -2.337 -8.106 1.00 98.94 673 VAL A CA 1
ATOM 4974 C C . VAL A 1 673 ? -14.270 -2.637 -7.104 1.00 98.94 673 VAL A C 1
ATOM 4976 O O . VAL A 1 673 ? -14.537 -3.144 -6.012 1.00 98.94 673 VAL A O 1
ATOM 4979 N N . LEU A 1 674 ? -13.035 -2.308 -7.476 1.00 98.94 674 LEU A N 1
ATOM 4980 C CA . LEU A 1 674 ? -11.842 -2.346 -6.631 1.00 98.94 674 LEU A CA 1
ATOM 4981 C C . LEU A 1 674 ? -11.370 -0.900 -6.432 1.00 98.94 674 LEU A C 1
ATOM 4983 O O . LEU A 1 674 ? -11.064 -0.251 -7.427 1.00 98.94 674 LEU A O 1
ATOM 4987 N N . SER A 1 675 ? -11.342 -0.392 -5.196 1.00 98.88 675 SER A N 1
ATOM 4988 C CA . SER A 1 675 ? -10.981 1.009 -4.911 1.00 98.88 675 SER A CA 1
ATOM 4989 C C . SER A 1 675 ? -10.019 1.132 -3.722 1.00 98.88 675 SER A C 1
ATOM 4991 O O . SER A 1 675 ? -10.335 0.642 -2.642 1.00 98.88 675 SER A O 1
ATOM 4993 N N . ASP A 1 676 ? -8.841 1.733 -3.886 1.00 98.81 676 ASP A N 1
ATOM 4994 C CA . ASP A 1 676 ? -7.738 1.684 -2.904 1.00 98.81 676 ASP A CA 1
ATOM 4995 C C . ASP A 1 676 ? -7.323 0.228 -2.590 1.00 98.81 676 ASP A C 1
ATOM 4997 O O . ASP A 1 676 ? -7.339 -0.221 -1.433 1.00 98.81 676 ASP A O 1
ATOM 5001 N N . VAL A 1 677 ? -7.041 -0.564 -3.632 1.00 98.94 677 VAL A N 1
ATOM 5002 C CA . VAL A 1 677 ? -6.639 -1.975 -3.488 1.00 98.94 677 VAL A CA 1
ATOM 5003 C C . VAL A 1 677 ? -5.198 -2.149 -3.946 1.00 98.94 677 VAL A C 1
ATOM 5005 O O . VAL A 1 677 ? -4.874 -2.063 -5.131 1.00 98.94 677 VAL A O 1
ATOM 5008 N N . PHE A 1 678 ? -4.329 -2.414 -2.976 1.00 98.94 678 PHE A N 1
ATOM 5009 C CA . PHE A 1 678 ? -2.881 -2.392 -3.144 1.00 98.94 678 PHE A CA 1
ATOM 5010 C C . PHE A 1 678 ? -2.278 -3.786 -2.987 1.00 98.94 678 PHE A C 1
ATOM 5012 O O . PHE A 1 678 ? -2.819 -4.629 -2.270 1.00 98.94 678 PHE A O 1
ATOM 5019 N N . PHE A 1 679 ? -1.130 -4.024 -3.617 1.00 98.94 679 PHE A N 1
ATOM 5020 C CA . PHE A 1 679 ? -0.426 -5.302 -3.590 1.00 98.94 679 PHE A CA 1
ATOM 5021 C C . PHE A 1 679 ? 1.065 -5.088 -3.350 1.00 98.94 679 PHE A C 1
ATOM 5023 O O . PHE A 1 679 ? 1.677 -4.224 -3.977 1.00 98.94 679 PHE A O 1
ATOM 5030 N N . ARG A 1 680 ? 1.655 -5.909 -2.478 1.00 98.88 680 ARG A N 1
ATOM 5031 C CA . ARG A 1 680 ? 3.090 -5.916 -2.185 1.00 98.88 680 ARG A CA 1
ATOM 5032 C C . ARG A 1 680 ? 3.665 -7.321 -2.296 1.00 98.88 680 ARG A C 1
ATOM 5034 O O . ARG A 1 680 ? 3.104 -8.269 -1.750 1.00 98.88 680 ARG A O 1
ATOM 5041 N N . ILE A 1 681 ? 4.824 -7.441 -2.941 1.00 98.69 681 ILE A N 1
ATOM 5042 C CA . ILE A 1 681 ? 5.608 -8.681 -2.989 1.00 98.69 681 ILE A CA 1
ATOM 5043 C C . ILE A 1 681 ? 7.046 -8.397 -2.533 1.00 98.69 681 ILE A C 1
ATOM 5045 O O . ILE A 1 681 ? 7.894 -7.981 -3.322 1.00 98.69 681 ILE A O 1
ATOM 5049 N N . GLY A 1 682 ? 7.319 -8.617 -1.244 1.00 94.12 682 GLY A N 1
ATOM 5050 C CA . GLY A 1 682 ? 8.618 -8.361 -0.607 1.00 94.12 682 GLY A CA 1
ATOM 5051 C C . GLY A 1 682 ? 8.662 -7.074 0.231 1.00 94.12 682 GLY A C 1
ATOM 5052 O O . GLY A 1 682 ? 7.631 -6.515 0.601 1.00 94.12 682 GLY A O 1
ATOM 5053 N N . GLY A 1 683 ? 9.862 -6.598 0.568 1.00 88.50 683 GLY A N 1
ATOM 5054 C CA . GLY A 1 683 ? 10.104 -5.354 1.317 1.00 88.50 683 GLY A CA 1
ATOM 5055 C C . GLY A 1 683 ? 9.927 -5.498 2.837 1.00 88.50 683 GLY A C 1
ATOM 5056 O O . GLY A 1 683 ? 10.831 -5.170 3.609 1.00 88.50 683 GLY A O 1
ATOM 5057 N N . ALA A 1 684 ? 8.813 -6.081 3.285 1.00 86.94 684 ALA A N 1
ATOM 5058 C CA . ALA A 1 684 ? 8.560 -6.413 4.697 1.00 86.94 684 ALA A CA 1
ATOM 5059 C C . ALA A 1 684 ? 9.053 -7.822 5.107 1.00 86.94 684 ALA A C 1
ATOM 5061 O O . ALA A 1 684 ? 8.692 -8.338 6.164 1.00 86.94 684 ALA A O 1
ATOM 5062 N N . GLY A 1 685 ? 9.870 -8.452 4.261 1.00 78.75 685 GLY A N 1
ATOM 5063 C CA . GLY A 1 685 ? 10.341 -9.828 4.384 1.00 78.75 685 GLY A CA 1
ATOM 5064 C C . GLY A 1 685 ? 10.311 -10.517 3.016 1.00 78.75 685 GLY A C 1
ATOM 5065 O O . GLY A 1 685 ? 9.972 -9.876 2.022 1.00 78.75 685 GLY A O 1
ATOM 5066 N N . PRO A 1 686 ? 10.671 -11.808 2.919 1.00 80.38 686 PRO A N 1
ATOM 5067 C CA . PRO A 1 686 ? 10.464 -12.562 1.688 1.00 80.38 686 PRO A CA 1
ATOM 5068 C C . PRO A 1 686 ? 8.959 -12.713 1.425 1.00 80.38 686 PRO A C 1
ATOM 5070 O O . PRO A 1 686 ? 8.242 -13.289 2.243 1.00 80.38 686 PRO A O 1
ATOM 5073 N N . GLY A 1 687 ? 8.505 -12.214 0.278 1.00 91.56 687 GLY A N 1
ATOM 5074 C CA . GLY A 1 687 ? 7.142 -12.377 -0.223 1.00 91.56 687 GLY A CA 1
ATOM 5075 C C . GLY A 1 687 ? 7.180 -12.894 -1.654 1.00 91.56 687 GLY A C 1
ATOM 5076 O O . GLY A 1 687 ? 8.056 -12.490 -2.417 1.00 91.56 687 GLY A O 1
ATOM 5077 N N . GLN A 1 688 ? 6.281 -13.811 -2.016 1.00 93.12 688 GLN A N 1
ATOM 5078 C CA . GLN A 1 688 ? 6.260 -14.443 -3.338 1.00 93.12 688 GLN A CA 1
ATOM 5079 C C . GLN A 1 688 ? 4.825 -14.624 -3.844 1.00 93.12 688 GLN A C 1
ATOM 5081 O O . GLN A 1 688 ? 3.974 -15.190 -3.152 1.00 93.12 688 GLN A O 1
ATOM 5086 N N . ALA A 1 689 ? 4.562 -14.202 -5.078 1.00 98.44 689 ALA A N 1
ATOM 5087 C CA . ALA A 1 689 ? 3.331 -14.534 -5.784 1.00 98.44 689 ALA A CA 1
ATOM 5088 C C . ALA A 1 689 ? 3.568 -14.524 -7.293 1.00 98.44 689 ALA A C 1
ATOM 5090 O O . ALA A 1 689 ? 4.274 -13.663 -7.805 1.00 98.44 689 ALA A O 1
ATOM 5091 N N . THR A 1 690 ? 2.966 -15.460 -8.024 1.00 98.69 690 THR A N 1
ATOM 5092 C CA . THR A 1 690 ? 3.134 -15.532 -9.481 1.00 98.69 690 THR A CA 1
ATOM 5093 C C . THR A 1 690 ? 2.426 -14.364 -10.165 1.00 98.69 690 THR A C 1
ATOM 5095 O O . THR A 1 690 ? 3.013 -13.722 -11.035 1.00 98.69 690 THR A O 1
ATOM 5098 N N . GLN A 1 691 ? 1.200 -14.062 -9.735 1.00 98.88 691 GLN A N 1
ATOM 5099 C CA . GLN A 1 691 ? 0.409 -12.914 -10.178 1.00 98.88 691 GLN A CA 1
ATOM 5100 C C . GLN A 1 691 ? -0.133 -12.156 -8.959 1.00 98.88 691 GLN A C 1
ATOM 5102 O O . GLN A 1 691 ? -0.470 -12.777 -7.950 1.00 98.88 691 GLN A O 1
ATOM 5107 N N . SER A 1 692 ? -0.251 -10.830 -9.025 1.00 98.94 692 SER A N 1
ATOM 5108 C CA . SER A 1 692 ? -0.913 -10.073 -7.950 1.00 98.94 692 SER A CA 1
ATOM 5109 C C . SER A 1 692 ? -2.431 -10.061 -8.138 1.00 98.94 692 SER A C 1
ATOM 5111 O O . SER A 1 692 ? -3.161 -10.569 -7.285 1.00 98.94 692 SER A O 1
ATOM 5113 N N . LEU A 1 693 ? -2.915 -9.577 -9.283 1.00 98.94 693 LEU A N 1
ATOM 5114 C CA . LEU A 1 693 ? -4.340 -9.425 -9.577 1.00 98.94 693 LEU A CA 1
ATOM 5115 C C . LEU A 1 693 ? -4.713 -10.095 -10.904 1.00 98.94 693 LEU A C 1
ATOM 5117 O O . LEU A 1 693 ? -4.131 -9.801 -11.947 1.00 98.94 693 LEU A O 1
ATOM 5121 N N . VAL A 1 694 ? -5.734 -10.954 -10.873 1.00 99.00 694 VAL A N 1
ATOM 5122 C CA . VAL A 1 694 ? -6.349 -11.542 -12.071 1.00 99.00 694 VAL A CA 1
ATOM 5123 C C . VAL A 1 694 ? -7.822 -11.151 -12.135 1.00 99.00 694 VAL A C 1
ATOM 5125 O O . VAL A 1 694 ? -8.590 -11.460 -11.224 1.00 99.00 694 VAL A O 1
ATOM 5128 N N . ILE A 1 695 ? -8.230 -10.516 -13.232 1.00 98.94 695 ILE A N 1
ATOM 5129 C CA . ILE A 1 695 ? -9.608 -10.078 -13.481 1.00 98.94 695 ILE A CA 1
ATOM 5130 C C . ILE A 1 695 ? -10.181 -10.878 -14.649 1.00 98.94 695 ILE A C 1
ATOM 5132 O O . ILE A 1 695 ? -9.836 -10.645 -15.805 1.00 98.94 695 ILE A O 1
ATOM 5136 N N . ASN A 1 696 ? -11.063 -11.828 -14.348 1.00 98.94 696 ASN A N 1
ATOM 5137 C CA . ASN A 1 696 ? -11.772 -12.642 -15.333 1.00 98.94 696 ASN A CA 1
ATOM 5138 C C . ASN A 1 696 ? -13.190 -12.122 -15.610 1.00 98.94 696 ASN A C 1
ATOM 5140 O O . ASN A 1 696 ? -13.640 -12.206 -16.750 1.00 98.94 696 ASN A O 1
ATOM 5144 N N . SER A 1 697 ? -13.886 -11.575 -14.607 1.00 98.94 697 SER A N 1
ATOM 5145 C CA . SER A 1 697 ? -15.215 -10.975 -14.799 1.00 98.94 697 SER A CA 1
ATOM 5146 C C . SER A 1 697 ? -15.164 -9.762 -15.727 1.00 98.94 697 SER A C 1
ATOM 5148 O O . SER A 1 697 ? -14.242 -8.946 -15.659 1.00 98.94 697 SER A O 1
ATOM 5150 N N . ASN A 1 698 ? -16.177 -9.628 -16.586 1.00 98.88 698 ASN A N 1
ATOM 5151 C CA . ASN A 1 698 ? -16.322 -8.457 -17.448 1.00 98.88 698 ASN A CA 1
ATOM 5152 C C . ASN A 1 698 ? -16.680 -7.202 -16.623 1.00 98.88 698 ASN A C 1
ATOM 5154 O O . ASN A 1 698 ? -17.150 -7.289 -15.489 1.00 98.88 698 ASN A O 1
ATOM 5158 N N . ASN A 1 699 ? -16.491 -6.024 -17.222 1.00 98.94 699 ASN A N 1
ATOM 5159 C CA . ASN A 1 699 ? -16.941 -4.714 -16.731 1.00 98.94 699 ASN A CA 1
ATOM 5160 C C . ASN A 1 699 ? -16.364 -4.248 -15.381 1.00 98.94 699 ASN A C 1
ATOM 5162 O O . ASN A 1 699 ? -16.796 -3.213 -14.879 1.00 98.94 699 ASN A O 1
ATOM 5166 N N . VAL A 1 700 ? -15.414 -4.977 -14.787 1.00 98.94 700 VAL A N 1
ATOM 5167 C CA . VAL A 1 700 ? -14.794 -4.605 -13.506 1.00 98.94 700 VAL A CA 1
ATOM 5168 C C . VAL A 1 700 ? -14.170 -3.213 -13.598 1.00 98.94 700 VAL A C 1
ATOM 5170 O O . VAL A 1 700 ? -13.524 -2.880 -14.593 1.00 98.94 700 VAL A O 1
ATOM 5173 N N . ILE A 1 701 ? -14.361 -2.413 -12.551 1.00 99.00 701 ILE A N 1
ATOM 5174 C CA . ILE A 1 701 ? -13.763 -1.084 -12.418 1.00 99.00 701 ILE A CA 1
ATOM 5175 C C . ILE A 1 701 ? -12.656 -1.156 -11.364 1.00 99.00 701 ILE A C 1
ATOM 5177 O O . ILE A 1 701 ? -12.926 -1.519 -10.220 1.00 99.00 701 ILE A O 1
ATOM 5181 N N . GLY A 1 702 ? -11.427 -0.820 -11.747 1.00 98.94 702 GLY A N 1
ATOM 5182 C CA . GLY A 1 702 ? -10.319 -0.562 -10.828 1.00 98.94 702 GLY A CA 1
ATOM 5183 C C . GLY A 1 702 ? -10.083 0.937 -10.663 1.00 98.94 702 GLY A C 1
ATOM 5184 O O . GLY A 1 702 ? -10.189 1.689 -11.632 1.00 98.94 702 GLY A O 1
ATOM 5185 N N . ASP A 1 703 ? -9.792 1.359 -9.439 1.00 98.81 703 ASP A N 1
ATOM 5186 C CA . ASP A 1 703 ? -9.739 2.760 -9.030 1.00 98.81 703 ASP A CA 1
ATOM 5187 C C . ASP A 1 703 ? -8.695 2.956 -7.914 1.00 98.81 703 ASP A C 1
ATOM 5189 O O . ASP A 1 703 ? -8.854 2.401 -6.836 1.00 98.81 703 ASP A O 1
ATOM 5193 N N . ASP A 1 704 ? -7.606 3.683 -8.163 1.00 98.81 704 ASP A N 1
ATOM 5194 C CA . ASP A 1 704 ? -6.402 3.691 -7.301 1.00 98.81 704 ASP A CA 1
ATOM 5195 C C . ASP A 1 704 ? -5.891 2.270 -6.990 1.00 98.81 704 ASP A C 1
ATOM 5197 O O . ASP A 1 704 ? -6.089 1.704 -5.909 1.00 98.81 704 ASP A O 1
ATOM 5201 N N . LEU A 1 705 ? -5.242 1.658 -7.983 1.00 98.94 705 LEU A N 1
ATOM 5202 C CA . LEU A 1 705 ? -4.620 0.343 -7.836 1.00 98.94 705 LEU A CA 1
ATOM 5203 C C . LEU A 1 705 ? -3.103 0.476 -7.908 1.00 98.94 705 LEU A C 1
ATOM 5205 O O . LEU A 1 705 ? -2.575 0.900 -8.933 1.00 98.94 705 LEU A O 1
ATOM 5209 N N . TRP A 1 706 ? -2.405 0.027 -6.862 1.00 98.94 706 TRP A N 1
ATOM 5210 C CA . TRP A 1 706 ? -0.946 -0.092 -6.867 1.00 98.94 706 TRP A CA 1
ATOM 5211 C C . TRP A 1 706 ? -0.515 -1.539 -6.698 1.00 98.94 706 TRP A C 1
ATOM 5213 O O . TRP A 1 706 ? -0.806 -2.173 -5.683 1.00 98.94 706 TRP A O 1
ATOM 5223 N N . LEU A 1 707 ? 0.185 -2.064 -7.697 1.00 98.94 707 LEU A N 1
ATOM 5224 C CA . LEU A 1 707 ? 0.704 -3.419 -7.718 1.00 98.94 707 LEU A CA 1
ATOM 5225 C C . LEU A 1 707 ? 2.229 -3.343 -7.738 1.00 98.94 707 LEU A C 1
ATOM 5227 O O . LEU A 1 707 ? 2.810 -3.029 -8.768 1.00 98.94 707 LEU A O 1
ATOM 5231 N N . TRP A 1 708 ? 2.877 -3.653 -6.614 1.00 98.94 708 TRP A N 1
ATOM 5232 C CA . TRP A 1 708 ? 4.309 -3.403 -6.421 1.00 98.94 708 TRP A CA 1
ATOM 5233 C C . TRP A 1 708 ? 5.064 -4.683 -6.054 1.00 98.94 708 TRP A C 1
ATOM 5235 O O . TRP A 1 708 ? 4.899 -5.245 -4.961 1.00 98.94 708 TRP A O 1
ATOM 5245 N N . ARG A 1 709 ? 5.928 -5.155 -6.961 1.00 98.81 709 ARG A N 1
ATOM 5246 C CA . ARG A 1 709 ? 7.019 -6.054 -6.576 1.00 98.81 709 ARG A CA 1
ATOM 5247 C C . ARG A 1 709 ? 8.094 -5.189 -5.924 1.00 98.81 709 ARG A C 1
ATOM 5249 O O . ARG A 1 709 ? 8.587 -4.259 -6.536 1.00 98.81 709 ARG A O 1
ATOM 5256 N N . ALA A 1 710 ? 8.460 -5.485 -4.682 1.00 98.56 710 ALA A N 1
ATOM 5257 C CA . ALA A 1 710 ? 9.318 -4.592 -3.913 1.00 98.56 710 ALA A CA 1
ATOM 5258 C C . ALA A 1 710 ? 10.715 -4.419 -4.537 1.00 98.56 710 ALA A C 1
ATOM 5260 O O . ALA A 1 710 ? 11.403 -5.415 -4.766 1.00 98.56 710 ALA A O 1
ATOM 5261 N N . ASP A 1 711 ? 11.143 -3.170 -4.744 1.00 97.69 711 ASP A N 1
ATOM 5262 C CA . ASP A 1 711 ? 12.493 -2.782 -5.185 1.00 97.69 711 ASP A CA 1
ATOM 5263 C C . ASP A 1 711 ? 13.450 -2.482 -4.013 1.00 97.69 711 ASP A C 1
ATOM 5265 O O . ASP A 1 711 ? 14.673 -2.543 -4.163 1.00 97.69 711 ASP A O 1
ATOM 5269 N N . HIS A 1 712 ? 12.907 -2.218 -2.820 1.00 96.44 712 HIS A N 1
ATOM 5270 C CA . HIS A 1 712 ? 13.675 -1.914 -1.613 1.00 96.44 712 HIS A CA 1
ATOM 5271 C C . HIS A 1 712 ? 13.051 -2.500 -0.335 1.00 96.44 712 HIS A C 1
ATOM 5273 O O . HIS A 1 712 ? 11.911 -2.964 -0.301 1.00 96.44 712 HIS A O 1
ATOM 5279 N N . GLY A 1 713 ? 13.834 -2.476 0.746 1.00 90.62 713 GLY A N 1
ATOM 5280 C CA . GLY A 1 713 ? 13.499 -3.103 2.023 1.00 90.62 713 GLY A CA 1
ATOM 5281 C C . GLY A 1 713 ? 14.148 -4.481 2.181 1.00 90.62 713 GLY A C 1
ATOM 5282 O O . GLY A 1 713 ? 15.200 -4.770 1.614 1.00 90.62 713 GLY A O 1
ATOM 5283 N N . SER A 1 714 ? 13.544 -5.329 3.007 1.00 83.62 714 SER A N 1
ATOM 5284 C CA . SER A 1 714 ? 14.017 -6.686 3.298 1.00 83.62 714 SER A CA 1
ATOM 5285 C C . SER A 1 714 ? 13.353 -7.738 2.402 1.00 83.62 714 SER A C 1
ATOM 5287 O O . SER A 1 714 ? 12.190 -7.605 2.038 1.00 83.62 714 SER A O 1
ATOM 5289 N N . GLY A 1 715 ? 14.081 -8.806 2.060 1.00 87.56 715 GLY A N 1
ATOM 5290 C CA . GLY A 1 715 ? 13.550 -9.885 1.215 1.00 87.56 715 GLY A CA 1
ATOM 5291 C C . GLY A 1 715 ? 13.351 -9.508 -0.258 1.00 87.56 715 GLY A C 1
ATOM 5292 O O . GLY A 1 715 ? 12.458 -10.052 -0.897 1.00 87.56 715 GLY A O 1
ATOM 5293 N N . VAL A 1 716 ? 14.169 -8.594 -0.785 1.00 94.12 716 VAL A N 1
ATOM 5294 C CA . VAL A 1 716 ? 14.126 -8.119 -2.177 1.00 94.12 716 VAL A CA 1
ATOM 5295 C C . VAL A 1 716 ? 15.292 -8.666 -3.003 1.00 94.12 716 VAL A C 1
ATOM 5297 O O . VAL A 1 716 ? 16.403 -8.826 -2.493 1.00 94.12 716 VAL A O 1
ATOM 5300 N N . GLY A 1 717 ? 15.030 -8.945 -4.281 1.00 93.56 717 GLY A N 1
ATOM 5301 C CA . GLY A 1 717 ? 16.012 -9.304 -5.302 1.00 93.56 717 GLY A CA 1
ATOM 5302 C C . GLY A 1 717 ? 15.466 -10.339 -6.287 1.00 93.56 717 GLY A C 1
ATOM 5303 O O . GLY A 1 717 ? 14.492 -11.034 -5.994 1.00 93.56 717 GLY A O 1
ATOM 5304 N N . TRP A 1 718 ? 16.127 -10.485 -7.437 1.00 96.44 718 TRP A N 1
ATOM 5305 C CA . TRP A 1 718 ? 15.613 -11.208 -8.611 1.00 96.44 718 TRP A CA 1
ATOM 5306 C C . TRP A 1 718 ? 15.142 -12.645 -8.339 1.00 96.44 718 TRP A C 1
ATOM 5308 O O . TRP A 1 718 ? 14.222 -13.146 -8.979 1.00 96.44 718 TRP A O 1
ATOM 5318 N N . THR A 1 719 ? 15.757 -13.326 -7.373 1.00 92.31 719 THR A N 1
ATOM 5319 C CA . THR A 1 719 ? 15.396 -14.692 -6.956 1.00 92.31 719 THR A CA 1
ATOM 5320 C C . THR A 1 719 ? 14.824 -14.768 -5.535 1.00 92.31 719 THR A C 1
ATOM 5322 O O . THR A 1 719 ? 14.608 -15.865 -5.022 1.00 92.31 719 THR A O 1
ATOM 5325 N N . VAL A 1 720 ? 14.588 -13.623 -4.886 1.00 91.12 720 VAL A N 1
ATOM 5326 C CA . VAL A 1 720 ? 14.183 -13.508 -3.473 1.00 91.12 720 VAL A CA 1
ATOM 5327 C C . VAL A 1 720 ? 12.686 -13.223 -3.352 1.00 91.12 720 VAL A C 1
ATOM 5329 O O . VAL A 1 720 ? 11.982 -13.965 -2.661 1.00 91.12 720 VAL A O 1
ATOM 5332 N N . ASN A 1 721 ? 12.199 -12.212 -4.082 1.00 97.06 721 ASN A N 1
ATOM 5333 C CA . ASN A 1 721 ? 10.780 -11.882 -4.240 1.00 97.06 721 ASN A CA 1
ATOM 5334 C C . ASN A 1 721 ? 10.307 -12.086 -5.694 1.00 97.06 721 ASN A C 1
ATOM 5336 O O . ASN A 1 721 ? 9.936 -11.114 -6.354 1.00 97.06 721 ASN A O 1
ATOM 5340 N N . PRO A 1 722 ? 10.359 -13.313 -6.248 1.00 96.44 722 PRO A N 1
ATOM 5341 C CA . PRO A 1 722 ? 9.896 -13.564 -7.604 1.00 96.44 722 PRO A CA 1
ATOM 5342 C C . PRO A 1 722 ? 8.409 -13.231 -7.777 1.00 96.44 722 PRO A C 1
ATOM 5344 O O . PRO A 1 722 ? 7.576 -13.613 -6.949 1.00 96.44 722 PRO A O 1
ATOM 5347 N N . ALA A 1 723 ? 8.095 -12.552 -8.883 1.00 98.25 723 ALA A N 1
ATOM 5348 C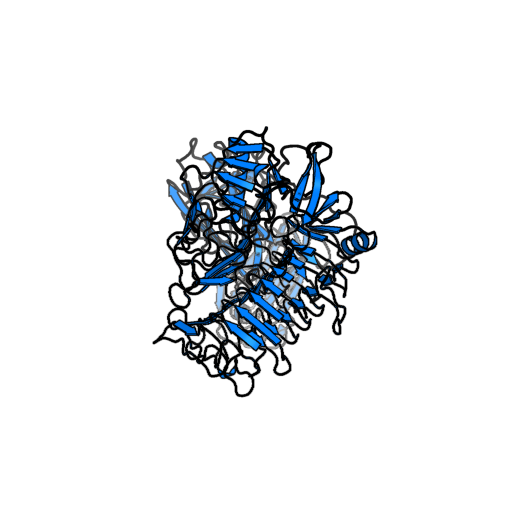 CA . ALA A 1 723 ? 6.732 -12.287 -9.330 1.00 98.25 723 ALA A CA 1
ATOM 5349 C C . ALA A 1 723 ? 6.684 -12.089 -10.846 1.00 98.25 723 ALA A C 1
ATOM 5351 O O . ALA A 1 723 ? 7.450 -11.294 -11.389 1.00 98.25 723 ALA A O 1
ATOM 5352 N N . ALA A 1 724 ? 5.792 -12.799 -11.541 1.00 98.50 724 ALA A N 1
ATOM 5353 C CA . ALA A 1 724 ? 5.759 -12.776 -13.001 1.00 98.50 724 ALA A CA 1
ATOM 5354 C C . ALA A 1 724 ? 5.016 -11.546 -13.536 1.00 98.50 724 ALA A C 1
ATOM 5356 O O . ALA A 1 724 ? 5.584 -10.815 -14.343 1.00 98.50 724 ALA A O 1
ATOM 5357 N N . ASN A 1 725 ? 3.782 -11.306 -13.077 1.00 98.88 725 ASN A N 1
ATOM 5358 C CA . ASN A 1 725 ? 2.923 -10.223 -13.576 1.00 98.88 725 ASN A CA 1
ATOM 5359 C C . ASN A 1 725 ? 2.193 -9.514 -12.430 1.00 98.88 725 ASN A C 1
ATOM 5361 O O . ASN A 1 725 ? 1.734 -10.164 -11.488 1.00 98.88 725 ASN A O 1
ATOM 5365 N N . GLY A 1 726 ? 2.012 -8.199 -12.535 1.00 98.88 726 GLY A N 1
ATOM 5366 C CA . GLY A 1 726 ? 1.173 -7.452 -11.603 1.00 98.88 726 GLY A CA 1
ATOM 5367 C C . GLY A 1 726 ? -0.297 -7.721 -11.878 1.00 98.88 726 GLY A C 1
ATOM 5368 O O . GLY A 1 726 ? -1.001 -8.284 -11.037 1.00 98.88 726 GLY A O 1
ATOM 5369 N N . LEU A 1 727 ? -0.744 -7.359 -13.079 1.00 98.94 727 LEU A N 1
ATOM 5370 C CA . LEU A 1 727 ? -2.148 -7.400 -13.479 1.00 98.94 727 LEU A CA 1
ATOM 5371 C C . LEU A 1 727 ? -2.356 -8.277 -14.720 1.00 98.94 727 LEU A C 1
ATOM 5373 O O . LEU A 1 727 ? -1.693 -8.093 -15.738 1.00 98.94 727 LEU A O 1
ATOM 5377 N N . VAL A 1 728 ? -3.342 -9.175 -14.666 1.00 98.94 728 VAL A N 1
ATOM 5378 C CA . VAL A 1 728 ? -3.844 -9.921 -15.830 1.00 98.94 728 VAL A CA 1
ATOM 5379 C C . VAL A 1 728 ? -5.345 -9.678 -15.994 1.00 98.94 728 VAL A C 1
ATOM 5381 O O . VAL A 1 728 ? -6.142 -10.076 -15.143 1.00 98.94 728 VAL A O 1
ATOM 5384 N N . VAL A 1 729 ? -5.744 -9.049 -17.101 1.00 98.94 729 VAL A N 1
ATOM 5385 C CA . VAL A 1 729 ? -7.145 -8.749 -17.433 1.00 98.94 729 VAL A CA 1
ATOM 5386 C C . VAL A 1 729 ? -7.634 -9.664 -18.553 1.00 98.94 729 VAL A C 1
ATOM 5388 O O . VAL A 1 729 ? -7.289 -9.482 -19.717 1.00 98.94 729 VAL A O 1
ATOM 5391 N N . ASN A 1 730 ? -8.476 -10.634 -18.209 1.00 98.94 730 ASN A N 1
ATOM 5392 C CA . ASN A 1 730 ? -9.164 -11.521 -19.151 1.00 98.94 730 ASN A CA 1
ATOM 5393 C C . ASN A 1 730 ? -10.593 -11.047 -19.467 1.00 98.94 730 ASN A C 1
ATOM 5395 O O . ASN A 1 730 ? -11.094 -11.312 -20.558 1.00 98.94 730 ASN A O 1
ATOM 5399 N N . GLY A 1 731 ? -11.237 -10.336 -18.536 1.00 98.75 731 GLY A N 1
ATOM 5400 C CA . GLY A 1 731 ? -12.581 -9.784 -18.715 1.00 98.75 731 GLY A CA 1
ATOM 5401 C C . GLY A 1 731 ? -12.646 -8.666 -19.763 1.00 98.75 731 GLY A C 1
ATOM 5402 O O . GLY A 1 731 ? -11.751 -7.827 -19.865 1.00 98.75 731 GLY A O 1
ATOM 5403 N N . ASN A 1 732 ? -13.733 -8.626 -20.531 1.00 98.88 732 ASN A N 1
ATOM 5404 C CA . ASN A 1 732 ? -14.031 -7.550 -21.477 1.00 98.88 732 ASN A CA 1
ATOM 5405 C C . ASN A 1 732 ? -14.587 -6.313 -20.753 1.00 98.88 732 ASN A C 1
ATOM 5407 O O . ASN A 1 732 ? -15.175 -6.423 -19.679 1.00 98.88 732 ASN A O 1
ATOM 5411 N N . ASN A 1 733 ? -14.462 -5.135 -21.367 1.00 98.81 733 ASN A N 1
ATOM 5412 C CA . ASN A 1 733 ? -14.997 -3.849 -20.898 1.00 98.81 733 ASN A CA 1
ATOM 5413 C C . ASN A 1 733 ? -14.513 -3.418 -19.497 1.00 98.81 733 ASN A C 1
ATOM 5415 O O . ASN A 1 733 ? -15.139 -2.577 -18.851 1.00 98.81 733 ASN A O 1
ATOM 5419 N N . VAL A 1 734 ? -13.416 -4.004 -19.012 1.00 98.94 734 VAL A N 1
ATOM 5420 C CA . VAL A 1 734 ? -12.764 -3.624 -17.752 1.00 98.94 734 VAL A CA 1
ATOM 5421 C C . VAL A 1 734 ? -12.206 -2.205 -17.884 1.00 98.94 734 VAL A C 1
ATOM 5423 O O . VAL A 1 734 ? -11.644 -1.849 -18.921 1.00 98.94 734 VAL A O 1
ATOM 5426 N N . THR A 1 735 ? -12.381 -1.385 -16.851 1.00 98.94 735 THR A N 1
ATOM 5427 C CA . THR A 1 735 ? -11.939 0.017 -16.836 1.00 98.94 735 THR A CA 1
ATOM 5428 C C . THR A 1 735 ? -11.038 0.275 -15.634 1.00 98.94 735 THR A C 1
ATOM 5430 O O . THR A 1 735 ? -11.374 -0.123 -14.523 1.00 98.94 735 THR A O 1
ATOM 5433 N N . MET A 1 736 ? -9.912 0.948 -15.850 1.00 98.94 736 MET A N 1
ATOM 5434 C CA . MET A 1 736 ? -8.930 1.304 -14.827 1.00 98.94 736 MET A CA 1
ATOM 5435 C C . MET A 1 736 ? -8.786 2.822 -14.725 1.00 98.94 736 MET A C 1
ATOM 5437 O O . MET A 1 736 ? -8.679 3.498 -15.749 1.00 98.94 736 MET A O 1
ATOM 5441 N N . TYR A 1 737 ? -8.748 3.339 -13.499 1.00 98.94 737 TYR A N 1
ATOM 5442 C CA . TYR A 1 737 ? -8.474 4.736 -13.169 1.00 98.94 737 TYR A CA 1
ATOM 5443 C C . TYR A 1 737 ? -7.334 4.797 -12.148 1.00 98.94 737 TYR A C 1
ATOM 5445 O O . TYR A 1 737 ? -7.454 4.215 -11.071 1.00 98.94 737 TYR A O 1
ATOM 5453 N N . GLY A 1 738 ? -6.236 5.489 -12.461 1.00 98.75 738 GLY A N 1
ATOM 5454 C CA . GLY A 1 738 ? -5.087 5.571 -11.552 1.00 98.75 738 GLY A CA 1
ATOM 5455 C C . GLY A 1 738 ? -4.416 4.209 -11.339 1.00 98.75 738 GLY A C 1
ATOM 5456 O O . GLY A 1 738 ? -4.407 3.687 -10.225 1.00 98.75 738 GLY A O 1
ATOM 5457 N N . LEU A 1 739 ? -3.910 3.597 -12.416 1.00 98.94 739 LEU A N 1
ATOM 5458 C CA . LEU A 1 739 ? -3.234 2.297 -12.360 1.00 98.94 739 LEU A CA 1
ATOM 5459 C C . LEU A 1 739 ? -1.711 2.462 -12.224 1.00 98.94 739 LEU A C 1
ATOM 5461 O O . LEU A 1 739 ? -1.067 3.025 -13.107 1.00 98.94 739 LEU A O 1
ATOM 5465 N N . PHE A 1 740 ? -1.135 1.903 -11.164 1.00 98.94 740 PHE A N 1
ATOM 5466 C CA . PHE A 1 740 ? 0.301 1.893 -10.882 1.00 98.94 740 PHE A CA 1
ATOM 5467 C C . PHE A 1 740 ? 0.780 0.429 -10.803 1.00 98.94 740 PHE A C 1
ATOM 5469 O O . PHE A 1 740 ? 0.272 -0.335 -9.978 1.00 98.94 740 PHE A O 1
ATOM 5476 N N . VAL A 1 741 ? 1.724 -0.004 -11.648 1.00 98.94 741 VAL A N 1
ATOM 5477 C CA . VAL A 1 741 ? 2.230 -1.399 -11.652 1.00 98.94 741 VAL A CA 1
ATOM 5478 C C . VAL A 1 741 ? 3.735 -1.433 -11.868 1.00 98.94 741 VAL A C 1
ATOM 5480 O O . VAL A 1 741 ? 4.208 -0.926 -12.881 1.00 98.94 741 VAL A O 1
ATOM 5483 N N . GLU A 1 742 ? 4.489 -2.025 -10.940 1.00 98.94 742 GLU A N 1
ATOM 5484 C CA . GLU A 1 742 ? 5.942 -1.828 -10.877 1.00 98.94 742 GLU A CA 1
ATOM 5485 C C . GLU A 1 742 ? 6.757 -3.086 -10.530 1.00 98.94 742 GLU A C 1
ATOM 5487 O O . GLU A 1 742 ? 6.430 -3.852 -9.612 1.00 98.94 742 GLU A O 1
ATOM 5492 N N . HIS A 1 743 ? 7.890 -3.194 -11.226 1.00 98.88 743 HIS A N 1
ATOM 5493 C CA . HIS A 1 743 ? 9.044 -4.064 -11.012 1.00 98.88 743 HIS A CA 1
ATOM 5494 C C . HIS A 1 743 ? 8.838 -5.579 -11.158 1.00 98.88 743 HIS A C 1
ATOM 5496 O O . HIS A 1 743 ? 9.665 -6.353 -10.657 1.00 98.88 743 HIS A O 1
ATOM 5502 N N . TYR A 1 744 ? 7.784 -6.046 -11.823 1.00 98.88 744 TYR A N 1
ATOM 5503 C CA . TYR A 1 744 ? 7.559 -7.472 -12.080 1.00 98.88 744 TYR A CA 1
ATOM 5504 C C . TYR A 1 744 ? 8.558 -8.036 -13.104 1.00 98.88 744 TYR A C 1
ATOM 5506 O O . TYR A 1 744 ? 9.185 -7.327 -13.884 1.00 98.88 744 TYR A O 1
ATOM 5514 N N . GLN A 1 745 ? 8.771 -9.352 -13.074 1.00 98.75 745 GLN A N 1
ATOM 5515 C CA . GLN A 1 745 ? 9.864 -9.982 -13.825 1.00 98.75 745 GLN A CA 1
ATOM 5516 C C . GLN A 1 745 ? 9.544 -10.238 -15.302 1.00 98.75 745 GLN A C 1
ATOM 5518 O O . GLN A 1 745 ? 10.464 -10.462 -16.092 1.00 98.75 745 GLN A O 1
ATOM 5523 N N . GLN A 1 746 ? 8.262 -10.244 -15.670 1.00 98.75 746 GLN A N 1
ATOM 5524 C CA . GLN A 1 746 ? 7.781 -10.404 -17.043 1.00 98.75 746 GLN A CA 1
A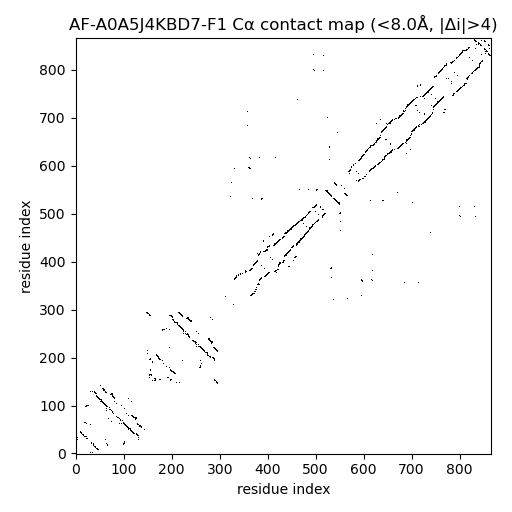TOM 5525 C C . GLN A 1 746 ? 6.934 -9.182 -17.430 1.00 98.75 746 GLN A C 1
ATOM 5527 O O . GLN A 1 746 ? 7.251 -8.068 -17.029 1.00 98.75 746 GLN A O 1
ATOM 5532 N N . TYR A 1 747 ? 5.870 -9.362 -18.219 1.00 98.88 747 TYR A N 1
ATOM 5533 C CA . TYR A 1 747 ? 4.918 -8.286 -18.487 1.00 98.88 747 TYR A CA 1
ATOM 5534 C C . TYR A 1 747 ? 4.268 -7.809 -17.182 1.00 98.88 747 TYR A C 1
ATOM 5536 O O . TYR A 1 747 ? 3.673 -8.615 -16.461 1.00 98.88 747 TYR A O 1
ATOM 5544 N N . GLU A 1 748 ? 4.359 -6.512 -16.904 1.00 98.75 748 GLU A N 1
ATOM 5545 C CA . GLU A 1 748 ? 3.816 -5.890 -15.688 1.00 98.75 748 GLU A CA 1
ATOM 5546 C C . GLU A 1 748 ? 2.274 -5.939 -15.728 1.00 98.75 748 GLU A C 1
ATOM 5548 O O . GLU A 1 748 ? 1.629 -6.436 -14.798 1.00 98.75 748 GLU A O 1
ATOM 5553 N N . VAL A 1 749 ? 1.692 -5.538 -16.867 1.00 98.94 749 VAL A N 1
ATOM 5554 C CA . VAL A 1 749 ? 0.269 -5.687 -17.211 1.00 98.94 749 VAL A CA 1
ATOM 5555 C C . VAL A 1 749 ? 0.098 -6.560 -18.460 1.00 98.94 749 VAL A C 1
ATOM 5557 O O . VAL A 1 749 ? 0.735 -6.320 -19.486 1.00 98.94 749 VAL A O 1
ATOM 5560 N N . ILE A 1 750 ? -0.822 -7.528 -18.402 1.00 98.94 750 ILE A N 1
ATOM 5561 C CA . ILE A 1 750 ? -1.316 -8.300 -19.554 1.00 98.94 750 ILE A CA 1
ATOM 5562 C C . ILE A 1 750 ? -2.816 -8.047 -19.724 1.00 98.94 750 ILE A C 1
ATOM 5564 O O . ILE A 1 750 ? -3.600 -8.272 -18.801 1.00 98.94 750 ILE A O 1
ATOM 5568 N N . TRP A 1 751 ? -3.232 -7.643 -20.923 1.00 98.94 751 TRP A N 1
ATOM 5569 C CA . TRP A 1 751 ? -4.619 -7.350 -21.267 1.00 98.94 751 TRP A CA 1
ATOM 5570 C C . TRP A 1 751 ? -5.106 -8.213 -22.437 1.00 98.94 751 TRP A C 1
ATOM 5572 O O . TRP A 1 751 ? -4.722 -8.012 -23.587 1.00 98.94 751 TRP A O 1
ATOM 5582 N N . ASN A 1 752 ? -5.984 -9.168 -22.133 1.00 98.88 752 ASN A N 1
ATOM 5583 C CA . ASN A 1 752 ? -6.543 -10.148 -23.067 1.00 98.88 752 ASN A CA 1
ATOM 5584 C C . ASN A 1 752 ? -8.005 -9.844 -23.461 1.00 98.88 752 ASN A C 1
ATOM 5586 O O . ASN A 1 752 ? -8.473 -10.330 -24.490 1.00 98.88 752 ASN A O 1
ATOM 5590 N N . GLY A 1 753 ? -8.735 -9.064 -22.652 1.00 98.56 753 GLY A N 1
ATOM 5591 C CA . GLY A 1 753 ? -10.142 -8.711 -22.891 1.00 98.56 753 GLY A CA 1
ATOM 5592 C C . GLY A 1 753 ? -10.347 -7.513 -23.832 1.00 98.56 753 GLY A C 1
ATOM 5593 O O . GLY A 1 753 ? -9.582 -6.550 -23.812 1.00 98.56 753 GLY A O 1
ATOM 5594 N N . ASN A 1 754 ? -11.418 -7.540 -24.629 1.00 98.81 754 ASN A N 1
ATOM 5595 C CA . ASN A 1 754 ? -11.799 -6.449 -25.536 1.00 98.81 754 ASN A CA 1
ATOM 5596 C C . ASN A 1 754 ? -12.531 -5.309 -24.817 1.00 98.81 754 ASN A C 1
ATOM 5598 O O . ASN A 1 754 ? -13.126 -5.515 -23.765 1.00 98.81 754 ASN A O 1
ATOM 5602 N N . GLY A 1 755 ? -12.525 -4.111 -25.404 1.00 98.69 755 GLY A N 1
ATOM 5603 C CA . GLY A 1 755 ? -13.194 -2.920 -24.867 1.00 98.69 755 GLY A CA 1
ATOM 5604 C C . GLY A 1 755 ? -12.541 -2.362 -23.599 1.00 98.69 755 GLY A C 1
ATOM 5605 O O . GLY A 1 755 ? -13.162 -1.575 -22.888 1.00 98.69 755 GLY A O 1
ATOM 5606 N N . GLY A 1 756 ? -11.317 -2.800 -23.289 1.00 98.88 756 GLY A N 1
ATOM 5607 C CA . GLY A 1 756 ? -10.590 -2.375 -22.097 1.00 98.88 756 GLY A CA 1
ATOM 5608 C C . GLY A 1 756 ? -10.213 -0.898 -22.134 1.00 98.88 756 GLY A C 1
ATOM 5609 O O . GLY A 1 756 ? -9.898 -0.380 -23.206 1.00 98.88 756 GLY A O 1
ATOM 5610 N N . ARG A 1 757 ? -10.246 -0.226 -20.979 1.00 98.94 757 ARG A N 1
ATOM 5611 C CA . ARG A 1 757 ? -9.914 1.200 -20.865 1.00 98.94 757 ARG A CA 1
ATOM 5612 C C . ARG A 1 757 ? -8.997 1.493 -19.688 1.00 98.94 757 ARG A C 1
ATOM 5614 O O . ARG A 1 757 ? -9.292 1.048 -18.583 1.00 98.94 757 ARG A O 1
ATOM 5621 N N . THR A 1 758 ? -7.960 2.299 -19.903 1.00 98.94 758 THR A N 1
ATOM 5622 C CA . THR A 1 758 ? -7.027 2.725 -18.846 1.00 98.94 758 THR A CA 1
ATOM 5623 C C . THR A 1 758 ? -6.841 4.236 -18.855 1.00 98.94 758 THR A C 1
ATOM 5625 O O . THR A 1 758 ? -6.293 4.811 -19.791 1.00 98.94 758 THR A O 1
ATOM 5628 N N . TYR A 1 759 ? -7.283 4.886 -17.786 1.00 98.94 759 TYR A N 1
ATOM 5629 C CA . TYR A 1 759 ? -7.105 6.310 -17.552 1.00 98.94 759 TYR A CA 1
ATOM 5630 C C . TYR A 1 759 ? -6.019 6.504 -16.501 1.00 98.94 759 TYR A C 1
ATOM 5632 O O . TYR A 1 759 ? -6.228 6.159 -15.338 1.00 98.94 759 TYR A O 1
ATOM 5640 N N . PHE A 1 760 ? -4.891 7.074 -16.926 1.00 98.94 760 PHE A N 1
ATOM 5641 C CA . PHE A 1 760 ? -3.619 7.071 -16.211 1.00 98.94 760 PHE A CA 1
ATOM 5642 C C . PHE A 1 760 ? -3.019 5.669 -16.030 1.00 98.94 760 PHE A C 1
ATOM 5644 O O . PHE A 1 760 ? -3.632 4.761 -15.461 1.00 98.94 760 PHE A O 1
ATOM 5651 N N . PHE A 1 761 ? -1.766 5.529 -16.459 1.00 98.94 761 PHE A N 1
ATOM 5652 C CA . PHE A 1 761 ? -0.897 4.414 -16.094 1.00 98.94 761 PHE A CA 1
ATOM 5653 C C . PHE A 1 761 ? 0.471 4.940 -15.671 1.00 98.94 761 PHE A C 1
ATOM 5655 O O . PHE A 1 761 ? 1.029 5.815 -16.338 1.00 98.94 761 PHE A O 1
ATOM 5662 N N . GLN A 1 762 ? 1.032 4.370 -14.612 1.00 98.88 762 GLN A N 1
ATOM 5663 C CA . GLN A 1 762 ? 2.431 4.533 -14.247 1.00 98.88 762 GLN A CA 1
ATOM 5664 C C . GLN A 1 762 ? 3.065 3.158 -14.015 1.00 98.88 762 GLN A C 1
ATOM 5666 O O . GLN A 1 762 ? 2.449 2.242 -13.466 1.00 98.88 762 GLN A O 1
ATOM 5671 N N . ASN A 1 763 ? 4.307 3.029 -14.468 1.00 98.88 763 ASN A N 1
ATOM 5672 C CA . ASN A 1 763 ? 5.136 1.857 -14.271 1.00 98.88 763 ASN A CA 1
ATOM 5673 C C . ASN A 1 763 ? 6.601 2.253 -14.097 1.00 98.88 763 ASN A C 1
ATOM 5675 O O . ASN A 1 763 ? 7.101 3.146 -14.781 1.00 98.88 763 ASN A O 1
ATOM 5679 N N . GLU A 1 764 ? 7.298 1.472 -13.286 1.00 98.75 764 GLU A N 1
ATOM 5680 C CA . GLU A 1 764 ? 8.743 1.329 -13.310 1.00 98.75 764 GLU A CA 1
ATOM 5681 C C . GLU A 1 764 ? 9.097 -0.134 -13.600 1.00 98.75 764 GLU A C 1
ATOM 5683 O O . GLU A 1 764 ? 8.607 -1.044 -12.933 1.00 98.75 764 GLU A O 1
ATOM 5688 N N . MET A 1 765 ? 9.949 -0.372 -14.596 1.00 98.75 765 MET A N 1
ATOM 5689 C CA . MET A 1 765 ? 10.490 -1.695 -14.927 1.00 98.75 765 MET A CA 1
ATOM 5690 C C . MET A 1 765 ? 11.338 -2.251 -13.761 1.00 98.75 765 MET A C 1
ATOM 5692 O O . MET A 1 765 ? 11.822 -1.476 -12.927 1.00 98.75 765 MET A O 1
ATOM 5696 N N . PRO A 1 766 ? 11.576 -3.575 -13.666 1.00 98.62 766 PRO A N 1
ATOM 5697 C CA . PRO A 1 766 ? 12.407 -4.141 -12.603 1.00 98.62 766 PRO A CA 1
ATOM 5698 C C . PRO A 1 766 ? 13.829 -3.575 -12.655 1.00 98.62 766 PRO A C 1
ATOM 5700 O O . PRO A 1 766 ? 14.487 -3.648 -13.689 1.00 98.62 766 PRO A O 1
ATOM 5703 N N . TYR A 1 767 ? 14.334 -3.049 -11.538 1.00 98.50 767 TYR A N 1
ATOM 5704 C CA . TYR A 1 767 ? 15.703 -2.512 -11.453 1.00 98.50 767 TYR A CA 1
ATOM 5705 C C . TYR A 1 767 ? 16.779 -3.607 -11.460 1.00 98.50 767 TYR A C 1
ATOM 5707 O O . TYR A 1 767 ? 17.929 -3.380 -11.847 1.00 98.50 767 TYR A O 1
ATOM 5715 N N . ASP A 1 768 ? 16.391 -4.788 -10.980 1.00 98.12 768 ASP A N 1
ATOM 5716 C CA . ASP A 1 768 ? 17.256 -5.870 -10.542 1.00 98.12 768 ASP A CA 1
ATOM 5717 C C . ASP A 1 768 ? 17.427 -7.104 -11.464 1.00 98.12 768 ASP A C 1
ATOM 5719 O O . ASP A 1 768 ? 17.981 -8.096 -10.973 1.00 98.12 768 ASP A O 1
ATOM 5723 N N . PRO A 1 769 ? 17.048 -7.125 -12.766 1.00 98.38 769 PRO A N 1
ATOM 5724 C CA . PRO A 1 769 ? 17.457 -8.221 -13.632 1.00 98.38 769 PRO A CA 1
ATOM 5725 C C . PRO A 1 769 ? 18.994 -8.286 -13.702 1.00 98.38 769 PRO A C 1
ATOM 5727 O O . PRO A 1 769 ? 19.652 -7.269 -13.920 1.00 98.38 769 PRO A O 1
ATOM 5730 N N . PRO A 1 770 ? 19.609 -9.469 -13.530 1.00 97.88 770 PRO A N 1
ATOM 5731 C CA . PRO A 1 770 ? 21.051 -9.573 -13.296 1.00 97.88 770 PRO A CA 1
ATOM 5732 C C . PRO A 1 770 ? 21.904 -9.413 -14.563 1.00 97.88 770 PRO A C 1
ATOM 5734 O O . PRO A 1 770 ? 23.130 -9.450 -14.469 1.00 97.88 770 PRO A O 1
ATOM 5737 N N . ASN A 1 771 ? 21.271 -9.380 -15.739 1.00 98.19 771 ASN A N 1
ATOM 5738 C CA . ASN A 1 771 ? 21.825 -9.042 -17.054 1.00 98.19 771 ASN A CA 1
ATOM 5739 C C . ASN A 1 771 ? 20.735 -9.193 -18.126 1.00 98.19 771 ASN A C 1
ATOM 5741 O O . ASN A 1 771 ? 19.717 -9.853 -17.900 1.00 98.19 771 ASN A O 1
ATOM 5745 N N . GLN A 1 772 ? 20.996 -8.680 -19.332 1.00 98.62 772 GLN A N 1
ATOM 5746 C CA . GLN A 1 772 ? 20.078 -8.800 -20.471 1.00 98.62 772 GLN A CA 1
ATOM 5747 C C . GLN A 1 772 ? 19.643 -10.246 -20.770 1.00 98.62 772 GLN A C 1
ATOM 5749 O O . GLN A 1 772 ? 18.477 -10.466 -21.073 1.00 98.62 772 GLN A O 1
ATOM 5754 N N . ALA A 1 773 ? 20.537 -11.240 -20.683 1.00 98.12 773 ALA A N 1
ATOM 5755 C CA . ALA A 1 773 ? 20.212 -12.625 -21.048 1.00 98.12 773 ALA A CA 1
ATOM 5756 C C . ALA A 1 773 ? 19.242 -13.299 -20.058 1.00 98.12 773 ALA A C 1
ATOM 5758 O O . ALA A 1 773 ? 18.487 -14.186 -20.450 1.00 98.12 773 ALA A O 1
ATOM 5759 N N . ALA A 1 774 ? 19.231 -12.859 -18.796 1.00 97.62 774 ALA A N 1
ATOM 5760 C CA . ALA A 1 774 ? 18.243 -13.268 -17.799 1.00 97.62 774 ALA A CA 1
ATOM 5761 C C . ALA A 1 774 ? 16.872 -12.587 -17.986 1.00 97.62 774 ALA A C 1
ATOM 5763 O O . ALA A 1 774 ? 15.887 -13.042 -17.406 1.00 97.62 774 ALA A O 1
ATOM 5764 N N . TRP A 1 775 ? 16.804 -11.523 -18.794 1.00 98.44 775 TRP A N 1
ATOM 5765 C CA . TRP A 1 775 ? 15.600 -10.738 -19.065 1.00 98.44 775 TRP A CA 1
ATOM 5766 C C . TRP A 1 775 ? 15.383 -10.581 -20.577 1.00 98.44 775 TRP A C 1
ATOM 5768 O O . TRP A 1 775 ? 15.459 -9.498 -21.160 1.00 98.44 775 TRP A O 1
ATOM 5778 N N . MET A 1 776 ? 15.138 -11.724 -21.218 1.00 98.50 776 MET A N 1
ATOM 5779 C CA . MET A 1 776 ? 14.683 -11.836 -22.603 1.00 98.50 776 MET A CA 1
ATOM 5780 C C . MET A 1 776 ? 13.273 -12.426 -22.630 1.00 98.50 776 MET A C 1
ATOM 5782 O O . MET A 1 776 ? 12.955 -13.328 -21.848 1.00 98.50 776 MET A O 1
ATOM 5786 N N . ASN A 1 777 ? 12.466 -11.983 -23.588 1.00 98.00 777 ASN A N 1
ATOM 5787 C CA . ASN A 1 777 ? 11.205 -12.606 -23.961 1.00 98.00 777 ASN A CA 1
ATOM 5788 C C . ASN A 1 777 ? 11.342 -13.205 -25.370 1.00 98.00 777 ASN A C 1
ATOM 5790 O O . ASN A 1 777 ? 11.091 -12.553 -26.386 1.00 98.00 777 ASN A O 1
ATOM 5794 N N . GLY A 1 778 ? 11.842 -14.441 -25.445 1.00 97.19 778 GLY A N 1
ATOM 5795 C CA . GLY A 1 778 ? 12.227 -15.056 -26.717 1.00 97.19 778 GLY A CA 1
ATOM 5796 C C . GLY A 1 778 ? 13.366 -14.280 -27.387 1.00 97.19 778 GLY A C 1
ATOM 5797 O O . GLY A 1 778 ? 14.476 -14.234 -26.861 1.00 97.19 778 GLY A O 1
ATOM 5798 N N . SER A 1 779 ? 13.099 -13.681 -28.551 1.00 96.88 779 SER A N 1
ATOM 5799 C CA . SER A 1 779 ? 14.041 -12.793 -29.252 1.00 96.88 779 SER A CA 1
ATOM 5800 C C . SER A 1 779 ? 13.951 -11.322 -28.831 1.00 96.88 779 SER A C 1
ATOM 5802 O O . SER A 1 779 ? 14.835 -10.550 -29.192 1.00 96.88 779 SER A O 1
ATOM 5804 N N . THR A 1 780 ? 12.902 -10.928 -28.105 1.00 98.25 780 THR A N 1
ATOM 5805 C CA . THR A 1 780 ? 12.678 -9.551 -27.640 1.00 98.25 780 THR A CA 1
ATOM 5806 C C . THR A 1 780 ? 13.499 -9.286 -26.380 1.00 98.25 780 THR A C 1
ATOM 5808 O O . THR A 1 780 ? 13.550 -10.124 -25.475 1.00 98.25 780 THR A O 1
ATOM 5811 N N . ARG A 1 781 ? 14.155 -8.126 -26.309 1.00 98.62 781 ARG A N 1
ATOM 5812 C CA . ARG A 1 781 ? 14.901 -7.678 -25.128 1.00 98.62 781 ARG A CA 1
ATOM 5813 C C . ARG A 1 781 ? 13.933 -7.126 -24.083 1.00 98.62 781 ARG A C 1
ATOM 5815 O O . ARG A 1 781 ? 13.217 -6.160 -24.352 1.00 98.62 781 ARG A O 1
ATOM 5822 N N . GLY A 1 782 ? 13.928 -7.733 -22.900 1.00 98.44 782 GLY A N 1
ATOM 5823 C CA . GLY A 1 782 ? 12.988 -7.421 -21.827 1.00 98.44 782 GLY A CA 1
ATOM 5824 C C . GLY A 1 782 ? 11.539 -7.818 -22.118 1.00 98.44 782 GLY A C 1
ATOM 5825 O O . GLY A 1 782 ? 11.233 -8.520 -23.084 1.00 98.44 782 GLY A O 1
ATOM 5826 N N . TYR A 1 783 ? 10.651 -7.350 -21.245 1.00 98.88 783 TYR A N 1
ATOM 5827 C CA . TYR A 1 783 ? 9.199 -7.474 -21.358 1.00 98.88 783 TYR A CA 1
ATOM 5828 C C . TYR A 1 783 ? 8.589 -6.070 -21.336 1.00 98.88 783 TYR A C 1
ATOM 5830 O O . TYR A 1 783 ? 9.139 -5.161 -20.715 1.00 98.88 783 TYR A O 1
ATOM 5838 N N . ALA A 1 784 ? 7.460 -5.887 -22.019 1.00 98.88 784 ALA A N 1
ATOM 5839 C CA . ALA A 1 784 ? 6.737 -4.621 -21.999 1.00 98.88 784 ALA A CA 1
ATOM 5840 C C . ALA A 1 784 ? 6.086 -4.376 -20.624 1.00 98.88 784 ALA A C 1
ATOM 5842 O O . ALA A 1 784 ? 5.585 -5.303 -19.988 1.00 98.88 784 ALA A O 1
ATOM 5843 N N . ALA A 1 785 ? 6.006 -3.115 -20.208 1.00 98.88 785 ALA A N 1
ATOM 5844 C CA . ALA A 1 785 ? 5.200 -2.705 -19.066 1.00 98.88 785 ALA A CA 1
ATOM 5845 C C . ALA A 1 785 ? 3.702 -2.961 -19.294 1.00 98.88 785 ALA A C 1
ATOM 5847 O O . ALA A 1 785 ? 2.952 -3.258 -18.370 1.00 98.88 785 ALA A O 1
ATOM 5848 N N . TYR A 1 786 ? 3.248 -2.878 -20.541 1.00 98.94 786 TYR A N 1
ATOM 5849 C CA . TYR A 1 786 ? 1.839 -3.056 -20.857 1.00 98.94 786 TYR A CA 1
ATOM 5850 C C . TYR A 1 786 ? 1.679 -3.841 -22.154 1.00 98.94 786 TYR A C 1
ATOM 5852 O O . TYR A 1 786 ? 1.972 -3.333 -23.240 1.00 98.94 786 TYR A O 1
ATOM 5860 N N . LYS A 1 787 ? 1.217 -5.089 -22.037 1.00 98.88 787 LYS A N 1
ATOM 5861 C CA . LYS A 1 787 ? 0.932 -5.976 -23.164 1.00 98.88 787 LYS A CA 1
ATOM 5862 C C . LYS A 1 787 ? -0.569 -6.044 -23.421 1.00 98.88 787 LYS A C 1
ATOM 5864 O O . LYS A 1 787 ? -1.293 -6.666 -22.650 1.00 98.88 787 LYS A O 1
ATOM 5869 N N . VAL A 1 788 ? -1.030 -5.498 -24.543 1.00 98.94 788 VAL A N 1
ATOM 5870 C CA . VAL A 1 788 ? -2.336 -5.854 -25.120 1.00 98.94 788 VAL A CA 1
ATOM 5871 C C . VAL A 1 788 ? -2.133 -7.071 -26.022 1.00 98.94 788 VAL A C 1
ATOM 5873 O O . VAL A 1 788 ? -1.237 -7.084 -26.870 1.00 98.94 788 VAL A O 1
ATOM 5876 N N . ALA A 1 789 ? -2.923 -8.123 -25.815 1.00 98.75 789 ALA A N 1
ATOM 5877 C CA . ALA A 1 789 ? -2.801 -9.371 -26.560 1.00 98.75 789 ALA A CA 1
ATOM 5878 C C . ALA A 1 789 ? -3.203 -9.211 -28.031 1.00 98.75 789 ALA A C 1
ATOM 5880 O O . ALA A 1 789 ? -4.126 -8.470 -28.360 1.00 98.75 789 ALA A O 1
ATOM 5881 N N . ASP A 1 790 ? -2.552 -9.969 -28.915 1.00 98.38 790 ASP A N 1
ATOM 5882 C CA . ASP A 1 790 ? -2.677 -9.804 -30.371 1.00 98.38 790 ASP A CA 1
ATOM 5883 C C . ASP A 1 790 ? -4.092 -10.104 -30.908 1.00 98.38 790 ASP A C 1
ATOM 5885 O O . ASP A 1 790 ? -4.438 -9.727 -32.024 1.00 98.38 790 ASP A O 1
ATOM 5889 N N . SER A 1 791 ? -4.920 -10.787 -30.111 1.00 98.12 791 SER A N 1
ATOM 5890 C CA . SER A 1 791 ? -6.327 -11.086 -30.399 1.00 98.12 791 SER A CA 1
ATOM 5891 C C . SER A 1 791 ? -7.311 -9.981 -29.992 1.00 98.12 791 SER A C 1
ATOM 5893 O O . SER A 1 791 ? -8.510 -10.122 -30.239 1.00 98.12 791 SER A O 1
ATOM 5895 N N . VAL A 1 792 ? -6.851 -8.921 -29.321 1.00 98.75 792 VAL A N 1
ATOM 5896 C CA . VAL A 1 792 ? -7.697 -7.797 -28.898 1.00 98.75 792 VAL A CA 1
ATOM 5897 C C . VAL A 1 792 ? -7.923 -6.857 -30.079 1.00 98.75 792 VAL A C 1
ATOM 5899 O O . VAL A 1 792 ? -6.984 -6.391 -30.714 1.00 98.75 792 VAL A O 1
ATOM 5902 N N . THR A 1 793 ? -9.188 -6.558 -30.363 1.00 98.69 793 THR A N 1
ATOM 5903 C CA . THR A 1 793 ? -9.613 -5.672 -31.454 1.00 98.69 793 THR A CA 1
ATOM 5904 C C . THR A 1 793 ? -10.068 -4.299 -30.968 1.00 98.69 793 THR A C 1
ATOM 5906 O O . THR A 1 793 ? -10.178 -3.379 -31.778 1.00 98.69 793 THR A O 1
ATOM 5909 N N . SER A 1 794 ? -10.315 -4.142 -29.662 1.00 98.81 794 SER A N 1
ATOM 5910 C CA . SER A 1 794 ? -10.637 -2.858 -29.040 1.00 98.81 794 SER A CA 1
ATOM 5911 C C . SER A 1 794 ? -9.982 -2.698 -27.668 1.00 98.81 794 SER A C 1
ATOM 5913 O O . SER A 1 794 ? -10.180 -3.541 -26.791 1.00 98.81 794 SER A O 1
ATOM 5915 N N . HIS A 1 795 ? -9.233 -1.612 -27.480 1.00 98.88 795 HIS A N 1
ATOM 5916 C CA . HIS A 1 795 ? -8.622 -1.203 -26.213 1.00 98.88 795 HIS A CA 1
ATOM 5917 C C . HIS A 1 795 ? -8.274 0.291 -26.280 1.00 98.88 795 HIS A C 1
ATOM 5919 O O . HIS A 1 795 ? -7.891 0.757 -27.348 1.00 98.88 795 HIS A O 1
ATOM 5925 N N . GLU A 1 796 ? -8.370 1.043 -25.183 1.00 98.88 796 GLU A N 1
ATOM 5926 C CA . GLU A 1 796 ? -8.011 2.467 -25.202 1.00 98.88 796 GLU A CA 1
ATOM 5927 C C . GLU A 1 796 ? -7.331 2.949 -23.913 1.00 98.88 796 GLU A C 1
ATOM 5929 O O . GLU A 1 796 ? -7.804 2.655 -22.816 1.00 98.88 796 GLU A O 1
ATOM 5934 N N . ALA A 1 797 ? -6.233 3.703 -24.020 1.00 98.94 797 ALA A N 1
ATOM 5935 C CA . ALA A 1 797 ? -5.523 4.225 -22.851 1.00 98.94 797 ALA A CA 1
ATOM 5936 C C . ALA A 1 797 ? -5.079 5.690 -22.998 1.00 98.94 797 ALA A C 1
ATOM 5938 O O . ALA A 1 797 ? -4.712 6.119 -24.088 1.00 98.94 797 ALA A O 1
ATOM 5939 N N . TRP A 1 798 ? -5.081 6.442 -21.893 1.00 98.94 798 TRP A N 1
ATOM 5940 C CA . TRP A 1 798 ? -4.739 7.871 -21.843 1.00 98.94 798 TRP A CA 1
ATOM 5941 C C . TRP A 1 798 ? -3.738 8.172 -20.730 1.00 98.94 798 TRP A C 1
ATOM 5943 O O . TRP A 1 798 ? -3.972 7.774 -19.585 1.00 98.94 798 TRP A O 1
ATOM 5953 N N . GLY A 1 799 ? -2.690 8.939 -21.043 1.00 98.81 799 GLY A N 1
ATOM 5954 C CA . GLY A 1 799 ? -1.730 9.440 -20.061 1.00 98.81 799 GLY A CA 1
ATOM 5955 C C . GLY A 1 799 ? -0.937 8.298 -19.435 1.00 98.81 799 GLY A C 1
ATOM 5956 O O . GLY A 1 799 ? -1.136 7.965 -18.264 1.00 98.81 799 GLY A O 1
ATOM 5957 N N . VAL A 1 800 ? -0.086 7.636 -20.220 1.00 98.88 800 VAL A N 1
ATOM 5958 C CA . VAL A 1 800 ? 0.581 6.390 -19.809 1.00 98.88 800 VAL A CA 1
ATOM 5959 C C . VAL A 1 800 ? 2.102 6.536 -19.742 1.00 98.88 800 VAL A C 1
ATOM 5961 O O . VAL A 1 800 ? 2.755 6.940 -20.704 1.00 98.88 800 VAL A O 1
ATOM 5964 N N . GLY A 1 801 ? 2.681 6.195 -18.591 1.00 98.81 801 GLY A N 1
ATOM 5965 C CA . GLY A 1 801 ? 4.109 6.305 -18.301 1.00 98.81 801 GLY A CA 1
ATOM 5966 C C . GLY A 1 801 ? 4.766 4.958 -18.002 1.00 98.81 801 GLY A C 1
ATOM 5967 O O . GLY A 1 801 ? 4.178 4.123 -17.321 1.00 98.81 801 GLY A O 1
ATOM 5968 N N . SER A 1 802 ? 5.997 4.759 -18.477 1.00 98.88 802 SER A N 1
ATOM 5969 C CA . SER A 1 802 ? 6.848 3.626 -18.079 1.00 98.88 802 SER A CA 1
ATOM 5970 C C . SER A 1 802 ? 8.314 4.045 -17.979 1.00 98.88 802 SER A C 1
ATOM 5972 O O . SER A 1 802 ? 8.867 4.657 -18.902 1.00 98.88 802 SER A O 1
ATOM 5974 N N . TYR A 1 803 ? 8.938 3.758 -16.839 1.00 98.75 803 TYR A N 1
ATOM 5975 C CA . TYR A 1 803 ? 10.273 4.231 -16.481 1.00 98.75 803 TYR A CA 1
ATOM 5976 C C . TYR A 1 803 ? 11.240 3.050 -16.303 1.00 98.75 803 TYR A C 1
ATOM 5978 O O . TYR A 1 803 ? 10.823 1.943 -15.968 1.00 98.75 803 TYR A O 1
ATOM 5986 N N . CYS A 1 804 ? 12.539 3.258 -16.528 1.00 98.62 804 CYS A N 1
ATOM 5987 C CA . CYS A 1 804 ? 13.570 2.270 -16.214 1.00 98.62 804 CYS A CA 1
ATOM 5988 C C . CYS A 1 804 ? 14.681 2.855 -15.339 1.00 98.62 804 CYS A C 1
ATOM 5990 O O . CYS A 1 804 ? 15.142 3.980 -15.556 1.00 98.62 804 CYS A O 1
ATOM 5992 N N . TYR A 1 805 ? 15.165 2.036 -14.408 1.00 98.50 805 TYR A N 1
ATOM 5993 C CA . TYR A 1 805 ? 16.351 2.293 -13.596 1.00 98.50 805 TYR A CA 1
ATOM 5994 C C . TYR A 1 805 ? 17.100 0.974 -13.373 1.00 98.50 805 TYR A C 1
ATOM 5996 O O . TYR A 1 805 ? 17.118 0.427 -12.273 1.00 98.50 805 TYR A O 1
ATOM 6004 N N . PHE A 1 806 ? 17.684 0.415 -14.440 1.00 98.31 806 PHE A N 1
ATOM 6005 C CA . PHE A 1 806 ? 18.398 -0.873 -14.404 1.00 98.31 806 PHE A CA 1
ATOM 6006 C C . PHE A 1 806 ? 19.737 -0.747 -13.655 1.00 98.31 806 PHE A C 1
ATOM 6008 O O . PHE A 1 806 ? 20.812 -0.788 -14.244 1.00 98.31 806 PHE A O 1
ATOM 6015 N N . ASN A 1 807 ? 19.691 -0.510 -12.345 1.00 96.38 807 ASN A N 1
ATOM 6016 C CA . ASN A 1 807 ? 20.861 -0.170 -11.536 1.00 96.38 807 ASN A CA 1
ATOM 6017 C C . ASN A 1 807 ? 21.799 -1.362 -11.279 1.00 96.38 807 ASN A C 1
ATOM 6019 O O . ASN A 1 807 ? 22.983 -1.144 -11.019 1.00 96.38 807 ASN A O 1
ATOM 6023 N N . VAL A 1 808 ? 21.297 -2.599 -11.382 1.00 97.06 808 VAL A N 1
ATOM 6024 C CA . VAL A 1 808 ? 22.097 -3.828 -11.266 1.00 97.06 808 VAL A CA 1
ATOM 6025 C C . VAL A 1 808 ? 22.922 -4.080 -12.533 1.00 97.06 808 VAL A C 1
ATOM 6027 O O . VAL A 1 808 ? 24.105 -4.402 -12.428 1.00 97.06 808 VAL A O 1
ATOM 6030 N N . ASP A 1 809 ? 22.337 -3.878 -13.717 1.00 98.00 809 ASP A N 1
ATOM 6031 C CA . ASP A 1 809 ? 23.049 -3.877 -15.002 1.00 98.00 809 ASP A CA 1
ATOM 6032 C C . ASP A 1 809 ? 22.539 -2.737 -15.912 1.00 98.00 809 ASP A C 1
ATOM 6034 O O . ASP A 1 809 ? 21.590 -2.922 -16.681 1.00 98.00 809 ASP A O 1
ATOM 6038 N N . PRO A 1 810 ? 23.199 -1.561 -15.888 1.00 97.81 810 PRO A N 1
ATOM 6039 C CA . PRO A 1 810 ? 22.814 -0.410 -16.709 1.00 97.81 810 PRO A CA 1
ATOM 6040 C C . PRO A 1 810 ? 22.945 -0.617 -18.224 1.00 97.81 810 PRO A C 1
ATOM 6042 O O . PRO A 1 810 ? 22.579 0.282 -18.983 1.00 97.81 810 PRO A O 1
ATOM 6045 N N . SER A 1 811 ? 23.483 -1.756 -18.684 1.00 98.00 811 SER A N 1
ATOM 6046 C CA . SER A 1 811 ? 23.539 -2.107 -20.108 1.00 98.00 811 SER A CA 1
ATOM 6047 C C . SER A 1 811 ? 22.242 -2.729 -20.640 1.00 98.00 811 SER A C 1
ATOM 6049 O O . SER A 1 811 ? 22.097 -2.872 -21.857 1.00 98.00 811 SER A O 1
ATOM 6051 N N . ILE A 1 812 ? 21.291 -3.065 -19.757 1.00 98.81 812 ILE A N 1
ATOM 6052 C CA . ILE A 1 812 ? 19.993 -3.630 -20.133 1.00 98.81 812 ILE A CA 1
ATOM 6053 C C . ILE A 1 812 ? 19.204 -2.659 -21.018 1.00 98.81 812 ILE A C 1
ATOM 6055 O O . ILE A 1 812 ? 19.101 -1.452 -20.763 1.00 98.81 812 ILE A O 1
ATOM 6059 N N . VAL A 1 813 ? 18.591 -3.238 -22.049 1.00 98.81 813 VAL A N 1
ATOM 6060 C CA . VAL A 1 813 ? 17.639 -2.583 -22.935 1.00 98.81 813 VAL A CA 1
ATOM 6061 C C . VAL A 1 813 ? 16.291 -3.300 -22.848 1.00 98.81 813 VAL A C 1
ATOM 6063 O O . VAL A 1 813 ? 16.217 -4.518 -23.002 1.00 98.81 813 VAL A O 1
ATOM 6066 N N . ALA A 1 814 ? 15.217 -2.539 -22.659 1.00 98.81 814 ALA A N 1
ATOM 6067 C CA . ALA A 1 814 ? 13.862 -2.967 -22.988 1.00 98.81 814 ALA A CA 1
ATOM 6068 C C . ALA A 1 814 ? 13.551 -2.535 -24.428 1.00 98.81 814 ALA A C 1
ATOM 6070 O O . ALA A 1 814 ? 13.729 -1.364 -24.771 1.00 98.81 814 ALA A O 1
ATOM 6071 N N . ASP A 1 815 ? 13.090 -3.445 -25.289 1.00 98.69 815 ASP A N 1
ATOM 6072 C CA . ASP A 1 815 ? 12.788 -3.107 -26.689 1.00 98.69 815 ASP A CA 1
ATOM 6073 C C . ASP A 1 815 ? 11.614 -2.128 -26.828 1.00 98.69 815 ASP A C 1
ATOM 6075 O O . ASP A 1 815 ? 11.579 -1.352 -27.782 1.00 98.69 815 ASP A O 1
ATOM 6079 N N . ARG A 1 816 ? 10.657 -2.164 -25.895 1.00 98.75 816 ARG A N 1
ATOM 6080 C CA . ARG A 1 816 ? 9.459 -1.311 -25.862 1.00 98.75 816 ARG A CA 1
ATOM 6081 C C . ARG A 1 816 ? 8.881 -1.232 -24.451 1.00 98.75 816 ARG A C 1
ATOM 6083 O O . ARG A 1 816 ? 8.965 -2.214 -23.717 1.00 98.75 816 ARG A O 1
ATOM 6090 N N . ALA A 1 817 ? 8.251 -0.115 -24.097 1.00 98.81 817 ALA A N 1
ATOM 6091 C CA . ALA A 1 817 ? 7.441 -0.033 -22.880 1.00 98.81 817 ALA A CA 1
ATOM 6092 C C . ALA A 1 817 ? 6.022 -0.587 -23.086 1.00 98.81 817 ALA A C 1
ATOM 6094 O O . ALA A 1 817 ? 5.506 -1.303 -22.232 1.00 98.81 817 ALA A O 1
ATOM 6095 N N . PHE A 1 818 ? 5.407 -0.309 -24.233 1.00 98.94 818 PHE A N 1
ATOM 6096 C CA . PHE A 1 818 ? 4.055 -0.750 -24.573 1.00 98.94 818 PHE A CA 1
ATOM 6097 C C . PHE A 1 818 ? 4.107 -1.715 -25.770 1.00 98.94 818 PHE A C 1
ATOM 6099 O O . PHE A 1 818 ? 4.812 -1.466 -26.751 1.00 98.94 818 PHE A O 1
ATOM 6106 N N . GLU A 1 819 ? 3.376 -2.827 -25.708 1.00 98.81 819 GLU A N 1
ATOM 6107 C CA . GLU A 1 819 ? 3.295 -3.823 -26.782 1.00 98.81 819 GLU A CA 1
ATOM 6108 C C . GLU A 1 819 ? 1.832 -4.153 -27.081 1.00 98.81 819 GLU A C 1
ATOM 6110 O O . GLU A 1 819 ? 1.105 -4.624 -26.210 1.00 98.81 819 GLU A O 1
ATOM 6115 N N . VAL A 1 820 ? 1.381 -3.899 -28.309 1.00 98.81 820 VAL A N 1
ATOM 6116 C CA . VAL A 1 820 ? -0.047 -3.952 -28.669 1.00 98.81 820 VAL A CA 1
ATOM 6117 C C . VAL A 1 820 ? -0.239 -4.458 -30.107 1.00 98.81 820 VAL A C 1
ATOM 6119 O O . VAL A 1 820 ? 0.682 -4.305 -30.914 1.00 98.81 820 VAL A O 1
ATOM 6122 N N . PRO A 1 821 ? -1.394 -5.039 -30.480 1.00 98.25 821 PRO A N 1
ATOM 6123 C CA . PRO A 1 821 ? -1.694 -5.311 -31.884 1.00 98.25 821 PRO A CA 1
ATOM 6124 C C . PRO A 1 821 ? -1.808 -4.016 -32.696 1.00 98.25 821 PRO A C 1
ATOM 6126 O O . PRO A 1 821 ? -2.362 -3.021 -32.233 1.00 98.25 821 PRO A O 1
ATOM 6129 N N . ASP A 1 822 ? -1.342 -4.057 -33.943 1.00 94.31 822 ASP A N 1
ATOM 6130 C CA . ASP A 1 822 ? -1.603 -3.012 -34.937 1.00 94.31 822 ASP A CA 1
ATOM 6131 C C . ASP A 1 822 ? -3.040 -3.180 -35.460 1.00 94.31 822 ASP A C 1
ATOM 6133 O O . ASP A 1 822 ? -3.326 -3.984 -36.350 1.00 94.31 822 ASP A O 1
ATOM 6137 N N . THR A 1 823 ? -3.997 -2.536 -34.790 1.00 93.94 823 THR A N 1
ATOM 6138 C CA . THR A 1 823 ? -5.431 -2.638 -35.089 1.00 93.94 823 THR A CA 1
ATOM 6139 C C . THR A 1 823 ? -6.127 -1.331 -34.738 1.00 93.94 823 THR A C 1
ATOM 6141 O O . THR A 1 823 ? -5.996 -0.832 -33.630 1.00 93.94 823 THR A O 1
ATOM 6144 N N . ALA A 1 824 ? -6.931 -0.798 -35.662 1.00 94.06 824 ALA A N 1
ATOM 6145 C CA . ALA A 1 824 ? -7.508 0.550 -35.570 1.00 94.06 824 ALA A CA 1
ATOM 6146 C C . ALA A 1 824 ? -8.446 0.813 -34.368 1.00 94.06 824 ALA A C 1
ATOM 6148 O O . ALA A 1 824 ? -8.813 1.959 -34.132 1.00 94.06 824 ALA A O 1
ATOM 6149 N N . GLY A 1 825 ? -8.870 -0.225 -33.637 1.00 97.62 825 GLY A N 1
ATOM 6150 C CA . GLY A 1 825 ? -9.637 -0.094 -32.392 1.00 97.62 825 GLY A CA 1
ATOM 6151 C C . GLY A 1 825 ? -8.790 -0.122 -31.113 1.00 97.62 825 GLY A C 1
ATOM 6152 O O . GLY A 1 825 ? -9.358 -0.035 -30.026 1.00 97.62 825 GLY A O 1
ATOM 6153 N N . VAL A 1 826 ? -7.468 -0.288 -31.226 1.00 98.81 826 VAL A N 1
ATOM 6154 C CA . VAL A 1 826 ? -6.512 -0.317 -30.113 1.00 98.81 826 VAL A CA 1
ATOM 6155 C C . VAL A 1 826 ? -5.706 0.979 -30.137 1.00 98.81 826 VAL A C 1
ATOM 6157 O O . VAL A 1 826 ? -4.763 1.105 -30.912 1.00 98.81 826 VAL A O 1
ATOM 6160 N N . THR A 1 827 ? -6.109 1.953 -29.322 1.00 98.75 827 THR A N 1
ATOM 6161 C CA . THR A 1 827 ? -5.598 3.333 -29.353 1.00 98.75 827 THR A CA 1
ATOM 6162 C C . THR A 1 827 ? -4.979 3.758 -28.023 1.00 98.75 827 THR A C 1
ATOM 6164 O O . THR A 1 827 ? -5.440 3.401 -26.943 1.00 98.75 827 THR A O 1
ATOM 6167 N N . PHE A 1 828 ? -3.898 4.524 -28.086 1.00 98.88 828 PHE A N 1
ATOM 6168 C CA . PHE A 1 828 ? -3.191 5.062 -26.928 1.00 98.88 828 PHE A CA 1
ATOM 6169 C C . PHE A 1 828 ? -2.955 6.554 -27.140 1.00 98.88 828 PHE A C 1
ATOM 6171 O O . PHE A 1 828 ? -2.595 6.976 -28.238 1.00 98.88 828 PHE A O 1
ATOM 6178 N N . HIS A 1 829 ? -3.124 7.332 -26.078 1.00 98.88 829 HIS A N 1
ATOM 6179 C CA . HIS A 1 829 ? -2.984 8.783 -26.062 1.00 98.88 829 HIS A CA 1
ATOM 6180 C C . HIS A 1 829 ? -2.002 9.180 -24.962 1.00 98.88 829 HIS A C 1
ATOM 6182 O O . HIS A 1 829 ? -2.024 8.603 -23.874 1.00 98.88 829 HIS A O 1
ATOM 6188 N N . ASP A 1 830 ? -1.172 10.178 -25.243 1.00 98.81 830 ASP A N 1
ATOM 6189 C CA . ASP A 1 830 ? -0.287 10.836 -24.281 1.00 98.81 830 ASP A CA 1
ATOM 6190 C C . ASP A 1 830 ? 0.659 9.863 -23.537 1.00 98.81 830 ASP A C 1
ATOM 6192 O O . ASP A 1 830 ? 0.580 9.643 -22.327 1.00 98.81 830 ASP A O 1
ATOM 6196 N N . LEU A 1 831 ? 1.564 9.234 -24.296 1.00 98.88 831 LEU A N 1
ATOM 6197 C CA . LEU A 1 831 ? 2.531 8.244 -23.814 1.00 98.88 831 LEU A CA 1
ATOM 6198 C C . LEU A 1 831 ? 3.897 8.879 -23.500 1.00 98.88 831 LEU A C 1
ATOM 6200 O O . LEU A 1 831 ? 4.436 9.642 -24.309 1.00 98.88 831 LEU A O 1
ATOM 6204 N N . VAL A 1 832 ? 4.522 8.486 -22.386 1.00 98.81 832 VAL A N 1
ATOM 6205 C CA . VAL A 1 832 ? 5.880 8.907 -21.993 1.00 98.81 832 VAL A CA 1
ATOM 6206 C C . VAL A 1 832 ? 6.741 7.727 -21.525 1.00 98.81 832 VAL A C 1
ATOM 6208 O O . VAL A 1 832 ? 6.280 6.852 -20.794 1.00 98.81 832 VAL A O 1
ATOM 6211 N N . THR A 1 833 ? 8.022 7.711 -21.904 1.00 98.88 833 THR A N 1
ATOM 6212 C CA . THR A 1 833 ? 9.021 6.789 -21.333 1.00 98.88 833 THR A CA 1
ATOM 6213 C C . THR A 1 833 ? 10.216 7.529 -20.757 1.00 98.88 833 THR A C 1
ATOM 6215 O O . THR A 1 833 ? 10.680 8.515 -21.340 1.00 98.88 833 THR A O 1
ATOM 6218 N N . VAL A 1 834 ? 10.768 7.043 -19.642 1.00 98.81 834 VAL A N 1
ATOM 6219 C CA . VAL A 1 834 ? 11.876 7.711 -18.933 1.00 98.81 834 VAL A CA 1
ATOM 6220 C C . VAL A 1 834 ? 12.977 6.718 -18.551 1.00 98.81 834 VAL A C 1
ATOM 6222 O O . VAL A 1 834 ? 12.700 5.638 -18.052 1.00 98.81 834 VAL A O 1
ATOM 6225 N N . SER A 1 835 ? 14.239 7.088 -18.762 1.00 98.69 835 SER A N 1
ATOM 6226 C CA . SER A 1 835 ? 15.414 6.410 -18.205 1.00 98.69 835 SER A CA 1
ATOM 6227 C C . SER A 1 835 ? 15.928 7.250 -17.040 1.00 98.69 835 SER A C 1
ATOM 6229 O O . SER A 1 835 ? 16.498 8.331 -17.233 1.00 98.69 835 SER A O 1
ATOM 6231 N N . LEU A 1 836 ? 15.663 6.792 -15.817 1.00 97.62 836 LEU A N 1
ATOM 6232 C CA . LEU A 1 836 ? 15.936 7.547 -14.599 1.00 97.62 836 LEU A CA 1
ATOM 6233 C C . LEU A 1 836 ? 17.447 7.708 -14.417 1.00 97.62 836 LEU A C 1
ATOM 6235 O O . LEU A 1 836 ? 18.204 6.740 -14.384 1.00 97.62 836 LEU A O 1
ATOM 6239 N N . GLY A 1 837 ? 17.913 8.959 -14.384 1.00 95.06 837 GLY A N 1
ATOM 6240 C CA . GLY A 1 837 ? 19.345 9.274 -14.359 1.00 95.06 837 GLY A CA 1
ATOM 6241 C C . GLY A 1 837 ? 20.142 8.756 -15.569 1.00 95.06 837 GLY A C 1
ATOM 6242 O O . GLY A 1 837 ? 21.369 8.740 -15.509 1.00 95.06 837 GLY A O 1
ATOM 6243 N N . GLY A 1 838 ? 19.479 8.317 -16.647 1.00 96.19 838 GLY A N 1
ATOM 6244 C CA . GLY A 1 838 ? 20.130 7.672 -17.788 1.00 96.19 838 GLY A CA 1
ATOM 6245 C C . GLY A 1 838 ? 20.551 6.213 -17.558 1.00 96.19 838 GLY A C 1
ATOM 6246 O O . GLY A 1 838 ? 21.387 5.707 -18.310 1.00 96.19 838 GLY A O 1
ATOM 6247 N N . VAL A 1 839 ? 20.034 5.552 -16.516 1.00 97.88 839 VAL A N 1
ATOM 6248 C CA . VAL A 1 839 ? 20.410 4.187 -16.123 1.00 97.88 839 VAL A CA 1
ATOM 6249 C C . VAL A 1 839 ? 19.517 3.162 -16.826 1.00 97.88 839 VAL A C 1
ATOM 6251 O O . VAL A 1 839 ? 18.363 2.951 -16.454 1.00 97.88 839 VAL A O 1
ATOM 6254 N N . GLY A 1 840 ? 20.072 2.498 -17.841 1.00 98.38 840 GLY A N 1
ATOM 6255 C CA . GLY A 1 840 ? 19.321 1.590 -18.707 1.00 98.38 840 GLY A CA 1
ATOM 6256 C C . GLY A 1 840 ? 18.682 2.286 -19.910 1.00 98.38 840 GLY A C 1
ATOM 6257 O O . GLY A 1 840 ? 18.711 3.514 -20.034 1.00 98.38 840 GLY A O 1
ATOM 6258 N N . THR A 1 841 ? 18.123 1.502 -20.834 1.00 98.81 841 THR A N 1
ATOM 6259 C CA . THR A 1 841 ? 17.462 2.023 -22.045 1.00 98.81 841 THR A CA 1
ATOM 6260 C C . THR A 1 841 ? 16.074 1.426 -22.247 1.00 98.81 841 THR A C 1
ATOM 6262 O O . THR A 1 841 ? 15.924 0.208 -22.280 1.00 98.81 841 THR A O 1
ATOM 6265 N N . ILE A 1 842 ? 15.092 2.282 -22.525 1.00 98.88 842 ILE A N 1
ATOM 6266 C CA . ILE A 1 842 ? 13.848 1.901 -23.204 1.00 98.88 842 ILE A CA 1
ATOM 6267 C C . ILE A 1 842 ? 14.009 2.302 -24.675 1.00 98.88 842 ILE A C 1
ATOM 6269 O O . ILE A 1 842 ? 14.160 3.482 -24.991 1.00 98.88 842 ILE A O 1
ATOM 6273 N N . GLN A 1 843 ? 14.053 1.326 -25.582 1.00 98.81 843 GLN A N 1
ATOM 6274 C CA . GLN A 1 843 ? 14.393 1.550 -26.991 1.00 98.81 843 GLN A CA 1
ATOM 6275 C C . GLN A 1 843 ? 13.260 2.229 -27.774 1.00 98.81 843 GLN A C 1
ATOM 6277 O O . GLN A 1 843 ? 13.543 3.103 -28.598 1.00 98.81 843 GLN A O 1
ATOM 6282 N N . HIS A 1 844 ? 12.011 1.851 -27.498 1.00 98.88 844 HIS A N 1
ATOM 6283 C CA . HIS A 1 844 ? 10.804 2.424 -28.091 1.00 98.88 844 HIS A CA 1
ATOM 6284 C C . HIS A 1 844 ? 9.736 2.691 -27.033 1.00 98.88 844 HIS A C 1
ATOM 6286 O O . HIS A 1 844 ? 9.678 2.004 -26.014 1.00 98.88 844 HIS A O 1
ATOM 6292 N N . ILE A 1 845 ? 8.857 3.660 -27.293 1.00 98.88 845 ILE A N 1
ATOM 6293 C CA . ILE A 1 845 ? 7.698 3.897 -26.428 1.00 98.88 845 ILE A CA 1
ATOM 6294 C C . ILE A 1 845 ? 6.730 2.730 -26.615 1.00 98.88 845 ILE A C 1
ATOM 6296 O O . ILE A 1 845 ? 6.543 1.922 -25.710 1.00 98.88 845 ILE A O 1
ATOM 6300 N N . ILE A 1 846 ? 6.185 2.585 -27.822 1.00 98.81 846 ILE A N 1
ATOM 6301 C CA . ILE A 1 846 ? 5.158 1.593 -28.139 1.00 98.81 846 ILE A CA 1
ATOM 6302 C C . ILE A 1 846 ? 5.520 0.845 -29.416 1.00 98.81 846 ILE A C 1
ATOM 6304 O O . ILE A 1 846 ? 5.856 1.449 -30.434 1.00 98.81 846 ILE A O 1
ATOM 6308 N N . ASN A 1 847 ? 5.479 -0.485 -29.362 1.00 98.56 847 ASN A N 1
ATOM 6309 C CA . ASN A 1 847 ? 5.905 -1.375 -30.437 1.00 98.56 847 ASN A CA 1
ATOM 6310 C C . ASN A 1 847 ? 7.299 -1.028 -31.000 1.00 98.56 847 ASN A C 1
ATOM 6312 O O . ASN A 1 847 ? 8.305 -1.376 -30.390 1.00 98.56 847 ASN A O 1
ATOM 6316 N N . ASN A 1 848 ? 7.365 -0.364 -32.157 1.00 97.94 848 ASN A N 1
ATOM 6317 C CA . ASN A 1 848 ? 8.612 0.066 -32.807 1.00 97.94 848 ASN A CA 1
ATOM 6318 C C . ASN A 1 848 ? 8.663 1.604 -32.997 1.00 97.94 848 ASN A C 1
ATOM 6320 O O . ASN A 1 848 ? 9.407 2.105 -33.840 1.00 97.94 848 ASN A O 1
ATOM 6324 N N . THR A 1 849 ? 7.829 2.344 -32.258 1.00 98.44 849 THR A N 1
ATOM 6325 C CA . THR A 1 849 ? 7.549 3.776 -32.435 1.00 98.44 849 THR A CA 1
ATOM 6326 C C . THR A 1 849 ? 7.955 4.574 -31.194 1.00 98.44 849 THR A C 1
ATOM 6328 O O . THR A 1 849 ? 7.746 4.153 -30.053 1.00 98.44 849 THR A O 1
ATOM 6331 N N . GLY A 1 850 ? 8.521 5.763 -31.415 1.00 97.75 850 GLY A N 1
ATOM 6332 C CA . GLY A 1 850 ? 9.033 6.625 -30.348 1.00 97.75 850 GLY A CA 1
ATOM 6333 C C . GLY A 1 850 ? 10.350 6.125 -29.745 1.00 97.75 850 GLY A C 1
ATOM 6334 O O . GLY A 1 850 ? 10.909 5.118 -30.186 1.00 97.75 850 GLY A O 1
ATOM 6335 N N . GLY A 1 851 ? 10.834 6.836 -28.724 1.00 94.56 851 GLY A N 1
ATOM 6336 C CA . GLY A 1 851 ? 12.098 6.537 -28.047 1.00 94.56 851 GLY A CA 1
ATOM 6337 C C . GLY A 1 851 ? 13.360 6.922 -28.847 1.00 94.56 851 GLY A C 1
ATOM 6338 O O . GLY A 1 851 ? 13.263 7.564 -29.897 1.00 94.56 851 GLY A O 1
ATOM 6339 N N . PRO A 1 852 ? 14.555 6.540 -28.357 1.00 98.19 852 PRO A N 1
ATOM 6340 C CA . PRO A 1 852 ? 14.783 5.874 -27.076 1.00 98.19 852 PRO A CA 1
ATOM 6341 C C . PRO A 1 852 ? 14.706 6.842 -25.886 1.00 98.19 852 PRO A C 1
ATOM 6343 O O . PRO A 1 852 ? 14.941 8.041 -26.037 1.00 98.19 852 PRO A O 1
ATOM 6346 N N . SER A 1 853 ? 14.482 6.295 -24.693 1.00 98.56 853 SER A N 1
ATOM 6347 C CA . SER A 1 853 ? 14.797 6.937 -23.412 1.00 98.56 853 SER A CA 1
ATOM 6348 C C . SER A 1 853 ? 16.043 6.263 -22.840 1.00 98.56 853 SER A C 1
ATOM 6350 O O . SER A 1 853 ? 16.015 5.073 -22.530 1.00 98.56 853 SER A O 1
ATOM 6352 N N . ASN A 1 854 ? 17.156 6.994 -22.759 1.00 98.44 854 ASN A N 1
ATOM 6353 C CA . ASN A 1 854 ? 18.458 6.491 -22.298 1.00 98.44 854 ASN A CA 1
ATOM 6354 C C . ASN A 1 854 ? 19.330 7.629 -21.728 1.00 98.44 854 ASN A C 1
ATOM 6356 O O . ASN A 1 854 ? 18.860 8.752 -21.570 1.00 98.44 854 ASN A O 1
ATOM 6360 N N . SER A 1 855 ? 20.620 7.381 -21.494 1.00 96.56 855 SER A N 1
ATOM 6361 C CA . SER A 1 855 ? 21.595 8.374 -21.006 1.00 96.56 855 SER A CA 1
ATOM 6362 C C . SER A 1 855 ? 21.809 9.628 -21.872 1.00 96.56 855 SER A C 1
ATOM 6364 O O . SER A 1 855 ? 22.474 10.556 -21.419 1.00 96.56 855 SER A O 1
ATOM 6366 N N . THR A 1 856 ? 21.282 9.682 -23.101 1.00 96.94 856 THR A N 1
ATOM 6367 C CA . THR A 1 856 ? 21.387 10.850 -23.997 1.00 96.94 856 THR A CA 1
ATOM 6368 C C . THR A 1 856 ? 20.113 11.692 -24.018 1.00 96.94 856 THR A C 1
ATOM 6370 O O . THR A 1 856 ? 20.195 12.917 -24.027 1.00 96.94 856 THR A O 1
ATOM 6373 N N . THR A 1 857 ? 18.941 11.054 -24.055 1.00 93.75 857 THR A N 1
ATOM 6374 C CA . THR A 1 857 ? 17.636 11.731 -24.185 1.00 93.75 857 THR A CA 1
ATOM 6375 C C . THR A 1 857 ? 16.872 11.851 -22.871 1.00 93.75 857 THR A C 1
ATOM 6377 O O . THR A 1 857 ? 16.075 12.774 -22.745 1.00 93.75 857 THR A O 1
ATOM 6380 N N . THR A 1 858 ? 17.105 10.916 -21.940 1.00 96.19 858 THR A N 1
ATOM 6381 C CA . THR A 1 858 ? 16.397 10.606 -20.677 1.00 96.19 858 THR A CA 1
ATOM 6382 C C . THR A 1 858 ? 14.883 10.420 -20.771 1.00 96.19 858 THR A C 1
ATOM 6384 O O . THR A 1 858 ? 14.364 9.502 -20.149 1.00 96.19 858 THR A O 1
ATOM 6387 N N . ASN A 1 859 ? 14.176 11.204 -21.578 1.00 97.12 859 ASN A N 1
ATOM 6388 C CA . ASN A 1 859 ? 12.727 11.213 -21.723 1.00 97.12 859 ASN A CA 1
ATOM 6389 C C . ASN A 1 859 ? 12.367 11.057 -23.209 1.00 97.12 859 ASN A C 1
ATOM 6391 O O . ASN A 1 859 ? 13.054 11.595 -24.079 1.00 97.12 859 ASN A O 1
ATOM 6395 N N . ALA A 1 860 ? 11.246 10.406 -23.502 1.00 98.31 860 ALA A N 1
ATOM 6396 C CA . ALA A 1 860 ? 10.640 10.406 -24.829 1.00 98.31 860 ALA A CA 1
ATOM 6397 C C . ALA A 1 860 ? 9.114 10.456 -24.700 1.00 98.31 860 ALA A C 1
ATOM 6399 O O . ALA A 1 860 ? 8.554 9.846 -23.794 1.00 98.31 860 ALA A O 1
ATOM 6400 N N . TYR A 1 861 ? 8.458 11.171 -25.615 1.00 98.62 861 TYR A N 1
ATOM 6401 C CA . TYR A 1 861 ? 7.014 11.411 -25.605 1.00 98.62 861 TYR A CA 1
ATOM 6402 C C . TYR A 1 861 ? 6.392 11.029 -26.955 1.00 98.62 861 TYR A C 1
ATOM 6404 O O . TYR A 1 861 ? 7.022 11.209 -28.001 1.00 98.62 861 TYR A O 1
ATOM 6412 N N . LEU A 1 862 ? 5.152 10.542 -26.938 1.00 98.69 862 LEU A N 1
ATOM 6413 C CA . LEU A 1 862 ? 4.344 10.244 -28.121 1.00 98.69 862 LEU A CA 1
ATOM 6414 C C . LEU A 1 862 ? 2.879 10.592 -27.827 1.00 98.69 862 LEU A C 1
ATOM 6416 O O . LEU A 1 862 ? 2.294 10.048 -26.901 1.00 98.69 862 LEU A O 1
ATOM 6420 N N . VAL A 1 863 ? 2.292 11.501 -28.607 1.00 98.56 863 VAL A N 1
ATOM 6421 C CA . VAL A 1 863 ? 0.935 12.032 -28.352 1.00 98.56 863 VAL A CA 1
ATOM 6422 C C . VAL A 1 863 ? -0.164 11.008 -28.658 1.00 98.56 863 VAL A C 1
ATOM 6424 O O . VAL A 1 863 ? -1.189 10.986 -27.990 1.00 98.56 863 VAL A O 1
ATOM 6427 N N . SER A 1 864 ? 0.034 10.143 -29.654 1.00 98.00 864 SER A N 1
ATOM 6428 C CA . SER A 1 864 ? -0.974 9.162 -30.065 1.00 98.00 864 SER A CA 1
ATOM 6429 C C . SER A 1 864 ? -0.352 7.926 -30.714 1.00 98.00 864 SER A C 1
ATOM 6431 O O . SER A 1 864 ? 0.736 8.006 -31.290 1.00 98.00 864 SER A O 1
ATOM 6433 N N . TYR A 1 865 ? -1.061 6.800 -30.645 1.00 97.25 865 TYR A N 1
ATOM 6434 C CA . TYR A 1 865 ? -0.746 5.555 -31.345 1.00 97.25 865 TYR A CA 1
ATOM 6435 C C . TYR A 1 865 ? -2.020 4.715 -31.578 1.00 97.25 865 TYR A C 1
ATOM 6437 O O . TYR A 1 865 ? -2.865 4.684 -30.680 1.00 97.25 865 TYR A O 1
ATOM 6445 N N . PRO A 1 866 ? -2.147 3.967 -32.690 1.00 85.00 866 PRO A N 1
ATOM 6446 C CA . PRO A 1 866 ? -1.335 4.057 -33.908 1.00 85.00 866 PRO A CA 1
ATOM 6447 C C . PRO A 1 866 ? -1.464 5.419 -34.611 1.00 85.00 866 PRO A C 1
ATOM 6449 O O . PRO A 1 866 ? -2.598 5.931 -34.731 1.00 85.00 866 PRO A O 1
#

Mean predicted aligned error: 16.11 Å

Organism: NCBI:txid2045279

Secondary structure (DSSP, 8-state):
--S-----SEEEEEEEE-----B-TTSSSPPPHHHHTEEEEEEEEEEE-S--TT-EEEEEEEEE--S-SSTTSSEEEEEETTEEEEEEE-HHHHHTSTTBEEEEEEEEEPPTTS-EEEEEEEEES--EESEEEEEPPTT---S----TT-EEEETTS--BTTBBSS-SEEEEEEEE--SPPB-TTSSSPPPHHHHTEEEEEEEEEEE--PPTT-EEEEEEEEE--S-SSTTSSEEEEEETTEEEEEEE-HHHHHTSTTBEEEEEEEEEPPTTS-EEEEEEEEES--EESEEEEEEPP---------PPPP-----SSSPPTT-----TTEEEE-TTS-HHHHHHHHHHHHHHHTT-TT-S--EEEEE-SEEE---EE--TTEEEEE-SSSGGGEEEES-EEB--GGGTT--TT--S-EEES-EEE-TTSEEEB---SS--EES-EESSEEE---SS-B---EEES-EEEEEEE-TTBSEEEEES-EEEEEE--SSEEEEES-BTPPPP-TTSS-EEEESSEEEE-PPPEEEE-TTS-EEEEEEPPEEEE-S-SSTTSSPPEEEEEGGGEEEE-TT--HHHHHHHHHTT-EEEEPSSEEEESS-EEE-STT-EEEEEEEEEEEESTT--SEEE-S-TT-EEEEEEEE--SS-EEEEEEES-TT-----TTS--EEEEEEEEESBBS---EEEEEEE-STT-EEEEEEEEE-SSSBS-STTTS--SEEEEE-STT-EEEEEEEE--SS-SEEE-STTEEEEEEE-B--S--SSGGGSEETTEES--SEEE-TT---EEEEEEEEEE---S-TT-EES-SEE----TTEEEEEEEEEEGGG-SEE--SBTTBS--BSTTT-EEEEEEE-

Radius of gyration: 32.85 Å; Cα contacts (8 Å, |Δi|>4): 2616; chains: 1; bounding box: 82×75×84 Å

Foldseek 3Di:
DFPDDDDDQKDDFDKDFDPDFAAAVPDDPDGPRRLQRMKTKAWMKHKAADADAFFKKKKKFKYFAAPDFDWPQWFKWKAKPNHTPGHRDTRQVQQVGHRYMDMDIDIDTAHNRRIIMITIGTDHGIGMTSDMDIGGDPDDDDDDPDDQWKAKAFALADADPPHHYHDQKDDFDKDFDPDFAAAVPDDPDDPRRLQGMKTKAWMKGKAARHDAFFKKKKKFKYFAADDFDWPQWFKWKDKPNHTPGHRDTRCVQQVGHSYMDMDIDIDTAHNRRIMMMTIGTDHGIGMTSMMIIHTDDDDDDDDDDDDDDDDQPDPPDDPPPQDDCLDNQEAEDEPPDPLVVLQVVLVVVCVVFAQQLQDFRFHEYEYEFDEHAYEHEKGALYEYEYQDLAQNRAEYAAENEYADVVVPFAQQSQAHYEYERHEYEHPVQEHEQCHAALYEYYRYEYPGEYENGGPHAGHYDYYELYEHLAEYECVRHQEYFYEQAEYNEYYDAHQFYFYALYHHYDPCDPPVSLYWYHNFDAKDWGAWGWHADPVRFIWTWTAAIDGRHHHHQPPVHRGDTDTHTCVLEDEDEAPDALVNQQVSLVVRGAYEYRIGEHEYAEENEAEDAQHEHHYGSQHEYEYDPQYQHYEYALHFAYEHESYEYEADQHEHQENYEYHDAVADDDHQNGAYEYESYEYEQDQSEHGEYQEYYEYQHAQYEYYSYAFDHDQDHYQDACPRRAYAEHYEYNYALYEYGNAEFEAHLAAHYEHEYENYEYRDYEYEYHLHQQDQVSADDVPFGHHAPYEYDQPYQAYEYERYEYEYANPNALAGEGQENAEHHPHPRHKYAKFKYFYVCQRHWHAAHYDNHWDICGNPNRMIIDGMDD

Solvent-accessible surface area (backbone atoms only — not comparable to full-atom values): 42248 Å² total; per-residue (Å²): 117,76,99,72,76,84,89,72,58,63,47,69,51,49,75,55,74,54,88,68,76,63,48,45,86,87,39,87,87,60,77,61,67,72,41,61,24,30,34,42,33,30,56,27,33,34,53,44,69,88,43,62,52,64,38,56,26,37,41,35,40,33,38,44,26,80,83,55,86,53,67,84,54,44,20,16,33,33,24,50,72,83,43,76,78,37,75,71,43,31,51,28,60,72,33,74,34,53,35,18,38,36,76,50,76,43,82,44,64,22,34,86,86,7,34,44,37,43,36,34,40,52,73,35,54,62,14,72,41,27,45,74,47,83,37,76,51,96,85,77,86,85,76,88,64,55,55,90,31,36,52,37,31,13,22,49,28,68,62,53,88,88,23,37,40,54,68,56,65,46,71,52,50,65,50,72,57,88,68,77,63,46,47,87,85,37,84,88,62,74,60,71,71,30,60,25,13,20,30,31,31,54,29,34,35,52,45,68,76,30,52,51,64,38,50,27,42,36,37,41,31,37,43,24,81,83,58,86,54,68,84,58,41,21,16,34,31,25,50,76,84,45,76,78,36,75,72,42,33,51,28,59,72,31,75,35,52,37,16,34,38,73,49,76,43,82,46,65,24,35,87,70,8,33,45,39,40,39,34,39,53,74,35,53,62,15,73,37,9,24,42,34,35,34,50,60,88,80,87,82,90,86,82,91,80,86,87,80,82,76,87,67,79,80,68,92,58,79,73,61,91,85,60,77,84,54,59,94,36,47,47,78,47,52,63,89,55,56,47,68,60,53,37,55,51,42,53,57,50,22,73,64,16,57,79,37,81,62,57,72,72,26,26,26,43,33,32,43,56,41,63,42,67,40,63,43,58,56,21,31,25,27,26,40,34,20,22,21,94,44,22,80,38,12,32,31,48,18,33,68,29,29,76,15,70,87,55,77,12,37,9,67,75,38,39,45,27,35,40,33,26,24,21,32,38,21,81,83,45,48,31,35,47,12,25,4,50,58,31,39,38,35,32,32,35,33,63,23,23,40,33,30,40,46,94,36,52,19,43,25,36,45,39,28,43,22,36,30,64,28,45,37,34,34,64,52,18,39,30,39,35,36,28,20,17,33,37,56,32,67,42,75,56,64,60,35,31,31,35,27,2,36,40,48,58,68,74,67,37,54,80,72,58,17,29,38,63,41,83,42,35,64,68,52,56,61,74,67,44,62,24,44,50,101,87,63,52,53,27,38,37,39,48,40,80,42,61,59,37,56,29,43,65,49,89,89,43,88,58,63,58,50,76,44,52,48,88,50,38,44,69,44,52,67,83,62,48,45,66,58,56,39,51,39,45,74,72,69,31,26,40,32,36,33,31,26,62,34,78,25,85,35,56,36,65,48,74,60,60,57,35,43,36,41,30,35,10,56,15,27,44,27,23,37,90,25,31,40,36,35,40,30,44,75,52,43,34,28,34,42,29,30,32,30,40,38,36,21,73,36,59,11,68,32,47,35,34,37,16,49,91,85,37,74,64,84,20,80,94,37,34,30,36,37,28,44,42,33,36,38,21,23,23,71,34,47,3,15,28,44,24,42,36,39,33,20,30,22,30,29,37,41,32,46,32,34,30,36,36,36,89,54,72,38,36,47,46,71,86,51,24,44,34,40,27,28,38,38,34,56,15,35,44,25,35,35,36,42,37,35,37,28,33,26,76,37,39,20,27,39,37,58,21,36,55,24,36,36,42,33,37,41,32,38,52,43,34,51,51,85,37,53,86,81,35,50,50,87,91,43,41,27,51,26,52,36,33,41,36,76,86,40,62,28,30,40,36,37,28,36,39,38,30,34,42,18,75,69,29,49,82,33,49,26,50,20,36,29,35,62,41,97,39,99,44,38,40,39,33,41,35,33,28,33,9,53,95,28,27,14,32,34,48,10,37,41,54,90,40,58,50,46,8,19,70,86,58,28,50,30,70,42,64,65,36,124

Nearest PDB structures (foldseek):
  4pew-assembly2_B  TM=9.868E-01  e=8.157E-65  Streptomyces sp. SirexAA-E
  4tyv-assembly2_B  TM=9.863E-01  e=7.651E-61  Streptomyces sp. SirexAA-E
  6a5e-assembly2_B  TM=4.605E-01  e=7.173E-15  Arabidopsis thaliana
  8dhl-assembly1_A  TM=5.246E-01  e=9.880E-07  Tannerella forsythia
  2wze-assembly2_B  TM=4.122E-01  e=1.660E-02  Acetivibrio thermocellus